Protein AF-0000000087343032 (afdb_homodimer)

Foldseek 3Di:
DDPVVVVVVCCVVCVLVVLLVLLLVLLCLLLVLLVVCLQFVQPVSVVSNVVSLVVNLVSLVVSLVVLLVVLVVLVVCPPPPPRDPQDAALQHLSLLSNVLSLLSLLLSLLSVLQSLLFQLLLVLQQQFPPPPPDPPVVCSCVSLVVSVVSLVVSVVSLVSSVVRHVNLPPVLSVLSVVLSVLSVVLSVLSVVLSVVQCPFCFGNCVLQQQLQALLVCVVVVHDDFDLADDFQWQDQDGPVQWDADPVGIYGDPCQVPDLLHLTHTLRNLVVCLCPNDDPSVVDVVLSLLSVLRSLLSVVVNLSSPHDDNCFLAQRLQSCLQRNSPPPPPPVDDHPPLVSSLVSLLSNLQVVLCSNSHSLLSLLVDVVSVVVSLVSLVVSLVSLVVSLCSCDVSPSQDQAFDPDPDTRPHDDPVSNVSNVSSVVSSVSSNVVSVVVNLQNLQDSSNLSSLVSVCSNPPSPPPPVVSSVSNVVSVVRHHDQLAQQKFFFAALLCRVVFFAPADPCRCSRQNPSRGGHIDHDDVLQSVLLVVLVCVQSVPDDHPGRSLVSQPQLPDLSCVLFPPGPQPDDPDDDLLLRLNLQLLLLVLLCLLCVPPDDPPLLVSLLVNLNRLSRRSVSCLDGPVLLFQDDNVVSNVVSVLQSVLSCVQCPPPNPVVPDRSNRVSVSQLVSQCDPPGDPSSVSSSVSNVVLCVVAVPNSSVSSSSSSNSSSVSLLQGLQASSSVSQSVQSSNNGHPSNSSNSSVVSSSHRHHHNPPDPPRDD/DDPVVVVVVCCVVCVLVVLLVLLLVLLCLLLVLLVVCLQFVFPVSVVSNVVSLVVNLVSLVVSLVVLLVVLVVLVVCPPPPPRDPQDAALQHLSLLSNVLSLLSLLLSLLSVLQQLLLQLLLVLQLAFPPPPPDPPVVCSCVSLVVSVVSLVVSVVSLVSSVVRHVNLPPVLSVLSVVLSVLSVVLSVLSVVLSVVQCPFCFGNVVLQQQLQALLVCVVVVHDDDDLADDFQWQDQDGPVQWDADPVGIYGDPCQVPDLLHLTHTLRNLVCCLCPNDAPSVVDVVLSLLSVLRSLLSVVVNLSSPHDDNCFLAQVLQSCLQRNSPPPPPPVPDHPPLVSSLVSLLSNLQVVLCSNSHSLLSLLVDVVSVVVSLVSLVVSLVSLVVSLCSCDVSPSQDQAFDPDPDTRPHDDPVSNVSNVSSVVSSVSSNVVSVVVNLQNLQDSSNLSSLVSVCSNPPSPPPPVVSRVSSVVSVVRHHDQLAQQKFFFAALLCRVVFFAPADPCRCSRQNPSRGGHIDHDDVLQSVLLVVLVCVQSVPDDHPRRSLVSQPQLPDLCCVLFPPRPQPDDPDDDLLLRLNLQLLLLVLLCLLCVPDDDPPLLVSLLCNLNRLSRRSLSCLDGPVLLFQDDNVVSNVVSVLQSVLSCVQCPPPNPVVPDRSNVVSVSQLVSQCDPPGDPSSVSSSVSNVVLCVVAVPCSSVSSSSSSNSSSVSLLQGLQASSSVSQSVQSSNNGHPSNSSNSSVVSSSHRHRHNPPDPPRDD

Organism: Triticum turgidum subsp. durum (NCBI:txid4567)

pLDDT: mean 79.17, std 15.64, range [32.06, 97.56]

Structure (mmCIF, N/CA/C/O backbone):
data_AF-0000000087343032-model_v1
#
loop_
_entity.id
_entity.type
_entity.pdbx_description
1 polymer 'DUF4220 domain-containing protein'
#
loop_
_atom_site.group_PDB
_atom_site.id
_atom_site.type_symbol
_atom_site.label_atom_id
_atom_site.label_alt_id
_atom_site.label_comp_id
_atom_site.label_asym_id
_atom_site.label_entity_id
_atom_site.label_seq_id
_atom_site.pdbx_PDB_ins_code
_atom_site.Cartn_x
_atom_site.Cartn_y
_atom_site.Cartn_z
_atom_site.occupancy
_atom_site.B_iso_or_equiv
_atom_site.auth_seq_id
_atom_site.auth_comp_id
_atom_site.auth_asym_id
_atom_site.auth_atom_id
_atom_site.pdbx_PDB_model_num
ATOM 1 N N . MET A 1 1 ? 3.947 -38.188 -48.25 1 32.06 1 MET A N 1
ATOM 2 C CA . MET A 1 1 ? 4.66 -38.281 -47 1 32.06 1 MET A CA 1
ATOM 3 C C . MET A 1 1 ? 4.242 -37.188 -46.031 1 32.06 1 MET A C 1
ATOM 5 O O . MET A 1 1 ? 4.371 -36 -46.375 1 32.06 1 MET A O 1
ATOM 9 N N . ASP A 1 2 ? 3.283 -37.438 -45.094 1 38.03 2 ASP A N 1
ATOM 10 C CA . ASP A 1 2 ? 2.367 -36.594 -44.312 1 38.03 2 ASP A CA 1
ATOM 11 C C . ASP A 1 2 ? 3.123 -35.75 -43.312 1 38.03 2 ASP A C 1
ATOM 13 O O . ASP A 1 2 ? 3.748 -36.281 -42.375 1 38.03 2 ASP A O 1
ATOM 17 N N . THR A 1 3 ? 3.533 -34.594 -43.688 1 48.78 3 THR A N 1
ATOM 18 C CA . THR A 1 3 ? 4.219 -33.5 -42.969 1 48.78 3 THR A CA 1
ATOM 19 C C . THR A 1 3 ? 3.6 -33.25 -41.625 1 48.78 3 THR A C 1
ATOM 21 O O . THR A 1 3 ? 4.262 -32.75 -40.719 1 48.78 3 THR A O 1
ATOM 24 N N . SER A 1 4 ? 2.354 -33.438 -41.594 1 45.59 4 SER A N 1
ATOM 25 C CA . SER A 1 4 ? 1.688 -33.219 -40.312 1 45.59 4 SER A CA 1
ATOM 26 C C . SER A 1 4 ? 2.18 -34.219 -39.281 1 45.59 4 SER A C 1
ATOM 28 O O . SER A 1 4 ? 2.275 -33.875 -38.094 1 45.59 4 SER A O 1
ATOM 30 N N . SER A 1 5 ? 2.494 -35.469 -39.719 1 47.91 5 SER A N 1
ATOM 31 C CA . SER A 1 5 ? 2.967 -36.469 -38.812 1 47.91 5 SER A CA 1
ATOM 32 C C . SER A 1 5 ? 4.371 -36.156 -38.312 1 47.91 5 SER A C 1
ATOM 34 O O . SER A 1 5 ? 4.688 -36.406 -37.125 1 47.91 5 SER A O 1
ATOM 36 N N . THR A 1 6 ? 5.125 -35.594 -39.125 1 43.81 6 THR A N 1
ATOM 37 C CA . THR A 1 6 ? 6.492 -35.281 -38.75 1 43.81 6 THR A CA 1
ATOM 38 C C . THR A 1 6 ? 6.527 -34.156 -37.719 1 43.81 6 THR A C 1
ATOM 40 O O . THR A 1 6 ? 7.312 -34.188 -36.781 1 43.81 6 THR A O 1
ATOM 43 N N . ILE A 1 7 ? 5.746 -33.188 -37.969 1 42.12 7 ILE A N 1
ATOM 44 C CA . ILE A 1 7 ? 5.703 -32.031 -37.062 1 42.12 7 ILE A CA 1
ATOM 45 C C . ILE A 1 7 ? 5.172 -32.5 -35.688 1 42.12 7 ILE A C 1
ATOM 47 O O . ILE A 1 7 ? 5.691 -32.125 -34.656 1 42.12 7 ILE A O 1
ATOM 51 N N . GLN A 1 8 ? 4.223 -33.375 -35.812 1 43 8 GLN A N 1
ATOM 52 C CA . GLN A 1 8 ? 3.646 -33.938 -34.594 1 43 8 GLN A CA 1
ATOM 53 C C . GLN A 1 8 ? 4.676 -34.75 -33.812 1 43 8 GLN A C 1
ATOM 55 O O . GLN A 1 8 ? 4.766 -34.656 -32.594 1 43 8 GLN A O 1
ATOM 60 N N . THR A 1 9 ? 5.414 -35.594 -34.531 1 44.97 9 THR A N 1
ATOM 61 C CA . THR A 1 9 ? 6.434 -36.406 -33.875 1 44.97 9 THR A CA 1
ATOM 62 C C . THR A 1 9 ? 7.527 -35.531 -33.281 1 44.97 9 THR A C 1
ATOM 64 O O . THR A 1 9 ? 8.062 -35.844 -32.219 1 44.97 9 THR A O 1
ATOM 67 N N . ALA A 1 10 ? 7.887 -34.562 -33.969 1 41.84 10 ALA A N 1
ATOM 68 C CA . ALA A 1 10 ? 8.945 -33.656 -33.5 1 41.84 10 ALA A CA 1
ATOM 69 C C . ALA A 1 10 ? 8.5 -32.875 -32.281 1 41.84 10 ALA A C 1
ATOM 71 O O . ALA A 1 10 ? 9.289 -32.656 -31.344 1 41.84 10 ALA A O 1
ATOM 72 N N . VAL A 1 11 ? 7.309 -32.438 -32.344 1 46.12 11 VAL A N 1
ATOM 73 C CA . VAL A 1 11 ? 6.75 -31.703 -31.203 1 46.12 11 VAL A CA 1
ATOM 74 C C . VAL A 1 11 ? 6.613 -32.656 -30 1 46.12 11 VAL A C 1
ATOM 76 O O . VAL A 1 11 ? 6.902 -32.25 -28.875 1 46.12 11 VAL A O 1
ATOM 79 N N . GLU A 1 12 ? 6.172 -33.875 -30.312 1 49.31 12 GLU A N 1
ATOM 80 C CA . GLU A 1 12 ? 5.984 -34.906 -29.297 1 49.31 12 GLU A CA 1
ATOM 81 C C . GLU A 1 12 ? 7.312 -35.312 -28.672 1 49.31 12 GLU A C 1
ATOM 83 O O . GLU A 1 12 ? 7.41 -35.531 -27.469 1 49.31 12 GLU A O 1
ATOM 88 N N . ALA A 1 13 ? 8.305 -35.75 -29.562 1 47.16 13 ALA A N 1
ATOM 89 C CA . ALA A 1 13 ? 9.625 -36.125 -29.078 1 47.16 13 ALA A CA 1
ATOM 90 C C . ALA A 1 13 ? 10.266 -35 -28.281 1 47.16 13 ALA A C 1
ATOM 92 O O . ALA A 1 13 ? 11.031 -35.25 -27.344 1 47.16 13 ALA A O 1
ATOM 93 N N . ALA A 1 14 ? 9.844 -33.781 -28.656 1 52.62 14 ALA A N 1
ATOM 94 C CA . ALA A 1 14 ? 10.562 -32.625 -28.156 1 52.62 14 ALA A CA 1
ATOM 95 C C . ALA A 1 14 ? 9.875 -32.031 -26.938 1 52.62 14 ALA A C 1
ATOM 97 O O . ALA A 1 14 ? 10.375 -31.078 -26.328 1 52.62 14 ALA A O 1
ATOM 98 N N . ARG A 1 15 ? 8.844 -32.688 -26.562 1 63.56 15 ARG A N 1
ATOM 99 C CA . ARG A 1 15 ? 8.016 -32.031 -25.562 1 63.56 15 ARG A CA 1
ATOM 100 C C . ARG A 1 15 ? 8.711 -32.031 -24.203 1 63.56 15 ARG A C 1
ATOM 102 O O . ARG A 1 15 ? 8.906 -30.953 -23.609 1 63.56 15 ARG A O 1
ATOM 109 N N . VAL A 1 16 ? 9.094 -33.25 -23.812 1 66.5 16 VAL A N 1
ATOM 110 C CA . VAL A 1 16 ? 9.664 -33.312 -22.469 1 66.5 16 VAL A CA 1
ATOM 111 C C . VAL A 1 16 ? 11.039 -32.656 -22.453 1 66.5 16 VAL A C 1
ATOM 113 O O . VAL A 1 16 ? 11.336 -31.844 -21.578 1 66.5 16 VAL A O 1
ATOM 116 N N . PRO A 1 17 ? 11.781 -32.875 -23.562 1 70.12 17 PRO A N 1
ATOM 117 C CA . PRO A 1 17 ? 13.055 -32.188 -23.562 1 70.12 17 PRO A CA 1
ATOM 118 C C . PRO A 1 17 ? 12.883 -30.656 -23.656 1 70.12 17 PRO A C 1
ATOM 120 O O . PRO A 1 17 ? 13.641 -29.906 -23.016 1 70.12 17 PRO A O 1
ATOM 123 N N . GLY A 1 18 ? 11.812 -30.281 -24.359 1 72.56 18 GLY A N 1
ATOM 124 C CA . GLY A 1 18 ? 11.555 -28.859 -24.453 1 72.56 18 GLY A CA 1
ATOM 125 C C . GLY A 1 18 ? 11.148 -28.234 -23.125 1 72.56 18 GLY A C 1
ATOM 126 O O . GLY A 1 18 ? 11.609 -27.141 -22.781 1 72.56 18 GLY A O 1
ATOM 127 N N . LEU A 1 19 ? 10.367 -28.938 -22.406 1 77.25 19 LEU A N 1
ATOM 128 C CA . LEU A 1 19 ? 9.922 -28.453 -21.094 1 77.25 19 LEU A CA 1
ATOM 129 C C . LEU A 1 19 ? 11.07 -28.422 -20.109 1 77.25 19 LEU A C 1
ATOM 131 O O . LEU A 1 19 ? 11.164 -27.5 -19.281 1 77.25 19 LEU A O 1
ATOM 135 N N . SER A 1 20 ? 11.93 -29.406 -20.297 1 78 20 SER A N 1
ATOM 136 C CA . SER A 1 20 ? 13.062 -29.469 -19.391 1 78 20 SER A CA 1
ATOM 137 C C . SER A 1 20 ? 14.062 -28.344 -19.672 1 78 20 SER A C 1
ATOM 139 O O . SER A 1 20 ? 14.57 -27.719 -18.734 1 78 20 SER A O 1
ATOM 141 N N . VAL A 1 21 ? 14.234 -28.062 -20.938 1 76.5 21 VAL A N 1
ATOM 142 C CA . VAL A 1 21 ? 15.133 -26.984 -21.312 1 76.5 21 VAL A CA 1
ATOM 143 C C . VAL A 1 21 ? 14.547 -25.641 -20.875 1 76.5 21 VAL A C 1
ATOM 145 O O . VAL A 1 21 ? 15.258 -24.781 -20.344 1 76.5 21 VAL A O 1
ATOM 148 N N . ALA A 1 22 ? 13.289 -25.531 -21.062 1 79.25 22 ALA A N 1
ATOM 149 C CA . ALA A 1 22 ? 12.625 -24.297 -20.641 1 79.25 22 ALA A CA 1
ATOM 150 C C . ALA A 1 22 ? 12.719 -24.094 -19.141 1 79.25 22 ALA A C 1
ATOM 152 O O . ALA A 1 22 ? 12.922 -22.969 -18.656 1 79.25 22 ALA A O 1
ATOM 153 N N . SER A 1 23 ? 12.641 -25.141 -18.469 1 79.31 23 SER A N 1
ATOM 154 C CA . SER A 1 23 ? 12.766 -25.078 -17.016 1 79.31 23 SER A CA 1
ATOM 155 C C . SER A 1 23 ? 14.172 -24.641 -16.609 1 79.31 23 SER A C 1
ATOM 157 O O . SER A 1 23 ? 14.344 -23.875 -15.664 1 79.31 23 SER A O 1
ATOM 159 N N . ALA A 1 24 ? 15.133 -25.125 -17.359 1 78.88 24 ALA A N 1
ATOM 160 C CA . ALA A 1 24 ? 16.516 -24.75 -17.078 1 78.88 24 ALA A CA 1
ATOM 161 C C . ALA A 1 24 ? 16.734 -23.25 -17.297 1 78.88 24 ALA A C 1
ATOM 163 O O . ALA A 1 24 ? 17.328 -22.578 -16.438 1 78.88 24 ALA A O 1
ATOM 164 N N . VAL A 1 25 ? 16.188 -22.797 -18.344 1 76.38 25 VAL A N 1
ATOM 165 C CA . VAL A 1 25 ? 16.344 -21.391 -18.672 1 76.38 25 VAL A CA 1
ATOM 166 C C . VAL A 1 25 ? 15.656 -20.531 -17.625 1 76.38 25 VAL A C 1
ATOM 168 O O . VAL A 1 25 ? 16.219 -19.531 -17.141 1 76.38 25 VAL A O 1
ATOM 171 N N . LEU A 1 26 ? 14.57 -20.953 -17.234 1 79.44 26 LEU A N 1
ATOM 172 C CA . LEU A 1 26 ? 13.828 -20.188 -16.25 1 79.44 26 LEU A CA 1
ATOM 173 C C . LEU A 1 26 ? 14.531 -20.219 -14.898 1 79.44 26 LEU A C 1
ATOM 175 O O . LEU A 1 26 ? 14.555 -19.219 -14.18 1 79.44 26 LEU A O 1
ATOM 179 N N . ALA A 1 27 ? 15.117 -21.297 -14.656 1 78.25 27 ALA A N 1
ATOM 180 C CA . ALA A 1 27 ? 15.836 -21.422 -13.383 1 78.25 27 ALA A CA 1
ATOM 181 C C . ALA A 1 27 ? 17.016 -20.453 -13.32 1 78.25 27 ALA A C 1
ATOM 183 O O . ALA A 1 27 ? 17.188 -19.75 -12.328 1 78.25 27 ALA A O 1
ATOM 184 N N . ILE A 1 28 ? 17.688 -20.344 -14.406 1 74.62 28 ILE A N 1
ATOM 185 C CA . ILE A 1 28 ? 18.844 -19.453 -14.469 1 74.62 28 ILE A CA 1
ATOM 186 C C . ILE A 1 28 ? 18.359 -18 -14.367 1 74.62 28 ILE A C 1
ATOM 188 O O . ILE A 1 28 ? 18.969 -17.188 -13.656 1 74.62 28 ILE A O 1
ATOM 192 N N . LEU A 1 29 ? 17.266 -17.766 -14.992 1 77.12 29 LEU A N 1
ATOM 193 C CA . LEU A 1 29 ? 16.75 -16.391 -15.023 1 77.12 29 LEU A CA 1
ATOM 194 C C . LEU A 1 29 ? 16.266 -15.969 -13.641 1 77.12 29 LEU A C 1
ATOM 196 O O . LEU A 1 29 ? 16.531 -14.844 -13.211 1 77.12 29 LEU A O 1
ATOM 200 N N . VAL A 1 30 ? 15.648 -16.828 -12.992 1 75.88 30 VAL A N 1
ATOM 201 C CA . VAL A 1 30 ? 15.117 -16.5 -11.672 1 75.88 30 VAL A CA 1
ATOM 202 C C . VAL A 1 30 ? 16.266 -16.219 -10.703 1 75.88 30 VAL A C 1
ATOM 204 O O . VAL A 1 30 ? 16.234 -15.234 -9.969 1 75.88 30 VAL A O 1
ATOM 207 N N . VAL A 1 31 ? 17.266 -17 -10.789 1 74.44 31 VAL A N 1
ATOM 208 C CA . VAL A 1 31 ? 18.375 -16.875 -9.836 1 74.44 31 VAL A CA 1
ATOM 209 C C . VAL A 1 31 ? 19.234 -15.664 -10.195 1 74.44 31 VAL A C 1
ATOM 211 O O . VAL A 1 31 ? 19.578 -14.859 -9.32 1 74.44 31 VAL A O 1
ATOM 214 N N . ALA A 1 32 ? 19.484 -15.469 -11.453 1 67.06 32 ALA A N 1
ATOM 215 C CA . ALA A 1 32 ? 20.344 -14.367 -11.883 1 67.06 32 ALA A CA 1
ATOM 216 C C . ALA A 1 32 ? 19.688 -13.023 -11.633 1 67.06 32 ALA A C 1
ATOM 218 O O . ALA A 1 32 ? 20.328 -12.094 -11.133 1 67.06 32 ALA A O 1
ATOM 219 N N . LEU A 1 33 ? 18.391 -13.023 -11.805 1 64.94 33 LEU A N 1
ATOM 220 C CA . LEU A 1 33 ? 17.719 -11.727 -11.781 1 64.94 33 LEU A CA 1
ATOM 221 C C . LEU A 1 33 ? 17.141 -11.438 -10.398 1 64.94 33 LEU A C 1
ATOM 223 O O . LEU A 1 33 ? 16.922 -10.281 -10.039 1 64.94 33 LEU A O 1
ATOM 227 N N . SER A 1 34 ? 16.828 -12.422 -9.664 1 63.31 34 SER A N 1
ATOM 228 C CA . SER A 1 34 ? 16.328 -12.18 -8.32 1 63.31 34 SER A CA 1
ATOM 229 C C . SER A 1 34 ? 17.359 -11.438 -7.469 1 63.31 34 SER A C 1
ATOM 231 O O . SER A 1 34 ? 17 -10.547 -6.695 1 63.31 34 SER A O 1
ATOM 233 N N . THR A 1 35 ? 18.562 -11.688 -7.633 1 56.44 35 THR A N 1
ATOM 234 C CA . THR A 1 35 ? 19.625 -11.008 -6.895 1 56.44 35 THR A CA 1
ATOM 235 C C . THR A 1 35 ? 19.766 -9.57 -7.371 1 56.44 35 THR A C 1
ATOM 237 O O . THR A 1 35 ? 20 -8.664 -6.562 1 56.44 35 THR A O 1
ATOM 240 N N . TYR A 1 36 ? 19.516 -9.461 -8.672 1 52.44 36 TYR A N 1
ATOM 241 C CA . TYR A 1 36 ? 19.672 -8.133 -9.258 1 52.44 36 TYR A CA 1
ATOM 242 C C . TYR A 1 36 ? 18.422 -7.281 -9.008 1 52.44 36 TYR A C 1
ATOM 244 O O . TYR A 1 36 ? 18.516 -6.066 -8.836 1 52.44 36 TYR A O 1
ATOM 252 N N . SER A 1 37 ? 17.312 -7.871 -9.039 1 54.38 37 SER A N 1
ATOM 253 C CA . SER A 1 37 ? 16.031 -7.18 -9.008 1 54.38 37 SER A CA 1
ATOM 254 C C . SER A 1 37 ? 15.828 -6.465 -7.676 1 54.38 37 SER A C 1
ATOM 256 O O . SER A 1 37 ? 15.117 -5.457 -7.609 1 54.38 37 SER A O 1
ATOM 258 N N . ARG A 1 38 ? 16.391 -6.957 -6.695 1 56.5 38 ARG A N 1
ATOM 259 C CA . ARG A 1 38 ? 16.219 -6.262 -5.422 1 56.5 38 ARG A CA 1
ATOM 260 C C . ARG A 1 38 ? 16.781 -4.848 -5.492 1 56.5 38 ARG A C 1
ATOM 262 O O . ARG A 1 38 ? 16.312 -3.945 -4.805 1 56.5 38 ARG A O 1
ATOM 269 N N . ARG A 1 39 ? 17.734 -4.738 -6.484 1 52.72 39 ARG A N 1
ATOM 270 C CA . ARG A 1 39 ? 18.422 -3.451 -6.559 1 52.72 39 ARG A CA 1
ATOM 271 C C . ARG A 1 39 ? 17.859 -2.605 -7.703 1 52.72 39 ARG A C 1
ATOM 273 O O . ARG A 1 39 ? 17.844 -1.375 -7.613 1 52.72 39 ARG A O 1
ATOM 280 N N . CYS A 1 40 ? 17.594 -3.432 -8.758 1 53.25 40 CYS A N 1
ATOM 281 C CA . CYS A 1 40 ? 17.203 -2.684 -9.953 1 53.25 40 CYS A CA 1
ATOM 282 C C . CYS A 1 40 ? 15.68 -2.598 -10.062 1 53.25 40 CYS A C 1
ATOM 284 O O . CYS A 1 40 ? 14.992 -3.621 -10.047 1 53.25 40 CYS A O 1
ATOM 286 N N . ARG A 1 41 ? 15.117 -1.534 -9.906 1 58.97 41 ARG A N 1
ATOM 287 C CA . ARG A 1 41 ? 13.672 -1.315 -9.898 1 58.97 41 ARG A CA 1
ATOM 288 C C . ARG A 1 41 ? 13.141 -1.118 -11.312 1 58.97 41 ARG A C 1
ATOM 290 O O . ARG A 1 41 ? 12.055 -0.57 -11.5 1 58.97 41 ARG A O 1
ATOM 297 N N . HIS A 1 42 ? 13.883 -1.559 -12.305 1 61.72 42 HIS A N 1
ATOM 298 C CA . HIS A 1 42 ? 13.352 -1.37 -13.648 1 61.72 42 HIS A CA 1
ATOM 299 C C . HIS A 1 42 ? 12.156 -2.279 -13.906 1 61.72 42 HIS A C 1
ATOM 301 O O . HIS A 1 42 ? 12.203 -3.477 -13.617 1 61.72 42 HIS A O 1
ATOM 307 N N . PRO A 1 43 ? 11.094 -1.804 -14.336 1 65.75 43 PRO A N 1
ATOM 308 C CA . PRO A 1 43 ? 9.852 -2.564 -14.508 1 65.75 43 PRO A CA 1
ATOM 309 C C . PRO A 1 43 ? 10.016 -3.75 -15.453 1 65.75 43 PRO A C 1
ATOM 311 O O . PRO A 1 43 ? 9.422 -4.809 -15.234 1 65.75 43 PRO A O 1
ATOM 314 N N . ALA A 1 44 ? 10.914 -3.68 -16.547 1 69.25 44 ALA A N 1
ATOM 315 C CA . ALA A 1 44 ? 11.102 -4.777 -17.484 1 69.25 44 ALA A CA 1
ATOM 316 C C . ALA A 1 44 ? 11.797 -5.961 -16.812 1 69.25 44 ALA A C 1
ATOM 318 O O . ALA A 1 44 ? 11.43 -7.117 -17.047 1 69.25 44 ALA A O 1
ATOM 319 N N . LEU A 1 45 ? 12.766 -5.594 -15.984 1 70.44 45 LEU A N 1
ATOM 320 C CA . LEU A 1 45 ? 13.477 -6.656 -15.289 1 70.44 45 LEU A CA 1
ATOM 321 C C . LEU A 1 45 ? 12.57 -7.348 -14.281 1 70.44 45 LEU A C 1
A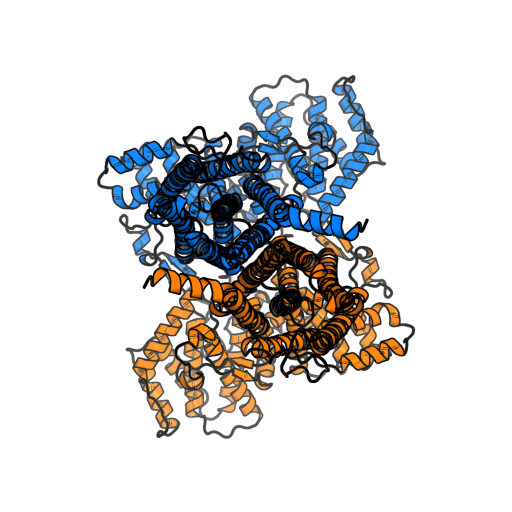TOM 323 O O . LEU A 1 45 ? 12.602 -8.578 -14.141 1 70.44 45 LEU A O 1
ATOM 327 N N . ARG A 1 46 ? 11.75 -6.605 -13.781 1 72.06 46 ARG A N 1
ATOM 328 C CA . ARG A 1 46 ? 10.82 -7.18 -12.812 1 72.06 46 ARG A CA 1
ATOM 329 C C . ARG A 1 46 ? 9.773 -8.047 -13.508 1 72.06 46 ARG A C 1
ATOM 331 O O . ARG A 1 46 ? 9.367 -9.086 -12.984 1 72.06 46 ARG A O 1
ATOM 338 N N . PHE A 1 47 ? 9.531 -7.664 -14.734 1 74.38 47 PHE A N 1
ATOM 339 C CA . PHE A 1 47 ? 8.594 -8.438 -15.539 1 74.38 47 PHE A CA 1
ATOM 340 C C . PHE A 1 47 ? 9.164 -9.812 -15.859 1 74.38 47 PHE A C 1
ATOM 342 O O . PHE A 1 47 ? 8.469 -10.828 -15.727 1 74.38 47 PHE A O 1
ATOM 349 N N . VAL A 1 48 ? 10.352 -9.836 -16.109 1 74.56 48 VAL A N 1
ATOM 350 C CA . VAL A 1 48 ? 10.977 -11.094 -16.516 1 74.56 48 VAL A CA 1
ATOM 351 C C . VAL A 1 48 ? 11.188 -11.984 -15.289 1 74.56 48 VAL A C 1
ATOM 353 O O . VAL A 1 48 ? 10.93 -13.188 -15.336 1 74.56 48 VAL A O 1
ATOM 356 N N . VAL A 1 49 ? 11.562 -11.375 -14.258 1 75.25 49 VAL A N 1
ATOM 357 C CA . VAL A 1 49 ? 11.844 -12.148 -13.055 1 75.25 49 VAL A CA 1
ATOM 358 C C . VAL A 1 49 ? 10.547 -12.727 -12.5 1 75.25 49 VAL A C 1
ATOM 360 O O . VAL A 1 49 ? 10.477 -13.914 -12.172 1 75.25 49 VAL A O 1
ATOM 363 N N . TRP A 1 50 ? 9.547 -12 -12.508 1 77.06 50 TRP A N 1
ATOM 364 C CA . TRP A 1 50 ? 8.281 -12.477 -11.961 1 77.06 50 TRP A CA 1
ATOM 365 C C . TRP A 1 50 ? 7.625 -13.484 -12.898 1 77.06 50 TRP A C 1
ATOM 367 O O . TRP A 1 50 ? 7.062 -14.484 -12.445 1 77.06 50 TRP A O 1
ATOM 377 N N . GLY A 1 51 ? 7.836 -13.18 -14.148 1 76.69 51 GLY A N 1
ATOM 378 C CA . GLY A 1 51 ? 7.312 -14.125 -15.125 1 76.69 51 GLY A CA 1
ATOM 379 C C . GLY A 1 51 ? 7.98 -15.484 -15.047 1 76.69 51 GLY A C 1
ATOM 380 O O . GLY A 1 51 ? 7.305 -16.516 -15.047 1 76.69 51 GLY A O 1
ATOM 381 N N . ALA A 1 52 ? 9.242 -15.398 -14.906 1 78.81 52 ALA A N 1
ATOM 382 C CA . ALA A 1 52 ? 10 -16.656 -14.82 1 78.81 52 ALA A CA 1
ATOM 383 C C . ALA A 1 52 ? 9.664 -17.406 -13.539 1 78.81 52 ALA A C 1
ATOM 385 O O . ALA A 1 52 ? 9.531 -18.625 -13.539 1 78.81 52 ALA A O 1
ATOM 386 N N . SER A 1 53 ? 9.438 -16.672 -12.555 1 77.81 53 SER A N 1
ATOM 387 C CA . SER A 1 53 ? 9.164 -17.297 -11.258 1 77.81 53 SER A CA 1
ATOM 388 C C . SER A 1 53 ? 7.789 -17.953 -11.234 1 77.81 53 SER A C 1
ATOM 390 O O . SER A 1 53 ? 7.613 -19.031 -10.656 1 77.81 53 SER A O 1
ATOM 392 N N . VAL A 1 54 ? 6.941 -17.406 -11.898 1 76.5 54 VAL A N 1
ATOM 393 C CA . VAL A 1 54 ? 5.574 -17.922 -11.891 1 76.5 54 VAL A CA 1
ATOM 394 C C . VAL A 1 54 ? 5.457 -19.109 -12.836 1 76.5 54 VAL A C 1
ATOM 396 O O . VAL A 1 54 ? 4.73 -20.078 -12.555 1 76.5 54 VAL A O 1
ATOM 399 N N . ALA A 1 55 ? 6.266 -19.078 -13.797 1 81.38 55 ALA A N 1
ATOM 400 C CA . ALA A 1 55 ? 6.145 -20.094 -14.836 1 81.38 55 ALA A CA 1
ATOM 401 C C . ALA A 1 55 ? 6.957 -21.328 -14.484 1 81.38 55 ALA A C 1
ATOM 403 O O . ALA A 1 55 ? 6.676 -22.422 -14.977 1 81.38 55 ALA A O 1
ATOM 404 N N . PHE A 1 56 ? 7.891 -21.219 -13.641 1 84.06 56 PHE A N 1
ATOM 405 C CA . PHE A 1 56 ? 8.859 -22.281 -13.438 1 84.06 56 PHE A CA 1
ATOM 406 C C . PHE A 1 56 ? 8.203 -23.5 -12.812 1 84.06 56 PHE A C 1
ATOM 408 O O . PHE A 1 56 ? 8.359 -24.625 -13.305 1 84.06 56 PHE A O 1
ATOM 415 N N . ILE A 1 57 ? 7.387 -23.281 -11.82 1 82.38 57 ILE A N 1
ATOM 416 C CA . ILE A 1 57 ? 6.859 -24.422 -11.07 1 82.38 57 ILE A CA 1
ATOM 417 C C . ILE A 1 57 ? 5.82 -25.156 -11.906 1 82.38 57 ILE A C 1
ATOM 419 O O . ILE A 1 57 ? 5.859 -26.391 -12.016 1 82.38 57 ILE A O 1
ATOM 423 N N . PRO A 1 58 ? 4.973 -24.438 -12.562 1 81.5 58 PRO A N 1
ATOM 424 C CA . PRO A 1 58 ? 4.027 -25.156 -13.422 1 81.5 58 PRO A CA 1
ATOM 425 C C . PRO A 1 58 ? 4.719 -25.891 -14.562 1 81.5 58 PRO A C 1
ATOM 427 O O . PRO A 1 58 ? 4.324 -27 -14.914 1 81.5 58 PRO A O 1
ATOM 430 N N . LEU A 1 59 ? 5.727 -25.312 -15.047 1 85.19 59 LEU A N 1
ATOM 431 C CA . LEU A 1 59 ? 6.449 -25.953 -16.141 1 85.19 59 LEU A CA 1
ATOM 432 C C . LEU A 1 59 ? 7.164 -27.219 -15.68 1 85.19 59 LEU A C 1
ATOM 434 O O . LEU A 1 59 ? 7.078 -28.25 -16.328 1 85.19 59 LEU A O 1
ATOM 438 N N . THR A 1 60 ? 7.816 -27.109 -14.617 1 87.5 60 THR A N 1
ATOM 439 C CA . THR A 1 60 ? 8.547 -28.266 -14.086 1 87.5 60 THR A CA 1
ATOM 440 C C . THR A 1 60 ? 7.582 -29.344 -13.625 1 87.5 60 THR A C 1
ATOM 442 O O . THR A 1 60 ? 7.848 -30.531 -13.805 1 87.5 60 THR A O 1
ATOM 445 N N . SER A 1 61 ? 6.465 -28.922 -13.062 1 86.25 61 SER A N 1
ATOM 446 C CA . SER A 1 61 ? 5.457 -29.875 -12.633 1 86.25 61 SER A CA 1
ATOM 447 C C . SER A 1 61 ? 4.891 -30.656 -13.82 1 86.25 61 SER A C 1
ATOM 449 O O . SER A 1 61 ? 4.695 -31.859 -13.742 1 86.25 61 SER A O 1
ATOM 451 N N . SER A 1 62 ? 4.762 -29.984 -14.891 1 85.69 62 SER A N 1
ATOM 452 C CA . SER A 1 62 ? 4.238 -30.609 -16.094 1 85.69 62 SER A CA 1
ATOM 453 C C . SER A 1 62 ? 5.258 -31.578 -16.703 1 85.69 62 SER A C 1
ATOM 455 O O . SER A 1 62 ? 4.898 -32.656 -17.156 1 85.69 62 SER A O 1
ATOM 457 N N . ALA A 1 63 ? 6.48 -31.203 -16.656 1 86.81 63 ALA A N 1
ATOM 458 C CA . ALA A 1 63 ? 7.527 -32.062 -17.188 1 86.81 63 ALA A CA 1
ATOM 459 C C . ALA A 1 63 ? 7.652 -33.344 -16.375 1 86.81 63 ALA A C 1
ATOM 461 O O . ALA A 1 63 ? 7.695 -34.438 -16.922 1 86.81 63 ALA A O 1
ATOM 462 N N . ILE A 1 64 ? 7.613 -33.25 -15.117 1 88.44 64 ILE A N 1
ATOM 463 C CA . ILE A 1 64 ? 7.758 -34.406 -14.219 1 88.44 64 ILE A CA 1
ATOM 464 C C . ILE A 1 64 ? 6.539 -35.312 -14.352 1 88.44 64 ILE A C 1
ATOM 466 O O . ILE A 1 64 ? 6.676 -36.531 -14.438 1 88.44 64 ILE A O 1
ATOM 470 N N . SER A 1 65 ? 5.41 -34.688 -14.422 1 86.75 65 SER A N 1
ATOM 471 C CA . SER A 1 65 ? 4.188 -35.5 -14.508 1 86.75 65 SER A CA 1
ATOM 472 C C . SER A 1 65 ? 4.094 -36.219 -15.844 1 86.75 65 SER A C 1
ATOM 474 O O . SER A 1 65 ? 3.602 -37.344 -15.914 1 86.75 65 SER A O 1
ATOM 476 N N . ALA A 1 66 ? 4.582 -35.562 -16.844 1 84.94 66 ALA A N 1
ATOM 477 C CA . ALA A 1 66 ? 4.617 -36.219 -18.141 1 84.94 66 ALA A CA 1
ATOM 478 C C . ALA A 1 66 ? 5.531 -37.438 -18.125 1 84.94 66 ALA A C 1
ATOM 480 O O . ALA A 1 66 ? 5.18 -38.5 -18.656 1 84.94 66 ALA A O 1
ATOM 481 N N . LEU A 1 67 ? 6.621 -37.312 -17.5 1 86.38 67 LEU A N 1
ATOM 482 C CA . LEU A 1 67 ? 7.574 -38.406 -17.406 1 86.38 67 LEU A CA 1
ATOM 483 C C . LEU A 1 67 ? 7.012 -39.531 -16.547 1 86.38 67 LEU A C 1
ATOM 485 O O . LEU A 1 67 ? 7.164 -40.719 -16.891 1 86.38 67 LEU A O 1
ATOM 489 N N . LEU A 1 68 ? 6.363 -39.188 -15.5 1 85.69 68 LEU A N 1
ATOM 490 C CA . LEU A 1 68 ? 5.754 -40.188 -14.617 1 85.69 68 LEU A CA 1
ATOM 491 C C . LEU A 1 68 ? 4.629 -40.906 -15.336 1 85.69 68 LEU A C 1
ATOM 493 O O . LEU A 1 68 ? 4.473 -42.125 -15.164 1 85.69 68 LEU A O 1
ATOM 497 N N . GLY A 1 69 ? 3.875 -40.219 -16.141 1 80.88 69 GLY A N 1
ATOM 498 C CA . GLY A 1 69 ? 2.818 -40.844 -16.922 1 80.88 69 GLY A CA 1
ATOM 499 C C . GLY A 1 69 ? 3.342 -41.812 -17.969 1 80.88 69 GLY A C 1
ATOM 500 O O . GLY A 1 69 ? 2.787 -42.906 -18.141 1 80.88 69 GLY A O 1
ATOM 501 N N . GLU A 1 70 ? 4.406 -41.438 -18.547 1 80.06 70 GLU A N 1
ATOM 502 C CA . GLU A 1 70 ? 5.035 -42.312 -19.531 1 80.06 70 GLU A CA 1
ATOM 503 C C . GLU A 1 70 ? 5.555 -43.594 -18.891 1 80.06 70 GLU A C 1
ATOM 505 O O . GLU A 1 70 ? 5.359 -44.688 -19.438 1 80.06 70 GLU A O 1
ATOM 510 N N . ARG A 1 71 ? 6.113 -43.5 -17.828 1 80.56 71 ARG A N 1
ATOM 511 C CA . ARG A 1 71 ? 6.688 -44.656 -17.156 1 80.56 71 ARG A CA 1
ATOM 512 C C . ARG A 1 71 ? 5.594 -45.594 -16.656 1 80.56 71 ARG A C 1
ATOM 514 O O . ARG A 1 71 ? 5.738 -46.812 -16.719 1 80.56 71 ARG A O 1
ATOM 521 N N . LYS A 1 72 ? 4.645 -45 -16.172 1 77.5 72 LYS A N 1
ATOM 522 C CA . LYS A 1 72 ? 3.527 -45.844 -15.703 1 77.5 72 LYS A CA 1
ATOM 523 C C . LYS A 1 72 ? 2.926 -46.656 -16.844 1 77.5 72 LYS A C 1
ATOM 525 O O . LYS A 1 72 ? 2.617 -47.844 -16.672 1 77.5 72 LYS A O 1
ATOM 530 N N . ALA A 1 73 ? 2.812 -46.062 -17.938 1 76.44 73 ALA A N 1
ATOM 531 C CA . ALA A 1 73 ? 2.26 -46.75 -19.109 1 76.44 73 ALA A CA 1
ATOM 532 C C . ALA A 1 73 ? 3.188 -47.875 -19.562 1 76.44 73 ALA A C 1
ATOM 534 O O . ALA A 1 73 ? 2.73 -48.969 -19.922 1 76.44 73 ALA A O 1
ATOM 535 N N . LEU A 1 74 ? 4.434 -47.562 -19.453 1 74.69 74 LEU A N 1
ATOM 536 C CA . LEU A 1 74 ? 5.41 -48.562 -19.891 1 74.69 74 LEU A CA 1
ATOM 537 C C . LEU A 1 74 ? 5.496 -49.719 -18.891 1 74.69 74 LEU A C 1
ATOM 539 O O . LEU A 1 74 ? 5.68 -50.875 -19.297 1 74.69 74 LEU A O 1
ATOM 543 N N . GLN A 1 75 ? 5.367 -49.438 -17.656 1 73.69 75 GLN A N 1
ATOM 544 C CA . GLN A 1 75 ? 5.391 -50.469 -16.625 1 73.69 75 GLN A CA 1
ATOM 545 C C . GLN A 1 75 ? 4.156 -51.344 -16.719 1 73.69 75 GLN A C 1
ATOM 547 O O . GLN A 1 75 ? 4.223 -52.562 -16.438 1 73.69 75 GLN A O 1
ATOM 552 N N . GLY A 1 76 ? 3.068 -50.719 -17.094 1 66 76 GLY A N 1
ATOM 553 C CA . GLY A 1 76 ? 1.845 -51.469 -17.266 1 66 76 GLY A CA 1
ATOM 554 C C . GLY A 1 76 ? 1.909 -52.469 -18.422 1 66 76 GLY A C 1
ATOM 555 O O . GLY A 1 76 ? 1.194 -53.469 -18.422 1 66 76 GLY A O 1
ATOM 556 N N . CYS A 1 77 ? 2.838 -52.188 -19.344 1 62.81 77 CYS A N 1
ATOM 557 C CA . CYS A 1 77 ? 2.994 -53.062 -20.5 1 62.81 77 CYS A CA 1
ATOM 558 C C . CYS A 1 77 ? 4.078 -54.125 -20.25 1 62.81 77 CYS A C 1
ATOM 560 O O . CYS A 1 77 ? 4.371 -54.938 -21.125 1 62.81 77 CYS A O 1
ATOM 562 N N . LYS A 1 78 ? 4.543 -54.25 -19.031 1 60.62 78 LYS A N 1
ATOM 563 C CA . LYS A 1 78 ? 5.633 -55.156 -18.703 1 60.62 78 LYS A CA 1
ATOM 564 C C . LYS A 1 78 ? 5.188 -56.594 -18.859 1 60.62 78 LYS A C 1
ATOM 566 O O . LYS A 1 78 ? 4.129 -57 -18.359 1 60.62 78 LYS A O 1
ATOM 571 N N . GLY A 1 79 ? 5.938 -57.375 -19.453 1 55.72 79 GLY A N 1
ATOM 572 C CA . GLY A 1 79 ? 5.727 -58.781 -19.625 1 55.72 79 GLY A CA 1
ATOM 573 C C . GLY A 1 79 ? 5.051 -59.125 -20.938 1 55.72 79 GLY A C 1
ATOM 574 O O . GLY A 1 79 ? 4.941 -60.312 -21.297 1 55.72 79 GLY A O 1
ATOM 575 N N . ARG A 1 80 ? 4.52 -58.062 -21.547 1 57.5 80 ARG A N 1
ATOM 576 C CA . ARG A 1 80 ? 3.873 -58.344 -22.812 1 57.5 80 ARG A CA 1
ATOM 577 C C . ARG A 1 80 ? 4.879 -58.312 -23.969 1 57.5 80 ARG A C 1
ATOM 579 O O . ARG A 1 80 ? 5.848 -57.562 -23.922 1 57.5 80 ARG A O 1
ATOM 586 N N . PRO A 1 81 ? 5.012 -59.25 -24.828 1 57.25 81 PRO A N 1
ATOM 587 C CA . PRO A 1 81 ? 5.984 -59.312 -25.906 1 57.25 81 PRO A CA 1
ATOM 588 C C . PRO A 1 81 ? 5.988 -58.031 -26.766 1 57.25 81 PRO A C 1
ATOM 590 O O . PRO A 1 81 ? 4.926 -57.5 -27.094 1 57.25 81 PRO A O 1
ATOM 593 N N . GLY A 1 82 ? 7.281 -57.156 -27.047 1 55.69 82 GLY A N 1
ATOM 594 C CA . GLY A 1 82 ? 7.473 -55.969 -27.891 1 55.69 82 GLY A CA 1
ATOM 595 C C . GLY A 1 82 ? 7.551 -54.688 -27.094 1 55.69 82 GLY A C 1
ATOM 596 O O . GLY A 1 82 ? 7.746 -53.594 -27.656 1 55.69 82 GLY A O 1
ATOM 597 N N . CYS A 1 83 ? 7.242 -54.781 -25.797 1 58.16 83 CYS A N 1
ATOM 598 C CA . CYS A 1 83 ? 7.262 -53.562 -25 1 58.16 83 CYS A CA 1
ATOM 599 C C . CYS A 1 83 ? 8.695 -53.156 -24.656 1 58.16 83 CYS A C 1
ATOM 601 O O . CYS A 1 83 ? 9.523 -54.031 -24.359 1 58.16 83 CYS A O 1
ATOM 603 N N . GLN A 1 84 ? 8.953 -51.969 -25 1 59.62 84 GLN A N 1
ATOM 604 C CA . GLN A 1 84 ? 10.273 -51.438 -24.656 1 59.62 84 GLN A CA 1
ATOM 605 C C . GLN A 1 84 ? 10.57 -51.594 -23.172 1 59.62 84 GLN A C 1
ATOM 607 O O . GLN A 1 84 ? 9.703 -51.344 -22.328 1 59.62 84 GLN A O 1
ATOM 612 N N . GLU A 1 85 ? 11.617 -52.375 -22.844 1 59.66 85 GLU A N 1
ATOM 613 C CA . GLU A 1 85 ? 12.047 -52.562 -21.453 1 59.66 85 GLU A CA 1
ATOM 614 C C . GLU A 1 85 ? 12.273 -51.219 -20.766 1 59.66 85 GLU A C 1
ATOM 616 O O . GLU A 1 85 ? 12.914 -50.312 -21.344 1 59.66 85 GLU A O 1
ATOM 621 N N . VAL A 1 86 ? 11.43 -50.875 -19.812 1 66.56 86 VAL A N 1
ATOM 622 C CA . VAL A 1 86 ? 11.609 -49.688 -19 1 66.56 86 VAL A CA 1
ATOM 623 C C . VAL A 1 86 ? 12.898 -49.781 -18.188 1 66.56 86 VAL A C 1
ATOM 625 O O . VAL A 1 86 ? 13.039 -50.719 -17.375 1 66.56 86 VAL A O 1
ATOM 628 N N . GLU A 1 87 ? 13.945 -49.156 -18.703 1 66.88 87 GLU A N 1
ATOM 629 C CA . GLU A 1 87 ? 15.203 -49.156 -17.953 1 66.88 87 GLU A CA 1
ATOM 630 C C . GLU A 1 87 ? 15 -48.625 -16.531 1 66.88 87 GLU A C 1
ATOM 632 O O . GLU A 1 87 ? 14.242 -47.688 -16.312 1 66.88 87 GLU A O 1
ATOM 637 N N . GLU A 1 88 ? 15.297 -49.531 -15.57 1 64.19 88 GLU A N 1
ATOM 638 C CA . GLU A 1 88 ? 15.148 -49.125 -14.172 1 64.19 88 GLU A CA 1
ATOM 639 C C . GLU A 1 88 ? 16.469 -48.594 -13.602 1 64.19 88 GLU A C 1
ATOM 641 O O . GLU A 1 88 ? 17.531 -48.875 -14.141 1 64.19 88 GLU A O 1
ATOM 646 N N . GLY A 1 89 ? 16.422 -47.719 -12.758 1 60.66 89 GLY A N 1
ATOM 647 C CA . GLY A 1 89 ? 17.547 -47.312 -11.938 1 60.66 89 GLY A CA 1
ATOM 648 C C . GLY A 1 89 ? 18.359 -46.156 -12.547 1 60.66 89 GLY A C 1
ATOM 649 O O . GLY A 1 89 ? 17.797 -45.219 -13.109 1 60.66 89 GLY A O 1
ATOM 650 N N . LYS A 1 90 ? 19.734 -46.25 -12.477 1 64.62 90 LYS A N 1
ATOM 651 C CA . LYS A 1 90 ? 20.75 -45.281 -12.867 1 64.62 90 LYS A CA 1
ATOM 652 C C . LYS A 1 90 ? 20.828 -45.156 -14.383 1 64.62 90 LYS A C 1
ATOM 654 O O . LYS A 1 90 ? 21.281 -44.125 -14.898 1 64.62 90 LYS A O 1
ATOM 659 N N . ASN A 1 91 ? 20.234 -46.125 -15.023 1 69.19 91 ASN A N 1
ATOM 660 C CA . ASN A 1 91 ? 20.406 -46.125 -16.469 1 69.19 91 ASN A CA 1
ATOM 661 C C . ASN A 1 91 ? 19.188 -45.562 -17.172 1 69.19 91 ASN A C 1
ATOM 663 O O . ASN A 1 91 ? 19.188 -45.375 -18.391 1 69.19 91 ASN A O 1
ATOM 667 N N . SER A 1 92 ? 18.172 -45.188 -16.391 1 79 92 SER A N 1
ATOM 668 C CA . SER A 1 92 ? 16.984 -44.625 -17 1 79 92 SER A CA 1
ATOM 669 C C . SER A 1 92 ? 17.109 -43.094 -17.109 1 79 92 SER A C 1
ATOM 671 O O . SER A 1 92 ? 17.109 -42.406 -16.094 1 79 92 SER A O 1
ATOM 673 N N . ARG A 1 93 ? 17.219 -42.594 -18.328 1 79.75 93 ARG A N 1
ATOM 674 C CA . ARG A 1 93 ? 17.375 -41.156 -18.609 1 79.75 93 ARG A CA 1
ATOM 675 C C . ARG A 1 93 ? 16.156 -40.375 -18.125 1 79.75 93 ARG A C 1
ATOM 677 O O . ARG A 1 93 ? 16.281 -39.219 -17.672 1 79.75 93 ARG A O 1
ATOM 684 N N . GLU A 1 94 ? 15.023 -41 -18.094 1 82.38 94 GLU A N 1
ATOM 685 C CA . GLU A 1 94 ? 13.789 -40.344 -17.672 1 82.38 94 GLU A CA 1
ATOM 686 C C . GLU A 1 94 ? 13.797 -40.094 -16.172 1 82.38 94 GLU A C 1
ATOM 688 O O . GLU A 1 94 ? 13.43 -39 -15.719 1 82.38 94 GLU A O 1
ATOM 693 N N . VAL A 1 95 ? 14.25 -41.094 -15.492 1 85.75 95 VAL A N 1
ATOM 694 C CA . VAL A 1 95 ? 14.266 -40.969 -14.039 1 85.75 95 VAL A CA 1
ATOM 695 C C . VAL A 1 95 ? 15.328 -39.938 -13.625 1 85.75 95 VAL A C 1
ATOM 697 O O . VAL A 1 95 ? 15.117 -39.156 -12.695 1 85.75 95 VAL A O 1
ATOM 700 N N . GLN A 1 96 ? 16.453 -39.938 -14.336 1 86.19 96 GLN A N 1
ATOM 701 C CA . GLN A 1 96 ? 17.5 -38.938 -14.062 1 86.19 96 GLN A CA 1
ATOM 702 C C . GLN A 1 96 ? 16.984 -37.531 -14.289 1 86.19 96 GLN A C 1
ATOM 704 O O . GLN A 1 96 ? 17.234 -36.656 -13.469 1 86.19 96 GLN A O 1
ATOM 709 N N . THR A 1 97 ? 16.266 -37.344 -15.336 1 86.81 97 THR A N 1
ATOM 710 C CA . THR A 1 97 ? 15.727 -36 -15.656 1 86.81 97 THR A CA 1
ATOM 711 C C . THR A 1 97 ? 14.703 -35.594 -14.609 1 86.81 97 THR A C 1
ATOM 713 O O . THR A 1 97 ? 14.688 -34.406 -14.195 1 86.81 97 THR A O 1
ATOM 716 N N . MET A 1 98 ? 13.891 -36.5 -14.156 1 89.31 98 MET A N 1
ATOM 717 C CA . MET A 1 98 ? 12.891 -36.219 -13.133 1 89.31 98 MET A CA 1
ATOM 718 C C . MET A 1 98 ? 13.555 -35.688 -11.859 1 89.31 98 MET A C 1
ATOM 720 O O . MET A 1 98 ? 13.148 -34.656 -11.312 1 89.31 98 MET A O 1
ATOM 724 N N . TRP A 1 99 ? 14.516 -36.312 -11.492 1 91.12 99 TRP A N 1
ATOM 725 C CA . TRP A 1 99 ? 15.148 -36 -10.219 1 91.12 99 TRP A CA 1
ATOM 726 C C . TRP A 1 99 ? 16.016 -34.75 -10.344 1 91.12 99 TRP A C 1
ATOM 728 O O . TRP A 1 99 ? 16.219 -34.031 -9.367 1 91.12 99 TRP A O 1
ATOM 738 N N . THR A 1 100 ? 16.5 -34.531 -11.57 1 91.12 100 THR A N 1
ATOM 739 C CA . THR A 1 100 ? 17.188 -33.25 -11.805 1 91.12 100 THR A CA 1
ATOM 740 C C . THR A 1 100 ? 16.219 -32.094 -11.711 1 91.12 100 THR A C 1
ATOM 742 O O . THR A 1 100 ? 16.516 -31.078 -11.055 1 91.12 100 THR A O 1
ATOM 745 N N . LEU A 1 101 ? 15.086 -32.219 -12.312 1 91.5 101 LEU A N 1
ATOM 746 C CA . LEU A 1 101 ? 14.078 -31.156 -12.273 1 91.5 101 LEU A CA 1
ATOM 747 C C . LEU A 1 101 ? 13.57 -30.938 -10.852 1 91.5 101 LEU A C 1
ATOM 749 O O . LEU A 1 101 ? 13.273 -29.812 -10.453 1 91.5 101 LEU A O 1
ATOM 753 N N . LEU A 1 102 ? 13.484 -32 -10.125 1 93.25 102 LEU A N 1
ATOM 754 C CA . LEU A 1 102 ? 13.07 -31.922 -8.727 1 93.25 102 LEU A CA 1
ATOM 755 C C . LEU A 1 102 ? 14.086 -31.125 -7.914 1 93.25 102 LEU A C 1
ATOM 757 O O . LEU A 1 102 ? 13.711 -30.266 -7.102 1 93.25 102 LEU A O 1
ATOM 761 N N . LEU A 1 103 ? 15.328 -31.438 -8.148 1 93.88 103 LEU A N 1
ATOM 762 C CA . LEU A 1 103 ? 16.375 -30.688 -7.449 1 93.88 103 LEU A CA 1
ATOM 763 C C . LEU A 1 103 ? 16.312 -29.219 -7.809 1 93.88 103 LEU A C 1
ATOM 765 O O . LEU A 1 103 ? 16.422 -28.359 -6.93 1 93.88 103 LEU A O 1
ATOM 769 N N . TRP A 1 104 ? 16.188 -28.953 -9.086 1 92.19 104 TRP A N 1
ATOM 770 C CA . TRP A 1 104 ? 16.078 -27.562 -9.516 1 92.19 104 TRP A CA 1
ATOM 771 C C . TRP A 1 104 ? 14.922 -26.859 -8.82 1 92.19 104 TRP A C 1
ATOM 773 O O . TRP A 1 104 ? 15.039 -25.719 -8.383 1 92.19 104 TRP A O 1
ATOM 783 N N . SER A 1 105 ? 13.766 -27.5 -8.68 1 91.12 105 SER A N 1
ATOM 784 C CA . SER A 1 105 ? 12.594 -26.922 -8.031 1 91.12 105 SER A CA 1
ATOM 785 C C . SER A 1 105 ? 12.875 -26.609 -6.562 1 91.12 105 SER A C 1
ATOM 787 O O . SER A 1 105 ? 12.508 -25.531 -6.074 1 91.12 105 SER A O 1
ATOM 789 N N . VAL A 1 106 ? 13.539 -27.531 -5.938 1 93.38 106 VAL A N 1
ATOM 790 C CA . VAL A 1 106 ? 13.852 -27.312 -4.527 1 93.38 106 VAL A CA 1
ATOM 791 C C . VAL A 1 106 ? 14.805 -26.125 -4.383 1 93.38 106 VAL A C 1
ATOM 793 O O . VAL A 1 106 ? 14.609 -25.266 -3.521 1 93.38 106 VAL A O 1
ATOM 796 N N . LEU A 1 107 ? 15.812 -26.125 -5.242 1 92.25 107 LEU A N 1
ATOM 797 C CA . LEU A 1 107 ? 16.797 -25.062 -5.18 1 92.25 107 LEU A CA 1
ATOM 798 C C . LEU A 1 107 ? 16.141 -23.703 -5.453 1 92.25 107 LEU A C 1
ATOM 800 O O . LEU A 1 107 ? 16.438 -22.719 -4.762 1 92.25 107 LEU A O 1
ATOM 804 N N . ILE A 1 108 ? 15.25 -23.641 -6.348 1 87.94 108 ILE A N 1
ATOM 805 C CA . ILE A 1 108 ? 14.586 -22.391 -6.711 1 87.94 108 ILE A CA 1
ATOM 806 C C . ILE A 1 108 ? 13.664 -21.953 -5.578 1 87.94 108 ILE A C 1
ATOM 808 O O . ILE A 1 108 ? 13.578 -20.766 -5.262 1 87.94 108 ILE A O 1
ATOM 812 N N . VAL A 1 109 ? 12.992 -22.859 -4.984 1 88 109 VAL A N 1
ATOM 813 C CA . VAL A 1 109 ? 12.078 -22.5 -3.898 1 88 109 VAL A CA 1
ATOM 814 C C . VAL A 1 109 ? 12.875 -21.984 -2.703 1 88 109 VAL A C 1
ATOM 816 O O . VAL A 1 109 ? 12.422 -21.078 -1.997 1 88 109 VAL A O 1
ATOM 819 N N . VAL A 1 110 ? 14.023 -22.516 -2.531 1 88.38 110 VAL A N 1
ATOM 820 C CA . VAL A 1 110 ? 14.867 -22.047 -1.432 1 88.38 110 VAL A CA 1
ATOM 821 C C . VAL A 1 110 ? 15.336 -20.625 -1.704 1 88.38 110 VAL A C 1
ATOM 823 O O . VAL A 1 110 ? 15.242 -19.766 -0.833 1 88.38 110 VAL A O 1
ATOM 826 N N . ILE A 1 111 ? 15.773 -20.438 -2.893 1 84 111 ILE A N 1
ATOM 827 C CA . ILE A 1 111 ? 16.312 -19.125 -3.254 1 84 111 ILE A CA 1
ATOM 828 C C . ILE A 1 111 ? 15.172 -18.109 -3.287 1 84 111 ILE A C 1
ATOM 830 O O . ILE A 1 111 ? 15.297 -17.016 -2.727 1 84 111 ILE A O 1
ATOM 834 N N . LYS A 1 112 ? 14.094 -18.438 -3.879 1 79.81 112 LYS A N 1
ATOM 835 C CA . LYS A 1 112 ? 12.93 -17.562 -3.967 1 79.81 112 LYS A CA 1
ATOM 836 C C . LYS A 1 112 ? 12.312 -17.328 -2.59 1 79.81 112 LYS A C 1
ATOM 838 O O . LYS A 1 112 ? 11.836 -16.219 -2.297 1 79.81 112 LYS A O 1
ATOM 843 N N . GLY A 1 113 ? 12.266 -18.359 -1.84 1 77.62 113 GLY A N 1
ATOM 844 C CA . GLY A 1 113 ? 11.727 -18.234 -0.494 1 77.62 113 GLY A CA 1
ATOM 845 C C . GLY A 1 113 ? 12.445 -17.188 0.337 1 77.62 113 GLY A C 1
ATOM 846 O O . GLY A 1 113 ? 11.812 -16.422 1.062 1 77.62 113 GLY A O 1
ATOM 847 N N . ASN A 1 114 ? 13.656 -17.094 0.149 1 76.5 114 ASN A N 1
ATOM 848 C CA . ASN A 1 114 ? 14.438 -16.094 0.864 1 76.5 114 ASN A CA 1
ATOM 849 C C . ASN A 1 114 ? 14.102 -14.688 0.396 1 76.5 114 ASN A C 1
ATOM 851 O O . ASN A 1 114 ? 13.938 -13.781 1.215 1 76.5 114 ASN A O 1
ATOM 855 N N . ALA A 1 115 ? 13.953 -14.5 -0.854 1 74.44 115 ALA A N 1
ATOM 856 C CA . ALA A 1 115 ? 13.656 -13.188 -1.417 1 74.44 115 ALA A CA 1
ATOM 857 C C . ALA A 1 115 ? 12.234 -12.75 -1.061 1 74.44 115 ALA A C 1
ATOM 859 O O . ALA A 1 115 ? 12 -11.594 -0.714 1 74.44 115 ALA A O 1
ATOM 860 N N . ASP A 1 116 ? 11.312 -13.656 -1.066 1 73.69 116 ASP A N 1
ATOM 861 C CA . ASP A 1 116 ? 9.914 -13.344 -0.792 1 73.69 116 ASP A CA 1
ATOM 862 C C . ASP A 1 116 ? 9.688 -13.062 0.692 1 73.69 116 ASP A C 1
ATOM 864 O O . ASP A 1 116 ? 8.859 -12.227 1.054 1 73.69 116 ASP A O 1
ATOM 868 N N . ALA A 1 117 ? 10.406 -13.781 1.433 1 73.19 117 ALA A N 1
ATOM 869 C CA . ALA A 1 117 ? 10.289 -13.523 2.865 1 73.19 117 ALA A CA 1
ATOM 870 C C . ALA A 1 117 ? 10.789 -12.125 3.215 1 73.19 117 ALA A C 1
ATOM 872 O O . ALA A 1 117 ? 10.219 -11.453 4.078 1 73.19 117 ALA A O 1
ATOM 873 N N . ALA A 1 118 ? 11.805 -11.688 2.527 1 71.19 118 ALA A N 1
ATOM 874 C CA . ALA A 1 118 ? 12.297 -10.336 2.734 1 71.19 118 ALA A CA 1
ATOM 875 C C . ALA A 1 118 ? 11.258 -9.297 2.316 1 71.19 118 ALA A C 1
ATOM 877 O O . ALA A 1 118 ? 11.039 -8.305 3.018 1 71.19 118 ALA A O 1
ATOM 878 N N . ALA A 1 119 ? 10.586 -9.57 1.296 1 70.19 119 ALA A N 1
ATOM 879 C CA . ALA A 1 119 ? 9.555 -8.664 0.806 1 70.19 119 ALA A CA 1
ATOM 880 C C . ALA A 1 119 ? 8.359 -8.633 1.747 1 70.19 119 ALA A C 1
ATOM 882 O O . ALA A 1 119 ? 7.793 -7.566 2.012 1 70.19 119 ALA A O 1
ATOM 883 N N . ALA A 1 120 ? 8.008 -9.781 2.236 1 69.69 120 ALA A N 1
ATOM 884 C CA . ALA A 1 120 ? 6.879 -9.883 3.152 1 69.69 120 ALA A CA 1
ATOM 885 C C . ALA A 1 120 ? 7.164 -9.164 4.465 1 69.69 120 ALA A C 1
ATOM 887 O O . ALA A 1 120 ? 6.281 -8.516 5.031 1 69.69 120 ALA A O 1
ATOM 888 N N . SER A 1 121 ? 8.328 -9.234 4.836 1 68 121 SER A N 1
ATOM 889 C CA . SER A 1 121 ? 8.719 -8.57 6.078 1 68 121 SER A CA 1
ATOM 890 C C . SER A 1 121 ? 8.664 -7.051 5.934 1 68 121 SER A C 1
ATOM 892 O O . SER A 1 121 ? 8.18 -6.352 6.828 1 68 121 SER A O 1
ATOM 894 N N . ALA A 1 122 ? 9.078 -6.641 4.852 1 64.75 122 ALA A N 1
ATOM 895 C CA . ALA A 1 122 ? 9.047 -5.203 4.598 1 64.75 122 ALA A CA 1
ATOM 896 C C . ALA A 1 122 ? 7.617 -4.684 4.523 1 64.75 122 ALA A C 1
ATOM 898 O O . ALA A 1 122 ? 7.309 -3.611 5.047 1 64.75 122 ALA A O 1
ATOM 899 N N . ALA A 1 123 ? 6.754 -5.473 3.992 1 63.69 123 ALA A N 1
ATOM 900 C CA . ALA A 1 123 ? 5.352 -5.082 3.854 1 63.69 123 ALA A CA 1
ATOM 901 C C . ALA A 1 123 ? 4.645 -5.086 5.203 1 63.69 123 ALA A C 1
ATOM 903 O O . ALA A 1 123 ? 3.797 -4.234 5.473 1 63.69 123 ALA A O 1
ATOM 904 N N . ALA A 1 124 ? 5.008 -5.98 6.047 1 63 124 ALA A N 1
ATOM 905 C CA . ALA A 1 124 ? 4.375 -6.102 7.355 1 63 124 ALA A CA 1
ATOM 906 C C . ALA A 1 124 ? 4.805 -4.965 8.281 1 63 124 ALA A C 1
ATOM 908 O O . ALA A 1 124 ? 4.012 -4.48 9.086 1 63 124 ALA A O 1
ATOM 909 N N . ALA A 1 125 ? 5.949 -4.566 8.094 1 60.03 125 ALA A N 1
ATOM 910 C CA . ALA A 1 125 ? 6.504 -3.553 8.984 1 60.03 125 ALA A CA 1
ATOM 911 C C . ALA A 1 125 ? 6.086 -2.15 8.555 1 60.03 125 ALA A C 1
ATOM 913 O O . ALA A 1 125 ? 6.059 -1.226 9.367 1 60.03 125 ALA A O 1
ATOM 914 N N . SER A 1 126 ? 5.793 -1.981 7.266 1 57 126 SER A N 1
ATOM 915 C CA . SER A 1 126 ? 5.578 -0.637 6.742 1 57 126 SER A CA 1
ATOM 916 C C . SER A 1 126 ? 4.102 -0.25 6.805 1 57 126 SER A C 1
ATOM 918 O O . SER A 1 126 ? 3.691 0.747 6.203 1 57 126 SER A O 1
ATOM 920 N N . ALA A 1 127 ? 3.221 -0.82 7.633 1 56.66 127 ALA A N 1
ATOM 921 C CA . ALA A 1 127 ? 1.805 -0.466 7.609 1 56.66 127 ALA A CA 1
ATOM 922 C C . ALA A 1 127 ? 1.562 0.87 8.312 1 56.66 127 ALA A C 1
ATOM 924 O O . ALA A 1 127 ? 1.871 1.024 9.492 1 56.66 127 ALA A O 1
ATOM 925 N N . SER A 1 128 ? 1.529 1.995 7.402 1 54.72 128 SER A N 1
ATOM 926 C CA . SER A 1 128 ? 1.254 3.336 7.906 1 54.72 128 SER A CA 1
ATOM 927 C C . SER A 1 128 ? -0.2 3.475 8.344 1 54.72 128 SER A C 1
ATOM 929 O O . SER A 1 128 ? -1.106 2.973 7.676 1 54.72 128 SER A O 1
ATOM 931 N N . PRO A 1 129 ? -0.501 3.854 9.625 1 51.59 129 PRO A N 1
ATOM 932 C CA . PRO A 1 129 ? -1.882 4.129 10.031 1 51.59 129 PRO A CA 1
ATOM 933 C C . PRO A 1 129 ? -2.596 5.086 9.078 1 51.59 129 PRO A C 1
ATOM 935 O O . PRO A 1 129 ? -3.824 5.059 8.977 1 51.59 129 PRO A O 1
ATOM 938 N N . SER A 1 130 ? -1.806 6.031 8.5 1 49.69 130 SER A N 1
ATOM 939 C CA . SER A 1 130 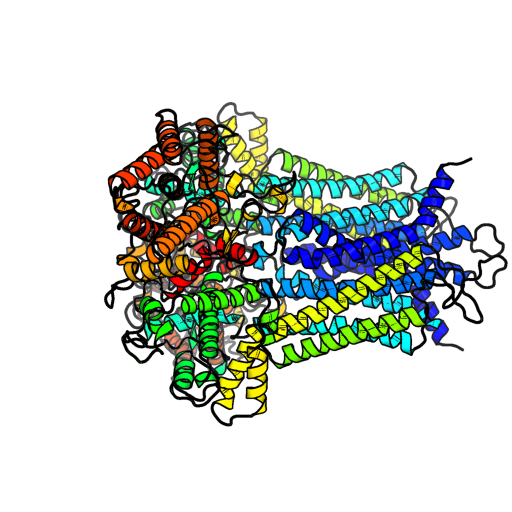? -2.408 7.098 7.703 1 49.69 130 SER A CA 1
ATOM 940 C C . SER A 1 130 ? -2.752 6.613 6.301 1 49.69 130 SER A C 1
ATOM 942 O O . SER A 1 130 ? -3.459 7.297 5.555 1 49.69 130 SER A O 1
ATOM 944 N N . SER A 1 131 ? -2.076 5.535 5.988 1 48.72 131 SER A N 1
ATOM 945 C CA . SER A 1 131 ? -2.318 5.23 4.582 1 48.72 131 SER A CA 1
ATOM 946 C C . SER A 1 131 ? -3.498 4.277 4.418 1 48.72 131 SER A C 1
ATOM 948 O O . SER A 1 131 ? -3.49 3.172 4.961 1 48.72 131 SER A O 1
ATOM 950 N N . GLY A 1 132 ? -4.691 4.73 4.375 1 45.5 132 GLY A N 1
ATOM 951 C CA . GLY A 1 132 ? -5.898 3.963 4.105 1 45.5 132 GLY A CA 1
ATOM 952 C C . GLY A 1 132 ? -5.691 2.863 3.08 1 45.5 132 GLY A C 1
ATOM 953 O O . GLY A 1 132 ? -6.547 1.995 2.908 1 45.5 132 GLY A O 1
ATOM 954 N N . ASP A 1 133 ? -4.762 2.879 2.188 1 44.47 133 ASP A N 1
ATOM 955 C CA . ASP A 1 133 ? -4.836 2.154 0.923 1 44.47 133 ASP A CA 1
ATOM 956 C C . ASP A 1 133 ? -4.363 0.711 1.088 1 44.47 133 ASP A C 1
ATOM 958 O O . ASP A 1 133 ? -5.012 -0.219 0.602 1 44.47 133 ASP A O 1
ATOM 962 N N . VAL A 1 134 ? -3.061 0.479 1.495 1 49.16 134 VAL A N 1
ATOM 963 C CA . VAL A 1 134 ? -2.387 -0.734 1.044 1 49.16 134 VAL A CA 1
ATOM 964 C C . VAL A 1 134 ? -2.994 -1.95 1.74 1 49.16 134 VAL A C 1
ATOM 966 O O . VAL A 1 134 ? -3.127 -3.018 1.136 1 49.16 134 VAL A O 1
ATOM 969 N N . GLY A 1 135 ? -3.309 -1.871 3.023 1 51.56 135 GLY A N 1
ATOM 970 C CA . GLY A 1 135 ? -3.643 -3.1 3.729 1 51.56 135 GLY A CA 1
ATOM 971 C C . GLY A 1 135 ? -5.113 -3.463 3.631 1 51.56 135 GLY A C 1
ATOM 972 O O . GLY A 1 135 ? -5.543 -4.48 4.176 1 51.56 135 GLY A O 1
ATOM 973 N N . VAL A 1 136 ? -5.719 -2.637 2.811 1 51.28 136 VAL A N 1
ATOM 974 C CA . VAL A 1 136 ? -7.164 -2.824 2.906 1 51.28 136 VAL A CA 1
ATOM 975 C C . VAL A 1 136 ? -7.562 -4.125 2.213 1 51.28 136 VAL A C 1
ATOM 977 O O . VAL A 1 136 ? -8.438 -4.852 2.695 1 51.28 136 VAL A O 1
ATOM 980 N N . ASP A 1 137 ? -6.805 -4.445 1.151 1 52.22 137 ASP A N 1
ATOM 981 C CA . ASP A 1 137 ? -7.32 -5.594 0.413 1 52.22 137 ASP A CA 1
ATOM 982 C C . ASP A 1 137 ? -6.699 -6.895 0.914 1 52.22 137 ASP A C 1
ATOM 984 O O . ASP A 1 137 ? -6.969 -7.969 0.371 1 52.22 137 ASP A O 1
ATOM 988 N N . GLY A 1 138 ? -6.027 -6.914 2.117 1 56.56 138 GLY A N 1
ATOM 989 C CA . GLY A 1 138 ? -5.508 -8.148 2.678 1 56.56 138 GLY A CA 1
ATOM 990 C C . GLY A 1 138 ? -4.344 -8.719 1.888 1 56.56 138 GLY A C 1
ATOM 991 O O . GLY A 1 138 ? -3.973 -9.883 2.07 1 56.56 138 GLY A O 1
ATOM 992 N N . GLN A 1 139 ? -3.75 -8.008 1 1 60.34 139 GLN A N 1
ATOM 993 C CA . GLN A 1 139 ? -2.709 -8.516 0.113 1 60.34 139 GLN A CA 1
ATOM 994 C C . GLN A 1 139 ? -1.412 -8.773 0.876 1 60.34 139 GLN A C 1
ATOM 996 O O . GLN A 1 139 ? -0.529 -9.484 0.389 1 60.34 139 GLN A O 1
ATOM 1001 N N . LYS A 1 140 ? -1.418 -8.453 2.102 1 64.75 140 LYS A N 1
ATOM 1002 C CA . LYS A 1 140 ? -0.207 -8.641 2.895 1 64.75 140 LYS A CA 1
ATOM 1003 C C . LYS A 1 140 ? 0.036 -10.125 3.174 1 64.75 140 LYS A C 1
ATOM 1005 O O . LYS A 1 140 ? 1.185 -10.562 3.279 1 64.75 140 LYS A O 1
ATOM 1010 N N . VAL A 1 141 ? -1 -10.961 3.189 1 68.88 141 VAL A N 1
ATOM 1011 C CA . VAL A 1 141 ? -0.861 -12.367 3.564 1 68.88 141 VAL A CA 1
ATOM 1012 C C . VAL A 1 141 ? -0.725 -13.227 2.309 1 68.88 141 VAL A C 1
ATOM 1014 O O . VAL A 1 141 ? -0.433 -14.422 2.395 1 68.88 141 VAL A O 1
ATOM 1017 N N . ARG A 1 142 ? -0.683 -12.617 1.215 1 75.06 142 ARG A N 1
ATOM 1018 C CA . ARG A 1 142 ? -0.688 -13.391 -0.023 1 75.06 142 ARG A CA 1
ATOM 1019 C C . ARG A 1 142 ? 0.674 -14.031 -0.273 1 75.06 142 ARG A C 1
ATOM 1021 O O . ARG A 1 142 ? 0.758 -15.227 -0.574 1 75.06 142 ARG A O 1
ATOM 1028 N N . THR A 1 143 ? 1.726 -13.32 0.004 1 75.44 143 THR A N 1
ATOM 1029 C CA . THR A 1 143 ? 3.051 -13.82 -0.345 1 75.44 143 THR A CA 1
ATOM 1030 C C . THR A 1 143 ? 3.445 -14.984 0.559 1 75.44 143 THR A C 1
ATOM 1032 O O . THR A 1 143 ? 3.877 -16.031 0.077 1 75.44 143 THR A O 1
ATOM 1035 N N . PRO A 1 144 ? 3.152 -14.922 1.863 1 79.25 144 PRO A N 1
ATOM 1036 C CA . PRO A 1 144 ? 3.477 -16.078 2.711 1 79.25 144 PRO A CA 1
ATOM 1037 C C . PRO A 1 144 ? 2.635 -17.297 2.383 1 79.25 144 PRO A C 1
ATOM 1039 O O . PRO A 1 144 ? 3.137 -18.422 2.434 1 79.25 144 PRO A O 1
ATOM 1042 N N . VAL A 1 145 ? 1.45 -17.094 1.998 1 81.38 145 VAL A N 1
ATOM 1043 C CA . VAL A 1 145 ? 0.57 -18.219 1.677 1 81.38 145 VAL A CA 1
ATOM 1044 C C . VAL A 1 145 ? 1.025 -18.875 0.377 1 81.38 145 VAL A C 1
ATOM 1046 O O . VAL A 1 145 ? 1.05 -20.109 0.272 1 81.38 145 VAL A O 1
ATOM 1049 N N . GLU A 1 146 ? 1.427 -18.062 -0.519 1 81.5 146 GLU A N 1
ATOM 1050 C CA . GLU A 1 146 ? 1.918 -18.594 -1.788 1 81.5 146 GLU A CA 1
ATOM 1051 C C . GLU A 1 146 ? 3.184 -19.422 -1.59 1 81.5 146 GLU A C 1
ATOM 1053 O O . GLU A 1 146 ? 3.342 -20.469 -2.207 1 81.5 146 GLU A O 1
ATOM 1058 N N . LEU A 1 147 ? 3.979 -18.969 -0.713 1 84.19 147 LEU A N 1
ATOM 1059 C CA . LEU A 1 147 ? 5.223 -19.688 -0.454 1 84.19 147 LEU A CA 1
ATOM 1060 C C . LEU A 1 147 ? 4.941 -21.031 0.215 1 84.19 147 LEU A C 1
ATOM 1062 O O . LEU A 1 147 ? 5.527 -22.047 -0.159 1 84.19 147 LEU A O 1
ATOM 1066 N N . LEU A 1 148 ? 4.027 -21.094 1.109 1 87.19 148 LEU A N 1
ATOM 1067 C CA . LEU A 1 148 ? 3.689 -22.328 1.811 1 87.19 148 LEU A CA 1
ATOM 1068 C C . LEU A 1 148 ? 3.076 -23.344 0.855 1 87.19 148 LEU A C 1
ATOM 1070 O O . LEU A 1 148 ? 3.41 -24.531 0.906 1 87.19 148 LEU A O 1
ATOM 1074 N N . PHE A 1 149 ? 2.389 -22.891 -0.024 1 86.25 149 PHE A N 1
ATOM 1075 C CA . PHE A 1 149 ? 1.74 -23.797 -0.958 1 86.25 149 PHE A CA 1
ATOM 1076 C C . PHE A 1 149 ? 2.725 -24.281 -2.021 1 86.25 149 PHE A C 1
ATOM 1078 O O . PHE A 1 149 ? 2.623 -25.406 -2.508 1 86.25 149 PHE A O 1
ATOM 1085 N N . MET A 1 150 ? 3.605 -23.406 -2.348 1 86 150 MET A N 1
ATOM 1086 C CA . MET A 1 150 ? 4.648 -23.844 -3.271 1 86 150 MET A CA 1
ATOM 1087 C C . MET A 1 150 ? 5.465 -24.984 -2.67 1 86 150 MET A C 1
ATOM 1089 O O . MET A 1 150 ? 5.75 -25.969 -3.346 1 86 150 MET A O 1
ATOM 1093 N N . TYR A 1 151 ? 5.762 -24.859 -1.396 1 89.88 151 TYR A N 1
ATOM 1094 C CA . TYR A 1 151 ? 6.496 -25.922 -0.716 1 89.88 151 TYR A CA 1
ATOM 1095 C C . TYR A 1 151 ? 5.652 -27.188 -0.605 1 89.88 151 TYR A C 1
ATOM 1097 O O . TYR A 1 151 ? 6.16 -28.297 -0.794 1 89.88 151 TYR A O 1
ATOM 1105 N N . ALA A 1 152 ? 4.395 -26.953 -0.326 1 88.81 152 ALA A N 1
ATOM 1106 C CA . ALA A 1 152 ? 3.508 -28.125 -0.236 1 88.81 152 ALA A CA 1
ATOM 1107 C C . ALA A 1 152 ? 3.412 -28.844 -1.577 1 88.81 152 ALA A C 1
ATOM 1109 O O . ALA A 1 152 ? 3.408 -30.078 -1.626 1 88.81 152 ALA A O 1
ATOM 1110 N N . TRP A 1 153 ? 3.434 -28.031 -2.613 1 88.44 153 TRP A N 1
ATOM 1111 C CA . TRP A 1 153 ? 3.338 -28.625 -3.943 1 88.44 153 TRP A CA 1
ATOM 1112 C C . TRP A 1 153 ? 4.621 -29.375 -4.297 1 88.44 153 TRP A C 1
ATOM 1114 O O . TRP A 1 153 ? 4.57 -30.469 -4.848 1 88.44 153 TRP A O 1
ATOM 1124 N N . VAL A 1 154 ? 5.73 -28.828 -4.02 1 90.69 154 VAL A N 1
ATOM 1125 C CA . VAL A 1 154 ? 6.996 -29.5 -4.297 1 90.69 154 VAL A CA 1
ATOM 1126 C C . VAL A 1 154 ? 7.098 -30.781 -3.467 1 90.69 154 VAL A C 1
ATOM 1128 O O . VAL A 1 154 ? 7.582 -31.812 -3.953 1 90.69 154 VAL A O 1
ATOM 1131 N N . ALA A 1 155 ? 6.555 -30.719 -2.254 1 92.62 155 ALA A N 1
ATOM 1132 C CA . ALA A 1 155 ? 6.52 -31.922 -1.422 1 92.62 155 ALA A CA 1
ATOM 1133 C C . ALA A 1 155 ? 5.695 -33.031 -2.082 1 92.62 155 ALA A C 1
ATOM 1135 O O . ALA A 1 155 ? 6.082 -34.188 -2.068 1 92.62 155 ALA A O 1
ATOM 1136 N N . CYS A 1 156 ? 4.656 -32.625 -2.682 1 88.56 156 CYS A N 1
ATOM 1137 C CA . CYS A 1 156 ? 3.803 -33.562 -3.379 1 88.56 156 CYS A CA 1
ATOM 1138 C C . CYS A 1 156 ? 4.535 -34.188 -4.562 1 88.56 156 CYS A C 1
ATOM 1140 O O . CYS A 1 156 ? 4.461 -35.406 -4.777 1 88.56 156 CYS A O 1
ATOM 1142 N N . LEU A 1 157 ? 5.27 -33.406 -5.254 1 89.69 157 LEU A N 1
ATOM 1143 C CA . LEU A 1 157 ? 6.039 -33.906 -6.387 1 89.69 157 LEU A CA 1
ATOM 1144 C C . LEU A 1 157 ? 7.113 -34.875 -5.918 1 89.69 157 LEU A C 1
ATOM 1146 O O . LEU A 1 157 ? 7.348 -35.906 -6.559 1 89.69 157 LEU A O 1
ATOM 1150 N N . ILE A 1 158 ? 7.75 -34.594 -4.789 1 92.5 158 ILE A N 1
ATOM 1151 C CA . ILE A 1 158 ? 8.789 -35.469 -4.242 1 92.5 158 ILE A CA 1
ATOM 1152 C C . ILE A 1 158 ? 8.195 -36.812 -3.873 1 92.5 158 ILE A C 1
ATOM 1154 O O . ILE A 1 158 ? 8.742 -37.875 -4.23 1 92.5 158 ILE A O 1
ATOM 1158 N N . VAL A 1 159 ? 7.043 -36.812 -3.268 1 89.5 159 VAL A N 1
ATOM 1159 C CA . VAL A 1 159 ? 6.395 -38.031 -2.83 1 89.5 159 VAL A CA 1
ATOM 1160 C C . VAL A 1 159 ? 6.023 -38.906 -4.043 1 89.5 159 VAL A C 1
ATOM 1162 O O . VAL A 1 159 ? 6.152 -40.125 -4.02 1 89.5 159 VAL A O 1
ATOM 1165 N N . MET A 1 160 ? 5.746 -38.281 -5.156 1 87.31 160 MET A N 1
ATOM 1166 C CA . MET A 1 160 ? 5.352 -39 -6.371 1 87.31 160 MET A CA 1
ATOM 1167 C C . MET A 1 160 ? 6.566 -39.594 -7.07 1 87.31 160 MET A C 1
ATOM 1169 O O . MET A 1 160 ? 6.453 -40.625 -7.746 1 87.31 160 MET A O 1
ATOM 1173 N N . CYS A 1 161 ? 7.73 -39.031 -6.844 1 89.62 161 CYS A N 1
ATOM 1174 C CA . CYS A 1 161 ? 8.914 -39.438 -7.574 1 89.62 161 CYS A CA 1
ATOM 1175 C C . CYS A 1 161 ? 9.742 -40.438 -6.746 1 89.62 161 CYS A C 1
ATOM 1177 O O . CYS A 1 161 ? 10.594 -41.125 -7.285 1 89.62 161 CYS A O 1
ATOM 1179 N N . ILE A 1 162 ? 9.57 -40.562 -5.473 1 89.75 162 ILE A N 1
ATOM 1180 C CA . ILE A 1 162 ? 10.406 -41.312 -4.559 1 89.75 162 ILE A CA 1
ATOM 1181 C C . ILE A 1 162 ? 10.367 -42.812 -4.949 1 89.75 162 ILE A C 1
ATOM 1183 O O . ILE A 1 162 ? 11.406 -43.469 -5.004 1 89.75 162 ILE A O 1
ATOM 1187 N N . PRO A 1 163 ? 9.195 -43.375 -5.371 1 86.06 163 PRO A N 1
ATOM 1188 C CA . PRO A 1 163 ? 9.164 -44.812 -5.691 1 86.06 163 PRO A CA 1
ATOM 1189 C C . PRO A 1 163 ? 9.945 -45.156 -6.961 1 86.06 163 PRO A C 1
ATOM 1191 O O . PRO A 1 163 ? 10.352 -46.312 -7.156 1 86.06 163 PRO A O 1
ATOM 1194 N N . GLU A 1 164 ? 10.266 -44.219 -7.785 1 85.38 164 GLU A N 1
ATOM 1195 C CA . GLU A 1 164 ? 10.922 -44.438 -9.07 1 85.38 164 GLU A CA 1
ATOM 1196 C C . GLU A 1 164 ? 12.438 -44.469 -8.922 1 85.38 164 GLU A C 1
ATOM 1198 O O . GLU A 1 164 ? 13.148 -44.969 -9.812 1 85.38 164 GLU A O 1
ATOM 1203 N N . ALA A 1 165 ? 12.906 -43.938 -7.871 1 86.81 165 ALA A N 1
ATOM 1204 C CA . ALA A 1 165 ? 14.352 -43.812 -7.73 1 86.81 165 ALA A CA 1
ATOM 1205 C C . ALA A 1 165 ? 14.898 -44.812 -6.742 1 86.81 165 ALA A C 1
ATOM 1207 O O . ALA A 1 165 ? 15.555 -44.469 -5.762 1 86.81 165 ALA A O 1
ATOM 1208 N N . THR A 1 166 ? 14.742 -46.031 -7.023 1 83 166 THR A N 1
ATOM 1209 C CA . THR A 1 166 ? 15.18 -47.062 -6.117 1 83 166 THR A CA 1
ATOM 1210 C C . THR A 1 166 ? 16.703 -47.125 -6.055 1 83 166 THR A C 1
ATOM 1212 O O . THR A 1 166 ? 17.281 -47.531 -5.039 1 83 166 THR A O 1
ATOM 1215 N N . TRP A 1 167 ? 17.438 -46.688 -7.156 1 86.12 167 TRP A N 1
ATOM 1216 C CA . TRP A 1 167 ? 18.891 -46.812 -7.223 1 86.12 167 TRP A CA 1
ATOM 1217 C C . TRP A 1 167 ? 19.562 -45.781 -6.301 1 86.12 167 TRP A C 1
ATOM 1219 O O . TRP A 1 167 ? 20.734 -45.938 -5.945 1 86.12 167 TRP A O 1
ATOM 1229 N N . LEU A 1 168 ? 18.859 -44.719 -5.91 1 88.75 168 LEU A N 1
ATOM 1230 C CA . LEU A 1 168 ? 19.406 -43.688 -5.027 1 88.75 168 LEU A CA 1
ATOM 1231 C C . LEU A 1 168 ? 19.625 -44.25 -3.621 1 88.75 168 LEU A C 1
ATOM 1233 O O . LEU A 1 168 ? 20.438 -43.719 -2.863 1 88.75 168 LEU A O 1
ATOM 1237 N N . GLY A 1 169 ? 19.016 -45.281 -3.209 1 87.75 169 GLY A N 1
ATOM 1238 C CA . GLY A 1 169 ? 19.156 -45.875 -1.88 1 87.75 169 GLY A CA 1
ATOM 1239 C C . GLY A 1 169 ? 18.453 -45.062 -0.806 1 87.75 169 GLY A C 1
ATOM 1240 O O . GLY A 1 169 ? 18 -43.938 -1.062 1 87.75 169 GLY A O 1
ATOM 1241 N N . ILE A 1 170 ? 18.344 -45.531 0.288 1 90.94 170 ILE A N 1
ATOM 1242 C CA . ILE A 1 170 ? 17.672 -44.875 1.411 1 90.94 170 ILE A CA 1
ATOM 1243 C C . ILE A 1 170 ? 18.453 -43.625 1.844 1 90.94 170 ILE A C 1
ATOM 1245 O O . ILE A 1 170 ? 17.859 -42.594 2.154 1 90.94 170 ILE A O 1
ATOM 1249 N N . LEU A 1 171 ? 19.734 -43.719 1.797 1 91.75 171 LEU A N 1
ATOM 1250 C CA . LEU A 1 171 ? 20.578 -42.594 2.232 1 91.75 171 LEU A CA 1
ATOM 1251 C C . LEU A 1 171 ? 20.484 -41.438 1.253 1 91.75 171 LEU A C 1
ATOM 1253 O O . LEU A 1 171 ? 20.375 -40.281 1.668 1 91.75 171 LEU A O 1
ATOM 1257 N N . GLY A 1 172 ? 20.531 -41.75 0.012 1 91.5 172 GLY A N 1
ATOM 1258 C CA . GLY A 1 172 ? 20.422 -40.688 -0.989 1 91.5 172 GLY A CA 1
ATOM 1259 C C . GLY A 1 172 ? 19.094 -39.969 -0.948 1 91.5 172 GLY A C 1
ATOM 1260 O O . GLY A 1 172 ? 19.047 -38.75 -1.036 1 91.5 172 GLY A O 1
ATOM 1261 N N . LYS A 1 173 ? 18.047 -40.75 -0.775 1 93.19 173 LYS A N 1
ATOM 1262 C CA . LYS A 1 173 ? 16.719 -40.156 -0.652 1 93.19 173 LYS A CA 1
ATOM 1263 C C . LYS A 1 173 ? 16.594 -39.312 0.616 1 93.19 173 LYS A C 1
ATOM 1265 O O . LYS A 1 173 ? 16.016 -38.219 0.596 1 93.19 173 LYS A O 1
ATOM 1270 N N . ALA A 1 174 ? 17.203 -39.781 1.677 1 94.62 174 ALA A N 1
ATOM 1271 C CA . ALA A 1 174 ? 17.125 -39.094 2.959 1 94.62 174 ALA A CA 1
ATOM 1272 C C . ALA A 1 174 ? 17.844 -37.75 2.895 1 94.62 174 ALA A C 1
ATOM 1274 O O . ALA A 1 174 ? 17.344 -36.75 3.414 1 94.62 174 ALA A O 1
ATOM 1275 N N . VAL A 1 175 ? 18.969 -37.719 2.254 1 95.06 175 VAL A N 1
ATOM 1276 C CA . VAL A 1 175 ? 19.734 -36.469 2.135 1 95.06 175 VAL A CA 1
ATOM 1277 C C . VAL A 1 175 ? 18.922 -35.438 1.364 1 95.06 175 VAL A C 1
ATOM 1279 O O . VAL A 1 175 ? 18.891 -34.281 1.74 1 95.06 175 VAL A O 1
ATOM 1282 N N . PHE A 1 176 ? 18.266 -35.844 0.349 1 95.38 176 PHE A N 1
ATOM 1283 C CA . PHE A 1 176 ? 17.453 -34.938 -0.469 1 95.38 176 PHE A CA 1
ATOM 1284 C C . PHE A 1 176 ? 16.266 -34.438 0.318 1 95.38 176 PHE A C 1
ATOM 1286 O O . PHE A 1 176 ? 15.969 -33.219 0.292 1 95.38 176 PHE A O 1
ATOM 1293 N N . ILE A 1 177 ? 15.625 -35.281 1.057 1 95.5 177 ILE A N 1
ATOM 1294 C CA . ILE A 1 177 ? 14.445 -34.906 1.827 1 95.5 177 ILE A CA 1
ATOM 1295 C C . ILE A 1 177 ? 14.852 -33.969 2.951 1 95.5 177 ILE A C 1
ATOM 1297 O O . ILE A 1 177 ? 14.156 -32.969 3.221 1 95.5 177 ILE A O 1
ATOM 1301 N N . VAL A 1 178 ? 15.938 -34.219 3.551 1 96.12 178 VAL A N 1
ATOM 1302 C CA . VAL A 1 178 ? 16.422 -33.344 4.617 1 96.12 178 VAL A CA 1
ATOM 1303 C C . VAL A 1 178 ? 16.75 -31.969 4.055 1 96.12 178 VAL A C 1
ATOM 1305 O O . VAL A 1 178 ? 16.422 -30.953 4.668 1 96.12 178 VAL A O 1
ATOM 1308 N N . PHE A 1 179 ? 17.344 -31.953 2.887 1 96.12 179 PHE A N 1
ATOM 1309 C CA . PHE A 1 179 ? 17.656 -30.688 2.24 1 96.12 179 PHE A CA 1
ATOM 1310 C C . PHE A 1 179 ? 16.391 -29.891 1.971 1 96.12 179 PHE A C 1
ATOM 1312 O O . PHE A 1 179 ? 16.344 -28.688 2.256 1 96.12 179 PHE A O 1
ATOM 1319 N N . PHE A 1 180 ? 15.391 -30.516 1.506 1 95.38 180 PHE A N 1
ATOM 1320 C CA . PHE A 1 180 ? 14.102 -29.875 1.264 1 95.38 180 PHE A CA 1
ATOM 1321 C C . PHE A 1 180 ? 13.508 -29.359 2.564 1 95.38 180 PHE A C 1
ATOM 1323 O O . PHE A 1 180 ? 13.031 -28.219 2.619 1 95.38 180 PHE A O 1
ATOM 1330 N N . LEU A 1 181 ? 13.547 -30.188 3.592 1 96.31 181 LEU A N 1
ATOM 1331 C CA . LEU A 1 181 ? 12.945 -29.828 4.871 1 96.31 181 LEU A CA 1
ATOM 1332 C C . LEU A 1 181 ? 13.688 -28.656 5.512 1 96.31 181 LEU A C 1
ATOM 1334 O O . LEU A 1 181 ? 13.086 -27.844 6.203 1 96.31 181 LEU A O 1
ATOM 1338 N N . LEU A 1 182 ? 14.953 -28.609 5.23 1 95.81 182 LEU A N 1
ATOM 1339 C CA . LEU A 1 182 ? 15.727 -27.484 5.762 1 95.81 182 LEU A CA 1
ATOM 1340 C C . LEU A 1 182 ? 15.289 -26.172 5.137 1 95.81 182 LEU A C 1
ATOM 1342 O O . LEU A 1 182 ? 15.141 -25.156 5.836 1 95.81 182 LEU A O 1
ATOM 1346 N N . GLY A 1 183 ? 15.078 -26.172 3.836 1 92.94 183 GLY A N 1
ATOM 1347 C CA . GLY A 1 183 ? 14.547 -24.984 3.189 1 92.94 183 GLY A CA 1
ATOM 1348 C C . GLY A 1 183 ? 13.18 -24.578 3.713 1 92.94 183 GLY A C 1
ATOM 1349 O O . GLY A 1 183 ? 12.938 -23.391 3.973 1 92.94 183 GLY A O 1
ATOM 1350 N N . PHE A 1 184 ? 12.398 -25.5 3.945 1 93.88 184 PHE A N 1
ATOM 1351 C CA . PHE A 1 184 ? 11.062 -25.266 4.477 1 93.88 184 PHE A CA 1
ATOM 1352 C C . PHE A 1 184 ? 11.133 -24.734 5.902 1 93.88 184 PHE A C 1
ATOM 1354 O O . PHE A 1 184 ? 10.43 -23.781 6.258 1 93.88 184 PHE A O 1
ATOM 1361 N N . ALA A 1 185 ? 11.945 -25.344 6.648 1 94 185 ALA A N 1
ATOM 1362 C CA . ALA A 1 185 ? 12.109 -24.922 8.039 1 94 185 ALA A CA 1
ATOM 1363 C C . ALA A 1 185 ? 12.562 -23.469 8.125 1 94 185 ALA A C 1
ATOM 1365 O O . ALA A 1 185 ? 12.094 -22.719 8.984 1 94 185 ALA A O 1
ATOM 1366 N N . LYS A 1 186 ? 13.398 -23.078 7.363 1 90.5 186 LYS A N 1
ATOM 1367 C CA . LYS A 1 186 ? 13.898 -21.703 7.367 1 90.5 186 LYS A CA 1
ATOM 1368 C C . LYS A 1 186 ? 12.789 -20.703 7.035 1 90.5 186 LYS A C 1
ATOM 1370 O O . LYS A 1 186 ? 12.68 -19.656 7.668 1 90.5 186 LYS A O 1
ATOM 1375 N N . VAL A 1 187 ? 12 -21.062 6.047 1 87.75 187 VAL A N 1
ATOM 1376 C CA . VAL A 1 187 ? 10.891 -20.203 5.668 1 87.75 187 VAL A CA 1
ATOM 1377 C C . VAL A 1 187 ? 9.898 -20.094 6.824 1 87.75 187 VAL A C 1
ATOM 1379 O O . VAL A 1 187 ? 9.406 -19 7.125 1 87.75 187 VAL A O 1
ATOM 1382 N N . VAL A 1 188 ? 9.648 -21.203 7.488 1 88.88 188 VAL A N 1
ATOM 1383 C CA . VAL A 1 188 ? 8.727 -21.203 8.617 1 88.88 188 VAL A CA 1
ATOM 1384 C C . VAL A 1 188 ? 9.289 -20.359 9.758 1 88.88 188 VAL A C 1
ATOM 1386 O O . VAL A 1 188 ? 8.562 -19.594 10.391 1 88.88 188 VAL A O 1
ATOM 1389 N N . LEU A 1 189 ? 10.516 -20.5 9.875 1 88.75 189 LEU A N 1
ATOM 1390 C CA . LEU A 1 189 ? 11.172 -19.719 10.922 1 88.75 189 LEU A CA 1
ATOM 1391 C C . LEU A 1 189 ? 11.047 -18.234 10.641 1 88.75 189 LEU A C 1
ATOM 1393 O O . LEU A 1 189 ? 10.703 -17.453 11.539 1 88.75 189 LEU A O 1
ATOM 1397 N N . LYS A 1 190 ? 11.305 -17.859 9.477 1 83.44 190 LYS A N 1
ATOM 1398 C CA . LYS A 1 190 ? 11.242 -16.438 9.109 1 83.44 190 LYS A CA 1
ATOM 1399 C C . LYS A 1 190 ? 9.812 -15.914 9.219 1 83.44 190 LYS A C 1
ATOM 1401 O O . LYS A 1 190 ? 9.594 -14.797 9.68 1 83.44 190 LYS A O 1
ATOM 1406 N N . LEU A 1 191 ? 8.844 -16.734 8.844 1 81.62 191 LEU A N 1
ATOM 1407 C CA . LEU A 1 191 ? 7.449 -16.328 8.93 1 81.62 191 LEU A CA 1
ATOM 1408 C C . LEU A 1 191 ? 7.016 -16.156 10.383 1 81.62 191 LEU A C 1
ATOM 1410 O O . LEU A 1 191 ? 6.316 -15.211 10.727 1 81.62 191 LEU A O 1
ATOM 1414 N N . VAL A 1 192 ? 7.48 -17.047 11.195 1 83.62 192 VAL A N 1
ATOM 1415 C CA . VAL A 1 192 ? 7.16 -16.969 12.617 1 83.62 192 VAL A CA 1
ATOM 1416 C C . VAL A 1 192 ? 7.848 -15.75 13.242 1 83.62 192 VAL A C 1
ATOM 1418 O O . VAL A 1 192 ? 7.238 -15.016 14.023 1 83.62 192 VAL A O 1
ATOM 1421 N N . ALA A 1 193 ? 9.039 -15.578 12.852 1 81.81 193 ALA A N 1
ATOM 1422 C CA . ALA A 1 193 ? 9.781 -14.422 13.344 1 81.81 193 ALA A CA 1
ATOM 1423 C C . ALA A 1 193 ? 9.102 -13.117 12.945 1 81.81 193 ALA A C 1
ATOM 1425 O O . ALA A 1 193 ? 9.008 -12.188 13.742 1 81.81 193 ALA A O 1
ATOM 1426 N N . PHE A 1 194 ? 8.586 -13.102 11.82 1 77.31 194 PHE A N 1
ATOM 1427 C CA . PHE A 1 194 ? 7.898 -11.906 11.336 1 77.31 194 PHE A CA 1
ATOM 1428 C C . PHE A 1 194 ? 6.602 -11.68 12.102 1 77.31 194 PHE A C 1
ATOM 1430 O O . PHE A 1 194 ? 6.262 -10.539 12.43 1 77.31 194 PHE A O 1
ATOM 1437 N N . PHE A 1 195 ? 5.969 -12.75 12.398 1 79.12 195 PHE A N 1
ATOM 1438 C CA . PHE A 1 195 ? 4.727 -12.633 13.148 1 79.12 195 PHE A CA 1
ATOM 1439 C C . PHE A 1 195 ? 4.996 -12.156 14.57 1 79.12 195 PHE A C 1
ATOM 1441 O O . PHE A 1 195 ? 4.293 -11.273 15.07 1 79.12 195 PHE A O 1
ATOM 1448 N N . MET A 1 196 ? 6.023 -12.617 15.078 1 81.94 196 MET A N 1
ATOM 1449 C CA . MET A 1 196 ? 6.379 -12.234 16.438 1 81.94 196 MET A CA 1
ATOM 1450 C C . MET A 1 196 ? 6.898 -10.797 16.484 1 81.94 196 MET A C 1
ATOM 1452 O O . MET A 1 196 ? 6.543 -10.031 17.375 1 81.94 196 MET A O 1
ATOM 1456 N N . ALA A 1 197 ? 7.676 -10.461 15.531 1 79.56 197 ALA A N 1
ATOM 1457 C CA . ALA A 1 197 ? 8.219 -9.102 15.453 1 79.56 197 ALA A CA 1
ATOM 1458 C C . ALA A 1 197 ? 7.109 -8.078 15.211 1 79.56 197 ALA A C 1
ATOM 1460 O O . ALA A 1 197 ? 7.156 -6.969 15.742 1 79.56 197 ALA A O 1
ATOM 1461 N N . GLY A 1 198 ? 6.141 -8.453 14.469 1 77.5 198 GLY A N 1
ATOM 1462 C CA . GLY A 1 198 ? 5.031 -7.562 14.156 1 77.5 198 GLY A CA 1
ATOM 1463 C C . GLY A 1 198 ? 4.199 -7.199 15.367 1 77.5 198 GLY A C 1
ATOM 1464 O O . GLY A 1 198 ? 3.621 -6.109 15.422 1 77.5 198 GLY A O 1
ATOM 1465 N N . ASN A 1 199 ? 4.258 -8.023 16.391 1 80.19 199 ASN A N 1
ATOM 1466 C CA . ASN A 1 199 ? 3.449 -7.777 17.578 1 80.19 199 ASN A CA 1
ATOM 1467 C C . ASN A 1 199 ? 4.305 -7.316 18.75 1 80.19 199 ASN A C 1
ATOM 1469 O O . ASN A 1 199 ? 3.791 -7.109 19.844 1 80.19 199 ASN A O 1
ATOM 1473 N N . SER A 1 200 ? 5.547 -7.086 18.453 1 82.56 200 SER A N 1
ATOM 1474 C CA . SER A 1 200 ? 6.445 -6.672 19.531 1 82.56 200 SER A CA 1
ATOM 1475 C C . SER A 1 200 ? 6.562 -5.152 19.594 1 82.56 200 SER A C 1
ATOM 1477 O O . SER A 1 200 ? 6.34 -4.465 18.594 1 82.56 200 SER A O 1
ATOM 1479 N N . TYR A 1 201 ? 6.906 -4.582 20.719 1 87.81 201 TYR A N 1
ATOM 1480 C CA . TYR A 1 201 ? 7.098 -3.148 20.891 1 87.81 201 TYR A CA 1
ATOM 1481 C C . TYR A 1 201 ? 8.453 -2.705 20.359 1 87.81 201 TYR A C 1
ATOM 1483 O O . TYR A 1 201 ? 8.688 -1.513 20.156 1 87.81 201 TYR A O 1
ATOM 1491 N N . ALA A 1 202 ? 9.273 -3.689 20.109 1 82.75 202 ALA A N 1
ATOM 1492 C CA . ALA A 1 202 ? 10.625 -3.373 19.625 1 82.75 202 ALA A CA 1
ATOM 1493 C C . ALA A 1 202 ? 10.625 -3.088 18.125 1 82.75 202 ALA A C 1
ATOM 1495 O O . ALA A 1 202 ? 11.477 -2.344 17.641 1 82.75 202 ALA A O 1
ATOM 1496 N N . VAL A 1 203 ? 9.641 -3.695 17.422 1 82.5 203 VAL A N 1
ATOM 1497 C CA . VAL A 1 203 ? 9.711 -3.553 15.969 1 82.5 203 VAL A CA 1
ATOM 1498 C C . VAL A 1 203 ? 8.367 -3.053 15.438 1 82.5 203 VAL A C 1
ATOM 1500 O O . VAL A 1 203 ? 8.234 -1.884 15.07 1 82.5 203 VAL A O 1
ATOM 1503 N N . GLY A 1 204 ? 7.293 -3.842 15.555 1 78.31 204 GLY A N 1
ATOM 1504 C CA . GLY A 1 204 ? 6.016 -3.535 14.93 1 78.31 204 GLY A CA 1
ATOM 1505 C C . GLY A 1 204 ? 5.309 -2.352 15.57 1 78.31 204 GLY A C 1
ATOM 1506 O O . GLY A 1 204 ? 4.879 -1.431 14.875 1 78.31 204 GLY A O 1
ATOM 1507 N N . LYS A 1 205 ? 5.227 -2.293 16.859 1 84.25 205 LYS A N 1
ATOM 1508 C CA . LYS A 1 205 ? 4.512 -1.242 17.578 1 84.25 205 LYS A CA 1
ATOM 1509 C C . LYS A 1 205 ? 5.461 -0.134 18.016 1 84.25 205 LYS A C 1
ATOM 1511 O O . LYS A 1 205 ? 5.062 0.779 18.75 1 84.25 205 LYS A O 1
ATOM 1516 N N . ASN A 1 206 ? 6.652 -0.26 17.5 1 88.25 206 ASN A N 1
ATOM 1517 C CA . ASN A 1 206 ? 7.699 0.626 18.016 1 88.25 206 ASN A CA 1
ATOM 1518 C C . ASN A 1 206 ? 7.441 2.078 17.609 1 88.25 206 ASN A C 1
ATOM 1520 O O . ASN A 1 206 ? 7.602 2.986 18.422 1 88.25 206 ASN A O 1
ATOM 1524 N N . ALA A 1 207 ? 7.051 2.271 16.328 1 87.44 207 ALA A N 1
ATOM 1525 C CA . ALA A 1 207 ? 6.828 3.641 15.867 1 87.44 207 ALA A CA 1
ATOM 1526 C C . ALA A 1 207 ? 5.73 4.32 16.672 1 87.44 207 ALA A C 1
ATOM 1528 O O . ALA A 1 207 ? 5.84 5.504 17.016 1 87.44 207 ALA A O 1
ATOM 1529 N N . ARG A 1 208 ? 4.734 3.578 17.047 1 86.81 208 ARG A N 1
ATOM 1530 C CA . ARG A 1 208 ? 3.641 4.117 17.844 1 86.81 208 ARG A CA 1
ATOM 1531 C C . ARG A 1 208 ? 4.094 4.383 19.281 1 86.81 208 ARG A C 1
ATOM 1533 O O . ARG A 1 208 ? 3.721 5.398 19.875 1 86.81 208 ARG A O 1
ATOM 1540 N N . LEU A 1 209 ? 4.832 3.49 19.797 1 92.25 209 LEU A N 1
ATOM 1541 C CA . LEU A 1 209 ? 5.348 3.639 21.156 1 92.25 209 LEU A CA 1
ATOM 1542 C C . LEU A 1 209 ? 6.262 4.855 21.25 1 92.25 209 LEU A C 1
ATOM 1544 O O . LEU A 1 209 ? 6.102 5.684 22.156 1 92.25 209 LEU A O 1
ATOM 1548 N N . VAL A 1 210 ? 7.172 4.984 20.312 1 93.19 210 VAL A N 1
ATOM 1549 C CA . VAL A 1 210 ? 8.133 6.082 20.344 1 93.19 210 VAL A CA 1
ATOM 1550 C C . VAL A 1 210 ? 7.41 7.41 20.156 1 93.19 210 VAL A C 1
ATOM 1552 O O . VAL A 1 210 ? 7.766 8.414 20.781 1 93.19 210 VAL A O 1
ATOM 1555 N N . SER A 1 211 ? 6.434 7.41 19.328 1 90.44 211 SER A N 1
ATOM 1556 C CA . SER A 1 211 ? 5.656 8.633 19.141 1 90.44 211 SER A CA 1
ATOM 1557 C C . SER A 1 211 ? 4.992 9.07 20.438 1 90.44 211 SER A C 1
ATOM 1559 O O . SER A 1 211 ? 5.051 10.242 20.812 1 90.44 211 SER A O 1
ATOM 1561 N N . GLY A 1 212 ? 4.348 8.133 21.141 1 90.19 212 GLY A N 1
ATOM 1562 C CA . GLY A 1 212 ? 3.732 8.445 22.422 1 90.19 212 GLY A CA 1
ATOM 1563 C C . GLY A 1 212 ? 4.734 8.867 23.484 1 90.19 212 GLY A C 1
ATOM 1564 O O . GLY A 1 212 ? 4.477 9.789 24.266 1 90.19 212 GLY A O 1
ATOM 1565 N N . TYR A 1 213 ? 5.852 8.305 23.453 1 92.94 213 TYR A N 1
ATOM 1566 C CA . TYR A 1 213 ? 6.891 8.602 24.438 1 92.94 213 TYR A CA 1
ATOM 1567 C C . TYR A 1 213 ? 7.508 9.969 24.188 1 92.94 213 TYR A C 1
ATOM 1569 O O . TYR A 1 213 ? 7.809 10.703 25.141 1 92.94 213 TYR A O 1
ATOM 1577 N N . MET A 1 214 ? 7.777 10.25 22.938 1 91.88 214 MET A N 1
ATOM 1578 C CA . MET A 1 214 ? 8.328 11.57 22.641 1 91.88 214 MET A CA 1
ATOM 1579 C C . MET A 1 214 ? 7.363 12.672 23.062 1 91.88 214 MET A C 1
ATOM 1581 O O . MET A 1 214 ? 7.793 13.719 23.562 1 91.88 214 MET A O 1
ATOM 1585 N N . ALA A 1 215 ? 6.082 12.438 22.875 1 89 215 ALA A N 1
ATOM 1586 C CA . ALA A 1 215 ? 5.09 13.391 23.375 1 89 215 ALA A CA 1
ATOM 1587 C C . ALA A 1 215 ? 5.148 13.508 24.891 1 89 215 ALA A C 1
ATOM 1589 O O . ALA A 1 215 ? 5.027 14.602 25.438 1 89 215 ALA A O 1
ATOM 1590 N N . GLN A 1 216 ? 5.32 12.383 25.547 1 90.44 216 GLN A N 1
ATOM 1591 C CA . GLN A 1 216 ? 5.48 12.344 26.984 1 90.44 216 GLN A CA 1
ATOM 1592 C C . GLN A 1 216 ? 6.676 13.18 27.438 1 90.44 216 GLN A C 1
ATOM 1594 O O . GLN A 1 216 ? 6.586 13.93 28.406 1 90.44 216 GLN A O 1
ATOM 1599 N N . LEU A 1 217 ? 7.738 13.086 26.688 1 89.44 217 LEU A N 1
ATOM 1600 C CA . LEU A 1 217 ? 8.961 13.812 27.031 1 89.44 217 LEU A CA 1
ATOM 1601 C C . LEU A 1 217 ? 8.758 15.312 26.891 1 89.44 217 LEU A C 1
ATOM 1603 O O . LEU A 1 217 ? 9.266 16.094 27.688 1 89.44 217 LEU A O 1
ATOM 1607 N N . VAL A 1 218 ? 8.078 15.68 25.859 1 84.75 218 VAL A N 1
ATOM 1608 C CA . VAL A 1 218 ? 7.805 17.094 25.641 1 84.75 218 VAL A CA 1
ATOM 1609 C C . VAL A 1 218 ? 6.883 17.625 26.734 1 84.75 218 VAL A C 1
ATOM 1611 O O . VAL A 1 218 ? 7.09 18.719 27.266 1 84.75 218 VAL A O 1
ATOM 1614 N N . GLU A 1 219 ? 5.82 16.828 27.156 1 82.44 219 GLU A N 1
ATOM 1615 C CA . GLU A 1 219 ? 4.879 17.203 28.219 1 82.44 219 GLU A CA 1
ATOM 1616 C C . GLU A 1 219 ? 5.574 17.312 29.562 1 82.44 219 GLU A C 1
ATOM 1618 O O . GLU A 1 219 ? 5.246 18.188 30.359 1 82.44 219 GLU A O 1
ATOM 1623 N N . ASP A 1 220 ? 6.32 16.328 29.859 1 78.31 220 ASP A N 1
ATOM 1624 C CA . ASP A 1 220 ? 7.031 16.297 31.141 1 78.31 220 ASP A CA 1
ATOM 1625 C C . ASP A 1 220 ? 8.078 17.422 31.203 1 78.31 220 ASP A C 1
ATOM 1627 O O . ASP A 1 220 ? 8.586 17.734 32.281 1 78.31 220 ASP A O 1
ATOM 1631 N N . GLY A 1 221 ? 8.008 18.188 30.219 1 64.56 221 GLY A N 1
ATOM 1632 C CA . GLY A 1 221 ? 8.992 19.266 30.203 1 64.56 221 GLY A CA 1
ATOM 1633 C C . GLY A 1 221 ? 10.422 18.75 30.203 1 64.56 221 GLY A C 1
ATOM 1634 O O . GLY A 1 221 ? 11.312 19.391 30.781 1 64.56 221 GLY A O 1
ATOM 1635 N N . ALA A 1 222 ? 10.422 17.422 30.172 1 54.44 222 ALA A N 1
ATOM 1636 C CA . ALA A 1 222 ? 11.75 16.828 30.297 1 54.44 222 ALA A CA 1
ATOM 1637 C C . ALA A 1 222 ? 12.844 17.844 29.969 1 54.44 222 ALA A C 1
ATOM 1639 O O . ALA A 1 222 ? 12.617 18.781 29.203 1 54.44 222 ALA A O 1
ATOM 1640 N N . GLU A 1 223 ? 14.094 17.406 30.516 1 47.31 223 GLU A N 1
ATOM 1641 C CA . GLU A 1 223 ? 15.234 18.141 31.062 1 47.31 223 GLU A CA 1
ATOM 1642 C C . GLU A 1 223 ? 15.727 19.188 30.062 1 47.31 223 GLU A C 1
ATOM 1644 O O . GLU A 1 223 ? 15.93 18.875 28.891 1 47.31 223 GLU A O 1
ATOM 1649 N N . GLU A 1 224 ? 15.539 20.422 30.297 1 45.16 224 GLU A N 1
ATOM 1650 C CA . GLU A 1 224 ? 16.234 21.656 29.922 1 45.16 224 GLU A CA 1
ATOM 1651 C C . GLU A 1 224 ? 17.578 21.359 29.281 1 45.16 224 GLU A C 1
ATOM 1653 O O . GLU A 1 224 ? 18.109 20.25 29.422 1 45.16 224 GLU A O 1
ATOM 1658 N N . GLY A 1 225 ? 18.125 22.484 28.656 1 42.66 225 GLY A N 1
ATOM 1659 C CA . GLY A 1 225 ? 19.078 23 27.688 1 42.66 225 GLY A CA 1
ATOM 1660 C C . GLY A 1 225 ? 20.469 22.422 27.859 1 42.66 225 GLY A C 1
ATOM 1661 O O . GLY A 1 225 ? 21.375 22.734 27.094 1 42.66 225 GLY A O 1
ATOM 1662 N N . ASN A 1 226 ? 20.922 22.344 29.031 1 41.44 226 ASN A N 1
ATOM 1663 C CA . ASN A 1 226 ? 22.359 22.578 29.094 1 41.44 226 ASN A CA 1
ATOM 1664 C C . ASN A 1 226 ? 23.156 21.375 28.609 1 41.44 226 ASN A C 1
ATOM 1666 O O . ASN A 1 226 ? 23.812 20.703 29.406 1 41.44 226 ASN A O 1
ATOM 1670 N N . GLY A 1 227 ? 23.109 20.984 27.312 1 53.34 227 GLY A N 1
ATOM 1671 C CA . GLY A 1 227 ? 24.125 20.078 26.797 1 53.34 227 GLY A CA 1
ATOM 1672 C C . GLY A 1 227 ? 23.828 18.609 27.109 1 53.34 227 GLY A C 1
ATOM 1673 O O . GLY A 1 227 ? 24.672 17.75 26.875 1 53.34 227 GLY A O 1
ATOM 1674 N N . HIS A 1 228 ? 22.422 18.219 27.641 1 66.56 228 HIS A N 1
ATOM 1675 C CA . HIS A 1 228 ? 22.188 16.859 28.094 1 66.56 228 HIS A CA 1
ATOM 1676 C C . HIS A 1 228 ? 21.5 16.031 27.031 1 66.56 228 HIS A C 1
ATOM 1678 O O . HIS A 1 228 ? 20.75 16.562 26.203 1 66.56 228 HIS A O 1
ATOM 1684 N N . VAL A 1 229 ? 21.844 14.758 26.922 1 80.06 229 VAL A N 1
ATOM 1685 C CA . VAL A 1 229 ? 21.297 13.766 26.016 1 80.06 229 VAL A CA 1
ATOM 1686 C C . VAL A 1 229 ? 19.906 13.336 26.484 1 80.06 229 VAL A C 1
ATOM 1688 O O . VAL A 1 229 ? 19.734 12.922 27.625 1 80.06 229 VAL A O 1
ATOM 1691 N N . PRO A 1 230 ? 18.906 13.594 25.656 1 86.44 230 PRO A N 1
ATOM 1692 C CA . PRO A 1 230 ? 17.562 13.188 26.047 1 86.44 230 PRO A CA 1
ATOM 1693 C C . PRO A 1 230 ? 17.422 11.68 26.219 1 86.44 230 PRO A C 1
ATOM 1695 O O . PRO A 1 230 ? 18.188 10.914 25.625 1 86.44 230 PRO A O 1
ATOM 1698 N N . PRO A 1 231 ? 16.562 11.273 27.047 1 90.94 231 PRO A N 1
ATOM 1699 C CA . PRO A 1 231 ? 16.391 9.836 27.281 1 90.94 231 PRO A CA 1
ATOM 1700 C C . PRO A 1 231 ? 15.617 9.141 26.156 1 90.94 231 PRO A C 1
ATOM 1702 O O . PRO A 1 231 ? 14.617 8.477 26.422 1 90.94 231 PRO A O 1
ATOM 1705 N N . TYR A 1 232 ? 16.141 9.242 24.984 1 92.94 232 TYR A N 1
ATOM 1706 C CA . TYR A 1 232 ? 15.539 8.516 23.875 1 92.94 232 TYR A CA 1
ATOM 1707 C C . TYR A 1 232 ? 15.711 7.012 24.047 1 92.94 232 TYR A C 1
ATOM 1709 O O . TYR A 1 232 ? 16.719 6.555 24.594 1 92.94 232 TYR A O 1
ATOM 1717 N N . VAL A 1 233 ? 14.727 6.316 23.594 1 93.94 233 VAL A N 1
ATOM 1718 C CA . VAL A 1 233 ? 14.75 4.863 23.734 1 93.94 233 VAL A CA 1
ATOM 1719 C C . VAL A 1 233 ? 15.758 4.266 22.75 1 93.94 233 VAL A C 1
ATOM 1721 O O . VAL A 1 233 ? 15.805 4.652 21.594 1 93.94 233 VAL A O 1
ATOM 1724 N N . VAL A 1 234 ? 16.562 3.406 23.219 1 94.25 234 VAL A N 1
ATOM 1725 C CA . VAL A 1 234 ? 17.516 2.711 22.359 1 94.25 234 VAL A CA 1
ATOM 1726 C C . VAL A 1 234 ? 17.062 1.265 22.156 1 94.25 234 VAL A C 1
ATOM 1728 O O . VAL A 1 234 ? 16.609 0.897 21.062 1 94.25 234 VAL A O 1
ATOM 1731 N N . VAL A 1 235 ? 17.062 0.452 23.234 1 91.56 235 VAL A N 1
ATOM 1732 C CA . VAL A 1 235 ? 16.672 -0.948 23.109 1 91.56 235 VAL A CA 1
ATOM 1733 C C . VAL A 1 235 ? 15.984 -1.404 24.391 1 91.56 235 VAL A C 1
ATOM 1735 O O . VAL A 1 235 ? 16.062 -0.727 25.422 1 91.56 235 VAL A O 1
ATOM 1738 N N . GLY A 1 236 ? 15.203 -2.506 24.328 1 90 236 GLY A N 1
ATOM 1739 C CA . GLY A 1 236 ? 14.68 -3.188 25.5 1 90 236 GLY A CA 1
ATOM 1740 C C . GLY A 1 236 ? 13.203 -2.93 25.734 1 90 236 GLY A C 1
ATOM 1741 O O . GLY A 1 236 ? 12.672 -3.264 26.797 1 90 236 GLY A O 1
ATOM 1742 N N . GLU A 1 237 ? 12.555 -2.436 24.844 1 91.5 237 GLU A N 1
ATOM 1743 C CA . GLU A 1 237 ? 11.133 -2.152 24.984 1 91.5 237 GLU A CA 1
ATOM 1744 C C . GLU A 1 237 ? 10.328 -3.438 25.156 1 91.5 237 GLU A C 1
ATOM 1746 O O . GLU A 1 237 ? 10.445 -4.355 24.344 1 91.5 237 GLU A O 1
ATOM 1751 N N . SER A 1 238 ? 9.617 -3.52 26.141 1 89.44 238 SER A N 1
ATOM 1752 C CA . SER A 1 238 ? 8.75 -4.664 26.406 1 89.44 238 SER A CA 1
ATOM 1753 C C . SER A 1 238 ? 7.398 -4.223 26.953 1 89.44 238 SER A C 1
ATOM 1755 O O . SER A 1 238 ? 7.199 -3.043 27.25 1 89.44 238 SER A O 1
ATOM 1757 N N . LYS A 1 239 ? 6.523 -5.156 27.047 1 88.19 239 LYS A N 1
ATOM 1758 C CA . LYS A 1 239 ? 5.164 -4.871 27.516 1 88.19 239 LYS A CA 1
ATOM 1759 C C . LYS A 1 239 ? 5.168 -4.363 28.953 1 88.19 239 LYS A C 1
ATOM 1761 O O . LYS A 1 239 ? 4.324 -3.545 29.328 1 88.19 239 LYS A O 1
ATOM 1766 N N . GLU A 1 240 ? 6.145 -4.738 29.719 1 89.31 240 GLU A N 1
ATOM 1767 C CA . GLU A 1 240 ? 6.211 -4.371 31.125 1 89.31 240 GLU A CA 1
ATOM 1768 C C . GLU A 1 240 ? 6.535 -2.889 31.297 1 89.31 240 GLU A C 1
ATOM 1770 O O . GLU A 1 240 ? 6.211 -2.289 32.312 1 89.31 240 GLU A O 1
ATOM 1775 N N . HIS A 1 241 ? 7.109 -2.314 30.234 1 93.25 241 HIS A N 1
ATOM 1776 C CA . HIS A 1 241 ? 7.559 -0.929 30.328 1 93.25 241 HIS A CA 1
ATOM 1777 C C . HIS A 1 241 ? 6.504 0.032 29.797 1 93.25 241 HIS A C 1
ATOM 1779 O O . HIS A 1 241 ? 6.625 1.248 29.969 1 93.25 241 HIS A O 1
ATOM 1785 N N . VAL A 1 242 ? 5.527 -0.532 29.125 1 93.19 242 VAL A N 1
ATOM 1786 C CA . VAL A 1 242 ? 4.625 0.313 28.359 1 93.19 242 VAL A CA 1
ATOM 1787 C C . VAL A 1 242 ? 3.266 0.385 29.047 1 93.19 242 VAL A C 1
ATOM 1789 O O . VAL A 1 242 ? 2.787 -0.611 29.594 1 93.19 242 VAL A O 1
ATOM 1792 N N . GLU A 1 243 ? 2.75 1.521 29.141 1 91.62 243 GLU A N 1
ATOM 1793 C CA . GLU A 1 243 ? 1.396 1.755 29.641 1 91.62 243 GLU A CA 1
ATOM 1794 C C . GLU A 1 243 ? 0.513 2.371 28.562 1 91.62 243 GLU A C 1
ATOM 1796 O O . GLU A 1 243 ? 0.959 3.24 27.797 1 91.62 243 GLU A O 1
ATOM 1801 N N . GLU A 1 244 ? -0.655 1.886 28.453 1 89.56 244 GLU A N 1
ATOM 1802 C CA . GLU A 1 244 ? -1.61 2.424 27.484 1 89.56 244 GLU A CA 1
ATOM 1803 C C . GLU A 1 244 ? -2.412 3.574 28.094 1 89.56 244 GLU A C 1
ATOM 1805 O O . GLU A 1 244 ? -2.99 3.438 29.172 1 89.56 244 GLU A O 1
ATOM 1810 N N . LYS A 1 245 ? -2.352 4.676 27.422 1 88.19 245 LYS A N 1
ATOM 1811 C CA . LYS A 1 245 ? -3.135 5.852 27.781 1 88.19 245 LYS A CA 1
ATOM 1812 C C . LYS A 1 245 ? -4.012 6.312 26.625 1 88.19 245 LYS A C 1
ATOM 1814 O O . LYS A 1 245 ? -3.828 5.871 25.484 1 88.19 245 LYS A O 1
ATOM 1819 N N . PRO A 1 246 ? -4.98 7.105 26.875 1 85.5 246 PRO A N 1
ATOM 1820 C CA . PRO A 1 246 ? -5.863 7.562 25.797 1 85.5 246 PRO A CA 1
ATOM 1821 C C . PRO A 1 246 ? -5.105 8.242 24.672 1 85.5 246 PRO A C 1
ATOM 1823 O O . PRO A 1 246 ? -5.512 8.141 23.5 1 85.5 246 PRO A O 1
ATOM 1826 N N . GLN A 1 247 ? -4.02 8.938 25 1 83.56 247 GLN A N 1
ATOM 1827 C CA . GLN A 1 247 ? -3.271 9.695 24 1 83.56 247 GLN A CA 1
ATOM 1828 C C . GLN A 1 247 ? -2.293 8.789 23.25 1 83.56 247 GLN A C 1
ATOM 1830 O O . GLN A 1 247 ? -1.692 9.211 22.25 1 83.56 247 GLN A O 1
ATOM 1835 N N . GLY A 1 248 ? -2.107 7.559 23.797 1 85.94 248 GLY A N 1
ATOM 1836 C CA . GLY A 1 248 ? -1.167 6.648 23.172 1 85.94 248 GLY A CA 1
ATOM 1837 C C . GLY A 1 248 ? -0.334 5.867 24.172 1 85.94 248 GLY A C 1
ATOM 1838 O O . GLY A 1 248 ? -0.609 5.898 25.359 1 85.94 248 GLY A O 1
ATOM 1839 N N . TYR A 1 249 ? 0.623 5.223 23.641 1 89.5 249 TYR A N 1
ATOM 1840 C CA . TYR A 1 249 ? 1.523 4.461 24.5 1 89.5 249 TYR A CA 1
ATOM 1841 C C . TYR A 1 249 ? 2.469 5.387 25.25 1 89.5 249 TYR A C 1
ATOM 1843 O O . TYR A 1 249 ? 2.953 6.375 24.703 1 89.5 249 TYR A O 1
ATOM 1851 N N . ARG A 1 250 ? 2.629 5.125 26.438 1 92.69 250 ARG A N 1
ATOM 1852 C CA . ARG A 1 250 ? 3.59 5.84 27.281 1 92.69 250 ARG A CA 1
ATOM 1853 C C . ARG A 1 250 ? 4.531 4.867 27.984 1 92.69 250 ARG A C 1
ATOM 1855 O O . ARG A 1 250 ? 4.25 3.67 28.062 1 92.69 250 ARG A O 1
ATOM 1862 N N . ILE A 1 251 ? 5.688 5.363 28.359 1 94.38 251 ILE A N 1
ATOM 1863 C CA . ILE A 1 251 ? 6.613 4.543 29.125 1 94.38 251 ILE A CA 1
ATOM 1864 C C . ILE A 1 251 ? 6.441 4.836 30.609 1 94.38 251 ILE A C 1
ATOM 1866 O O . ILE A 1 251 ? 6.363 5.996 31.016 1 94.38 251 ILE A O 1
ATOM 1870 N N . LYS A 1 252 ? 6.422 3.807 31.391 1 93.06 252 LYS A N 1
ATOM 1871 C CA . LYS A 1 252 ? 6.227 3.92 32.844 1 93.06 252 LYS A CA 1
ATOM 1872 C C . LYS A 1 252 ? 7.398 4.645 33.5 1 93.06 252 LYS A C 1
ATOM 1874 O O . LYS A 1 252 ? 8.555 4.438 33.094 1 93.06 252 LYS A O 1
ATOM 1879 N N . SER A 1 253 ? 7.141 5.449 34.438 1 88.81 253 SER A N 1
ATOM 1880 C CA . SER A 1 253 ? 8.156 6.238 35.125 1 88.81 253 SER A CA 1
ATOM 1881 C C . SER A 1 253 ? 9.156 5.34 35.844 1 88.81 253 SER A C 1
ATOM 1883 O O . SER A 1 253 ? 10.344 5.652 35.906 1 88.81 253 SER A O 1
ATOM 1885 N N . ASP A 1 254 ? 8.648 4.223 36.312 1 88.12 254 ASP A N 1
ATOM 1886 C CA . ASP A 1 254 ? 9.508 3.289 37.031 1 88.12 254 ASP A CA 1
ATOM 1887 C C . ASP A 1 254 ? 10.57 2.699 36.125 1 88.12 254 ASP A C 1
ATOM 1889 O O . ASP A 1 254 ? 11.703 2.469 36.531 1 88.12 254 ASP A O 1
ATOM 1893 N N . ALA A 1 255 ? 10.234 2.52 34.938 1 89.19 255 ALA A N 1
ATOM 1894 C CA . ALA A 1 255 ? 11.172 1.964 33.969 1 89.19 255 ALA A CA 1
ATOM 1895 C C . ALA A 1 255 ? 12.25 2.977 33.594 1 89.19 255 ALA A C 1
ATOM 1897 O O . ALA A 1 255 ? 13.391 2.604 33.312 1 89.19 255 ALA A O 1
ATOM 1898 N N . LEU A 1 256 ? 11.961 4.207 33.625 1 88.06 256 LEU A N 1
ATOM 1899 C CA . LEU A 1 256 ? 12.898 5.266 33.25 1 88.06 256 LEU A CA 1
ATOM 1900 C C . LEU A 1 256 ? 13.852 5.582 34.406 1 88.06 256 LEU A C 1
ATOM 1902 O O . LEU A 1 256 ? 15 5.957 34.188 1 88.06 256 LEU A O 1
ATOM 1906 N N . LYS A 1 257 ? 13.375 5.438 35.625 1 84.12 257 LYS A N 1
ATOM 1907 C CA . LYS A 1 257 ? 14.164 5.809 36.781 1 84.12 257 LYS A CA 1
ATOM 1908 C C . LYS A 1 257 ? 15.031 4.641 37.281 1 84.12 257 LYS A C 1
ATOM 1910 O O . LYS A 1 257 ? 16.078 4.844 37.875 1 84.12 257 LYS A O 1
ATOM 1915 N N . ASN A 1 258 ? 14.547 3.469 36.969 1 81.06 258 ASN A N 1
ATOM 1916 C CA . ASN A 1 258 ? 15.281 2.283 37.406 1 81.06 258 ASN A CA 1
ATOM 1917 C C . ASN A 1 258 ? 16.5 2.023 36.531 1 81.06 258 ASN A C 1
ATOM 1919 O O . ASN A 1 258 ? 16.359 1.711 35.344 1 81.06 258 ASN A O 1
ATOM 1923 N N . LYS A 1 259 ? 17.641 2.146 37.156 1 75.81 259 LYS A N 1
ATOM 1924 C CA . LYS A 1 259 ? 18.891 1.954 36.438 1 75.81 259 LYS A CA 1
ATOM 1925 C C . LYS A 1 259 ? 19.078 0.494 36.031 1 75.81 259 LYS A C 1
ATOM 1927 O O . LYS A 1 259 ? 19.906 0.185 35.156 1 75.81 259 LYS A O 1
ATOM 1932 N N . LEU A 1 260 ? 18.297 -0.38 36.656 1 78.88 260 LEU A N 1
ATOM 1933 C CA . LEU A 1 260 ? 18.406 -1.803 36.344 1 78.88 260 LEU A CA 1
ATOM 1934 C C . LEU A 1 260 ? 17.312 -2.254 35.406 1 78.88 260 LEU A C 1
ATOM 1936 O O . LEU A 1 260 ? 17.172 -3.449 35.125 1 78.88 260 LEU A O 1
ATOM 1940 N N . SER A 1 261 ? 16.688 -1.286 34.906 1 85.62 261 SER A N 1
ATOM 1941 C CA . SER A 1 261 ? 15.617 -1.62 33.969 1 85.62 261 SER A CA 1
ATOM 1942 C C . SER A 1 261 ? 16.172 -2.186 32.656 1 85.62 261 SER A C 1
ATOM 1944 O O . SER A 1 261 ? 17.312 -1.882 32.281 1 85.62 261 SER A O 1
ATOM 1946 N N . THR A 1 262 ? 15.438 -3.049 32.062 1 88.56 262 THR A N 1
ATOM 1947 C CA . THR A 1 262 ? 15.844 -3.617 30.781 1 88.56 262 THR A CA 1
ATOM 1948 C C . THR A 1 262 ? 15.672 -2.596 29.672 1 88.56 262 THR A C 1
ATOM 1950 O O . THR A 1 262 ? 16.172 -2.793 28.562 1 88.56 262 THR A O 1
ATOM 1953 N N . LEU A 1 263 ? 14.992 -1.529 30.016 1 92.94 263 LEU A N 1
ATOM 1954 C CA . LEU A 1 263 ? 14.852 -0.455 29.031 1 92.94 263 LEU A CA 1
ATOM 1955 C C . LEU A 1 263 ? 16.094 0.423 29.016 1 92.94 263 LEU A C 1
ATOM 1957 O O . LEU A 1 263 ? 16.484 0.984 30.047 1 92.94 263 LEU A O 1
ATOM 1961 N N . VAL A 1 264 ? 16.734 0.458 27.906 1 93 264 VAL A N 1
ATOM 1962 C CA . VAL A 1 264 ? 17.953 1.239 27.766 1 93 264 VAL A CA 1
ATOM 1963 C C . VAL A 1 264 ? 17.641 2.564 27.078 1 93 264 VAL A C 1
ATOM 1965 O O . VAL A 1 264 ? 17.062 2.584 25.984 1 93 264 VAL A O 1
ATOM 1968 N N . THR A 1 265 ? 17.938 3.604 27.672 1 93.44 265 THR A N 1
ATOM 1969 C CA . THR A 1 265 ? 17.766 4.934 27.094 1 93.44 265 THR A CA 1
ATOM 1970 C C . THR A 1 265 ? 19.109 5.555 26.734 1 93.44 265 THR A C 1
ATOM 1972 O O . THR A 1 265 ? 20.156 5.055 27.141 1 93.44 265 THR A O 1
ATOM 1975 N N . LEU A 1 266 ? 19.094 6.531 25.984 1 92.69 266 LEU A N 1
ATOM 1976 C CA . LEU A 1 266 ? 20.312 7.16 25.5 1 92.69 266 LEU A CA 1
ATOM 1977 C C . LEU A 1 266 ? 21.094 7.801 26.641 1 92.69 266 LEU A C 1
ATOM 1979 O O . LEU A 1 266 ? 22.328 7.777 26.656 1 92.69 266 LEU A O 1
ATOM 1983 N N . ASN A 1 267 ? 20.438 8.43 27.609 1 88.06 267 ASN A N 1
ATOM 1984 C CA . ASN A 1 267 ? 21.125 9.031 28.75 1 88.06 267 ASN A CA 1
ATOM 1985 C C . ASN A 1 267 ? 21.875 7.984 29.578 1 88.06 267 ASN A C 1
ATOM 1987 O O . ASN A 1 267 ? 22.969 8.25 30.078 1 88.06 267 ASN A O 1
ATOM 1991 N N . ARG A 1 268 ? 21.312 6.859 29.672 1 88.69 268 ARG A N 1
ATOM 1992 C CA . ARG A 1 268 ? 22 5.77 30.359 1 88.69 268 ARG A CA 1
ATOM 1993 C C . ARG A 1 268 ? 23.25 5.352 29.594 1 88.69 268 ARG A C 1
ATOM 1995 O O . ARG A 1 268 ? 24.281 5.078 30.219 1 88.69 268 ARG A O 1
ATOM 2002 N N . VAL A 1 269 ? 23.141 5.258 28.297 1 90.38 269 VAL A N 1
ATOM 2003 C CA . VAL A 1 269 ? 24.297 4.906 27.469 1 90.38 269 VAL A CA 1
ATOM 2004 C C . VAL A 1 269 ? 25.406 5.93 27.672 1 90.38 269 VAL A C 1
ATOM 2006 O O . VAL A 1 269 ? 26.578 5.566 27.812 1 90.38 269 VAL A O 1
ATOM 2009 N N . TRP A 1 270 ? 25.078 7.164 27.641 1 88.62 270 TRP A N 1
ATOM 2010 C CA . TRP A 1 270 ? 26.062 8.227 27.859 1 88.62 270 TRP A CA 1
ATOM 2011 C C . TRP A 1 270 ? 26.672 8.141 29.25 1 88.62 270 TRP A C 1
ATOM 2013 O O . TRP A 1 270 ? 27.891 8.328 29.406 1 88.62 270 TRP A O 1
ATOM 2023 N N . TRP A 1 271 ? 25.859 7.832 30.203 1 86 271 TRP A N 1
ATOM 2024 C CA . TRP A 1 271 ? 26.344 7.68 31.562 1 86 271 TRP A CA 1
ATOM 2025 C C . TRP A 1 271 ? 27.344 6.523 31.656 1 86 271 TRP A C 1
ATOM 2027 O O . TRP A 1 271 ? 28.406 6.66 32.25 1 86 271 TRP A O 1
ATOM 2037 N N . LEU A 1 272 ? 27 5.469 31.031 1 86.75 272 LEU A N 1
ATOM 2038 C CA . LEU A 1 272 ? 27.875 4.297 31.062 1 86.75 272 LEU A CA 1
ATOM 2039 C C . LEU A 1 272 ? 29.172 4.57 30.297 1 86.75 272 LEU A C 1
ATOM 2041 O O . LEU A 1 272 ? 30.219 4.051 30.656 1 86.75 272 LEU A O 1
ATOM 2045 N N . SER A 1 273 ? 29.047 5.324 29.234 1 86.56 273 SER A N 1
ATOM 2046 C CA . SER A 1 273 ? 30.219 5.664 28.438 1 86.56 273 SER A CA 1
ATOM 2047 C C . SER A 1 273 ? 31.172 6.586 29.203 1 86.56 273 SER A C 1
ATOM 2049 O O . SER A 1 273 ? 32.375 6.422 29.141 1 86.56 273 SER A O 1
ATOM 2051 N N . ASP A 1 274 ? 30.625 7.523 29.922 1 83.88 274 ASP A N 1
ATOM 2052 C CA . ASP A 1 274 ? 31.438 8.531 30.609 1 83.88 274 ASP A CA 1
ATOM 2053 C C . ASP A 1 274 ? 31.969 8 31.938 1 83.88 274 ASP A C 1
ATOM 2055 O O . ASP A 1 274 ? 33.062 8.367 32.344 1 83.88 274 ASP A O 1
ATOM 2059 N N . HIS A 1 275 ? 31.188 7.211 32.562 1 81.38 275 HIS A N 1
ATOM 2060 C CA . HIS A 1 275 ? 31.562 6.828 33.938 1 81.38 275 HIS A CA 1
ATOM 2061 C C . HIS A 1 275 ? 31.797 5.324 34.031 1 81.38 275 HIS A C 1
ATOM 2063 O O . HIS A 1 275 ? 32.219 4.828 35.094 1 81.38 275 HIS A O 1
ATOM 2069 N N . GLY A 1 276 ? 31.562 4.703 32.969 1 76 276 GLY A N 1
ATOM 2070 C CA . GLY A 1 276 ? 31.688 3.256 33.062 1 76 276 GLY A CA 1
ATOM 2071 C C . GLY A 1 276 ? 33.062 2.752 32.719 1 76 276 GLY A C 1
ATOM 2072 O O . GLY A 1 276 ? 33.938 3.535 32.344 1 76 276 GLY A O 1
ATOM 2073 N N . ASP A 1 277 ? 33.406 1.588 33.031 1 73.56 277 ASP A N 1
ATOM 2074 C CA . ASP A 1 277 ? 34.688 0.969 32.75 1 73.56 277 ASP A CA 1
ATOM 2075 C C . ASP A 1 277 ? 34.562 -0.103 31.656 1 73.56 277 ASP A C 1
ATOM 2077 O O . ASP A 1 277 ? 35.531 -0.852 31.406 1 73.56 277 ASP A O 1
ATOM 2081 N N . GLY A 1 278 ? 33.5 -0.139 31.031 1 76.88 278 GLY A N 1
ATOM 2082 C CA . GLY A 1 278 ? 33.281 -1.213 30.062 1 76.88 278 GLY A CA 1
ATOM 2083 C C . GLY A 1 278 ? 33.625 -0.809 28.641 1 76.88 278 GLY A C 1
ATOM 2084 O O . GLY A 1 278 ? 34.312 0.181 28.422 1 76.88 278 GLY A O 1
ATOM 2085 N N . LEU A 1 279 ? 33.375 -1.608 27.703 1 80.62 279 LEU A N 1
ATOM 2086 C CA . LEU A 1 279 ? 33.656 -1.426 26.281 1 80.62 279 LEU A CA 1
ATOM 2087 C C . LEU A 1 279 ? 33.031 -0.124 25.766 1 80.62 279 LEU A C 1
ATOM 2089 O O . LEU A 1 279 ? 33.625 0.53 24.891 1 80.62 279 LEU A O 1
ATOM 2093 N N . LEU A 1 280 ? 31.984 0.236 26.328 1 84.25 280 LEU A N 1
ATOM 2094 C CA . LEU A 1 280 ? 31.297 1.456 25.922 1 84.25 280 LEU A CA 1
ATOM 2095 C C . LEU A 1 280 ? 32.125 2.688 26.266 1 84.25 280 LEU A C 1
ATOM 2097 O O . LEU A 1 280 ? 32.062 3.695 25.547 1 84.25 280 LEU A O 1
ATOM 2101 N N . ALA A 1 281 ? 32.844 2.592 27.297 1 82.56 281 ALA A N 1
ATOM 2102 C CA . ALA A 1 281 ? 33.688 3.701 27.734 1 82.56 281 ALA A CA 1
ATOM 2103 C C . ALA A 1 281 ? 34.938 3.789 26.875 1 82.56 281 ALA A C 1
ATOM 2105 O O . ALA A 1 281 ? 35.469 4.879 26.656 1 82.56 281 ALA A O 1
ATOM 2106 N N . LYS A 1 282 ? 35.344 2.693 26.359 1 81.19 282 LYS A N 1
ATOM 2107 C CA . LYS A 1 282 ? 36.594 2.629 25.609 1 81.19 282 LYS A CA 1
ATOM 2108 C C . LYS A 1 282 ? 36.375 2.984 24.141 1 81.19 282 LYS A C 1
ATOM 2110 O O . LYS A 1 282 ? 37.312 3.496 23.484 1 81.19 282 LYS A O 1
ATOM 2115 N N . ARG A 1 283 ? 35.25 2.682 23.703 1 84.31 283 ARG A N 1
ATOM 2116 C CA . ARG A 1 283 ? 35 2.869 22.266 1 84.31 283 ARG A CA 1
ATOM 2117 C C . ARG A 1 283 ? 33.844 3.814 22.031 1 84.31 283 ARG A C 1
ATOM 2119 O O . ARG A 1 283 ? 32.688 3.4 22.094 1 84.31 283 ARG A O 1
ATOM 2126 N N . ARG A 1 284 ? 34.156 4.918 21.516 1 82.44 284 ARG A N 1
ATOM 2127 C CA . ARG A 1 284 ? 33.125 5.949 21.297 1 82.44 284 ARG A CA 1
ATOM 2128 C C . ARG A 1 284 ? 32.219 5.578 20.141 1 82.44 284 ARG A C 1
ATOM 2130 O O . ARG A 1 284 ? 31.094 6.062 20.047 1 82.44 284 ARG A O 1
ATOM 2137 N N . GLU A 1 285 ? 32.719 4.746 19.266 1 83.94 285 GLU A N 1
ATOM 2138 C CA . GLU A 1 285 ? 31.922 4.324 18.094 1 83.94 285 GLU A CA 1
ATOM 2139 C C . GLU A 1 285 ? 30.672 3.564 18.516 1 83.94 285 GLU A C 1
ATOM 2141 O O . GLU A 1 285 ? 29.672 3.58 17.812 1 83.94 285 GLU A O 1
ATOM 2146 N N . LEU A 1 286 ? 30.797 2.951 19.672 1 88.62 286 LEU A N 1
ATOM 2147 C CA . LEU A 1 286 ? 29.656 2.168 20.141 1 88.62 286 LEU A CA 1
ATOM 2148 C C . LEU A 1 286 ? 28.547 3.076 20.656 1 88.62 286 LEU A C 1
ATOM 2150 O O . LEU A 1 286 ? 27.359 2.793 20.453 1 88.62 286 LEU A O 1
ATOM 2154 N N . ARG A 1 287 ? 28.984 4.07 21.281 1 89.62 287 ARG A N 1
ATOM 2155 C CA . ARG A 1 287 ? 28.031 5.07 21.734 1 89.62 287 ARG A CA 1
ATOM 2156 C C . ARG A 1 287 ? 27.312 5.723 20.547 1 89.62 287 ARG A C 1
ATOM 2158 O O . ARG A 1 287 ? 26.109 5.941 20.594 1 89.62 287 ARG A O 1
ATOM 2165 N N . ASP A 1 288 ? 28.078 5.941 19.5 1 91.19 288 ASP A N 1
ATOM 2166 C CA . ASP A 1 288 ? 27.516 6.547 18.297 1 91.19 288 ASP A CA 1
ATOM 2167 C C . ASP A 1 288 ? 26.531 5.594 17.609 1 91.19 288 ASP A C 1
ATOM 2169 O O . ASP A 1 288 ? 25.547 6.031 17.031 1 91.19 288 ASP A O 1
ATOM 2173 N N . LEU A 1 289 ? 26.812 4.398 17.703 1 91.75 289 LEU A N 1
ATOM 2174 C CA . LEU A 1 289 ? 25.922 3.412 17.109 1 91.75 289 LEU A CA 1
ATOM 2175 C C . LEU A 1 289 ? 24.578 3.393 17.844 1 91.75 289 LEU A C 1
ATOM 2177 O O . LEU A 1 289 ? 23.516 3.281 17.219 1 91.75 289 LEU A O 1
ATOM 2181 N N . CYS A 1 290 ? 24.641 3.506 19.156 1 93.81 290 CYS A N 1
ATOM 2182 C CA . CYS A 1 290 ? 23.406 3.582 19.938 1 93.81 290 CYS A CA 1
ATOM 2183 C C . CYS A 1 290 ? 22.625 4.836 19.594 1 93.81 290 CYS A C 1
ATOM 2185 O O . CYS A 1 290 ? 21.391 4.793 19.5 1 93.81 290 CYS A O 1
ATOM 2187 N N . LEU A 1 291 ? 23.375 5.852 19.406 1 94.44 291 LEU A N 1
ATOM 2188 C CA . LEU A 1 291 ? 22.734 7.102 19 1 94.44 291 LEU A CA 1
ATOM 2189 C C . LEU A 1 291 ? 22.047 6.957 17.641 1 94.44 291 LEU A C 1
ATOM 2191 O O . LEU A 1 291 ? 20.891 7.336 17.484 1 94.44 291 LEU A O 1
ATOM 2195 N N . SER A 1 292 ? 22.766 6.383 16.703 1 94.81 292 SER A N 1
ATOM 2196 C CA . SER A 1 292 ? 22.203 6.184 15.367 1 94.81 292 SER A CA 1
ATOM 2197 C C . SER A 1 292 ? 20.953 5.332 15.414 1 94.81 292 SER A C 1
ATOM 2199 O O . SER A 1 292 ? 19.969 5.617 14.719 1 94.81 292 SER A O 1
ATOM 2201 N N . PHE A 1 293 ? 20.953 4.379 16.203 1 94.69 293 PHE A N 1
ATOM 2202 C CA . PHE A 1 293 ? 19.812 3.473 16.312 1 94.69 293 PHE A CA 1
ATOM 2203 C C . PHE A 1 293 ? 18.609 4.176 16.938 1 94.69 293 PHE A C 1
ATOM 2205 O O . PHE A 1 293 ? 17.469 3.963 16.516 1 94.69 293 PHE A O 1
ATOM 2212 N N . SER A 1 294 ? 18.875 4.898 17.938 1 95.12 294 SER A N 1
ATOM 2213 C CA . SER A 1 294 ? 17.812 5.668 18.562 1 95.12 294 SER A CA 1
ATOM 2214 C C . SER A 1 294 ? 17.203 6.676 17.594 1 95.12 294 SER A C 1
ATOM 2216 O O . SER A 1 294 ? 15.984 6.848 17.547 1 95.12 294 SER A O 1
ATOM 2218 N N . LEU A 1 295 ? 18.078 7.301 16.812 1 95.69 295 LEU A N 1
ATOM 2219 C CA . LEU A 1 295 ? 17.609 8.266 15.828 1 95.69 295 LEU A CA 1
ATOM 2220 C C . LEU A 1 295 ? 16.812 7.578 14.719 1 95.69 295 LEU A C 1
ATOM 2222 O O . LEU A 1 295 ? 15.836 8.133 14.211 1 95.69 295 LEU A O 1
ATOM 2226 N N . PHE A 1 296 ? 17.156 6.391 14.391 1 94.69 296 PHE A N 1
ATOM 2227 C CA . PHE A 1 296 ? 16.422 5.605 13.422 1 94.69 296 PHE A CA 1
ATOM 2228 C C . PHE A 1 296 ? 14.977 5.391 13.883 1 94.69 296 PHE A C 1
ATOM 2230 O O . PHE A 1 296 ? 14.039 5.492 13.094 1 94.69 296 PHE A O 1
ATOM 2237 N N . LYS A 1 297 ? 14.812 5.148 15.125 1 93.06 297 LYS A N 1
ATOM 2238 C CA . LYS A 1 297 ? 13.469 4.953 15.672 1 93.06 297 LYS A CA 1
ATOM 2239 C C . LYS A 1 297 ? 12.633 6.219 15.531 1 93.06 297 LYS A C 1
ATOM 2241 O O . LYS A 1 297 ? 11.43 6.152 15.25 1 93.06 297 LYS A O 1
ATOM 2246 N N . SER A 1 298 ? 13.312 7.289 15.695 1 92.88 298 SER A N 1
ATOM 2247 C CA . SER A 1 298 ? 12.617 8.562 15.508 1 92.88 298 SER A CA 1
ATOM 2248 C C . SER A 1 298 ? 12.297 8.797 14.031 1 92.88 298 SER A C 1
ATOM 2250 O O . SER A 1 298 ? 11.211 9.273 13.703 1 92.88 298 SER A O 1
ATOM 2252 N N . LEU A 1 299 ? 13.266 8.477 13.211 1 92.31 299 LEU A N 1
ATOM 2253 C CA . LEU A 1 299 ? 13.062 8.625 11.773 1 92.31 299 LEU A CA 1
ATOM 2254 C C . LEU A 1 299 ? 11.938 7.727 11.281 1 92.31 299 LEU A C 1
ATOM 2256 O O . LEU A 1 299 ? 11.172 8.109 10.391 1 92.31 299 LEU A O 1
ATOM 2260 N N . ARG A 1 300 ? 11.844 6.637 11.836 1 89.19 300 ARG A N 1
ATOM 2261 C CA . ARG A 1 300 ? 10.812 5.676 11.469 1 89.19 300 ARG A CA 1
ATOM 2262 C C . ARG A 1 300 ? 9.422 6.23 11.758 1 89.19 300 ARG A C 1
ATOM 2264 O O . ARG A 1 300 ? 8.469 5.938 11.031 1 89.19 300 ARG A O 1
ATOM 2271 N N . ARG A 1 301 ? 9.266 7.043 12.742 1 87.5 301 ARG A N 1
ATOM 2272 C CA . ARG A 1 301 ? 8 7.707 13.039 1 87.5 301 ARG A CA 1
ATOM 2273 C C . ARG A 1 301 ? 7.555 8.578 11.867 1 87.5 301 ARG A C 1
ATOM 2275 O O . ARG A 1 301 ? 6.379 8.562 11.484 1 87.5 301 ARG A O 1
ATOM 2282 N N . ARG A 1 302 ? 8.578 9.195 11.383 1 87.31 302 ARG A N 1
ATOM 2283 C CA . ARG A 1 302 ? 8.281 10.07 10.25 1 87.31 302 ARG A CA 1
ATOM 2284 C C . ARG A 1 302 ? 7.887 9.25 9.023 1 87.31 302 ARG A C 1
ATOM 2286 O O . ARG A 1 302 ? 6.961 9.625 8.297 1 87.31 302 ARG A O 1
ATOM 2293 N N . PHE A 1 303 ? 8.523 8.133 8.836 1 82.69 303 PHE A N 1
ATOM 2294 C CA . PHE A 1 303 ? 8.227 7.273 7.699 1 82.69 303 PHE A CA 1
ATOM 2295 C C . PHE A 1 303 ? 6.836 6.668 7.828 1 82.69 303 PHE A C 1
ATOM 2297 O O . PHE A 1 303 ? 6.156 6.449 6.824 1 82.69 303 PHE A O 1
ATOM 2304 N N . SER A 1 304 ? 6.426 6.5 9.062 1 79.44 304 SER A N 1
ATOM 2305 C CA . SER A 1 304 ? 5.145 5.844 9.297 1 79.44 304 SER A CA 1
ATOM 2306 C C . SER A 1 304 ? 4.016 6.859 9.422 1 79.44 304 SER A C 1
ATOM 2308 O O . SER A 1 304 ? 2.848 6.488 9.562 1 79.44 304 SER A O 1
ATOM 2310 N N . GLY A 1 305 ? 4.359 8.133 9.422 1 78.38 305 GLY A N 1
ATOM 2311 C CA . GLY A 1 305 ? 3.359 9.195 9.398 1 78.38 305 GLY A CA 1
ATOM 2312 C C . GLY A 1 305 ? 2.824 9.531 10.781 1 78.38 305 GLY A C 1
ATOM 2313 O O . GLY A 1 305 ? 1.698 10.016 10.906 1 78.38 305 GLY A O 1
ATOM 2314 N N . TYR A 1 306 ? 3.51 9.195 11.805 1 82.38 306 TYR A N 1
ATOM 2315 C CA . TYR A 1 306 ? 3.1 9.562 13.156 1 82.38 306 TYR A CA 1
ATOM 2316 C C . TYR A 1 306 ? 3.479 11 13.469 1 82.38 306 TYR A C 1
ATOM 2318 O O . TYR A 1 306 ? 4.426 11.539 12.898 1 82.38 306 TYR A O 1
ATOM 2326 N N . PRO A 1 307 ? 2.748 11.562 14.336 1 81.31 307 PRO A N 1
ATOM 2327 C CA . PRO A 1 307 ? 3.039 12.961 14.68 1 81.31 307 PRO A CA 1
ATOM 2328 C C . PRO A 1 307 ? 4.41 13.133 15.328 1 81.31 307 PRO A C 1
ATOM 2330 O O . PRO A 1 307 ? 4.871 12.242 16.047 1 81.31 307 PRO A O 1
ATOM 2333 N N . LEU A 1 308 ? 4.977 14.266 15.055 1 87.81 308 LEU A N 1
ATOM 2334 C CA . LEU A 1 308 ? 6.273 14.625 15.625 1 87.81 308 LEU A CA 1
ATOM 2335 C C . LEU A 1 308 ? 6.109 15.68 16.719 1 87.81 308 LEU A C 1
ATOM 2337 O O . LEU A 1 308 ? 6.078 16.875 16.422 1 87.81 308 LEU A O 1
ATOM 2341 N N . ALA A 1 309 ? 6.062 15.297 17.906 1 83.81 309 ALA A N 1
ATOM 2342 C CA . ALA A 1 309 ? 5.789 16.188 19.016 1 83.81 309 ALA A CA 1
ATOM 2343 C C . ALA A 1 309 ? 6.914 17.203 19.203 1 83.81 309 ALA A C 1
ATOM 2345 O O . ALA A 1 309 ? 6.688 18.312 19.703 1 83.81 309 ALA A O 1
ATOM 2346 N N . GLU A 1 310 ? 8.062 16.875 18.734 1 83.69 310 GLU A N 1
ATOM 2347 C CA . GLU A 1 310 ? 9.227 17.719 18.953 1 83.69 310 GLU A CA 1
ATOM 2348 C C . GLU A 1 310 ? 9.398 18.719 17.812 1 83.69 310 GLU A C 1
ATOM 2350 O O . GLU A 1 310 ? 10.367 19.484 17.797 1 83.69 310 GLU A O 1
ATOM 2355 N N . ALA A 1 311 ? 8.516 18.703 16.938 1 83.25 311 ALA A N 1
ATOM 2356 C CA . ALA A 1 311 ? 8.617 19.641 15.828 1 83.25 311 ALA A CA 1
ATOM 2357 C C . ALA A 1 311 ? 8.617 21.078 16.328 1 83.25 311 ALA A C 1
ATOM 2359 O O . ALA A 1 311 ? 7.754 21.469 17.109 1 83.25 311 ALA A O 1
ATOM 2360 N N . GLY A 1 312 ? 9.688 21.828 16.016 1 78.81 312 GLY A N 1
ATOM 2361 C CA . GLY A 1 312 ? 9.781 23.234 16.359 1 78.81 312 GLY A CA 1
ATOM 2362 C C . GLY A 1 312 ? 10.359 23.453 17.75 1 78.81 312 GLY A C 1
ATOM 2363 O O . GLY A 1 312 ? 10.43 24.594 18.219 1 78.81 312 GLY A O 1
ATOM 2364 N N . SER A 1 313 ? 10.773 22.391 18.375 1 79.5 313 SER A N 1
ATOM 2365 C CA . SER A 1 313 ? 11.289 22.516 19.734 1 79.5 313 SER A CA 1
ATOM 2366 C C . SER A 1 313 ? 12.742 22.969 19.734 1 79.5 313 SER A C 1
ATOM 2368 O O . SER A 1 313 ? 13.547 22.516 18.906 1 79.5 313 SER A O 1
ATOM 2370 N N . SER A 1 314 ? 13.094 23.828 20.609 1 78.75 314 SER A N 1
ATOM 2371 C CA . SER A 1 314 ? 14.469 24.297 20.766 1 78.75 314 SER A CA 1
ATOM 2372 C C . SER A 1 314 ? 15.359 23.219 21.359 1 78.75 314 SER A C 1
ATOM 2374 O O . SER A 1 314 ? 16.562 23.172 21.078 1 78.75 314 SER A O 1
ATOM 2376 N N . ASN A 1 315 ? 14.727 22.359 22.047 1 81 315 ASN A N 1
ATOM 2377 C CA . ASN A 1 315 ? 15.484 21.281 22.641 1 81 315 ASN A CA 1
ATOM 2378 C C . ASN A 1 315 ? 16.047 20.328 21.594 1 81 315 ASN A C 1
ATOM 2380 O O . ASN A 1 315 ? 17.141 19.797 21.75 1 81 315 ASN A O 1
ATOM 2384 N N . ALA A 1 316 ? 15.297 20.172 20.594 1 86.31 316 ALA A N 1
ATOM 2385 C CA . ALA A 1 316 ? 15.742 19.281 19.531 1 86.31 316 ALA A CA 1
ATOM 2386 C C . ALA A 1 316 ? 16.938 19.859 18.797 1 86.31 316 ALA A C 1
ATOM 2388 O O . ALA A 1 316 ? 17.891 19.141 18.453 1 86.31 316 ALA A O 1
ATOM 2389 N N . VAL A 1 317 ? 16.969 21.156 18.594 1 85.25 317 VAL A N 1
ATOM 2390 C CA . VAL A 1 317 ? 18.094 21.812 17.938 1 85.25 317 VAL A CA 1
ATOM 2391 C C . VAL A 1 317 ? 19.328 21.75 18.812 1 85.25 317 VAL A C 1
ATOM 2393 O O . VAL A 1 317 ? 20.438 21.484 18.328 1 85.25 317 VAL A O 1
ATOM 2396 N N . ASP A 1 318 ? 19.125 21.953 20.078 1 83.12 318 ASP A N 1
ATOM 2397 C CA . ASP A 1 318 ? 20.25 21.922 21.016 1 83.12 318 ASP A CA 1
ATOM 2398 C C . ASP A 1 318 ? 20.859 20.531 21.078 1 83.12 318 ASP A C 1
ATOM 2400 O O . ASP A 1 318 ? 22.078 20.391 21.219 1 83.12 318 ASP A O 1
ATOM 2404 N N . PHE A 1 319 ? 20.047 19.656 20.953 1 86 319 PHE A N 1
ATOM 2405 C CA . PHE A 1 319 ? 20.531 18.281 20.984 1 86 319 PHE A CA 1
ATOM 2406 C C . PHE A 1 319 ? 21.438 18 19.797 1 86 319 PHE A C 1
ATOM 2408 O O . PHE A 1 319 ? 22.484 17.375 19.938 1 86 319 PHE A O 1
ATOM 2415 N N . VAL A 1 320 ? 21.016 18.438 18.641 1 86.06 320 VAL A N 1
ATOM 2416 C CA . VAL A 1 320 ? 21.781 18.156 17.438 1 86.06 320 VAL A CA 1
ATOM 2417 C C . VAL A 1 320 ? 23.078 18.969 17.422 1 86.06 320 VAL A C 1
ATOM 2419 O O . VAL A 1 320 ? 24.125 18.484 17.016 1 86.06 320 VAL A O 1
ATOM 2422 N N . LEU A 1 321 ? 23.047 20.141 17.953 1 80.81 321 LEU A N 1
ATOM 2423 C CA . LEU A 1 321 ? 24.188 21.047 17.891 1 80.81 321 LEU A CA 1
ATOM 2424 C C . LEU A 1 321 ? 25.188 20.75 19 1 80.81 321 LEU A C 1
ATOM 2426 O O . LEU A 1 321 ? 26.406 20.844 18.797 1 80.81 321 LEU A O 1
ATOM 2430 N N . ARG A 1 322 ? 24.656 20.281 20.125 1 74.94 322 ARG A N 1
ATOM 2431 C CA . ARG A 1 322 ? 25.531 20.141 21.281 1 74.94 322 ARG A CA 1
ATOM 2432 C C . ARG A 1 322 ? 25.469 18.734 21.875 1 74.94 322 ARG A C 1
ATOM 2434 O O . ARG A 1 322 ? 26.469 18.219 22.375 1 74.94 322 ARG A O 1
ATOM 2441 N N . GLY A 1 323 ? 24.281 18.234 21.875 1 64.62 323 GLY A N 1
ATOM 2442 C CA . GLY A 1 323 ? 24.031 16.984 22.562 1 64.62 323 GLY A CA 1
ATOM 2443 C C . GLY A 1 323 ? 24.688 15.797 21.891 1 64.62 323 GLY A C 1
ATOM 2444 O O . GLY A 1 323 ? 25.156 14.883 22.578 1 64.62 323 GLY A O 1
ATOM 2445 N N . MET A 1 324 ? 24.688 15.891 20.578 1 67.06 324 MET A N 1
ATOM 2446 C CA . MET A 1 324 ? 25.297 14.758 19.891 1 67.06 324 MET A CA 1
ATOM 2447 C C . MET A 1 324 ? 26.812 14.719 20.141 1 67.06 324 MET A C 1
ATOM 2449 O O . MET A 1 324 ? 27.422 13.648 20.094 1 67.06 324 MET A O 1
ATOM 2453 N N . ASP A 1 325 ? 27.469 15.844 20.438 1 58.81 325 ASP A N 1
ATOM 2454 C CA . ASP A 1 325 ? 28.922 15.953 20.594 1 58.81 325 ASP A CA 1
ATOM 2455 C C . ASP A 1 325 ? 29.297 16.109 22.062 1 58.81 325 ASP A C 1
ATOM 2457 O O . ASP A 1 325 ? 30.469 16.312 22.391 1 58.81 325 ASP A O 1
ATOM 2461 N N . ALA A 1 326 ? 28.5 16.188 23.031 1 53 326 ALA A N 1
ATOM 2462 C CA . ALA A 1 326 ? 28.859 16.609 24.391 1 53 326 ALA A CA 1
ATOM 2463 C C . ALA A 1 326 ? 30.031 15.797 24.922 1 53 326 ALA A C 1
ATOM 2465 O O . ALA A 1 326 ? 30.562 16.078 26 1 53 326 ALA A O 1
ATOM 2466 N N . ALA A 1 327 ? 30.344 14.703 24.625 1 43.59 327 ALA A N 1
ATOM 2467 C CA . ALA A 1 327 ? 31.453 14.133 25.391 1 43.59 327 ALA A CA 1
ATOM 2468 C C . ALA A 1 327 ? 32.688 15.031 25.328 1 43.59 327 ALA A C 1
ATOM 2470 O O . ALA A 1 327 ? 33.719 14.711 25.906 1 43.59 327 ALA A O 1
ATOM 2471 N N . ALA A 1 328 ? 33.094 15.773 24.25 1 36.59 328 ALA A N 1
ATOM 2472 C CA . ALA A 1 328 ? 34.406 16.312 24.516 1 36.59 328 ALA A CA 1
ATOM 2473 C C . ALA A 1 328 ? 34.375 17.266 25.703 1 36.59 328 ALA A C 1
ATOM 2475 O O . ALA A 1 328 ? 33.625 18.25 25.703 1 36.59 328 ALA A O 1
ATOM 2476 N N . GLY A 1 329 ? 34.406 16.938 26.891 1 34.91 329 GLY A N 1
ATOM 2477 C CA . GLY A 1 329 ? 34.75 17.641 28.109 1 34.91 329 GLY A CA 1
ATOM 2478 C C . GLY A 1 329 ? 35.156 19.078 27.891 1 34.91 329 GLY A C 1
ATOM 2479 O O . GLY A 1 329 ? 35.344 19.844 28.844 1 34.91 329 GLY A O 1
ATOM 2480 N N . ASP A 1 330 ? 36.219 19.234 27.141 1 34.03 330 ASP A N 1
ATOM 2481 C CA . ASP A 1 330 ? 36.969 20.469 27.219 1 34.03 330 ASP A CA 1
ATOM 2482 C C . ASP A 1 330 ? 36.188 21.641 26.609 1 34.03 330 ASP A C 1
ATOM 2484 O O . ASP A 1 330 ? 36.75 22.703 26.359 1 34.03 330 ASP A O 1
ATOM 2488 N N . GLY A 1 331 ? 34.969 22.016 26.938 1 37.34 331 GLY A N 1
ATOM 2489 C CA . GLY A 1 331 ? 34.312 23.281 26.625 1 37.34 331 GLY A CA 1
ATOM 2490 C C . GLY A 1 331 ? 34.5 23.719 25.188 1 37.34 331 GLY A C 1
ATOM 2491 O O . GLY A 1 331 ? 33.844 24.656 24.734 1 37.34 331 GLY A O 1
ATOM 2492 N N . LYS A 1 332 ? 35.688 23.812 24.609 1 39.53 332 LYS A N 1
ATOM 2493 C CA . LYS A 1 332 ? 36.156 24.562 23.438 1 39.53 332 LYS A CA 1
ATOM 2494 C C . LYS A 1 332 ? 35.875 23.797 22.156 1 39.53 332 LYS A C 1
ATOM 2496 O O . LYS A 1 332 ? 36.344 24.188 21.078 1 39.53 332 LYS A O 1
ATOM 2501 N N . GLY A 1 333 ? 35.688 22.328 21.969 1 42.66 333 GLY A N 1
ATOM 2502 C CA . GLY A 1 333 ? 35.969 21.641 20.719 1 42.66 333 GLY A CA 1
ATOM 2503 C C . GLY A 1 333 ? 34.75 21.625 19.781 1 42.66 333 GLY A C 1
ATOM 2504 O O . GLY A 1 333 ? 33.625 21.578 20.234 1 42.66 333 GLY A O 1
ATOM 2505 N N . GLY A 1 334 ? 34.719 22.094 18.562 1 49.88 334 GLY A N 1
ATOM 2506 C CA . GLY A 1 334 ? 33.875 22.25 17.375 1 49.88 334 GLY A CA 1
ATOM 2507 C C . GLY A 1 334 ? 33.188 20.969 16.969 1 49.88 334 GLY A C 1
ATOM 2508 O O . GLY A 1 334 ? 33.625 19.875 17.344 1 49.88 334 GLY A O 1
ATOM 2509 N N . THR A 1 335 ? 31.766 20.875 16.797 1 59.38 335 THR A N 1
ATOM 2510 C CA . THR A 1 335 ? 31.016 19.75 16.234 1 59.38 335 THR A CA 1
ATOM 2511 C C . THR A 1 335 ? 31.828 19.047 15.148 1 59.38 335 THR A C 1
ATOM 2513 O O . THR A 1 335 ? 32.25 19.672 14.172 1 59.38 335 THR A O 1
ATOM 2516 N N . ASP A 1 336 ? 32.312 17.766 15.539 1 79.25 336 ASP A N 1
ATOM 2517 C CA . ASP A 1 336 ? 32.969 16.953 14.539 1 79.25 336 ASP A CA 1
ATOM 2518 C C . ASP A 1 336 ? 32.031 16.594 13.391 1 79.25 336 ASP A C 1
ATOM 2520 O O . ASP A 1 336 ? 31.141 15.758 13.539 1 79.25 336 ASP A O 1
ATOM 2524 N N . THR A 1 337 ? 32.219 17.297 12.32 1 86.69 337 THR A N 1
ATOM 2525 C CA . THR A 1 337 ? 31.375 17.141 11.141 1 86.69 337 THR A CA 1
ATOM 2526 C C . THR A 1 337 ? 31.359 15.695 10.664 1 86.69 337 THR A C 1
ATOM 2528 O O . THR A 1 337 ? 30.297 15.164 10.336 1 86.69 337 THR A O 1
ATOM 2531 N N . ASP A 1 338 ? 32.469 15.133 10.75 1 87.06 338 ASP A N 1
ATOM 2532 C CA . ASP A 1 338 ? 32.562 13.75 10.273 1 87.06 338 ASP A CA 1
ATOM 2533 C C . ASP A 1 338 ? 31.734 12.812 11.156 1 87.06 338 ASP A C 1
ATOM 2535 O O . ASP A 1 338 ? 31.109 11.875 10.664 1 87.06 338 ASP A O 1
ATOM 2539 N N . ARG A 1 339 ? 31.781 13.117 12.359 1 88.81 339 ARG A N 1
ATOM 2540 C CA . ARG A 1 339 ? 31.031 12.281 13.289 1 88.81 339 ARG A CA 1
ATOM 2541 C C . ARG A 1 339 ? 29.531 12.414 13.07 1 88.81 339 ARG A C 1
ATOM 2543 O O . ARG A 1 339 ? 28.812 11.414 13.039 1 88.81 339 ARG A O 1
ATOM 2550 N N . VAL A 1 340 ? 29.078 13.617 12.883 1 89.75 340 VAL A N 1
ATOM 2551 C CA . VAL A 1 340 ? 27.656 13.867 12.695 1 89.75 340 VAL A CA 1
ATOM 2552 C C . VAL A 1 340 ? 27.172 13.117 11.453 1 89.75 340 VAL A C 1
ATOM 2554 O O . VAL A 1 340 ? 26.156 12.414 11.508 1 89.75 340 VAL A O 1
ATOM 2557 N N . PHE A 1 341 ? 27.875 13.188 10.406 1 90.88 341 PHE A N 1
ATOM 2558 C CA . PHE A 1 341 ? 27.438 12.57 9.164 1 90.88 341 PHE A CA 1
ATOM 2559 C C . PHE A 1 341 ? 27.594 11.055 9.219 1 90.88 341 PHE A C 1
ATOM 2561 O O . PHE A 1 341 ? 26.828 10.312 8.617 1 90.88 341 PHE A O 1
ATOM 2568 N N . ARG A 1 342 ? 28.547 10.641 9.977 1 90 342 ARG A N 1
ATOM 2569 C CA . ARG A 1 342 ? 28.688 9.195 10.164 1 90 342 ARG A CA 1
ATOM 2570 C C . ARG A 1 342 ? 27.5 8.625 10.922 1 90 342 ARG A C 1
ATOM 2572 O O . ARG A 1 342 ? 26.984 7.562 10.57 1 90 342 ARG A O 1
ATOM 2579 N N . VAL A 1 343 ? 27.078 9.328 11.93 1 92.44 343 VAL A N 1
ATOM 2580 C CA . VAL A 1 343 ? 25.922 8.898 12.711 1 92.44 343 VAL A CA 1
ATOM 2581 C C . VAL A 1 343 ? 24.688 8.867 11.82 1 92.44 343 VAL A C 1
ATOM 2583 O O . VAL A 1 343 ? 23.891 7.918 11.875 1 92.44 343 VAL A O 1
ATOM 2586 N N . LEU A 1 344 ? 24.578 9.836 10.969 1 93.38 344 LEU A N 1
ATOM 2587 C CA . LEU A 1 344 ? 23.422 9.922 10.086 1 93.38 344 LEU A CA 1
ATOM 2588 C C . LEU A 1 344 ? 23.453 8.805 9.047 1 93.38 344 LEU A C 1
ATOM 2590 O O . LEU A 1 344 ? 22.406 8.234 8.719 1 93.38 344 LEU A O 1
ATOM 2594 N N . VAL A 1 345 ? 24.594 8.547 8.57 1 91.62 345 VAL A N 1
ATOM 2595 C CA . VAL A 1 345 ? 24.734 7.488 7.582 1 91.62 345 VAL A CA 1
ATOM 2596 C C . VAL A 1 345 ? 24.359 6.148 8.203 1 91.62 345 VAL A C 1
ATOM 2598 O O . VAL A 1 345 ? 23.625 5.355 7.598 1 91.62 345 VAL A O 1
ATOM 2601 N N . ASP A 1 346 ? 24.781 5.922 9.391 1 91.31 346 ASP A N 1
ATOM 2602 C CA . ASP A 1 346 ? 24.422 4.684 10.078 1 91.31 346 ASP A CA 1
ATOM 2603 C C . ASP A 1 346 ? 22.922 4.617 10.352 1 91.31 346 ASP A C 1
ATOM 2605 O O . ASP A 1 346 ? 22.312 3.547 10.273 1 91.31 346 ASP A O 1
ATOM 2609 N N . GLU A 1 347 ? 22.406 5.73 10.703 1 94.12 347 GLU A N 1
ATOM 2610 C CA . GLU A 1 347 ? 20.953 5.801 10.906 1 94.12 347 GLU A CA 1
ATOM 2611 C C . GLU A 1 347 ? 20.203 5.379 9.648 1 94.12 347 GLU A C 1
ATOM 2613 O O . GLU A 1 347 ? 19.281 4.559 9.719 1 94.12 347 GLU A O 1
ATOM 2618 N N . LEU A 1 348 ? 20.641 5.891 8.555 1 92.06 348 LEU A N 1
ATOM 2619 C CA . LEU A 1 348 ? 19.953 5.598 7.301 1 92.06 348 LEU A CA 1
ATOM 2620 C C . LEU A 1 348 ? 20.234 4.168 6.848 1 92.06 348 LEU A C 1
ATOM 2622 O O . LEU A 1 348 ? 19.438 3.572 6.129 1 92.06 348 LEU A O 1
ATOM 2626 N N . TRP A 1 349 ? 21.312 3.695 7.367 1 88.88 349 TRP A N 1
ATOM 2627 C CA . TRP A 1 349 ? 21.578 2.283 7.117 1 88.88 349 TRP A CA 1
ATOM 2628 C C . TRP A 1 349 ? 20.594 1.396 7.863 1 88.88 349 TRP A C 1
ATOM 2630 O O . TRP A 1 349 ? 20.109 0.4 7.316 1 88.88 349 TRP A O 1
ATOM 2640 N N . PHE A 1 350 ? 20.328 1.718 9.023 1 89.44 350 PHE A N 1
ATOM 2641 C CA . PHE A 1 350 ? 19.328 0.986 9.781 1 89.44 350 PHE A CA 1
ATOM 2642 C C . PHE A 1 350 ? 17.969 1.051 9.086 1 89.44 350 PHE A C 1
ATOM 2644 O O . PHE A 1 350 ? 17.266 0.042 8.984 1 89.44 350 PHE A O 1
ATOM 2651 N N . ALA A 1 351 ? 17.672 2.248 8.609 1 87.88 351 ALA A N 1
ATOM 2652 C CA . ALA A 1 351 ? 16.391 2.445 7.941 1 87.88 351 ALA A CA 1
ATOM 2653 C C . ALA A 1 351 ? 16.312 1.651 6.641 1 87.88 351 ALA A C 1
ATOM 2655 O O . ALA A 1 351 ? 15.297 1.03 6.336 1 87.88 351 ALA A O 1
ATOM 2656 N N . SER A 1 352 ? 17.406 1.673 5.906 1 83 352 SER A N 1
ATOM 2657 C CA . SER A 1 352 ? 17.438 0.944 4.641 1 83 352 SER A CA 1
ATOM 2658 C C . SER A 1 352 ? 17.281 -0.557 4.863 1 83 352 SER A C 1
ATOM 2660 O O . SER A 1 352 ? 16.531 -1.22 4.145 1 83 352 SER A O 1
ATOM 2662 N N . ASP A 1 353 ? 17.922 -1.031 5.84 1 82.12 353 ASP A N 1
ATOM 2663 C CA . ASP A 1 353 ? 17.812 -2.453 6.152 1 82.12 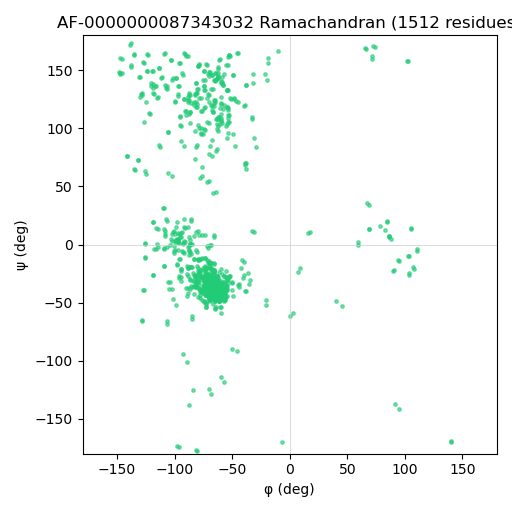353 ASP A CA 1
ATOM 2664 C C . ASP A 1 353 ? 16.406 -2.807 6.613 1 82.12 353 ASP A C 1
ATOM 2666 O O . ASP A 1 353 ? 15.906 -3.9 6.332 1 82.12 353 ASP A O 1
ATOM 2670 N N . PHE A 1 354 ? 15.875 -1.955 7.305 1 82.38 354 PHE A N 1
ATOM 2671 C CA . PHE A 1 354 ? 14.539 -2.205 7.832 1 82.38 354 PHE A CA 1
ATOM 2672 C C . PHE A 1 354 ? 13.523 -2.352 6.699 1 82.38 354 PHE A C 1
ATOM 2674 O O . PHE A 1 354 ? 12.656 -3.223 6.746 1 82.38 354 PHE A O 1
ATOM 2681 N N . TYR A 1 355 ? 13.672 -1.596 5.695 1 76.5 355 TYR A N 1
ATOM 2682 C CA . TYR A 1 355 ? 12.656 -1.564 4.648 1 76.5 355 TYR A CA 1
ATOM 2683 C C . TYR A 1 355 ? 13.008 -2.527 3.52 1 76.5 355 TYR A C 1
ATOM 2685 O O . TYR A 1 355 ? 12.117 -3.006 2.807 1 76.5 355 TYR A O 1
ATOM 2693 N N . TYR A 1 356 ? 14.297 -2.883 3.416 1 73.5 356 TYR A N 1
ATOM 2694 C CA . TYR A 1 356 ? 14.664 -3.592 2.195 1 73.5 356 TYR A CA 1
ATOM 2695 C C . TYR A 1 356 ? 15.344 -4.914 2.518 1 73.5 356 TYR A C 1
ATOM 2697 O O . TYR A 1 356 ? 15.766 -5.641 1.613 1 73.5 356 TYR A O 1
ATOM 2705 N N . SER A 1 357 ? 15.484 -5.207 3.805 1 76.81 357 SER A N 1
ATOM 2706 C CA . SER A 1 357 ? 16.141 -6.453 4.184 1 76.81 357 SER A CA 1
ATOM 2707 C C . SER A 1 357 ? 15.406 -7.133 5.34 1 76.81 357 SER A C 1
ATOM 2709 O O . SER A 1 357 ? 14.68 -6.48 6.086 1 76.81 357 SER A O 1
ATOM 2711 N N . PRO A 1 358 ? 15.5 -8.406 5.441 1 73.94 358 PRO A N 1
ATOM 2712 C CA . PRO A 1 358 ? 14.906 -9.102 6.586 1 73.94 358 PRO A CA 1
ATOM 2713 C C . PRO A 1 358 ? 15.789 -9.062 7.828 1 73.94 358 PRO A C 1
ATOM 2715 O O . PRO A 1 358 ? 15.484 -9.711 8.828 1 73.94 358 PRO A O 1
ATOM 2718 N N . LEU A 1 359 ? 16.797 -8.312 7.855 1 76.19 359 LEU A N 1
ATOM 2719 C CA . LEU A 1 359 ? 17.828 -8.312 8.898 1 76.19 359 LEU A CA 1
ATOM 2720 C C . LEU A 1 359 ? 17.234 -7.891 10.234 1 76.19 359 LEU A C 1
ATOM 2722 O O . LEU A 1 359 ? 17.594 -8.438 11.281 1 76.19 359 LEU A O 1
ATOM 2726 N N . PRO A 1 360 ? 16.266 -6.934 10.211 1 72.69 360 PRO A N 1
ATOM 2727 C CA . PRO A 1 360 ? 15.75 -6.52 11.516 1 72.69 360 PRO A CA 1
ATOM 2728 C C . PRO A 1 360 ? 15.031 -7.652 12.25 1 72.69 360 PRO A C 1
ATOM 2730 O O . PRO A 1 360 ? 14.938 -7.637 13.477 1 72.69 360 PRO A O 1
ATOM 2733 N N . LEU A 1 361 ? 14.508 -8.531 11.578 1 64.31 361 LEU A N 1
ATOM 2734 C CA . LEU A 1 361 ? 13.75 -9.609 12.195 1 64.31 361 LEU A CA 1
ATOM 2735 C C . LEU A 1 361 ? 14.672 -10.586 12.914 1 64.31 361 LEU A C 1
ATOM 2737 O O . LEU A 1 361 ? 14.273 -11.234 13.883 1 64.31 361 LEU A O 1
ATOM 2741 N N . CYS A 1 362 ? 15.898 -10.664 12.422 1 60.91 362 CYS A N 1
ATOM 2742 C CA . CYS A 1 362 ? 16.875 -11.578 13 1 60.91 362 CYS A CA 1
ATOM 2743 C C . CYS A 1 362 ? 17.406 -11.055 14.328 1 60.91 362 CYS A C 1
ATOM 2745 O O . CYS A 1 362 ? 17.781 -11.844 15.203 1 60.91 362 CYS A O 1
ATOM 2747 N N . SER A 1 363 ? 17.25 -9.727 14.516 1 59.5 363 SER A N 1
ATOM 2748 C CA . SER A 1 363 ? 17.844 -9.102 15.695 1 59.5 363 SER A CA 1
ATOM 2749 C C . SER A 1 363 ? 16.844 -9.016 16.844 1 59.5 363 SER A C 1
ATOM 2751 O O . SER A 1 363 ? 17.234 -8.859 18 1 59.5 363 SER A O 1
ATOM 2753 N N . PHE A 1 364 ? 15.586 -9.086 16.438 1 64.75 364 PHE A N 1
ATOM 2754 C CA . PHE A 1 364 ? 14.523 -9 17.438 1 64.75 364 PHE A CA 1
ATOM 2755 C C . PHE A 1 364 ? 14.656 -10.102 18.469 1 64.75 364 PHE A C 1
ATOM 2757 O O . PHE A 1 364 ? 14.539 -9.844 19.672 1 64.75 364 PHE A O 1
ATOM 2764 N N . SER A 1 365 ? 14.898 -11.273 17.953 1 71.81 365 SER A N 1
ATOM 2765 C CA . SER A 1 365 ? 15.078 -12.398 18.859 1 71.81 365 SER A CA 1
ATOM 2766 C C . SER A 1 365 ? 16.391 -13.133 18.578 1 71.81 365 SER A C 1
ATOM 2768 O O . SER A 1 365 ? 16.562 -13.695 17.5 1 71.81 365 SER A O 1
ATOM 2770 N N . GLY A 1 366 ? 17.391 -12.875 19.531 1 71.94 366 GLY A N 1
ATOM 2771 C CA . GLY A 1 366 ? 18.688 -13.484 19.359 1 71.94 366 GLY A CA 1
ATOM 2772 C C . GLY A 1 366 ? 18.625 -14.953 18.984 1 71.94 366 GLY A C 1
ATOM 2773 O O . GLY A 1 366 ? 19.391 -15.414 18.125 1 71.94 366 GLY A O 1
ATOM 2774 N N . TRP A 1 367 ? 17.641 -15.57 19.531 1 77.75 367 TRP A N 1
ATOM 2775 C CA . TRP A 1 367 ? 17.578 -17 19.25 1 77.75 367 TRP A CA 1
ATOM 2776 C C . TRP A 1 367 ? 17.109 -17.25 17.828 1 77.75 367 TRP A C 1
ATOM 2778 O O . TRP A 1 367 ? 17.578 -18.188 17.172 1 77.75 367 TRP A O 1
ATOM 2788 N N . CYS A 1 368 ? 16.188 -16.422 17.312 1 80.19 368 CYS A N 1
ATOM 2789 C CA . CYS A 1 368 ? 15.727 -16.578 15.945 1 80.19 368 CYS A CA 1
ATOM 2790 C C . CYS A 1 368 ? 16.844 -16.328 14.953 1 80.19 368 CYS A C 1
ATOM 2792 O O . CYS A 1 368 ? 16.938 -17 13.922 1 80.19 368 CYS A O 1
ATOM 2794 N N . ALA A 1 369 ? 17.703 -15.445 15.289 1 82.38 369 ALA A N 1
ATOM 2795 C CA . ALA A 1 369 ? 18.844 -15.148 14.414 1 82.38 369 ALA A CA 1
ATOM 2796 C C . ALA A 1 369 ? 19.828 -16.312 14.391 1 82.38 369 ALA A C 1
ATOM 2798 O O . ALA A 1 369 ? 20.297 -16.719 13.32 1 82.38 369 ALA A O 1
ATOM 2799 N N . VAL A 1 370 ? 20.125 -16.875 15.539 1 85 370 VAL A N 1
ATOM 2800 C CA . VAL A 1 370 ? 21.062 -17.984 15.633 1 85 370 VAL A CA 1
ATOM 2801 C C . VAL A 1 370 ? 20.516 -19.203 14.891 1 85 370 VAL A C 1
ATOM 2803 O O . VAL A 1 370 ? 21.234 -19.844 14.133 1 85 370 VAL A O 1
ATOM 2806 N N . LEU A 1 371 ? 19.234 -19.391 15.094 1 89.12 371 LEU A N 1
ATOM 2807 C CA . LEU A 1 371 ? 18.625 -20.516 14.414 1 89.12 371 LEU A CA 1
ATOM 2808 C C . LEU A 1 371 ? 18.641 -20.312 12.906 1 89.12 371 LEU A C 1
ATOM 2810 O O . LEU A 1 371 ? 18.812 -21.266 12.148 1 89.12 371 LEU A O 1
ATOM 2814 N N . ASN A 1 372 ? 18.453 -19.109 12.477 1 88.44 372 ASN A N 1
ATOM 2815 C CA . ASN A 1 372 ? 18.516 -18.797 11.047 1 88.44 372 ASN A CA 1
ATOM 2816 C C . ASN A 1 372 ? 19.906 -19.078 10.469 1 88.44 372 ASN A C 1
ATOM 2818 O O . ASN A 1 372 ? 20.016 -19.656 9.383 1 88.44 372 ASN A O 1
ATOM 2822 N N . TYR A 1 373 ? 20.953 -18.797 11.211 1 88.94 373 TYR A N 1
ATOM 2823 C CA . TYR A 1 373 ? 22.312 -19.016 10.734 1 88.94 373 TYR A CA 1
ATOM 2824 C C . TYR A 1 373 ? 22.656 -20.5 10.742 1 88.94 373 TYR A C 1
ATOM 2826 O O . TYR A 1 373 ? 23.344 -21 9.836 1 88.94 373 TYR A O 1
ATOM 2834 N N . ILE A 1 374 ? 22.125 -21.125 11.75 1 92.81 374 ILE A N 1
ATOM 2835 C CA . ILE A 1 374 ? 22.344 -22.562 11.797 1 92.81 374 ILE A CA 1
ATOM 2836 C C . ILE A 1 374 ? 21.672 -23.219 10.602 1 92.81 374 ILE A C 1
ATOM 2838 O O . ILE A 1 374 ? 22.25 -24.094 9.953 1 92.81 374 ILE A O 1
ATOM 2842 N N . LEU A 1 375 ? 20.5 -22.766 10.344 1 92.94 375 LEU A N 1
ATOM 2843 C CA . LEU A 1 375 ? 19.781 -23.328 9.203 1 92.94 375 LEU A CA 1
ATOM 2844 C C . LEU A 1 375 ? 20.5 -23 7.898 1 92.94 375 LEU A C 1
ATOM 2846 O O . LEU A 1 375 ? 20.531 -23.828 6.98 1 92.94 375 LEU A O 1
ATOM 2850 N N . SER A 1 376 ? 21.062 -21.828 7.82 1 93.06 376 SER A N 1
ATOM 2851 C CA . SER A 1 376 ? 21.812 -21.469 6.617 1 93.06 376 SER A CA 1
ATOM 2852 C C . SER A 1 376 ? 23.031 -22.359 6.445 1 93.06 376 SER A C 1
ATOM 2854 O O . SER A 1 376 ? 23.328 -22.797 5.336 1 93.06 376 SER A O 1
ATOM 2856 N N . VAL A 1 377 ? 23.719 -22.656 7.496 1 95.81 377 VAL A N 1
ATOM 2857 C CA . VAL A 1 377 ? 24.891 -23.531 7.438 1 95.81 377 VAL A CA 1
ATOM 2858 C C . VAL A 1 377 ? 24.453 -24.938 7.039 1 95.81 377 VAL A C 1
ATOM 2860 O O . VAL A 1 377 ? 25.109 -25.578 6.207 1 95.81 377 VAL A O 1
ATOM 2863 N N . LEU A 1 378 ? 23.359 -25.312 7.613 1 96.94 378 LEU A N 1
ATOM 2864 C CA . LEU A 1 378 ? 22.844 -26.656 7.305 1 96.94 378 LEU A CA 1
ATOM 2865 C C . LEU A 1 378 ? 22.391 -26.734 5.852 1 96.94 378 LEU A C 1
ATOM 2867 O O . LEU A 1 378 ? 22.547 -27.781 5.207 1 96.94 378 LEU A O 1
ATOM 2871 N N . ILE A 1 379 ? 21.828 -25.703 5.312 1 96.25 379 ILE A N 1
ATOM 2872 C CA . ILE A 1 379 ? 21.406 -25.672 3.916 1 96.25 379 ILE A CA 1
ATOM 2873 C C . ILE A 1 379 ? 22.625 -25.734 3.006 1 96.25 379 ILE A C 1
ATOM 2875 O O . ILE A 1 379 ? 22.609 -26.406 1.973 1 96.25 379 ILE A O 1
ATOM 2879 N N . ILE A 1 380 ? 23.688 -25.016 3.41 1 96.62 380 ILE A N 1
ATOM 2880 C CA . ILE A 1 380 ? 24.922 -25.078 2.646 1 96.62 380 ILE A CA 1
ATOM 2881 C C . ILE A 1 380 ? 25.453 -26.516 2.648 1 96.62 380 ILE A C 1
ATOM 2883 O O . ILE A 1 380 ? 25.781 -27.062 1.592 1 96.62 380 ILE A O 1
ATOM 2887 N N . ALA A 1 381 ? 25.484 -27.125 3.828 1 97.06 381 ALA A N 1
ATOM 2888 C CA . ALA A 1 381 ? 25.906 -28.516 3.941 1 97.06 381 ALA A CA 1
ATOM 2889 C C . ALA A 1 381 ? 25 -29.438 3.139 1 97.06 381 ALA A C 1
ATOM 2891 O O . ALA A 1 381 ? 25.469 -30.375 2.48 1 97.06 381 ALA A O 1
ATOM 2892 N N . GLY A 1 382 ? 23.734 -29.125 3.266 1 96.19 382 GLY A N 1
ATOM 2893 C CA . GLY A 1 382 ? 22.781 -29.906 2.504 1 96.19 382 GLY A CA 1
ATOM 2894 C C . GLY A 1 382 ? 22.969 -29.797 1.003 1 96.19 382 GLY A C 1
ATOM 2895 O O . GLY A 1 382 ? 22.875 -30.781 0.28 1 96.19 382 GLY A O 1
ATOM 2896 N N . ALA A 1 383 ? 23.25 -28.578 0.522 1 96.38 383 ALA A N 1
ATOM 2897 C CA . ALA A 1 383 ? 23.469 -28.359 -0.903 1 96.38 383 ALA A CA 1
ATOM 2898 C C . ALA A 1 383 ? 24.703 -29.109 -1.382 1 96.38 383 ALA A C 1
ATOM 2900 O O . ALA A 1 383 ? 24.688 -29.734 -2.449 1 96.38 383 ALA A O 1
ATOM 2901 N N . ILE A 1 384 ? 25.734 -29.156 -0.592 1 95.69 384 ILE A N 1
ATOM 2902 C CA . ILE A 1 384 ? 26.953 -29.891 -0.927 1 95.69 384 ILE A CA 1
ATOM 2903 C C . ILE A 1 384 ? 26.656 -31.391 -0.899 1 95.69 384 ILE A C 1
ATOM 2905 O O . ILE A 1 384 ? 27.062 -32.125 -1.813 1 95.69 384 ILE A O 1
ATOM 2909 N N . GLY A 1 385 ? 25.984 -31.812 0.186 1 95.81 385 GLY A N 1
ATOM 2910 C CA . GLY A 1 385 ? 25.641 -33.219 0.298 1 95.81 385 GLY A CA 1
ATOM 2911 C C . GLY A 1 385 ? 24.828 -33.719 -0.877 1 95.81 385 GLY A C 1
ATOM 2912 O O . GLY A 1 385 ? 25.125 -34.781 -1.428 1 95.81 385 GLY A O 1
ATOM 2913 N N . VAL A 1 386 ? 23.812 -33 -1.289 1 96.12 386 VAL A N 1
ATOM 2914 C CA . VAL A 1 386 ? 22.969 -33.406 -2.412 1 96.12 386 VAL A CA 1
ATOM 2915 C C . VAL A 1 386 ? 23.797 -33.406 -3.699 1 96.12 386 VAL A C 1
ATOM 2917 O O . VAL A 1 386 ? 23.625 -34.281 -4.547 1 96.12 386 VAL A O 1
ATOM 2920 N N . GLY A 1 387 ? 24.703 -32.375 -3.83 1 94.5 387 GLY A N 1
ATOM 2921 C CA . GLY A 1 387 ? 25.578 -32.344 -4.988 1 94.5 387 GLY A CA 1
ATOM 2922 C C . GLY A 1 387 ? 26.438 -33.594 -5.098 1 94.5 387 GLY A C 1
ATOM 2923 O O . GLY A 1 387 ? 26.578 -34.156 -6.18 1 94.5 387 GLY A O 1
ATOM 2924 N N . VAL A 1 388 ? 26.938 -34.094 -4.031 1 94.38 388 VAL A N 1
ATOM 2925 C CA . VAL A 1 388 ? 27.797 -35.25 -4 1 94.38 388 VAL A CA 1
ATOM 2926 C C . VAL A 1 388 ? 26.984 -36.5 -4.328 1 94.38 388 VAL A C 1
ATOM 2928 O O . VAL A 1 388 ? 27.422 -37.344 -5.113 1 94.38 388 VAL A O 1
ATOM 2931 N N . VAL A 1 389 ? 25.797 -36.562 -3.727 1 93.25 389 VAL A N 1
ATOM 2932 C CA . VAL A 1 389 ? 24.938 -37.719 -3.967 1 93.25 389 VAL A CA 1
ATOM 2933 C C . VAL A 1 389 ? 24.531 -37.781 -5.438 1 93.25 389 VAL A C 1
ATOM 2935 O O . VAL A 1 389 ? 24.562 -38.844 -6.066 1 93.25 389 VAL A O 1
ATOM 2938 N N . TYR A 1 390 ? 24.141 -36.625 -6.027 1 92.56 390 TYR A N 1
ATOM 2939 C CA . TYR A 1 390 ? 23.672 -36.562 -7.41 1 92.56 390 TYR A CA 1
ATOM 2940 C C . TYR A 1 390 ? 24.812 -36.844 -8.383 1 92.56 390 TYR A C 1
ATOM 2942 O O . TYR A 1 390 ? 24.594 -37.469 -9.43 1 92.56 390 TYR A O 1
ATOM 2950 N N . HIS A 1 391 ? 26 -36.469 -7.98 1 89.5 391 HIS A N 1
ATOM 2951 C CA . HIS A 1 391 ? 27.156 -36.812 -8.805 1 89.5 391 HIS A CA 1
ATOM 2952 C C . HIS A 1 391 ? 27.578 -38.25 -8.641 1 89.5 391 HIS A C 1
ATOM 2954 O O . HIS A 1 391 ? 27.828 -38.938 -9.625 1 89.5 391 HIS A O 1
ATOM 2960 N N . GLY A 1 392 ? 27.625 -38.75 -7.453 1 86.88 392 GLY A N 1
ATOM 2961 C CA . GLY A 1 392 ? 28.062 -40.125 -7.148 1 86.88 392 GLY A CA 1
ATOM 2962 C C . GLY A 1 392 ? 27.109 -41.188 -7.68 1 86.88 392 GLY A C 1
ATOM 2963 O O . GLY A 1 392 ? 27.562 -42.219 -8.188 1 86.88 392 GLY A O 1
ATOM 2964 N N . LYS A 1 393 ? 25.828 -40.875 -7.586 1 88.62 393 LYS A N 1
ATOM 2965 C CA . LYS A 1 393 ? 24.828 -41.844 -8.031 1 88.62 393 LYS A CA 1
ATOM 2966 C C . LYS A 1 393 ? 24.453 -41.594 -9.492 1 88.62 393 LYS A C 1
ATOM 2968 O O . LYS A 1 393 ? 23.5 -42.188 -9.992 1 88.62 393 LYS A O 1
ATOM 2973 N N . ARG A 1 394 ? 25.047 -40.625 -10.156 1 86.81 394 ARG A N 1
ATOM 2974 C CA . ARG A 1 394 ? 24.938 -40.344 -11.586 1 86.81 394 ARG A CA 1
ATOM 2975 C C . ARG A 1 394 ? 23.547 -39.875 -11.961 1 86.81 394 ARG A C 1
ATOM 2977 O O . ARG A 1 394 ? 22.984 -40.312 -12.969 1 86.81 394 ARG A O 1
ATOM 2984 N N . VAL A 1 395 ? 22.953 -39.125 -11.047 1 87.75 395 VAL A N 1
ATOM 2985 C CA . VAL A 1 395 ? 21.734 -38.438 -11.43 1 87.75 395 VAL A CA 1
ATOM 2986 C C . VAL A 1 395 ? 22.047 -37.375 -12.484 1 87.75 395 VAL A C 1
ATOM 2988 O O . VAL A 1 395 ? 21.281 -37.188 -13.438 1 87.75 395 VAL A O 1
ATOM 2991 N N . ILE A 1 396 ? 23.234 -36.719 -12.211 1 86.5 396 ILE A N 1
ATOM 2992 C CA . ILE A 1 396 ? 23.828 -35.844 -13.203 1 86.5 396 ILE A CA 1
ATOM 2993 C C . ILE A 1 396 ? 25.156 -36.406 -13.688 1 86.5 396 ILE A C 1
ATOM 2995 O O . ILE A 1 396 ? 25.984 -36.844 -12.875 1 86.5 396 ILE A O 1
ATOM 2999 N N . ALA A 1 397 ? 25.266 -36.531 -14.961 1 84.62 397 ALA A N 1
ATOM 3000 C CA . ALA A 1 397 ? 26.469 -37.188 -15.484 1 84.62 397 ALA A CA 1
ATOM 3001 C C . ALA A 1 397 ? 27.109 -36.344 -16.578 1 84.62 397 ALA A C 1
ATOM 3003 O O . ALA A 1 397 ? 26.406 -35.781 -17.438 1 84.62 397 ALA A O 1
ATOM 3004 N N . PHE A 1 398 ? 28.328 -36.094 -16.422 1 81.94 398 PHE A N 1
ATOM 3005 C CA . PHE A 1 398 ? 29.094 -35.375 -17.438 1 81.94 398 PHE A CA 1
ATOM 3006 C C . PHE A 1 398 ? 29.984 -36.312 -18.219 1 81.94 398 PHE A C 1
ATOM 3008 O O . PHE A 1 398 ? 30.203 -36.125 -19.422 1 81.94 398 PHE A O 1
ATOM 3015 N N . ARG A 1 399 ? 30.562 -37.438 -17.672 1 76.94 399 ARG A N 1
ATOM 3016 C CA . ARG A 1 399 ? 31.5 -38.375 -18.281 1 76.94 399 ARG A CA 1
ATOM 3017 C C . ARG A 1 399 ? 30.906 -39.781 -18.328 1 76.94 399 ARG A C 1
ATOM 3019 O O . ARG A 1 399 ? 29.984 -40.125 -17.578 1 76.94 399 ARG A O 1
ATOM 3026 N N . PRO A 1 400 ? 31.312 -40.5 -19.344 1 73.62 400 PRO A N 1
ATOM 3027 C CA . PRO A 1 400 ? 30.844 -41.875 -19.406 1 73.62 400 PRO A CA 1
ATOM 3028 C C . PRO A 1 400 ? 31.234 -42.688 -18.156 1 73.62 400 PRO A C 1
ATOM 3030 O O . PRO A 1 400 ? 32.219 -42.375 -17.484 1 73.62 400 PRO A O 1
ATOM 3033 N N . ASP A 1 401 ? 30.25 -43.5 -17.656 1 68.25 401 ASP A N 1
ATOM 3034 C CA . ASP A 1 401 ? 30.453 -44.312 -16.469 1 68.25 401 ASP A CA 1
ATOM 3035 C C . ASP A 1 401 ? 31.609 -45.312 -16.672 1 68.25 401 ASP A C 1
ATOM 3037 O O . ASP A 1 401 ? 31.688 -45.969 -17.703 1 68.25 401 ASP A O 1
ATOM 3041 N N . SER A 1 402 ? 32.812 -45.156 -16.156 1 61.12 402 SER A N 1
ATOM 3042 C CA . SER A 1 402 ? 33.938 -46.062 -16.297 1 61.12 402 SER A CA 1
ATOM 3043 C C . SER A 1 402 ? 33.688 -47.375 -15.547 1 61.12 402 SER A C 1
ATOM 3045 O O . SER A 1 402 ? 34.531 -48.25 -15.539 1 61.12 402 SER A O 1
ATOM 3047 N N . GLY A 1 403 ? 32.625 -47.5 -14.945 1 58.72 403 GLY A N 1
ATOM 3048 C CA . GLY A 1 403 ? 32.5 -48.688 -14.125 1 58.72 403 GLY A CA 1
ATOM 3049 C C . GLY A 1 403 ? 32.125 -49.938 -14.914 1 58.72 403 GLY A C 1
ATOM 3050 O O . GLY A 1 403 ? 32.188 -49.938 -16.141 1 58.72 403 GLY A O 1
ATOM 3051 N N . GLU A 1 404 ? 31.922 -51.094 -14.344 1 56.75 404 GLU A N 1
ATOM 3052 C CA . GLU A 1 404 ? 31.703 -52.406 -14.914 1 56.75 404 GLU A CA 1
ATOM 3053 C C . GLU A 1 404 ? 30.516 -52.406 -15.883 1 56.75 404 GLU A C 1
ATOM 3055 O O . GLU A 1 404 ? 30.516 -53.156 -16.859 1 56.75 404 GLU A O 1
ATOM 3060 N N . ASP A 1 405 ? 29.469 -51.594 -15.555 1 57.5 405 ASP A N 1
ATOM 3061 C CA . ASP A 1 405 ? 28.344 -51.469 -16.469 1 57.5 405 ASP A CA 1
ATOM 3062 C C . ASP A 1 405 ? 28.266 -50.062 -17.062 1 57.5 405 ASP A C 1
ATOM 3064 O O . ASP A 1 405 ? 27.641 -49.156 -16.469 1 57.5 405 ASP A O 1
ATOM 3068 N N . PRO A 1 406 ? 29.016 -49.875 -18.094 1 62.34 406 PRO A N 1
ATOM 3069 C CA . PRO A 1 406 ? 29.172 -48.5 -18.594 1 62.34 406 PRO A CA 1
ATOM 3070 C C . PRO A 1 406 ? 27.844 -47.906 -19.078 1 62.34 406 PRO A C 1
ATOM 3072 O O . PRO A 1 406 ? 27.125 -48.531 -19.844 1 62.34 406 PRO A O 1
ATOM 3075 N N . ALA A 1 407 ? 27.281 -47 -18.375 1 61.59 407 ALA A N 1
ATOM 3076 C CA . ALA A 1 407 ? 26.125 -46.25 -18.875 1 61.59 407 ALA A CA 1
ATOM 3077 C C . ALA A 1 407 ? 26.469 -45.5 -20.156 1 61.59 407 ALA A C 1
ATOM 3079 O O . ALA A 1 407 ? 27.625 -45.156 -20.391 1 61.59 407 ALA A O 1
ATOM 3080 N N . PRO A 1 408 ? 25.484 -45.531 -21.125 1 66.88 408 PRO A N 1
ATOM 3081 C CA . PRO A 1 408 ? 25.734 -44.812 -22.391 1 66.88 408 PRO A CA 1
ATOM 3082 C C . PRO A 1 408 ? 26.219 -43.375 -22.172 1 66.88 408 PRO A C 1
ATOM 3084 O O . PRO A 1 408 ? 25.984 -42.812 -21.109 1 66.88 408 PRO A O 1
ATOM 3087 N N . ASP A 1 409 ? 27.047 -42.969 -23.031 1 72.69 409 ASP A N 1
ATOM 3088 C CA . ASP A 1 409 ? 27.516 -41.562 -23.031 1 72.69 409 ASP A CA 1
ATOM 3089 C C . ASP A 1 409 ? 26.359 -40.594 -22.844 1 72.69 409 ASP A C 1
ATOM 3091 O O . ASP A 1 409 ? 25.312 -40.75 -23.484 1 72.69 409 ASP A O 1
ATOM 3095 N N . PRO A 1 410 ? 26.531 -39.812 -21.781 1 77.44 410 PRO A N 1
ATOM 3096 C CA . PRO A 1 410 ? 25.438 -38.844 -21.547 1 77.44 410 PRO A CA 1
ATOM 3097 C C . PRO A 1 410 ? 25.156 -37.969 -22.766 1 77.44 410 PRO A C 1
ATOM 3099 O O . PRO A 1 410 ? 26.094 -37.562 -23.469 1 77.44 410 PRO A O 1
ATOM 3102 N N . ALA A 1 411 ? 23.938 -37.812 -23.125 1 77.19 411 ALA A N 1
ATOM 3103 C CA . ALA A 1 411 ? 23.5 -36.938 -24.219 1 77.19 411 ALA A CA 1
ATOM 3104 C C . ALA A 1 411 ? 23.875 -35.469 -23.953 1 77.19 411 ALA A C 1
ATOM 3106 O O . ALA A 1 411 ? 24.281 -35.125 -22.844 1 77.19 411 ALA A O 1
ATOM 3107 N N . SER A 1 412 ? 23.953 -34.625 -24.969 1 77.38 412 SER A N 1
ATOM 3108 C CA . SER A 1 412 ? 24.359 -33.25 -24.875 1 77.38 412 SER A CA 1
ATOM 3109 C C . SER A 1 412 ? 23.516 -32.469 -23.859 1 77.38 412 SER A C 1
ATOM 3111 O O . SER A 1 412 ? 24.031 -31.625 -23.125 1 77.38 412 SER A O 1
ATOM 3113 N N . TYR A 1 413 ? 22.234 -32.781 -23.766 1 78.56 413 TYR A N 1
ATOM 3114 C CA . TYR A 1 413 ? 21.375 -32.062 -22.828 1 78.56 413 TYR A CA 1
ATOM 3115 C C . TYR A 1 413 ? 21.703 -32.469 -21.391 1 78.56 413 TYR A C 1
ATOM 3117 O O . TYR A 1 413 ? 21.562 -31.641 -20.469 1 78.56 413 TYR A O 1
ATOM 3125 N N . GLN A 1 414 ? 22.219 -33.656 -21.25 1 81.31 414 GLN A N 1
ATOM 3126 C CA . GLN A 1 414 ? 22.578 -34.094 -19.906 1 81.31 414 GLN A CA 1
ATOM 3127 C C . GLN A 1 414 ? 23.828 -33.375 -19.406 1 81.31 414 GLN A C 1
ATOM 3129 O O . GLN A 1 414 ? 23.953 -33.062 -18.219 1 81.31 414 GLN A O 1
ATOM 3134 N N . LYS A 1 415 ? 24.656 -33.125 -20.328 1 84.56 415 LYS A N 1
ATOM 3135 C CA . LYS A 1 415 ? 25.844 -32.344 -19.984 1 84.56 415 LYS A CA 1
ATOM 3136 C C . LYS A 1 415 ? 25.469 -30.906 -19.578 1 84.56 415 LYS A C 1
ATOM 3138 O O . LYS A 1 415 ? 26.031 -30.359 -18.641 1 84.56 415 LYS A O 1
ATOM 3143 N N . ALA A 1 416 ? 24.516 -30.344 -20.359 1 84.81 416 ALA A N 1
ATOM 3144 C CA . ALA A 1 416 ? 24.031 -29.016 -20.016 1 84.81 416 ALA A CA 1
ATOM 3145 C C . ALA A 1 416 ? 23.359 -29.016 -18.641 1 84.81 416 ALA A C 1
ATOM 3147 O O . ALA A 1 416 ? 23.547 -28.078 -17.859 1 84.81 416 ALA A O 1
ATOM 3148 N N . TYR A 1 417 ? 22.656 -30.156 -18.328 1 87.25 417 TYR A N 1
ATOM 3149 C CA . TYR A 1 417 ? 22 -30.281 -17.031 1 87.25 417 TYR A CA 1
ATOM 3150 C C . TYR A 1 417 ? 23.016 -30.328 -15.898 1 87.25 417 TYR A C 1
ATOM 3152 O O . TYR A 1 417 ? 22.781 -29.828 -14.805 1 87.25 417 TYR A O 1
ATOM 3160 N N . TYR A 1 418 ? 24.109 -30.906 -16.25 1 90.25 418 TYR A N 1
ATOM 3161 C CA . TYR A 1 418 ? 25.188 -31 -15.266 1 90.25 418 TYR A CA 1
ATOM 3162 C C . TYR A 1 418 ? 25.672 -29.609 -14.867 1 90.25 418 TYR A C 1
ATOM 3164 O O . TYR A 1 418 ? 25.734 -29.281 -13.672 1 90.25 418 TYR A O 1
ATOM 3172 N N . PHE A 1 419 ? 25.891 -28.75 -15.805 1 89.75 419 PHE A N 1
ATOM 3173 C CA . PHE A 1 419 ? 26.406 -27.422 -15.531 1 89.75 419 PHE A CA 1
ATOM 3174 C C . PHE A 1 419 ? 25.344 -26.547 -14.883 1 89.75 419 PHE A C 1
ATOM 3176 O O . PHE A 1 419 ? 25.656 -25.734 -14 1 89.75 419 PHE A O 1
ATOM 3183 N N . ILE A 1 420 ? 24.141 -26.672 -15.312 1 89 420 ILE A N 1
ATOM 3184 C CA . ILE A 1 420 ? 23.047 -25.891 -14.734 1 89 420 ILE A CA 1
ATOM 3185 C C . ILE A 1 420 ? 22.859 -26.266 -13.266 1 89 420 ILE A C 1
ATOM 3187 O O . ILE A 1 420 ? 22.672 -25.406 -12.414 1 89 420 ILE A O 1
ATOM 3191 N N . THR A 1 421 ? 22.922 -27.516 -13.008 1 92 421 THR A N 1
ATOM 3192 C CA . THR A 1 421 ? 22.766 -27.984 -11.633 1 92 421 THR A CA 1
ATOM 3193 C C . THR A 1 421 ? 23.906 -27.469 -10.758 1 92 421 THR A C 1
ATOM 3195 O O . THR A 1 421 ? 23.672 -27 -9.641 1 92 421 THR A O 1
ATOM 3198 N N . LEU A 1 422 ? 25.125 -27.453 -11.305 1 92.38 422 LEU A N 1
ATOM 3199 C CA . LEU A 1 422 ? 26.25 -26.938 -10.547 1 92.38 422 LEU A CA 1
ATOM 3200 C C . LEU A 1 422 ? 26.094 -25.453 -10.289 1 92.38 422 LEU A C 1
ATOM 3202 O O . LEU A 1 422 ? 26.422 -24.969 -9.195 1 92.38 422 LEU A O 1
ATOM 3206 N N . PHE A 1 423 ? 25.656 -24.828 -11.258 1 90.94 423 PHE A N 1
ATOM 3207 C CA . PHE A 1 423 ? 25.422 -23.391 -11.125 1 90.94 423 PHE A CA 1
ATOM 3208 C C . PHE A 1 423 ? 24.391 -23.094 -10.047 1 90.94 423 PHE A C 1
ATOM 3210 O O . PHE A 1 423 ? 24.578 -22.219 -9.211 1 90.94 423 PHE A O 1
ATOM 3217 N N . LEU A 1 424 ? 23.297 -23.828 -10.062 1 91.75 424 LEU A N 1
ATOM 3218 C CA . LEU A 1 424 ? 22.219 -23.594 -9.102 1 91.75 424 LEU A CA 1
ATOM 3219 C C . LEU A 1 424 ? 22.672 -23.953 -7.691 1 91.75 424 LEU A C 1
ATOM 3221 O O . LEU A 1 424 ? 22.312 -23.281 -6.73 1 91.75 424 LEU A O 1
ATOM 3225 N N . LEU A 1 425 ? 23.406 -25 -7.602 1 94.56 425 LEU A N 1
ATOM 3226 C CA . LEU A 1 425 ? 23.938 -25.391 -6.297 1 94.56 425 LEU A CA 1
ATOM 3227 C C . LEU A 1 425 ? 24.891 -24.328 -5.766 1 94.56 425 LEU A C 1
ATOM 3229 O O . LEU A 1 425 ? 24.812 -23.938 -4.598 1 94.56 425 LEU A O 1
ATOM 3233 N N . LEU A 1 426 ? 25.672 -23.828 -6.641 1 93 426 LEU A N 1
ATOM 3234 C CA . LEU A 1 426 ? 26.609 -22.781 -6.246 1 93 426 LEU A CA 1
ATOM 3235 C C . LEU A 1 426 ? 25.859 -21.5 -5.859 1 93 426 LEU A C 1
ATOM 3237 O O . LEU A 1 426 ? 26.219 -20.844 -4.879 1 93 426 LEU A O 1
ATOM 3241 N N . ALA A 1 427 ? 24.859 -21.188 -6.609 1 89.75 427 ALA A N 1
ATOM 3242 C CA . ALA A 1 427 ? 24.062 -20 -6.305 1 89.75 427 ALA A CA 1
ATOM 3243 C C . ALA A 1 427 ? 23.406 -20.125 -4.934 1 89.75 427 ALA A C 1
ATOM 3245 O O . ALA A 1 427 ? 23.328 -19.141 -4.188 1 89.75 427 ALA A O 1
ATOM 3246 N N . THR A 1 428 ? 22.938 -21.297 -4.617 1 91.62 428 THR A N 1
ATOM 3247 C CA . THR A 1 428 ? 22.312 -21.516 -3.312 1 91.62 428 THR A CA 1
ATOM 3248 C C . THR A 1 428 ? 23.344 -21.359 -2.193 1 91.62 428 THR A C 1
ATOM 3250 O O . THR A 1 428 ? 23.062 -20.688 -1.19 1 91.62 428 THR A O 1
ATOM 3253 N N . VAL A 1 429 ? 24.531 -21.891 -2.395 1 94.31 429 VAL A N 1
ATOM 3254 C CA . VAL A 1 429 ? 25.594 -21.781 -1.406 1 94.31 429 VAL A CA 1
ATOM 3255 C C . VAL A 1 429 ? 26 -20.328 -1.233 1 94.31 429 VAL A C 1
ATOM 3257 O O . VAL A 1 429 ? 26.125 -19.844 -0.107 1 94.31 429 VAL A O 1
ATOM 3260 N N . LEU A 1 430 ? 26.094 -19.656 -2.334 1 89.81 430 LEU A N 1
ATOM 3261 C CA . LEU A 1 430 ? 26.516 -18.266 -2.279 1 89.81 430 LEU A CA 1
ATOM 3262 C C . LEU A 1 430 ? 25.453 -17.391 -1.627 1 89.81 430 LEU A C 1
ATOM 3264 O O . LEU A 1 430 ? 25.781 -16.5 -0.84 1 89.81 430 LEU A O 1
ATOM 3268 N N . THR A 1 431 ? 24.25 -17.625 -1.945 1 86.75 431 THR A N 1
ATOM 3269 C CA . THR A 1 431 ? 23.172 -16.844 -1.364 1 86.75 431 THR A CA 1
ATOM 3270 C C . THR A 1 431 ? 23.109 -17.031 0.15 1 86.75 431 THR A C 1
ATOM 3272 O O . THR A 1 431 ? 22.984 -16.047 0.895 1 86.75 431 THR A O 1
ATOM 3275 N N . GLU A 1 432 ? 23.25 -18.234 0.577 1 90.62 432 GLU A N 1
ATOM 3276 C CA . GLU A 1 432 ? 23.219 -18.516 2.008 1 90.62 432 GLU A CA 1
ATOM 3277 C C . GLU A 1 432 ? 24.469 -17.984 2.707 1 90.62 432 GLU A C 1
ATOM 3279 O O . GLU A 1 432 ? 24.391 -17.469 3.822 1 90.62 432 GLU A O 1
ATOM 3284 N N . ALA A 1 433 ? 25.516 -18.078 2.051 1 90.75 433 ALA A N 1
ATOM 3285 C CA . ALA A 1 433 ? 26.75 -17.547 2.613 1 90.75 433 ALA A CA 1
ATOM 3286 C C . ALA A 1 433 ? 26.688 -16.031 2.74 1 90.75 433 ALA A C 1
ATOM 3288 O O . ALA A 1 433 ? 27.094 -15.461 3.762 1 90.75 433 ALA A O 1
ATOM 3289 N N . CYS A 1 434 ? 26.156 -15.422 1.754 1 85.12 434 CYS A N 1
ATOM 3290 C CA . CYS A 1 434 ? 26.031 -13.969 1.779 1 85.12 434 CYS A CA 1
ATOM 3291 C C . CYS A 1 434 ? 25.062 -13.523 2.871 1 85.12 434 CYS A C 1
ATOM 3293 O O . CYS A 1 434 ? 25.266 -12.484 3.496 1 85.12 434 CYS A O 1
ATOM 3295 N N . GLU A 1 435 ? 24.078 -14.305 3.064 1 83.62 435 GLU A N 1
ATOM 3296 C CA . GLU A 1 435 ? 23.141 -13.977 4.133 1 83.62 435 GLU A CA 1
ATOM 3297 C C . GLU A 1 435 ? 23.812 -14.039 5.5 1 83.62 435 GLU A C 1
ATOM 3299 O O . GLU A 1 435 ? 23.578 -13.18 6.352 1 83.62 435 GLU A O 1
ATOM 3304 N N . ILE A 1 436 ? 24.656 -14.992 5.691 1 87.5 436 ILE A N 1
ATOM 3305 C CA . ILE A 1 436 ? 25.391 -15.125 6.949 1 87.5 436 ILE A CA 1
ATOM 3306 C C . ILE A 1 436 ? 26.344 -13.953 7.117 1 87.5 436 ILE A C 1
ATOM 3308 O O . ILE A 1 436 ? 26.375 -13.312 8.172 1 87.5 436 ILE A O 1
ATOM 3312 N N . ILE A 1 437 ? 27.016 -13.633 6.074 1 86.56 437 ILE A N 1
ATOM 3313 C CA . ILE A 1 437 ? 28 -12.562 6.133 1 86.56 437 ILE A CA 1
ATOM 3314 C C . ILE A 1 437 ? 27.297 -11.227 6.371 1 86.56 437 ILE A C 1
ATOM 3316 O O . ILE A 1 437 ? 27.719 -10.445 7.227 1 86.56 437 ILE A O 1
ATOM 3320 N N . ALA A 1 438 ? 26.25 -10.992 5.637 1 82.94 438 ALA A N 1
ATOM 3321 C CA . ALA A 1 438 ? 25.484 -9.758 5.805 1 82.94 438 ALA A CA 1
ATOM 3322 C C . ALA A 1 438 ? 24.891 -9.664 7.211 1 82.94 438 ALA A C 1
ATOM 3324 O O . ALA A 1 438 ? 24.859 -8.586 7.805 1 82.94 438 ALA A O 1
ATOM 3325 N N . GLY A 1 439 ? 24.5 -10.758 7.73 1 82.56 439 GLY A N 1
ATOM 3326 C CA . GLY A 1 439 ? 23.938 -10.781 9.07 1 82.56 439 GLY A CA 1
ATOM 3327 C C . GLY A 1 439 ? 24.953 -10.516 10.156 1 82.56 439 GLY A C 1
ATOM 3328 O O . GLY A 1 439 ? 24.75 -9.68 11.031 1 82.56 439 GLY A O 1
ATOM 3329 N N . VAL A 1 440 ? 26.078 -11.109 10.023 1 83.5 440 VAL A N 1
ATOM 3330 C CA . VAL A 1 440 ? 27.109 -11.016 11.055 1 83.5 440 VAL A CA 1
ATOM 3331 C C . VAL A 1 440 ? 27.766 -9.641 11.008 1 83.5 440 VAL A C 1
ATOM 3333 O O . VAL A 1 440 ? 28.094 -9.07 12.047 1 83.5 440 VAL A O 1
ATOM 3336 N N . CYS A 1 441 ? 27.781 -9.062 9.828 1 85.31 441 CYS A N 1
ATOM 3337 C CA . CYS A 1 441 ? 28.469 -7.781 9.672 1 85.31 441 CYS A CA 1
ATOM 3338 C C . CYS A 1 441 ? 27.484 -6.621 9.773 1 85.31 441 CYS A C 1
ATOM 3340 O O . CYS A 1 441 ? 27.875 -5.457 9.711 1 85.31 441 CYS A O 1
ATOM 3342 N N . SER A 1 442 ? 26.328 -6.898 9.992 1 85 442 SER A N 1
ATOM 3343 C CA . SER A 1 442 ? 25.328 -5.84 9.969 1 85 442 SER A CA 1
ATOM 3344 C C . SER A 1 442 ? 25.344 -5.027 11.258 1 85 442 SER A C 1
ATOM 3346 O O . SER A 1 442 ? 25.75 -5.527 12.305 1 85 442 SER A O 1
ATOM 3348 N N . ASN A 1 443 ? 24.875 -3.791 11.141 1 87.44 443 ASN A N 1
ATOM 3349 C CA . ASN A 1 443 ? 24.734 -2.932 12.312 1 87.44 443 ASN A CA 1
ATOM 3350 C C . ASN A 1 443 ? 23.625 -3.418 13.242 1 87.44 443 ASN A C 1
ATOM 3352 O O . ASN A 1 443 ? 23.641 -3.131 14.438 1 87.44 443 ASN A O 1
ATOM 3356 N N . TRP A 1 444 ? 22.75 -4.191 12.711 1 87.06 444 TRP A N 1
ATOM 3357 C CA . TRP A 1 444 ? 21.656 -4.723 13.516 1 87.06 444 TRP A CA 1
ATOM 3358 C C . TRP A 1 444 ? 22.172 -5.758 14.516 1 87.06 444 TRP A C 1
ATOM 3360 O O . TRP A 1 444 ? 21.734 -5.789 15.664 1 87.06 444 TRP A O 1
ATOM 3370 N N . THR A 1 445 ? 23.047 -6.562 14.062 1 85.31 445 THR A N 1
ATOM 3371 C CA . THR A 1 445 ? 23.641 -7.555 14.953 1 85.31 445 THR A CA 1
ATOM 3372 C C . THR A 1 445 ? 24.5 -6.875 16.016 1 85.31 445 THR A C 1
ATOM 3374 O O . THR A 1 445 ? 24.469 -7.262 17.188 1 85.31 445 THR A O 1
ATOM 3377 N N . LYS A 1 446 ? 25.234 -5.914 15.617 1 85.75 446 LYS A N 1
ATOM 3378 C CA . LYS A 1 446 ? 26.047 -5.168 16.578 1 85.75 446 LYS A CA 1
ATOM 3379 C C . LYS A 1 446 ? 25.188 -4.535 17.656 1 85.75 446 LYS A C 1
ATOM 3381 O O . LYS A 1 446 ? 25.531 -4.582 18.844 1 85.75 446 LYS A O 1
ATOM 3386 N N . MET A 1 447 ? 24.094 -3.994 17.188 1 89.19 447 MET A N 1
ATOM 3387 C CA . MET A 1 447 ? 23.203 -3.332 18.141 1 89.19 447 MET A CA 1
ATOM 3388 C C . MET A 1 447 ? 22.531 -4.348 19.062 1 89.19 447 MET A C 1
ATOM 3390 O O . MET A 1 447 ? 22.297 -4.066 20.234 1 89.19 447 MET A O 1
ATOM 3394 N N . ALA A 1 448 ? 22.156 -5.48 18.531 1 85.81 448 ALA A N 1
ATOM 3395 C CA . ALA A 1 448 ? 21.562 -6.527 19.359 1 85.81 448 ALA A CA 1
ATOM 3396 C C . ALA A 1 448 ? 22.516 -6.98 20.453 1 85.81 448 ALA A C 1
ATOM 3398 O O . ALA A 1 448 ? 22.125 -7.148 21.609 1 85.81 448 ALA A O 1
ATOM 3399 N N . LEU A 1 449 ? 23.766 -7.164 20.125 1 84.12 449 LEU A N 1
ATOM 3400 C CA . LEU A 1 449 ? 24.781 -7.578 21.094 1 84.12 449 LEU A CA 1
ATOM 3401 C C . LEU A 1 449 ? 25.062 -6.469 22.094 1 84.12 449 LEU A C 1
ATOM 3403 O O . LEU A 1 449 ? 25.219 -6.73 23.297 1 84.12 449 LEU A O 1
ATOM 3407 N N . LEU A 1 450 ? 25.125 -5.266 21.531 1 87.81 450 LEU A N 1
ATOM 3408 C CA . LEU A 1 450 ? 25.359 -4.117 22.406 1 87.81 450 LEU A CA 1
ATOM 3409 C C . LEU A 1 450 ? 24.203 -3.924 23.375 1 87.81 450 LEU A C 1
ATOM 3411 O O . LEU A 1 450 ? 24.438 -3.623 24.562 1 87.81 450 LEU A O 1
ATOM 3415 N N . GLY A 1 451 ? 23 -4.027 22.859 1 87.06 451 GLY A N 1
ATOM 3416 C CA . GLY A 1 451 ? 21.844 -3.943 23.734 1 87.06 451 GLY A CA 1
ATOM 3417 C C . GLY A 1 451 ? 21.859 -4.973 24.859 1 87.06 451 GLY A C 1
ATOM 3418 O O . GLY A 1 451 ? 21.531 -4.66 26 1 87.06 451 GLY A O 1
ATOM 3419 N N . HIS A 1 452 ? 22.234 -6.18 24.516 1 84.06 452 HIS A N 1
ATOM 3420 C CA . HIS A 1 452 ? 22.344 -7.227 25.531 1 84.06 452 HIS A CA 1
ATOM 3421 C C . HIS A 1 452 ? 23.438 -6.898 26.547 1 84.06 452 HIS A C 1
ATOM 3423 O O . HIS A 1 452 ? 23.266 -7.129 27.75 1 84.06 452 HIS A O 1
ATOM 3429 N N . TYR A 1 453 ? 24.531 -6.355 26.016 1 83.69 453 TYR A N 1
ATOM 3430 C CA . TYR A 1 453 ? 25.656 -5.969 26.859 1 83.69 453 TYR A CA 1
ATOM 3431 C C . TYR A 1 453 ? 25.234 -4.891 27.859 1 83.69 453 TYR A C 1
ATOM 3433 O O . TYR A 1 453 ? 25.547 -4.984 29.047 1 83.69 453 TYR A O 1
ATOM 3441 N N . ILE A 1 454 ? 24.516 -3.936 27.469 1 85.75 454 ILE A N 1
ATOM 3442 C CA . ILE A 1 454 ? 24.125 -2.812 28.312 1 85.75 454 ILE A CA 1
ATOM 3443 C C . ILE A 1 454 ? 23.078 -3.264 29.328 1 85.75 454 ILE A C 1
ATOM 3445 O O . ILE A 1 454 ? 23.094 -2.842 30.484 1 85.75 454 ILE A O 1
ATOM 3449 N N . ARG A 1 455 ? 22.188 -4.094 28.953 1 83.56 455 ARG A N 1
ATOM 3450 C CA . ARG A 1 455 ? 21.078 -4.52 29.797 1 83.56 455 ARG A CA 1
ATOM 3451 C C . ARG A 1 455 ? 21.562 -5.441 30.906 1 83.56 455 ARG A C 1
ATOM 3453 O O . ARG A 1 455 ? 21.078 -5.359 32.031 1 83.56 455 ARG A O 1
ATOM 3460 N N . PHE A 1 456 ? 22.297 -6.391 30.609 1 74.06 456 PHE A N 1
ATOM 3461 C CA . PHE A 1 456 ? 22.609 -7.422 31.594 1 74.06 456 PHE A CA 1
ATOM 3462 C C . PHE A 1 456 ? 24 -7.199 32.188 1 74.06 456 PHE A C 1
ATOM 3464 O O . PHE A 1 456 ? 24.312 -7.711 33.25 1 74.06 456 PHE A O 1
ATOM 3471 N N . ARG A 1 457 ? 24.969 -6.953 31.406 1 61.97 457 ARG A N 1
ATOM 3472 C CA . ARG A 1 457 ? 26.344 -7.047 31.906 1 61.97 457 ARG A CA 1
ATOM 3473 C C . ARG A 1 457 ? 26.828 -5.703 32.438 1 61.97 457 ARG A C 1
ATOM 3475 O O . ARG A 1 457 ? 27.984 -5.559 32.812 1 61.97 457 ARG A O 1
ATOM 3482 N N . SER A 1 458 ? 26.109 -4.453 32.312 1 53.94 458 SER A N 1
ATOM 3483 C CA . SER A 1 458 ? 26.906 -3.408 32.938 1 53.94 458 SER A CA 1
ATOM 3484 C C . SER A 1 458 ? 27.531 -3.904 34.25 1 53.94 458 SER A C 1
ATOM 3486 O O . SER A 1 458 ? 28.438 -3.268 34.781 1 53.94 458 SER A O 1
ATOM 3488 N N . GLY A 1 459 ? 27.062 -5.047 34.75 1 47.31 459 GLY A N 1
ATOM 3489 C CA . GLY A 1 459 ? 27.812 -5.504 35.906 1 47.31 459 GLY A CA 1
ATOM 3490 C C . GLY A 1 459 ? 28.938 -6.469 35.562 1 47.31 459 GLY A C 1
ATOM 3491 O O . GLY A 1 459 ? 30.094 -6.203 35.844 1 47.31 459 GLY A O 1
ATOM 3492 N N . THR A 1 460 ? 28.672 -7.855 35.625 1 47.94 460 THR A N 1
ATOM 3493 C CA . THR A 1 460 ? 29.781 -8.812 35.625 1 47.94 460 THR A CA 1
ATOM 3494 C C . THR A 1 460 ? 30.359 -8.977 34.219 1 47.94 460 THR A C 1
ATOM 3496 O O . THR A 1 460 ? 29.625 -9.266 33.25 1 47.94 460 THR A O 1
ATOM 3499 N N . PRO A 1 461 ? 31.469 -8.328 33.938 1 50.72 461 PRO A N 1
ATOM 3500 C CA . PRO A 1 461 ? 32.188 -8.391 32.656 1 50.72 461 PRO A CA 1
ATOM 3501 C C . PRO A 1 461 ? 32.188 -9.797 32.062 1 50.72 461 PRO A C 1
ATOM 3503 O O . PRO A 1 461 ? 32.719 -10.734 32.656 1 50.72 461 PRO A O 1
ATOM 3506 N N . GLY A 1 462 ? 31.141 -10.398 31.609 1 53.84 462 GLY A N 1
ATOM 3507 C CA . GLY A 1 462 ? 31.453 -11.711 31.078 1 53.84 462 GLY A CA 1
ATOM 3508 C C . GLY A 1 462 ? 32.406 -11.664 29.891 1 53.84 462 GLY A C 1
ATOM 3509 O O . GLY A 1 462 ? 32.125 -11.008 28.891 1 53.84 462 GLY A O 1
ATOM 3510 N N . ARG A 1 463 ? 33.719 -12.055 29.922 1 60.09 463 ARG A N 1
ATOM 3511 C CA . ARG A 1 463 ? 34.875 -12.109 29.016 1 60.09 463 ARG A CA 1
ATOM 3512 C C . ARG A 1 463 ? 34.438 -12.555 27.609 1 60.09 463 ARG A C 1
ATOM 3514 O O . ARG A 1 463 ? 34.906 -12.008 26.609 1 60.09 463 ARG A O 1
ATOM 3521 N N . CYS A 1 464 ? 33.281 -13.352 27.562 1 64.62 464 CYS A N 1
ATOM 3522 C CA . CYS A 1 464 ? 32.938 -13.922 26.266 1 64.62 464 CYS A CA 1
ATOM 3523 C C . CYS A 1 464 ? 32.094 -12.938 25.453 1 64.62 464 CYS A C 1
ATOM 3525 O O . CYS A 1 464 ? 32.312 -12.805 24.234 1 64.62 464 CYS A O 1
ATOM 3527 N N . THR A 1 465 ? 31.203 -12.234 26.094 1 67.25 465 THR A N 1
ATOM 3528 C CA . THR A 1 465 ? 30.391 -11.273 25.359 1 67.25 465 THR A CA 1
ATOM 3529 C C . THR A 1 465 ? 31.25 -10.102 24.875 1 67.25 465 THR A C 1
ATOM 3531 O O . THR A 1 465 ? 31.031 -9.578 23.781 1 67.25 465 THR A O 1
ATOM 3534 N N . ASP A 1 466 ? 32.219 -9.695 25.672 1 73.12 466 ASP A N 1
ATOM 3535 C CA . ASP A 1 466 ? 33.125 -8.609 25.281 1 73.12 466 ASP A CA 1
ATOM 3536 C C . ASP A 1 466 ? 33.938 -8.992 24.047 1 73.12 466 ASP A C 1
ATOM 3538 O O . ASP A 1 466 ? 34.094 -8.188 23.125 1 73.12 466 ASP A O 1
ATOM 3542 N N . ALA A 1 467 ? 34.344 -10.188 24.141 1 76.19 467 ALA A N 1
ATOM 3543 C CA . ALA A 1 467 ? 35.156 -10.656 23.016 1 76.19 467 ALA A CA 1
ATOM 3544 C C . ALA A 1 467 ? 34.344 -10.742 21.734 1 76.19 467 ALA A C 1
ATOM 3546 O O . ALA A 1 467 ? 34.812 -10.375 20.656 1 76.19 467 ALA A O 1
ATOM 3547 N N . ALA A 1 468 ? 33.156 -11.242 21.906 1 75.69 468 ALA A N 1
ATOM 3548 C CA . ALA A 1 468 ? 32.281 -11.352 20.734 1 75.69 468 ALA A CA 1
ATOM 3549 C C . ALA A 1 468 ? 31.969 -9.977 20.156 1 75.69 468 ALA A C 1
ATOM 3551 O O . ALA A 1 468 ? 31.953 -9.797 18.938 1 75.69 468 ALA A O 1
ATOM 3552 N N . LEU A 1 469 ? 31.734 -9.086 21.031 1 77.06 469 LEU A N 1
ATOM 3553 C CA . LEU A 1 469 ? 31.406 -7.73 20.594 1 77.06 469 LEU A CA 1
ATOM 3554 C C . LEU A 1 469 ? 32.625 -7.078 19.938 1 77.06 469 LEU A C 1
ATOM 3556 O O . LEU A 1 469 ? 32.469 -6.383 18.922 1 77.06 469 LEU A O 1
ATOM 3560 N N . GLU A 1 470 ? 33.719 -7.32 20.469 1 78.69 470 GLU A N 1
ATOM 3561 C CA . GLU A 1 470 ? 34.938 -6.742 19.875 1 78.69 470 GLU A CA 1
ATOM 3562 C C . GLU A 1 470 ? 35.188 -7.309 18.484 1 78.69 470 GLU A C 1
ATOM 3564 O O . GLU A 1 470 ? 35.656 -6.586 17.594 1 78.69 470 GLU A O 1
ATOM 3569 N N . ARG A 1 471 ? 34.906 -8.508 18.344 1 79.62 471 ARG A N 1
ATOM 3570 C CA . ARG A 1 471 ? 35.125 -9.141 17.047 1 79.62 471 ARG A CA 1
ATOM 3571 C C . ARG A 1 471 ? 34.125 -8.641 16.016 1 79.62 471 ARG A C 1
ATOM 3573 O O . ARG A 1 471 ? 34.5 -8.352 14.875 1 79.62 471 ARG A O 1
ATOM 3580 N N . VAL A 1 472 ? 32.938 -8.547 16.469 1 75.81 472 VAL A N 1
ATOM 3581 C CA . VAL A 1 472 ? 31.875 -8.164 15.523 1 75.81 472 VAL A CA 1
ATOM 3582 C C . VAL A 1 472 ? 32.031 -6.688 15.164 1 75.81 472 VAL A C 1
ATOM 3584 O O . VAL A 1 472 ? 31.688 -6.281 14.047 1 75.81 472 VAL A O 1
ATOM 3587 N N . LEU A 1 473 ? 32.5 -5.914 16.062 1 77.25 473 LEU A N 1
ATOM 3588 C CA . LEU A 1 473 ? 32.656 -4.484 15.828 1 77.25 473 LEU A CA 1
ATOM 3589 C C . LEU A 1 473 ? 33.719 -4.219 14.766 1 77.25 473 LEU A C 1
ATOM 3591 O O . LEU A 1 473 ? 33.688 -3.174 14.109 1 77.25 473 LEU A O 1
ATOM 3595 N N . ARG A 1 474 ? 34.562 -5.188 14.602 1 77.12 474 ARG A N 1
ATOM 3596 C CA . ARG A 1 474 ? 35.625 -5.016 13.602 1 77.12 474 ARG A CA 1
ATOM 3597 C C . ARG A 1 474 ? 35.094 -5.277 12.195 1 77.12 474 ARG A C 1
ATOM 3599 O O . ARG A 1 474 ? 35.688 -4.859 11.211 1 77.12 474 ARG A O 1
ATOM 3606 N N . LEU A 1 475 ? 33.906 -5.859 12.188 1 81.62 475 LEU A N 1
ATOM 3607 C CA . LEU A 1 475 ? 33.344 -6.191 10.883 1 81.62 475 LEU A CA 1
ATOM 3608 C C . LEU A 1 475 ? 32.531 -5.02 10.32 1 81.62 475 LEU A C 1
ATOM 3610 O O . LEU A 1 475 ? 31.797 -4.359 11.047 1 81.62 475 LEU A O 1
ATOM 3614 N N . ARG A 1 476 ? 32.938 -4.676 9.07 1 74.56 476 ARG A N 1
ATOM 3615 C CA . ARG A 1 476 ? 32.25 -3.561 8.438 1 74.56 476 ARG A CA 1
ATOM 3616 C C . ARG A 1 476 ? 31.141 -4.059 7.508 1 74.56 476 ARG A C 1
ATOM 3618 O O . ARG A 1 476 ? 31.344 -5.016 6.754 1 74.56 476 ARG A O 1
ATOM 3625 N N . PRO A 1 477 ? 29.922 -3.449 7.785 1 70 477 PRO A N 1
ATOM 3626 C CA . PRO A 1 477 ? 28.828 -3.854 6.898 1 70 477 PRO A CA 1
ATOM 3627 C C . PRO A 1 477 ? 29.078 -3.477 5.441 1 70 477 PRO A C 1
ATOM 3629 O O . PRO A 1 477 ? 29.859 -2.555 5.164 1 70 477 PRO A O 1
ATOM 3632 N N . ALA A 1 478 ? 28.641 -4.371 4.551 1 61.38 478 ALA A N 1
ATOM 3633 C CA . ALA A 1 478 ? 28.734 -4.031 3.135 1 61.38 478 ALA A CA 1
ATOM 3634 C C . ALA A 1 478 ? 27.984 -2.734 2.836 1 61.38 478 ALA A C 1
ATOM 3636 O O . ALA A 1 478 ? 26.906 -2.496 3.375 1 61.38 478 ALA A O 1
ATOM 3637 N N . LYS A 1 479 ? 28.781 -1.758 2.322 1 60.78 479 LYS A N 1
ATOM 3638 C CA . LYS A 1 479 ? 28.344 -0.383 2.096 1 60.78 479 LYS A CA 1
ATOM 3639 C C . LYS A 1 479 ? 27.078 -0.339 1.243 1 60.78 479 LYS A C 1
ATOM 3641 O O . LYS A 1 479 ? 27.078 -0.789 0.096 1 60.78 479 LYS A O 1
ATOM 3646 N N . ARG A 1 480 ? 25.984 -0.058 1.871 1 63.09 480 ARG A N 1
ATOM 3647 C CA . ARG A 1 480 ? 24.797 0.128 1.05 1 63.09 480 ARG A CA 1
ATOM 3648 C C . ARG A 1 480 ? 24.578 1.604 0.731 1 63.09 480 ARG A C 1
ATOM 3650 O O . ARG A 1 480 ? 24.125 1.946 -0.363 1 63.09 480 ARG A O 1
ATOM 3657 N N . TRP A 1 481 ? 25.016 2.541 1.722 1 71.25 481 TRP A N 1
ATOM 3658 C CA . TRP A 1 481 ? 24.844 3.959 1.433 1 71.25 481 TRP A CA 1
ATOM 3659 C C . TRP A 1 481 ? 25.984 4.496 0.588 1 71.25 481 TRP A C 1
ATOM 3661 O O . TRP A 1 481 ? 27.156 4.348 0.954 1 71.25 481 TRP A O 1
ATOM 3671 N N . SER A 1 482 ? 25.531 4.992 -0.591 1 74.62 482 SER A N 1
ATOM 3672 C CA . SER A 1 482 ? 26.547 5.543 -1.476 1 74.62 482 SER A CA 1
ATOM 3673 C C . SER A 1 482 ? 26.969 6.941 -1.036 1 74.62 482 SER A C 1
ATOM 3675 O O . SER A 1 482 ? 26.109 7.809 -0.821 1 74.62 482 SER A O 1
ATOM 3677 N N . ASP A 1 483 ? 28.031 7.156 -0.391 1 80.69 483 ASP A N 1
ATOM 3678 C CA . ASP A 1 483 ? 28.531 8.477 -0.031 1 80.69 483 ASP A CA 1
ATOM 3679 C C . ASP A 1 483 ? 28.891 9.289 -1.274 1 80.69 483 ASP A C 1
ATOM 3681 O O . ASP A 1 483 ? 29.984 9.867 -1.35 1 80.69 483 ASP A O 1
ATOM 3685 N N . LYS A 1 484 ? 27.938 9.227 -2.273 1 86.88 484 LYS A N 1
ATOM 3686 C CA . LYS A 1 484 ? 28.172 9.953 -3.52 1 86.88 484 LYS A CA 1
ATOM 3687 C C . LYS A 1 484 ? 27.016 10.914 -3.814 1 86.88 484 LYS A C 1
ATOM 3689 O O . LYS A 1 484 ? 25.891 10.703 -3.355 1 86.88 484 LYS A O 1
ATOM 3694 N N . ILE A 1 485 ? 27.344 11.953 -4.441 1 91.12 485 ILE A N 1
ATOM 3695 C CA . ILE A 1 485 ? 26.328 12.914 -4.875 1 91.12 485 ILE A CA 1
ATOM 3696 C C . ILE A 1 485 ? 26.344 13.031 -6.395 1 91.12 485 ILE A C 1
ATOM 3698 O O . ILE A 1 485 ? 27.406 13.094 -7.012 1 91.12 485 ILE A O 1
ATOM 3702 N N . GLY A 1 486 ? 25.203 12.922 -6.977 1 91.12 486 GLY A N 1
ATOM 3703 C CA . GLY A 1 486 ? 25.109 13.117 -8.414 1 91.12 486 GLY A CA 1
ATOM 3704 C C . GLY A 1 486 ? 25.484 14.523 -8.852 1 91.12 486 GLY A C 1
ATOM 3705 O O . GLY A 1 486 ? 25.281 15.484 -8.109 1 91.12 486 GLY A O 1
ATOM 3706 N N . GLN A 1 487 ? 26.125 14.578 -9.992 1 93.81 487 GLN A N 1
ATOM 3707 C CA . GLN A 1 487 ? 26.547 15.867 -10.531 1 93.81 487 GLN A CA 1
ATOM 3708 C C . GLN A 1 487 ? 25.922 16.125 -11.898 1 93.81 487 GLN A C 1
ATOM 3710 O O . GLN A 1 487 ? 25.75 15.195 -12.695 1 93.81 487 GLN A O 1
ATOM 3715 N N . ASN A 1 488 ? 25.438 17.406 -12.047 1 93.5 488 ASN A N 1
ATOM 3716 C CA . ASN A 1 488 ? 24.922 17.828 -13.344 1 93.5 488 ASN A CA 1
ATOM 3717 C C . ASN A 1 488 ? 25.172 19.312 -13.586 1 93.5 488 ASN A C 1
ATOM 3719 O O . ASN A 1 488 ? 25.359 20.094 -12.648 1 93.5 488 ASN A O 1
ATOM 3723 N N . SER A 1 489 ? 25.391 19.609 -14.836 1 92.81 489 SER A N 1
ATOM 3724 C CA . SER A 1 489 ? 25.484 21 -15.242 1 92.81 489 SER A CA 1
ATOM 3725 C C . SER A 1 489 ? 24.562 21.312 -16.422 1 92.81 489 SER A C 1
ATOM 3727 O O . SER A 1 489 ? 24.547 20.562 -17.406 1 92.81 489 SER A O 1
ATOM 3729 N N . VAL A 1 490 ? 23.828 22.344 -16.25 1 91.56 490 VAL A N 1
ATOM 3730 C CA . VAL A 1 490 ? 22.875 22.703 -17.297 1 91.56 490 VAL A CA 1
ATOM 3731 C C . VAL A 1 490 ? 23.641 23.234 -18.516 1 91.56 490 VAL A C 1
ATOM 3733 O O . VAL A 1 490 ? 23.188 23.062 -19.656 1 91.56 490 VAL A O 1
ATOM 3736 N N . LEU A 1 491 ? 24.766 23.844 -18.25 1 90.19 491 LEU A N 1
ATOM 3737 C CA . LEU A 1 491 ? 25.562 24.438 -19.328 1 90.19 491 LEU A CA 1
ATOM 3738 C C . LEU A 1 491 ? 26.375 23.375 -20.062 1 90.19 491 LEU A C 1
ATOM 3740 O O . LEU A 1 491 ? 26.656 23.516 -21.25 1 90.19 491 LEU A O 1
ATOM 3744 N N . GLU A 1 492 ? 26.766 22.312 -19.281 1 86.75 492 GLU A N 1
ATOM 3745 C CA . GLU A 1 492 ? 27.578 21.25 -19.859 1 86.75 492 GLU A CA 1
ATOM 3746 C C . GLU A 1 492 ? 27 19.875 -19.516 1 86.75 492 GLU A C 1
ATOM 3748 O O . GLU A 1 492 ? 27.625 19.094 -18.781 1 86.75 492 GLU A O 1
ATOM 3753 N N . PRO A 1 493 ? 25.938 19.547 -20.109 1 76.69 493 PRO A N 1
ATOM 3754 C CA . PRO A 1 493 ? 25.297 18.281 -19.734 1 76.69 493 PRO A CA 1
ATOM 3755 C C . PRO A 1 493 ? 26.156 17.062 -20.109 1 76.69 493 PRO A C 1
ATOM 3757 O O . PRO A 1 493 ? 26.062 16.031 -19.453 1 76.69 493 PRO A O 1
ATOM 3760 N N . ARG A 1 494 ? 27.062 17.141 -21.047 1 76.62 494 ARG A N 1
ATOM 3761 C CA . ARG A 1 494 ? 27.891 16.031 -21.5 1 76.62 494 ARG A CA 1
ATOM 3762 C C . ARG A 1 494 ? 29.016 15.758 -20.516 1 76.62 494 ARG A C 1
ATOM 3764 O O . ARG A 1 494 ? 29.578 14.656 -20.484 1 76.62 494 ARG A O 1
ATOM 3771 N N . ARG A 1 495 ? 29.281 16.781 -19.781 1 79.31 495 ARG A N 1
ATOM 3772 C CA . ARG A 1 495 ? 30.391 16.641 -18.828 1 79.31 495 ARG A CA 1
ATOM 3773 C C . ARG A 1 495 ? 30.078 15.562 -17.797 1 79.31 495 ARG A C 1
ATOM 3775 O O . ARG A 1 495 ? 30.969 14.828 -17.375 1 79.31 495 ARG A O 1
ATOM 3782 N N . PHE A 1 496 ? 28.812 15.484 -17.469 1 79.81 496 PHE A N 1
ATOM 3783 C CA . PHE A 1 496 ? 28.453 14.594 -16.375 1 79.81 496 PHE A CA 1
ATOM 3784 C C . PHE A 1 496 ? 27.594 13.438 -16.859 1 79.81 496 PHE A C 1
ATOM 3786 O O . PHE A 1 496 ? 27.094 12.648 -16.062 1 79.81 496 PHE A O 1
ATOM 3793 N N . GLY A 1 497 ? 27.312 13.469 -18.094 1 75.75 497 GLY A N 1
ATOM 3794 C CA . GLY A 1 497 ? 26.484 12.398 -18.641 1 75.75 497 GLY A CA 1
ATOM 3795 C C . GLY A 1 497 ? 27.266 11.133 -18.922 1 75.75 497 GLY A C 1
ATOM 3796 O O . GLY A 1 497 ? 28.422 11.195 -19.359 1 75.75 497 GLY A O 1
ATOM 3797 N N . LYS A 1 498 ? 26.734 10 -18.438 1 69.75 498 LYS A N 1
ATOM 3798 C CA . LYS A 1 498 ? 27.312 8.719 -18.812 1 69.75 498 LYS A CA 1
ATOM 3799 C C . LYS A 1 498 ? 26.844 8.289 -20.203 1 69.75 498 LYS A C 1
ATOM 3801 O O . LYS A 1 498 ? 25.734 8.625 -20.609 1 69.75 498 LYS A O 1
ATOM 3806 N N . ARG A 1 499 ? 27.719 7.816 -21.141 1 60.66 499 ARG A N 1
ATOM 3807 C CA . ARG A 1 499 ? 27.438 7.387 -22.5 1 60.66 499 ARG A CA 1
ATOM 3808 C C . ARG A 1 499 ? 26.359 6.309 -22.516 1 60.66 499 ARG A C 1
ATOM 3810 O O . ARG A 1 499 ? 26.484 5.293 -21.828 1 60.66 499 ARG A O 1
ATOM 3817 N N . SER A 1 500 ? 25.031 6.844 -22.672 1 56.09 500 SER A N 1
ATOM 3818 C CA . SER A 1 500 ? 23.922 5.914 -22.531 1 56.09 500 SER A CA 1
ATOM 3819 C C . SER A 1 500 ? 23.609 5.215 -23.844 1 56.09 500 SER A C 1
ATOM 3821 O O . SER A 1 500 ? 23.641 5.84 -24.906 1 56.09 500 SER A O 1
ATOM 3823 N N . GLY A 1 501 ? 23.938 4.098 -24 1 54.56 501 GLY A N 1
ATOM 3824 C CA . GLY A 1 501 ? 23.312 3.336 -25.078 1 54.56 501 GLY A CA 1
ATOM 3825 C C . GLY A 1 501 ? 21.812 3.514 -25.156 1 54.56 501 GLY A C 1
ATOM 3826 O O . GLY A 1 501 ? 21.219 4.227 -24.344 1 54.56 501 GLY A O 1
ATOM 3827 N N . LEU A 1 502 ? 21.219 3.145 -26.203 1 54.09 502 LEU A N 1
ATOM 3828 C CA . LEU A 1 502 ? 19.812 3.256 -26.594 1 54.09 502 LEU A CA 1
ATOM 3829 C C . LEU A 1 502 ? 18.891 3.021 -25.406 1 54.09 502 LEU A C 1
ATOM 3831 O O . LEU A 1 502 ? 17.906 3.746 -25.219 1 54.09 502 LEU A O 1
ATOM 3835 N N . PHE A 1 503 ? 19.203 2.047 -24.516 1 57.44 503 PHE A N 1
ATOM 3836 C CA . PHE A 1 503 ? 18.25 1.621 -23.5 1 57.44 503 PHE A CA 1
ATOM 3837 C C . PHE A 1 503 ? 18.656 2.119 -22.125 1 57.44 503 PHE A C 1
ATOM 3839 O O . PHE A 1 503 ? 18.047 1.736 -21.109 1 57.44 503 PHE A O 1
ATOM 3846 N N . SER A 1 504 ? 19.469 3.107 -22.188 1 59.38 504 SER A N 1
ATOM 3847 C CA . SER A 1 504 ? 20.109 3.4 -20.906 1 59.38 504 SER A CA 1
ATOM 3848 C C . SER A 1 504 ? 19.188 4.242 -20.016 1 59.38 504 SER A C 1
ATOM 3850 O O . SER A 1 504 ? 19.094 4.012 -18.812 1 59.38 504 SER A O 1
ATOM 3852 N N . GLU A 1 505 ? 18.453 5.105 -20.641 1 61.78 505 GLU A N 1
ATOM 3853 C CA . GLU A 1 505 ? 17.609 5.957 -19.812 1 61.78 505 GLU A CA 1
ATOM 3854 C C . GLU A 1 505 ? 16.484 5.156 -19.172 1 61.78 505 GLU A C 1
ATOM 3856 O O . GLU A 1 505 ? 16.125 5.398 -18.016 1 61.78 505 GLU A O 1
ATOM 3861 N N . LYS A 1 506 ? 16.094 4.273 -19.953 1 60.62 506 LYS A N 1
ATOM 3862 C CA . LYS A 1 506 ? 14.969 3.475 -19.469 1 60.62 506 LYS A CA 1
ATOM 3863 C C . LYS A 1 506 ? 15.422 2.496 -18.391 1 60.62 506 LYS A C 1
ATOM 3865 O O . LYS A 1 506 ? 14.672 2.213 -17.453 1 60.62 506 LYS A O 1
ATOM 3870 N N . LEU A 1 507 ? 16.672 2.133 -18.516 1 61.06 507 LEU A N 1
ATOM 3871 C CA . LEU A 1 507 ? 17.172 1.109 -17.609 1 61.06 507 LEU A CA 1
ATOM 3872 C C . LEU A 1 507 ? 17.719 1.737 -16.328 1 61.06 507 LEU A C 1
ATOM 3874 O O . LEU A 1 507 ? 17.516 1.201 -15.234 1 61.06 507 LEU A O 1
ATOM 3878 N N . TYR A 1 508 ? 18.359 2.891 -16.531 1 61.72 508 TYR A N 1
ATOM 3879 C CA . TYR A 1 508 ? 19.062 3.432 -15.375 1 61.72 508 TYR A CA 1
ATOM 3880 C C . TYR A 1 508 ? 18.375 4.68 -14.844 1 61.72 508 TYR A C 1
ATOM 3882 O O . TYR A 1 508 ? 18.625 5.105 -13.719 1 61.72 508 TYR A O 1
ATOM 3890 N N . GLY A 1 509 ? 17.359 5.062 -15.539 1 65.19 509 GLY A N 1
ATOM 3891 C CA . GLY A 1 509 ? 16.797 6.344 -15.148 1 65.19 509 GLY A CA 1
ATOM 3892 C C . GLY A 1 509 ? 17.734 7.508 -15.383 1 65.19 509 GLY A C 1
ATOM 3893 O O . GLY A 1 509 ? 18.906 7.309 -15.703 1 65.19 509 GLY A O 1
ATOM 3894 N N . ARG A 1 510 ? 17.422 8.695 -15.305 1 70.19 510 ARG A N 1
ATOM 3895 C CA . ARG A 1 510 ? 18.234 9.891 -15.516 1 70.19 510 ARG A CA 1
ATOM 3896 C C . ARG A 1 510 ? 19.328 10 -14.461 1 70.19 510 ARG A C 1
ATOM 3898 O O . ARG A 1 510 ? 20.453 10.414 -14.766 1 70.19 510 ARG A O 1
ATOM 3905 N N . ALA A 1 511 ? 18.938 9.578 -13.227 1 70.19 511 ALA A N 1
ATOM 3906 C CA . ALA A 1 511 ? 19.906 9.656 -12.125 1 70.19 511 ALA A CA 1
ATOM 3907 C C . ALA A 1 511 ? 21.078 8.711 -12.359 1 70.19 511 ALA A C 1
ATOM 3909 O O . ALA A 1 511 ? 22.219 9.055 -12.055 1 70.19 511 ALA A O 1
ATOM 3910 N N . GLY A 1 512 ? 20.734 7.59 -13.008 1 68.75 512 GLY A N 1
ATOM 3911 C CA . GLY A 1 512 ? 21.781 6.609 -13.258 1 68.75 512 GLY A CA 1
ATOM 3912 C C . GLY A 1 512 ? 22.703 7 -14.398 1 68.75 512 GLY A C 1
ATOM 3913 O O . GLY A 1 512 ? 23.812 6.449 -14.531 1 68.75 512 GLY A O 1
ATOM 3914 N N . LEU A 1 513 ? 22.297 7.992 -15.109 1 71.88 513 LEU A N 1
ATOM 3915 C CA . LEU A 1 513 ? 23.078 8.391 -16.281 1 71.88 513 LEU A CA 1
ATOM 3916 C C . LEU A 1 513 ? 23.969 9.586 -15.953 1 71.88 513 LEU A C 1
ATOM 3918 O O . LEU A 1 513 ? 24.688 10.078 -16.828 1 71.88 513 LEU A O 1
ATOM 3922 N N . MET A 1 514 ? 23.953 9.969 -14.766 1 83.81 514 MET A N 1
ATOM 3923 C CA . MET A 1 514 ? 24.766 11.109 -14.367 1 83.81 514 MET A CA 1
ATOM 3924 C C . MET A 1 514 ? 25.922 10.664 -13.453 1 83.81 514 MET A C 1
ATOM 3926 O O . MET A 1 514 ? 25.766 9.734 -12.672 1 83.81 514 MET A O 1
ATOM 3930 N N . ARG A 1 515 ? 27 11.305 -13.617 1 86.31 515 ARG A N 1
ATOM 3931 C CA . ARG A 1 515 ? 28.172 10.961 -12.828 1 86.31 515 ARG A CA 1
ATOM 3932 C C . ARG A 1 515 ? 28 11.367 -11.367 1 86.31 515 ARG A C 1
ATOM 3934 O O . ARG A 1 515 ? 27.328 12.359 -11.07 1 86.31 515 ARG A O 1
ATOM 3941 N N . SER A 1 516 ? 28.594 10.539 -10.531 1 88.69 516 SER A N 1
ATOM 3942 C CA . SER A 1 516 ? 28.547 10.812 -9.102 1 88.69 516 SER A CA 1
ATOM 3943 C C . SER A 1 516 ? 29.953 10.977 -8.531 1 88.69 516 SER A C 1
ATOM 3945 O O . SER A 1 516 ? 30.906 10.391 -9.047 1 88.69 516 SER A O 1
ATOM 3947 N N . VAL A 1 517 ? 30.078 11.922 -7.684 1 90.94 517 VAL A N 1
ATOM 3948 C CA . VAL A 1 517 ? 31.344 12.148 -6.98 1 90.94 517 VAL A CA 1
ATOM 3949 C C . VAL A 1 517 ? 31.156 11.867 -5.488 1 90.94 517 VAL A C 1
ATOM 3951 O O . VAL A 1 517 ? 30.047 11.984 -4.965 1 90.94 517 VAL A O 1
ATOM 3954 N N . GLU A 1 518 ? 32.188 11.484 -4.863 1 91 518 GLU A N 1
ATOM 3955 C CA . GLU A 1 518 ? 32.156 11.258 -3.424 1 91 518 GLU A CA 1
ATOM 3956 C C . GLU A 1 518 ? 31.891 12.555 -2.666 1 91 518 GLU A C 1
ATOM 3958 O O . GLU A 1 518 ? 32.406 13.609 -3.043 1 91 518 GLU A O 1
ATOM 3963 N N . VAL A 1 519 ? 31.141 12.492 -1.681 1 92.81 519 VAL A N 1
ATOM 3964 C CA . VAL A 1 519 ? 30.891 13.68 -0.873 1 92.81 519 VAL A CA 1
ATOM 3965 C C . VAL A 1 519 ? 32.156 14.102 -0.154 1 92.81 519 VAL A C 1
ATOM 3967 O O . VAL A 1 519 ? 32.656 13.406 0.747 1 92.81 519 VAL A O 1
ATOM 3970 N N . SER A 1 520 ? 32.688 15.242 -0.487 1 92.44 520 SER A N 1
ATOM 3971 C CA . SER A 1 520 ? 33.906 15.742 0.114 1 92.44 520 SER A CA 1
ATOM 3972 C C . SER A 1 520 ? 33.656 16.25 1.531 1 92.44 520 SER A C 1
ATOM 3974 O O . SER A 1 520 ? 32.562 16.688 1.857 1 92.44 520 SER A O 1
ATOM 3976 N N . PRO A 1 521 ? 34.625 16.141 2.344 1 92.94 521 PRO A N 1
ATOM 3977 C CA . PRO A 1 521 ? 34.5 16.719 3.684 1 92.94 521 PRO A CA 1
ATOM 3978 C C . PRO A 1 521 ? 34.188 18.219 3.656 1 92.94 521 PRO A C 1
ATOM 3980 O O . PRO A 1 521 ? 33.531 18.734 4.555 1 92.94 521 PRO A O 1
ATOM 3983 N N . ALA A 1 522 ? 34.625 18.844 2.553 1 94.44 522 ALA A N 1
ATOM 3984 C CA . ALA A 1 522 ? 34.375 20.266 2.416 1 94.44 522 ALA A CA 1
ATOM 3985 C C . ALA A 1 522 ? 32.875 20.547 2.324 1 94.44 522 ALA A C 1
ATOM 3987 O O . ALA A 1 522 ? 32.406 21.531 2.896 1 94.44 522 ALA A O 1
ATOM 3988 N N . VAL A 1 523 ? 32.219 19.688 1.665 1 95.94 523 VAL A N 1
ATOM 3989 C CA . VAL A 1 523 ? 30.781 19.844 1.495 1 95.94 523 VAL A CA 1
ATOM 3990 C C . VAL A 1 523 ? 30.078 19.656 2.838 1 95.94 523 VAL A C 1
ATOM 3992 O O . VAL A 1 523 ? 29.234 20.469 3.223 1 95.94 523 VAL A O 1
ATOM 3995 N N . LYS A 1 524 ? 30.453 18.641 3.576 1 94.25 524 LYS A N 1
ATOM 3996 C CA . LYS A 1 524 ? 29.859 18.359 4.875 1 94.25 524 LYS A CA 1
ATOM 3997 C C . LYS A 1 524 ? 30.109 19.5 5.859 1 94.25 524 LYS A C 1
ATOM 3999 O O . LYS A 1 524 ? 29.188 19.906 6.574 1 94.25 524 LYS A O 1
ATOM 4004 N N . ASP A 1 525 ? 31.312 20.016 5.797 1 93.56 525 ASP A N 1
ATOM 4005 C CA . ASP A 1 525 ? 31.688 21.109 6.688 1 93.56 525 ASP A CA 1
ATOM 4006 C C . ASP A 1 525 ? 30.875 22.375 6.367 1 93.56 525 ASP A C 1
ATOM 4008 O O . ASP A 1 525 ? 30.422 23.062 7.277 1 93.56 525 ASP A O 1
ATOM 4012 N N . ALA A 1 526 ? 30.766 22.594 5.121 1 94.62 526 ALA A N 1
ATOM 4013 C CA . ALA A 1 526 ? 30.016 23.781 4.699 1 94.62 526 ALA A CA 1
ATOM 4014 C C . ALA A 1 526 ? 28.562 23.703 5.125 1 94.62 526 ALA A C 1
ATOM 4016 O O . ALA A 1 526 ? 27.984 24.672 5.609 1 94.62 526 ALA A O 1
ATOM 4017 N N . VAL A 1 527 ? 27.969 22.562 4.98 1 94.38 527 VAL A N 1
ATOM 4018 C CA . VAL A 1 527 ? 26.547 22.375 5.309 1 94.38 527 VAL A CA 1
ATOM 4019 C C . VAL A 1 527 ? 26.344 22.5 6.816 1 94.38 527 VAL A C 1
ATOM 4021 O O . VAL A 1 527 ? 25.422 23.172 7.27 1 94.38 527 VAL A O 1
ATOM 4024 N N . LEU A 1 528 ? 27.219 21.922 7.586 1 92.69 528 LEU A N 1
ATOM 4025 C CA . LEU A 1 528 ? 27.078 21.984 9.039 1 92.69 528 LEU A CA 1
ATOM 4026 C C . LEU A 1 528 ? 27.312 23.406 9.547 1 92.69 528 LEU A C 1
ATOM 4028 O O . LEU A 1 528 ? 26.656 23.844 10.477 1 92.69 528 LEU A O 1
ATOM 4032 N N . ARG A 1 529 ? 28.312 24.031 8.945 1 89.81 529 ARG A N 1
ATOM 4033 C CA . ARG A 1 529 ? 28.562 25.422 9.297 1 89.81 529 ARG A CA 1
ATOM 4034 C C . ARG A 1 529 ? 27.344 26.297 9.039 1 89.81 529 ARG A C 1
ATOM 4036 O O . ARG A 1 529 ? 26.969 27.109 9.883 1 89.81 529 ARG A O 1
ATOM 4043 N N . SER A 1 530 ? 26.766 26.062 7.926 1 90.31 530 SER A N 1
ATOM 4044 C CA . SER A 1 530 ? 25.562 26.812 7.582 1 90.31 530 SER A CA 1
ATOM 4045 C C . SER A 1 530 ? 24.406 26.453 8.516 1 90.31 530 SER A C 1
ATOM 4047 O O . SER A 1 530 ? 23.609 27.328 8.867 1 90.31 530 SER A O 1
ATOM 4049 N N . PHE A 1 531 ? 24.328 25.281 8.875 1 90.25 531 PHE A N 1
ATOM 4050 C CA . PHE A 1 531 ? 23.312 24.844 9.82 1 90.25 531 PHE A CA 1
ATOM 4051 C C . PHE A 1 531 ? 23.469 25.531 11.164 1 90.25 531 PHE A C 1
ATOM 4053 O O . PHE A 1 531 ? 22.5 26.016 11.75 1 90.25 531 PHE A O 1
ATOM 4060 N N . LYS A 1 532 ? 24.672 25.609 11.641 1 86.19 532 LYS A N 1
ATOM 4061 C CA . LYS A 1 532 ? 24.969 26.25 12.914 1 86.19 532 LYS A CA 1
ATOM 4062 C C . LYS A 1 532 ? 24.656 27.734 12.859 1 86.19 532 LYS A C 1
ATOM 4064 O O . LYS A 1 532 ? 24.125 28.297 13.82 1 86.19 532 LYS A O 1
ATOM 4069 N N . SER A 1 533 ? 24.906 28.25 11.742 1 83.62 533 SER A N 1
ATOM 4070 C CA . SER A 1 533 ? 24.656 29.672 11.578 1 83.62 533 SER A CA 1
ATOM 4071 C C . SER A 1 533 ? 23.156 29.969 11.5 1 83.62 533 SER A C 1
ATOM 4073 O O . SER A 1 533 ? 22.688 30.984 12.023 1 83.62 533 SER A O 1
ATOM 4075 N N . SER A 1 534 ? 22.453 29.094 10.883 1 80.38 534 SER A N 1
ATOM 4076 C CA . SER A 1 534 ? 21.031 29.312 10.656 1 80.38 534 SER A CA 1
ATOM 4077 C C . SER A 1 534 ? 20.203 28.984 11.898 1 80.38 534 SER A C 1
ATOM 4079 O O . SER A 1 534 ? 19.219 29.656 12.188 1 80.38 534 SER A O 1
ATOM 4081 N N . TYR A 1 535 ? 20.641 28.016 12.688 1 76.69 535 TYR A N 1
ATOM 4082 C CA . TYR A 1 535 ? 19.781 27.516 13.766 1 76.69 535 TYR A CA 1
ATOM 4083 C C . TYR A 1 535 ? 20.5 27.578 15.109 1 76.69 535 TYR A C 1
ATOM 4085 O O . TYR A 1 535 ? 19.891 27.359 16.156 1 76.69 535 TYR A O 1
ATOM 4093 N N . GLY A 1 536 ? 21.766 27.812 15.164 1 69.94 536 GLY A N 1
ATOM 4094 C CA . GLY A 1 536 ? 22.562 27.781 16.391 1 69.94 536 GLY A CA 1
ATOM 4095 C C . GLY A 1 536 ? 22.234 28.922 17.328 1 69.94 536 GLY A C 1
ATOM 4096 O O . GLY A 1 536 ? 22.391 28.797 18.547 1 69.94 536 GLY A O 1
ATOM 4097 N N . GLY A 1 537 ? 21.953 30.172 16.812 1 59.47 537 GLY A N 1
ATOM 4098 C CA . GLY A 1 537 ? 21.719 31.281 17.719 1 59.47 537 GLY A CA 1
ATOM 4099 C C . GLY A 1 537 ? 20.312 31.297 18.312 1 59.47 537 GLY A C 1
ATOM 4100 O O . GLY A 1 537 ? 19.844 32.312 18.781 1 59.47 537 GLY A O 1
ATOM 4101 N N . LEU A 1 538 ? 19.594 30.266 18.141 1 53.41 538 LEU A N 1
ATOM 4102 C CA . LEU A 1 538 ? 18.234 30.234 18.625 1 53.41 538 LEU A CA 1
ATOM 4103 C C . LEU A 1 538 ? 18.203 30.141 20.156 1 53.41 538 LEU A C 1
ATOM 4105 O O . LEU A 1 538 ? 18.891 29.297 20.734 1 53.41 538 LEU A O 1
ATOM 4109 N N . ASP A 1 539 ? 17.828 31.391 20.75 1 49.28 539 ASP A N 1
ATOM 4110 C CA . ASP A 1 539 ? 17.625 31.438 22.188 1 49.28 539 ASP A CA 1
ATOM 4111 C C . ASP A 1 539 ? 16.625 30.375 22.641 1 49.28 539 ASP A C 1
ATOM 4113 O O . ASP A 1 539 ? 15.789 29.922 21.844 1 49.28 539 ASP A O 1
ATOM 4117 N N . LYS A 1 540 ? 16.734 30.156 23.859 1 50 540 LYS A N 1
ATOM 4118 C CA . LYS A 1 540 ? 15.844 29.25 24.594 1 50 540 LYS A CA 1
ATOM 4119 C C . LYS A 1 540 ? 14.383 29.688 24.453 1 50 540 LYS A C 1
ATOM 4121 O O . LYS A 1 540 ? 14.039 30.828 24.75 1 50 540 LYS A O 1
ATOM 4126 N N . GLY A 1 541 ? 13.523 28.828 23.812 1 47.81 541 GLY A N 1
ATOM 4127 C CA . GLY A 1 541 ? 12.109 29.141 23.719 1 47.81 541 GLY A CA 1
ATOM 4128 C C . GLY A 1 541 ? 11.68 29.547 22.312 1 47.81 541 GLY A C 1
ATOM 4129 O O . GLY A 1 541 ? 10.492 29.672 22.031 1 47.81 541 GLY A O 1
ATOM 4130 N N . SER A 1 542 ? 12.711 29.969 21.547 1 50.12 542 SER A N 1
ATOM 4131 C CA . SER A 1 542 ? 12.289 30.453 20.234 1 50.12 542 SER A CA 1
ATOM 4132 C C . SER A 1 542 ? 12.062 29.297 19.266 1 50.12 542 SER A C 1
ATOM 4134 O O . SER A 1 542 ? 12.719 28.25 19.375 1 50.12 542 SER A O 1
ATOM 4136 N N . THR A 1 543 ? 10.898 29.219 18.75 1 51.62 543 THR A N 1
ATOM 4137 C CA . THR A 1 543 ? 10.516 28.172 17.812 1 51.62 543 THR A CA 1
ATOM 4138 C C . THR A 1 543 ? 11.367 28.234 16.547 1 51.62 543 THR A C 1
ATOM 4140 O O . THR A 1 543 ? 11.547 29.297 15.969 1 51.62 543 THR A O 1
ATOM 4143 N N . PRO A 1 544 ? 12.211 27.266 16.406 1 50.16 544 PRO A N 1
ATOM 4144 C CA . PRO A 1 544 ? 13.016 27.219 15.18 1 50.16 544 PRO A CA 1
ATOM 4145 C C . PRO A 1 544 ? 12.242 27.703 13.953 1 50.16 544 PRO A C 1
ATOM 4147 O O . PRO A 1 544 ? 12.836 28.219 13.008 1 50.16 544 PRO A O 1
ATOM 4150 N N . ALA A 1 545 ? 10.93 27.422 13.945 1 48.12 545 ALA A N 1
ATOM 4151 C CA . ALA A 1 545 ? 10.109 27.875 12.828 1 48.12 545 ALA A CA 1
ATOM 4152 C C . ALA A 1 545 ? 10.25 29.391 12.625 1 48.12 545 ALA A C 1
ATOM 4154 O O . ALA A 1 545 ? 10.18 29.875 11.5 1 48.12 545 ALA A O 1
ATOM 4155 N N . ALA A 1 546 ? 10.383 30.125 13.75 1 44.19 546 ALA A N 1
ATOM 4156 C CA . ALA A 1 546 ? 10.422 31.594 13.695 1 44.19 546 ALA A CA 1
ATOM 4157 C C . ALA A 1 546 ? 11.695 32.094 13.016 1 44.19 546 ALA A C 1
ATOM 4159 O O . ALA A 1 546 ? 11.734 33.188 12.492 1 44.19 546 ALA A O 1
ATOM 4160 N N . HIS A 1 547 ? 12.68 31.438 13.234 1 44 547 HIS A N 1
ATOM 4161 C CA . HIS A 1 547 ? 13.922 31.953 12.656 1 44 547 HIS A CA 1
ATOM 4162 C C . HIS A 1 547 ? 14.25 31.25 11.352 1 44 547 HIS A C 1
ATOM 4164 O O . HIS A 1 547 ? 15.414 31.188 10.953 1 44 547 HIS A O 1
ATOM 4170 N N . LEU A 1 548 ? 13.266 30.719 10.883 1 46.03 548 LEU A N 1
ATOM 4171 C CA . LEU A 1 548 ? 13.344 29.984 9.617 1 46.03 548 LEU A CA 1
ATOM 4172 C C . LEU A 1 548 ? 14.047 30.828 8.555 1 46.03 548 LEU A C 1
ATOM 4174 O O . LEU A 1 548 ? 13.656 31.969 8.297 1 46.03 548 LEU A O 1
ATOM 4178 N N . VAL A 1 549 ? 15.234 30.688 8.375 1 42.53 549 VAL A N 1
ATOM 4179 C CA . VAL A 1 549 ? 16.047 31.281 7.312 1 42.53 549 VAL A CA 1
ATOM 4180 C C . VAL A 1 549 ? 15.25 31.312 6.012 1 42.53 549 VAL A C 1
ATOM 4182 O O . VAL A 1 549 ? 14.953 30.25 5.438 1 42.53 549 VAL A O 1
ATOM 4185 N N . GLY A 1 550 ? 14.227 32.031 5.965 1 41.69 550 GLY A N 1
ATOM 4186 C CA . GLY A 1 550 ? 13.953 32.344 4.57 1 41.69 550 GLY A CA 1
ATOM 4187 C C . GLY A 1 550 ? 15.203 32.438 3.721 1 41.69 550 GLY A C 1
ATOM 4188 O O . GLY A 1 550 ? 16.312 32.562 4.254 1 41.69 550 GLY A O 1
ATOM 4189 N N . LEU A 1 551 ? 15.25 31.953 2.541 1 44.53 551 LEU A N 1
ATOM 4190 C CA . LEU A 1 551 ? 16.359 32.281 1.651 1 44.53 551 LEU A CA 1
ATOM 4191 C C . LEU A 1 551 ? 16.891 33.688 1.949 1 44.53 551 LEU A C 1
ATOM 4193 O O . LEU A 1 551 ? 17.531 34.312 1.099 1 44.53 551 LEU A O 1
ATOM 4197 N N . GLY A 1 552 ? 16.547 34.344 2.961 1 44.09 552 GLY A N 1
ATOM 4198 C CA . GLY A 1 552 ? 16.766 35.781 3.188 1 44.09 552 GLY A CA 1
ATOM 4199 C C . GLY A 1 552 ? 18.234 36.125 3.385 1 44.09 552 GLY A C 1
ATOM 4200 O O . GLY A 1 552 ? 18.641 37.25 3.209 1 44.09 552 GLY A O 1
ATOM 4201 N N . GLY A 1 553 ? 18.906 35.344 4.02 1 43.28 553 GLY A N 1
ATOM 4202 C CA . GLY A 1 553 ? 20.234 35.844 4.289 1 43.28 553 GLY A CA 1
ATOM 4203 C C . GLY A 1 553 ? 21 36.219 3.031 1 43.28 553 GLY A C 1
ATOM 4204 O O . GLY A 1 553 ? 20.531 37 2.219 1 43.28 553 GLY A O 1
ATOM 4205 N N . LYS A 1 554 ? 22.094 35.594 2.75 1 46.72 554 LYS A N 1
ATOM 4206 C CA . LYS A 1 554 ? 23.031 35.781 1.647 1 46.72 554 LYS A CA 1
ATOM 4207 C C . LYS A 1 554 ? 22.375 35.469 0.306 1 46.72 554 LYS A C 1
ATOM 4209 O O . LYS A 1 554 ? 22.766 36.031 -0.726 1 46.72 554 LYS A O 1
ATOM 4214 N N . VAL A 1 555 ? 21.375 34.531 0.389 1 49.75 555 VAL A N 1
ATOM 4215 C CA . VAL A 1 555 ? 20.656 34.125 -0.828 1 49.75 555 VAL A CA 1
ATOM 4216 C C . VAL A 1 555 ? 19.875 35.344 -1.359 1 49.75 555 VAL A C 1
ATOM 4218 O O . VAL A 1 555 ? 19.828 35.562 -2.57 1 49.75 555 VAL A O 1
ATOM 4221 N N . ASP A 1 556 ? 19.156 36.094 -0.469 1 51.06 556 ASP A N 1
ATOM 4222 C CA . ASP A 1 556 ? 18.375 37.25 -0.892 1 51.06 556 ASP A CA 1
ATOM 4223 C C . ASP A 1 556 ? 19.25 38.344 -1.523 1 51.06 556 ASP A C 1
ATOM 4225 O O . ASP A 1 556 ? 18.812 39.062 -2.422 1 51.06 556 ASP A O 1
ATOM 4229 N N . SER A 1 557 ? 20.469 38.406 -0.989 1 51.78 557 SER A N 1
ATOM 4230 C CA . SER A 1 557 ? 21.312 39.5 -1.449 1 51.78 557 SER A CA 1
ATOM 4231 C C . SER A 1 557 ? 21.828 39.25 -2.861 1 51.78 557 SER A C 1
ATOM 4233 O O . SER A 1 557 ? 21.984 40.188 -3.641 1 51.78 557 SER A O 1
ATOM 4235 N N . TRP A 1 558 ? 22.344 38.125 -3.107 1 54.81 558 TRP A N 1
ATOM 4236 C CA . TRP A 1 558 ? 22.922 37.812 -4.41 1 54.81 558 TRP A CA 1
ATOM 4237 C C . TRP A 1 558 ? 21.875 37.25 -5.355 1 54.81 558 TRP A C 1
ATOM 4239 O O . TRP A 1 558 ? 21.812 37.625 -6.523 1 54.81 558 TRP A O 1
ATOM 4249 N N . ALA A 1 559 ? 21.109 36.406 -4.715 1 57.22 559 ALA A N 1
ATOM 4250 C CA . ALA A 1 559 ? 20.219 35.719 -5.637 1 57.22 559 ALA A CA 1
ATOM 4251 C C . ALA A 1 559 ? 18.922 36.531 -5.84 1 57.22 559 ALA A C 1
ATOM 4253 O O . ALA A 1 559 ? 18.922 37.75 -5.684 1 57.22 559 ALA A O 1
ATOM 4254 N N . TRP A 1 560 ? 17.641 35.938 -5.891 1 51.59 560 TRP A N 1
ATOM 4255 C CA . TRP A 1 560 ? 16.312 36.438 -6.238 1 51.59 560 TRP A CA 1
ATOM 4256 C C . TRP A 1 560 ? 15.695 37.188 -5.07 1 51.59 560 TRP A C 1
ATOM 4258 O O . TRP A 1 560 ? 16 36.906 -3.908 1 51.59 560 TRP A O 1
ATOM 4268 N N . PRO A 1 561 ? 15.336 38.531 -5.262 1 47.69 561 PRO A N 1
ATOM 4269 C CA . PRO A 1 561 ? 14.477 39.062 -4.199 1 47.69 561 PRO A CA 1
ATOM 4270 C C . PRO A 1 561 ? 13.773 37.969 -3.408 1 47.69 561 PRO A C 1
ATOM 4272 O O . PRO A 1 561 ? 13.547 36.875 -3.934 1 47.69 561 PRO A O 1
ATOM 4275 N N . ALA A 1 562 ? 13.648 38.156 -2.133 1 44.66 562 ALA A N 1
ATOM 4276 C CA . ALA A 1 562 ? 13.203 37.281 -1.055 1 44.66 562 ALA A CA 1
ATOM 4277 C C . ALA A 1 562 ? 12.18 36.281 -1.561 1 44.66 562 ALA A C 1
ATOM 4279 O O . ALA A 1 562 ? 11.156 36.656 -2.133 1 44.66 562 ALA A O 1
ATOM 4280 N N . ILE A 1 563 ? 12.539 35.188 -1.975 1 44.25 563 ILE A N 1
ATOM 4281 C CA . ILE A 1 563 ? 11.57 34.125 -2.227 1 44.25 563 ILE A CA 1
ATOM 4282 C C . ILE A 1 563 ? 10.289 34.406 -1.436 1 44.25 563 ILE A C 1
ATOM 4284 O O . ILE A 1 563 ? 9.188 34.125 -1.9 1 44.25 563 ILE A O 1
ATOM 4288 N N . GLY A 1 564 ? 10.289 34.75 -0.089 1 41.09 564 GLY A N 1
ATOM 4289 C CA . GLY A 1 564 ? 9.188 34.969 0.827 1 41.09 564 GLY A CA 1
ATOM 4290 C C . GLY A 1 564 ? 8.453 36.281 0.552 1 41.09 564 GLY A C 1
ATOM 4291 O O . GLY A 1 564 ? 7.477 36.594 1.234 1 41.09 564 GLY A O 1
ATOM 4292 N N . ALA A 1 565 ? 9.195 37.344 0.463 1 38.44 565 ALA A N 1
ATOM 4293 C CA . ALA A 1 565 ? 8.484 38.625 0.571 1 38.44 565 ALA A CA 1
ATOM 4294 C C . ALA A 1 565 ? 7.227 38.625 -0.294 1 38.44 565 ALA A C 1
ATOM 4296 O O . ALA A 1 565 ? 6.195 39.156 0.097 1 38.44 565 ALA A O 1
ATOM 4297 N N . GLY A 1 566 ? 7.359 39.125 -1.656 1 34.81 566 GLY A N 1
ATOM 4298 C CA . GLY A 1 566 ? 6.113 39.438 -2.342 1 34.81 566 GLY A CA 1
ATOM 4299 C C . GLY A 1 566 ? 5.301 38.219 -2.686 1 34.81 566 GLY A C 1
ATOM 4300 O O . GLY A 1 566 ? 5.523 37.125 -2.125 1 34.81 566 GLY A O 1
ATOM 4301 N N . SER A 1 567 ? 4.988 38.156 -4.156 1 37.56 567 SER A N 1
ATOM 4302 C CA . SER A 1 567 ? 3.92 37.375 -4.789 1 37.56 567 SER A CA 1
ATOM 4303 C C . SER A 1 567 ? 4.18 35.875 -4.688 1 37.56 567 SER A C 1
ATOM 4305 O O . SER A 1 567 ? 5.328 35.438 -4.734 1 37.56 567 SER A O 1
ATOM 4307 N N . GLY A 1 568 ? 3.512 34.906 -4.051 1 43.78 568 GLY A N 1
ATOM 4308 C CA . GLY A 1 568 ? 3.127 33.5 -4.02 1 43.78 568 GLY A CA 1
ATOM 4309 C C . GLY A 1 568 ? 3.848 32.656 -5.059 1 43.78 568 GLY A C 1
ATOM 4310 O O . GLY A 1 568 ? 3.633 31.453 -5.141 1 43.78 568 GLY A O 1
ATOM 4311 N N . THR A 1 569 ? 4.484 33.156 -6.238 1 51.56 569 THR A N 1
ATOM 4312 C CA . THR A 1 569 ? 4.738 32.469 -7.496 1 51.56 569 THR A CA 1
ATOM 4313 C C . THR A 1 569 ? 6.203 32.031 -7.602 1 51.56 569 THR A C 1
ATOM 4315 O O . THR A 1 569 ? 6.66 31.625 -8.664 1 51.56 569 THR A O 1
ATOM 4318 N N . SER A 1 570 ? 7.125 32.219 -6.594 1 65.25 570 SER A N 1
ATOM 4319 C CA . SER A 1 570 ? 8.508 32 -6.992 1 65.25 570 SER A CA 1
ATOM 4320 C C . SER A 1 570 ? 8.867 30.531 -6.965 1 65.25 570 SER A C 1
ATOM 4322 O O . SER A 1 570 ? 8.531 29.828 -6.012 1 65.25 570 SER A O 1
ATOM 4324 N N . SER A 1 571 ? 9.484 29.984 -8.148 1 86.12 571 SER A N 1
ATOM 4325 C CA . SER A 1 571 ? 9.883 28.594 -8.383 1 86.12 571 SER A CA 1
ATOM 4326 C C . SER A 1 571 ? 11.289 28.328 -7.859 1 86.12 571 SER A C 1
ATOM 4328 O O . SER A 1 571 ? 12.234 29.016 -8.227 1 86.12 571 SER A O 1
ATOM 4330 N N . THR A 1 572 ? 11.5 27.531 -6.891 1 88.56 572 THR A N 1
ATOM 4331 C CA . THR A 1 572 ? 12.797 27.094 -6.395 1 88.56 572 THR A CA 1
ATOM 4332 C C . THR A 1 572 ? 13.633 26.5 -7.523 1 88.56 572 THR A C 1
ATOM 4334 O O . THR A 1 572 ? 14.859 26.672 -7.555 1 88.56 572 THR A O 1
ATOM 4337 N N . THR A 1 573 ? 12.961 25.969 -8.422 1 92.81 573 THR A N 1
ATOM 4338 C CA . THR A 1 573 ? 13.633 25.359 -9.562 1 92.81 573 THR A CA 1
ATOM 4339 C C . THR A 1 573 ? 14.344 26.422 -10.398 1 92.81 573 THR A C 1
ATOM 4341 O O . THR A 1 573 ? 15.516 26.266 -10.742 1 92.81 573 THR A O 1
ATOM 4344 N N . GLU A 1 574 ? 13.672 27.5 -10.68 1 92.31 574 GLU A N 1
ATOM 4345 C CA . GLU A 1 574 ? 14.25 28.562 -11.477 1 92.31 574 GLU A CA 1
ATOM 4346 C C . GLU A 1 574 ? 15.406 29.234 -10.734 1 92.31 574 GLU A C 1
ATOM 4348 O O . GLU A 1 574 ? 16.422 29.594 -11.344 1 92.31 574 GLU A O 1
ATOM 4353 N N . HIS A 1 575 ? 15.219 29.312 -9.508 1 91.38 575 HIS A N 1
ATOM 4354 C CA . HIS A 1 575 ? 16.266 29.906 -8.688 1 91.38 575 HIS A CA 1
ATOM 4355 C C . HIS A 1 575 ? 17.531 29.047 -8.695 1 91.38 575 HIS A C 1
ATOM 4357 O O . HIS A 1 575 ? 18.641 29.562 -8.82 1 91.38 575 HIS A O 1
ATOM 4363 N N . ILE A 1 576 ? 17.375 27.781 -8.516 1 94.44 576 ILE A N 1
ATOM 4364 C CA . ILE A 1 576 ? 18.5 26.859 -8.508 1 94.44 576 ILE A CA 1
ATOM 4365 C C . ILE A 1 576 ? 19.234 26.922 -9.852 1 94.44 576 ILE A C 1
ATOM 4367 O O . ILE A 1 576 ? 20.453 27.016 -9.898 1 94.44 576 ILE A O 1
ATOM 4371 N N . LEU A 1 577 ? 18.484 26.953 -10.922 1 95.19 577 LEU A N 1
ATOM 4372 C CA . LEU A 1 577 ? 19.094 26.922 -12.25 1 95.19 577 LEU A CA 1
ATOM 4373 C C . LEU A 1 577 ? 19.828 28.234 -12.539 1 95.19 577 LEU A C 1
ATOM 4375 O O . LEU A 1 577 ? 20.953 28.219 -13.055 1 95.19 577 LEU A O 1
ATOM 4379 N N . ALA A 1 578 ? 19.203 29.328 -12.219 1 93.62 578 ALA A N 1
ATOM 4380 C CA . ALA A 1 578 ? 19.828 30.625 -12.445 1 93.62 578 ALA A CA 1
ATOM 4381 C C . ALA A 1 578 ? 21.125 30.766 -11.641 1 93.62 578 ALA A C 1
ATOM 4383 O O . ALA A 1 578 ? 22.156 31.172 -12.172 1 93.62 578 ALA A O 1
ATOM 4384 N N . CYS A 1 579 ? 21.047 30.422 -10.391 1 94.88 579 CYS A N 1
ATOM 4385 C CA . CYS A 1 579 ? 22.219 30.5 -9.516 1 94.88 579 CYS A CA 1
ATOM 4386 C C . CYS A 1 579 ? 23.297 29.531 -9.961 1 94.88 579 CYS A C 1
ATOM 4388 O O . CYS A 1 579 ? 24.5 29.828 -9.836 1 94.88 579 CYS A O 1
ATOM 4390 N N . HIS A 1 580 ? 22.922 28.359 -10.414 1 96.44 580 HIS A N 1
ATOM 4391 C CA . HIS A 1 580 ? 23.875 27.375 -10.922 1 96.44 580 HIS A CA 1
ATOM 4392 C C . HIS A 1 580 ? 24.625 27.922 -12.133 1 96.44 580 HIS A C 1
ATOM 4394 O O . HIS A 1 580 ? 25.844 27.781 -12.227 1 96.44 580 HIS A O 1
ATOM 4400 N N . ILE A 1 581 ? 23.906 28.547 -13 1 95 581 ILE A N 1
ATOM 4401 C CA . ILE A 1 581 ? 24.531 29.125 -14.188 1 95 581 ILE A CA 1
ATOM 4402 C C . ILE A 1 581 ? 25.5 30.234 -13.766 1 95 581 ILE A C 1
ATOM 4404 O O . ILE A 1 581 ? 26.625 30.297 -14.266 1 95 581 ILE A O 1
ATOM 4408 N N . GLY A 1 582 ? 25.078 31.109 -12.867 1 94.38 582 GLY A N 1
ATOM 4409 C CA . GLY A 1 582 ? 25.953 32.156 -12.352 1 94.38 582 GLY A CA 1
ATOM 4410 C C . GLY A 1 582 ? 27.219 31.594 -11.719 1 94.38 582 GLY A C 1
ATOM 4411 O O . GLY A 1 582 ? 28.312 32.125 -11.938 1 94.38 582 GLY A O 1
ATOM 4412 N N . THR A 1 583 ? 27.047 30.531 -10.906 1 95.31 583 THR A N 1
ATOM 4413 C CA . THR A 1 583 ? 28.188 29.906 -10.242 1 95.31 583 THR A CA 1
ATOM 4414 C C . THR A 1 583 ? 29.125 29.281 -11.266 1 95.31 583 THR A C 1
ATOM 4416 O O . THR A 1 583 ? 30.359 29.391 -11.133 1 95.31 583 THR A O 1
ATOM 4419 N N . ARG A 1 584 ? 28.594 28.656 -12.234 1 95.06 584 ARG A N 1
ATOM 4420 C CA . ARG A 1 584 ? 29.422 28.031 -13.25 1 95.06 584 ARG A CA 1
ATOM 4421 C C . ARG A 1 584 ? 30.203 29.062 -14.055 1 95.06 584 ARG A C 1
ATOM 4423 O O . ARG A 1 584 ? 31.375 28.859 -14.383 1 95.06 584 ARG A O 1
ATOM 4430 N N . LEU A 1 585 ? 29.594 30.141 -14.414 1 93.62 585 LEU A N 1
ATOM 4431 C CA . LEU A 1 585 ? 30.281 31.219 -15.125 1 93.62 585 LEU A CA 1
ATOM 4432 C C . LEU A 1 585 ? 31.453 31.75 -14.305 1 93.62 585 LEU A C 1
ATOM 4434 O O . LEU A 1 585 ? 32.531 32 -14.844 1 93.62 585 LEU A O 1
ATOM 4438 N N . PHE A 1 586 ? 31.188 31.875 -13.039 1 93.12 586 PHE A N 1
ATOM 4439 C CA . PHE A 1 586 ? 32.25 32.312 -12.148 1 93.12 586 PHE A CA 1
ATOM 4440 C C . PHE A 1 586 ? 33.406 31.312 -12.117 1 93.12 586 PHE A C 1
ATOM 4442 O O . PHE A 1 586 ? 34.562 31.688 -12.117 1 93.12 586 PHE A O 1
ATOM 4449 N N . GLU A 1 587 ? 33.062 30.031 -12.047 1 92.5 587 GLU A N 1
ATOM 4450 C CA . GLU A 1 587 ? 34.062 28.969 -12.062 1 92.5 587 GLU A CA 1
ATOM 4451 C C . GLU A 1 587 ? 34.906 29 -13.344 1 92.5 587 GLU A C 1
ATOM 4453 O O . GLU A 1 587 ? 36.094 28.797 -13.32 1 92.5 587 GLU A O 1
ATOM 4458 N N . ILE A 1 588 ? 34.25 29.203 -14.438 1 89.75 588 ILE A N 1
ATOM 4459 C CA . ILE A 1 588 ? 34.906 29.219 -15.727 1 89.75 588 ILE A CA 1
ATOM 4460 C C . ILE A 1 588 ? 35.906 30.391 -15.781 1 89.75 588 ILE A C 1
ATOM 4462 O O . ILE A 1 588 ? 37.031 30.234 -16.25 1 89.75 588 ILE A O 1
ATOM 4466 N N . LYS A 1 589 ? 35.531 31.469 -15.305 1 89.25 589 LYS A N 1
ATOM 4467 C CA . LYS A 1 589 ? 36.375 32.656 -15.336 1 89.25 589 LYS A CA 1
ATOM 4468 C C . LYS A 1 589 ? 37.625 32.438 -14.477 1 89.25 589 LYS A C 1
ATOM 4470 O O . LYS A 1 589 ? 38.719 32.875 -14.844 1 89.25 589 LYS A O 1
ATOM 4475 N N . TYR A 1 590 ? 37.469 31.75 -13.352 1 84.5 590 TYR A N 1
ATOM 4476 C CA . TYR A 1 590 ? 38.562 31.688 -12.383 1 84.5 590 TYR A CA 1
ATOM 4477 C C . TYR A 1 590 ? 39.094 30.266 -12.25 1 84.5 590 TYR A C 1
ATOM 4479 O O . TYR A 1 590 ? 39.656 29.891 -11.219 1 84.5 590 TYR A O 1
ATOM 4487 N N . SER A 1 591 ? 38.781 29.328 -13.125 1 74.06 591 SER A N 1
ATOM 4488 C CA . SER A 1 591 ? 39.219 27.922 -13.102 1 74.06 591 SER A CA 1
ATOM 4489 C C . SER A 1 591 ? 40.719 27.797 -12.969 1 74.06 591 SER A C 1
ATOM 4491 O O . SER A 1 591 ? 41.219 26.828 -12.398 1 74.06 591 SER A O 1
ATOM 4493 N N . HIS A 1 592 ? 41.531 28.75 -13.406 1 61.53 592 HIS A N 1
ATOM 4494 C CA . HIS A 1 592 ? 42.969 28.672 -13.516 1 61.53 592 HIS A CA 1
ATOM 4495 C C . HIS A 1 592 ? 43.656 29.109 -12.211 1 61.53 592 HIS A C 1
ATOM 4497 O O . HIS A 1 592 ? 44.844 28.891 -12.031 1 61.53 592 HIS A O 1
ATOM 4503 N N . ALA A 1 593 ? 42.938 29.531 -11.203 1 60.94 593 ALA A N 1
ATOM 4504 C CA . ALA A 1 593 ? 43.562 30.203 -10.07 1 60.94 593 ALA A CA 1
ATOM 4505 C C . ALA A 1 593 ? 43.969 29.203 -8.977 1 60.94 593 ALA A C 1
ATOM 4507 O O . ALA A 1 593 ? 43.219 28.266 -8.703 1 60.94 593 ALA A O 1
ATOM 4508 N N . ALA A 1 594 ? 45.281 29.031 -8.695 1 66.44 594 ALA A N 1
ATOM 4509 C CA . ALA A 1 594 ? 45.781 28.25 -7.559 1 66.44 594 ALA A CA 1
ATOM 4510 C C . ALA A 1 594 ? 45.281 28.828 -6.242 1 66.44 594 ALA A C 1
ATOM 4512 O O . ALA A 1 594 ? 45.406 30.031 -5.98 1 66.44 594 ALA A O 1
ATOM 4513 N N . TYR A 1 595 ? 44.281 28.125 -5.586 1 70.38 595 TYR A N 1
ATOM 4514 C CA . TYR A 1 595 ? 43.719 28.641 -4.355 1 70.38 595 TYR A CA 1
ATOM 4515 C C . TYR A 1 595 ? 44.344 27.984 -3.135 1 70.38 595 TYR A C 1
ATOM 4517 O O . TYR A 1 595 ? 44.812 26.844 -3.201 1 70.38 595 TYR A O 1
ATOM 4525 N N . PRO A 1 596 ? 44.531 28.859 -2.031 1 72.5 596 PRO A N 1
ATOM 4526 C CA . PRO A 1 596 ? 44.875 28.234 -0.744 1 72.5 596 PRO A CA 1
ATOM 4527 C C . PRO A 1 596 ? 43.875 27.125 -0.357 1 72.5 596 PRO A C 1
ATOM 4529 O O . PRO A 1 596 ? 42.812 27.031 -0.939 1 72.5 596 PRO A O 1
ATOM 4532 N N . ALA A 1 597 ? 44.375 26.375 0.569 1 72.94 597 ALA A N 1
ATOM 4533 C CA . ALA A 1 597 ? 43.656 25.172 0.952 1 72.94 597 ALA A CA 1
ATOM 4534 C C . ALA A 1 597 ? 42.25 25.484 1.376 1 72.94 597 ALA A C 1
ATOM 4536 O O . ALA A 1 597 ? 41.281 24.797 0.994 1 72.94 597 ALA A O 1
ATOM 4537 N N . SER A 1 598 ? 42.125 26.5 2.166 1 76.44 598 SER A N 1
ATOM 4538 C CA . SER A 1 598 ? 40.781 26.859 2.654 1 76.44 598 SER A CA 1
ATOM 4539 C C . SER A 1 598 ? 39.875 27.312 1.515 1 76.44 598 SER A C 1
ATOM 4541 O O . SER A 1 598 ? 38.719 26.938 1.461 1 76.44 598 SER A O 1
ATOM 4543 N N . ALA A 1 599 ? 40.406 28.078 0.661 1 85.44 599 ALA A N 1
ATOM 4544 C CA . ALA A 1 599 ? 39.656 28.547 -0.488 1 85.44 599 ALA A CA 1
ATOM 4545 C C . ALA A 1 599 ? 39.344 27.406 -1.451 1 85.44 599 ALA A C 1
ATOM 4547 O O . ALA A 1 599 ? 38.281 27.391 -2.078 1 85.44 599 ALA A O 1
ATOM 4548 N N . ALA A 1 600 ? 40.219 26.5 -1.404 1 90.31 600 ALA A N 1
ATOM 4549 C CA . ALA A 1 600 ? 40 25.328 -2.254 1 90.31 600 ALA A CA 1
ATOM 4550 C C . ALA A 1 600 ? 38.844 24.484 -1.728 1 90.31 600 ALA A C 1
ATOM 4552 O O . ALA A 1 600 ? 38.062 23.938 -2.508 1 90.31 600 ALA A O 1
ATOM 4553 N N . ALA A 1 601 ? 38.812 24.391 -0.432 1 93.25 601 ALA A N 1
ATOM 4554 C CA . ALA A 1 601 ? 37.719 23.625 0.184 1 93.25 601 ALA A CA 1
ATOM 4555 C C . ALA A 1 601 ? 36.375 24.281 -0.088 1 93.25 601 ALA A C 1
ATOM 4557 O O . ALA A 1 601 ? 35.375 23.609 -0.401 1 93.25 601 ALA A O 1
ATOM 4558 N N . ASP A 1 602 ? 36.344 25.562 -0.021 1 93.75 602 ASP A N 1
ATOM 4559 C CA . ASP A 1 602 ? 35.125 26.297 -0.273 1 93.75 602 ASP A CA 1
ATOM 4560 C C . ASP A 1 602 ? 34.719 26.203 -1.744 1 93.75 602 ASP A C 1
ATOM 4562 O O . ASP A 1 602 ? 33.531 26.125 -2.066 1 93.75 602 ASP A O 1
ATOM 4566 N N . MET A 1 603 ? 35.719 26.266 -2.531 1 94.62 603 MET A N 1
ATOM 4567 C CA . MET A 1 603 ? 35.438 26.125 -3.957 1 94.62 603 MET A CA 1
ATOM 4568 C C . MET A 1 603 ? 34.844 24.75 -4.25 1 94.62 603 MET A C 1
ATOM 4570 O O . MET A 1 603 ? 33.844 24.641 -4.98 1 94.62 603 MET A O 1
ATOM 4574 N N . THR A 1 604 ? 35.406 23.781 -3.658 1 94.75 604 THR A N 1
ATOM 4575 C CA . THR A 1 604 ? 34.906 22.422 -3.852 1 94.75 604 THR A CA 1
ATOM 4576 C C . THR A 1 604 ? 33.469 22.281 -3.34 1 94.75 604 THR A C 1
ATOM 4578 O O . THR A 1 604 ? 32.625 21.719 -4.02 1 94.75 604 THR A O 1
ATOM 4581 N N . ALA A 1 605 ? 33.25 22.797 -2.225 1 96.44 605 ALA A N 1
ATOM 4582 C CA . ALA A 1 605 ? 31.922 22.719 -1.638 1 96.44 605 ALA A CA 1
ATOM 4583 C C . ALA A 1 605 ? 30.891 23.438 -2.506 1 96.44 605 ALA A C 1
ATOM 4585 O O . ALA A 1 605 ? 29.812 22.906 -2.795 1 96.44 605 ALA A O 1
ATOM 4586 N N . ALA A 1 606 ? 31.266 24.625 -2.936 1 95.81 606 ALA A N 1
ATOM 4587 C CA . ALA A 1 606 ? 30.359 25.438 -3.746 1 95.81 606 ALA A CA 1
ATOM 4588 C C . ALA A 1 606 ? 30.047 24.75 -5.07 1 95.81 606 ALA A C 1
ATOM 4590 O O . ALA A 1 606 ? 28.875 24.625 -5.457 1 95.81 606 ALA A O 1
ATOM 4591 N N . CYS A 1 607 ? 31.047 24.234 -5.723 1 95.31 607 CYS A N 1
ATOM 4592 C CA . CYS A 1 607 ? 30.859 23.609 -7.031 1 95.31 607 CYS A CA 1
ATOM 4593 C C . CYS A 1 607 ? 30.109 22.297 -6.902 1 95.31 607 CYS A C 1
ATOM 4595 O O . CYS A 1 607 ? 29.156 22.047 -7.652 1 95.31 607 CYS A O 1
ATOM 4597 N N . HIS A 1 608 ? 30.5 21.531 -5.957 1 96.5 608 HIS A N 1
ATOM 4598 C CA . HIS A 1 608 ? 29.844 20.234 -5.777 1 96.5 608 HIS A CA 1
ATOM 4599 C C . HIS A 1 608 ? 28.375 20.422 -5.422 1 96.5 608 HIS A C 1
ATOM 4601 O O . HIS A 1 608 ? 27.516 19.688 -5.922 1 96.5 608 HIS A O 1
ATOM 4607 N N . LEU A 1 609 ? 28.094 21.375 -4.594 1 97.5 609 LEU A N 1
ATOM 4608 C CA . LEU A 1 609 ? 26.719 21.594 -4.188 1 97.5 609 LEU A CA 1
ATOM 4609 C C . LEU A 1 609 ? 25.906 22.219 -5.32 1 97.5 609 LEU A C 1
ATOM 4611 O O . LEU A 1 609 ? 24.719 21.906 -5.492 1 97.5 609 LEU A O 1
ATOM 4615 N N . SER A 1 610 ? 26.547 23.109 -6.035 1 96.75 610 SER A N 1
ATOM 4616 C CA . SER A 1 610 ? 25.875 23.688 -7.199 1 96.75 610 SER A CA 1
ATOM 4617 C C . SER A 1 610 ? 25.516 22.625 -8.219 1 96.75 610 SER A C 1
ATOM 4619 O O . SER A 1 610 ? 24.375 22.547 -8.672 1 96.75 610 SER A O 1
ATOM 4621 N N . TYR A 1 611 ? 26.453 21.766 -8.539 1 96.81 611 TYR A N 1
ATOM 4622 C CA . TYR A 1 611 ? 26.219 20.688 -9.484 1 96.81 611 TYR A CA 1
ATOM 4623 C C . TYR A 1 611 ? 25.188 19.688 -8.93 1 96.81 611 TYR A C 1
ATOM 4625 O O . TYR A 1 611 ? 24.406 19.125 -9.688 1 96.81 611 TYR A O 1
ATOM 4633 N N . TYR A 1 612 ? 25.234 19.531 -7.625 1 96.44 612 TYR A N 1
ATOM 4634 C CA . TYR A 1 612 ? 24.297 18.609 -6.996 1 96.44 612 TYR A CA 1
ATOM 4635 C C . TYR A 1 612 ? 22.875 19.141 -7.09 1 96.44 612 TYR A C 1
ATOM 4637 O O . TYR A 1 612 ? 21.938 18.391 -7.398 1 96.44 612 TYR A O 1
ATOM 4645 N N . CYS A 1 613 ? 22.719 20.359 -6.816 1 96.69 613 CYS A N 1
ATOM 4646 C CA . CYS A 1 613 ? 21.391 20.953 -6.918 1 96.69 613 CYS A CA 1
ATOM 4647 C C . CYS A 1 613 ? 20.875 20.891 -8.352 1 96.69 613 CYS A C 1
ATOM 4649 O O . CYS A 1 613 ? 19.688 20.656 -8.578 1 96.69 613 CYS A O 1
ATOM 4651 N N . ALA A 1 614 ? 21.719 21.125 -9.281 1 96.06 614 ALA A N 1
ATOM 4652 C CA . ALA A 1 614 ? 21.328 20.969 -10.688 1 96.06 614 ALA A CA 1
ATOM 4653 C C . ALA A 1 614 ? 20.953 19.531 -11 1 96.06 614 ALA A C 1
ATOM 4655 O O . ALA A 1 614 ? 20.031 19.297 -11.797 1 96.06 614 ALA A O 1
ATOM 4656 N N . TYR A 1 615 ? 21.672 18.672 -10.359 1 95.12 615 TYR A N 1
ATOM 4657 C CA . TYR A 1 615 ? 21.344 17.266 -10.492 1 95.12 615 TYR A CA 1
ATOM 4658 C C . TYR A 1 615 ? 19.953 16.953 -9.938 1 95.12 615 TYR A C 1
ATOM 4660 O O . TYR A 1 615 ? 19.172 16.234 -10.562 1 95.12 615 TYR A O 1
ATOM 4668 N N . LEU A 1 616 ? 19.625 17.5 -8.797 1 95 616 LEU A N 1
ATOM 4669 C CA . LEU A 1 616 ? 18.328 17.266 -8.188 1 95 616 LEU A CA 1
ATOM 4670 C C . LEU A 1 616 ? 17.203 17.734 -9.102 1 95 616 LEU A C 1
ATOM 4672 O O . LEU A 1 616 ? 16.172 17.062 -9.242 1 95 616 LEU A O 1
ATOM 4676 N N . VAL A 1 617 ? 17.406 18.812 -9.773 1 94.81 617 VAL A N 1
ATOM 4677 C CA . VAL A 1 617 ? 16.406 19.375 -10.68 1 94.81 617 VAL A CA 1
ATOM 4678 C C . VAL A 1 617 ? 16.234 18.453 -11.891 1 94.81 617 VAL A C 1
ATOM 4680 O O . VAL A 1 617 ? 15.117 18.188 -12.328 1 94.81 617 VAL A O 1
ATOM 4683 N N . ALA A 1 618 ? 17.281 17.875 -12.305 1 93 618 ALA A N 1
ATOM 4684 C CA . ALA A 1 618 ? 17.266 17.109 -13.555 1 93 618 ALA A CA 1
ATOM 4685 C C . ALA A 1 618 ? 16.797 15.68 -13.32 1 93 618 ALA A C 1
ATOM 4687 O O . ALA A 1 618 ? 16.094 15.109 -14.156 1 93 618 ALA A O 1
ATOM 4688 N N . ALA A 1 619 ? 17.188 15.133 -12.133 1 90.06 619 ALA A N 1
ATOM 4689 C CA . ALA A 1 619 ? 17.047 13.688 -12.008 1 90.06 619 ALA A CA 1
ATOM 4690 C C . ALA A 1 619 ? 16.094 13.32 -10.883 1 90.06 619 ALA A C 1
ATOM 4692 O O . ALA A 1 619 ? 15.469 12.258 -10.906 1 90.06 619 ALA A O 1
ATOM 4693 N N . THR A 1 620 ? 15.938 14.18 -9.867 1 90.81 620 THR A N 1
ATOM 4694 C CA . THR A 1 620 ? 15.109 13.82 -8.719 1 90.81 620 THR A CA 1
ATOM 4695 C C . THR A 1 620 ? 14.203 14.977 -8.328 1 90.81 620 THR A C 1
ATOM 4697 O O . THR A 1 620 ? 14.234 15.445 -7.184 1 90.81 620 THR A O 1
ATOM 4700 N N . PRO A 1 621 ? 13.312 15.328 -9.188 1 90 621 PRO A N 1
ATOM 4701 C CA . PRO A 1 621 ? 12.453 16.469 -8.883 1 90 621 PRO A CA 1
ATOM 4702 C C . PRO A 1 621 ? 11.523 16.219 -7.703 1 90 621 PRO A C 1
ATOM 4704 O O . PRO A 1 621 ? 11.031 17.156 -7.082 1 90 621 PRO A O 1
ATOM 4707 N N . GLY A 1 622 ? 11.352 14.992 -7.336 1 86.62 622 GLY A N 1
ATOM 4708 C CA . GLY A 1 622 ? 10.477 14.641 -6.227 1 86.62 622 GLY A CA 1
ATOM 4709 C C . GLY A 1 622 ? 11.031 15.055 -4.879 1 86.62 622 GLY A C 1
ATOM 4710 O O . GLY A 1 622 ? 10.305 15.094 -3.887 1 86.62 622 GLY A O 1
ATOM 4711 N N . LEU A 1 623 ? 12.305 15.391 -4.824 1 90.69 623 LEU A N 1
ATOM 4712 C CA . LEU A 1 623 ? 12.938 15.766 -3.566 1 90.69 623 LEU A CA 1
ATOM 4713 C C . LEU A 1 623 ? 13.023 17.281 -3.432 1 90.69 623 LEU A C 1
ATOM 4715 O O . LEU A 1 623 ? 13.547 17.797 -2.441 1 90.69 623 LEU A O 1
ATOM 4719 N N . LEU A 1 624 ? 12.477 17.969 -4.422 1 92.06 624 LEU A N 1
ATOM 4720 C CA . LEU A 1 624 ? 12.461 19.422 -4.398 1 92.06 624 LEU A CA 1
ATOM 4721 C C . LEU A 1 624 ? 11.078 19.953 -4.016 1 92.06 624 LEU A C 1
ATOM 4723 O O . LEU A 1 624 ? 10.094 19.219 -4.086 1 92.06 624 LEU A O 1
ATOM 4727 N N . PRO A 1 625 ? 11.023 21.156 -3.553 1 87.25 625 PRO A N 1
ATOM 4728 C CA . PRO A 1 625 ? 9.75 21.719 -3.084 1 87.25 625 PRO A CA 1
ATOM 4729 C C . PRO A 1 625 ? 8.742 21.906 -4.211 1 87.25 625 PRO A C 1
ATOM 4731 O O . PRO A 1 625 ? 7.539 21.75 -3.998 1 87.25 625 PRO A O 1
ATOM 4734 N N . ASP A 1 626 ? 9.227 22.234 -5.418 1 88.69 626 ASP A N 1
ATOM 4735 C CA . ASP A 1 626 ? 8.32 22.484 -6.539 1 88.69 626 ASP A CA 1
ATOM 4736 C C . ASP A 1 626 ? 7.691 21.188 -7.035 1 88.69 626 ASP A C 1
ATOM 4738 O O . ASP A 1 626 ? 8.25 20.094 -6.824 1 88.69 626 ASP A O 1
ATOM 4742 N N . SER A 1 627 ? 6.504 21.344 -7.656 1 87.31 627 SER A N 1
ATOM 4743 C CA . SER A 1 627 ? 5.867 20.188 -8.266 1 87.31 627 SER A CA 1
ATOM 4744 C C . SER A 1 627 ? 6.809 19.5 -9.25 1 87.31 627 SER A C 1
ATOM 4746 O O . SER A 1 627 ? 7.449 20.141 -10.07 1 87.31 627 SER A O 1
ATOM 4748 N N . PRO A 1 628 ? 6.895 18.172 -9.148 1 87.75 628 PRO A N 1
ATOM 4749 C CA . PRO A 1 628 ? 7.805 17.453 -10.039 1 87.75 628 PRO A CA 1
ATOM 4750 C C . PRO A 1 628 ? 7.477 17.656 -11.516 1 87.75 628 PRO A C 1
ATOM 4752 O O . PRO A 1 628 ? 8.383 17.766 -12.352 1 87.75 628 PRO A O 1
ATOM 4755 N N . ALA A 1 629 ? 6.227 17.703 -11.844 1 86.56 629 ALA A N 1
ATOM 4756 C CA . ALA A 1 629 ? 5.832 17.875 -13.242 1 86.56 629 ALA A CA 1
ATOM 4757 C C . ALA A 1 629 ? 6.285 19.234 -13.766 1 86.56 629 ALA A C 1
ATOM 4759 O O . ALA A 1 629 ? 6.758 19.344 -14.898 1 86.56 629 ALA A O 1
ATOM 4760 N N . TRP A 1 630 ? 6.148 20.203 -12.969 1 91.5 630 TRP A N 1
ATOM 4761 C CA . TRP A 1 630 ? 6.605 21.531 -13.352 1 91.5 630 TRP A CA 1
ATOM 4762 C C . TRP A 1 630 ? 8.125 21.578 -13.492 1 91.5 630 TRP A C 1
ATOM 4764 O O . TRP A 1 630 ? 8.656 22.125 -14.453 1 91.5 630 TRP A O 1
ATOM 4774 N N . THR A 1 631 ? 8.797 21 -12.523 1 93.44 631 THR A N 1
ATOM 4775 C CA . THR A 1 631 ? 10.258 20.984 -12.531 1 93.44 631 THR A CA 1
ATOM 4776 C C . THR A 1 631 ? 10.781 20.297 -13.789 1 93.44 631 THR A C 1
ATOM 4778 O O . THR A 1 631 ? 11.719 20.797 -14.422 1 93.44 631 THR A O 1
ATOM 4781 N N . ASP A 1 632 ? 10.18 19.25 -14.148 1 91.19 632 ASP A N 1
ATOM 4782 C CA . ASP A 1 632 ? 10.594 18.516 -15.344 1 91.19 632 ASP A CA 1
ATOM 4783 C C . ASP A 1 632 ? 10.383 19.359 -16.594 1 91.19 632 ASP A C 1
ATOM 4785 O O . ASP A 1 632 ? 11.266 19.438 -17.453 1 91.19 632 ASP A O 1
ATOM 4789 N N . LYS A 1 633 ? 9.25 19.922 -16.688 1 90.75 633 LYS A N 1
ATOM 4790 C CA . LYS A 1 633 ? 8.93 20.75 -17.844 1 90.75 633 LYS A CA 1
ATOM 4791 C C . LYS A 1 633 ? 9.875 21.938 -17.953 1 90.75 633 LYS A C 1
ATOM 4793 O O . LYS A 1 633 ? 10.438 22.203 -19.016 1 90.75 633 LYS A O 1
ATOM 4798 N N . ARG A 1 634 ? 10.008 22.594 -16.812 1 93.62 634 ARG A N 1
ATOM 4799 C CA . ARG A 1 634 ? 10.828 23.797 -16.797 1 93.62 634 ARG A CA 1
ATOM 4800 C C . ARG A 1 634 ? 12.289 23.469 -17.109 1 93.62 634 ARG A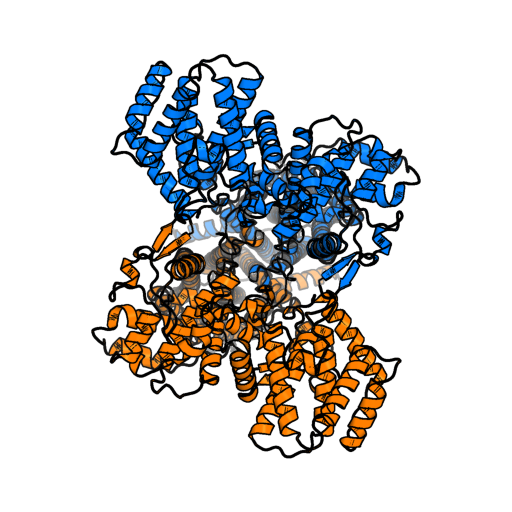 C 1
ATOM 4802 O O . ARG A 1 634 ? 12.953 24.219 -17.844 1 93.62 634 ARG A O 1
ATOM 4809 N N . TYR A 1 635 ? 12.797 22.391 -16.578 1 94.19 635 TYR A N 1
ATOM 4810 C CA . TYR A 1 635 ? 14.156 21.953 -16.859 1 94.19 635 TYR A CA 1
ATOM 4811 C C . TYR A 1 635 ? 14.359 21.703 -18.344 1 94.19 635 TYR A C 1
ATOM 4813 O O . TYR A 1 635 ? 15.359 22.141 -18.922 1 94.19 635 TYR A O 1
ATOM 4821 N N . LYS A 1 636 ? 13.453 21.062 -18.969 1 92.06 636 LYS A N 1
ATOM 4822 C CA . LYS A 1 636 ? 13.547 20.766 -20.391 1 92.06 636 LYS A CA 1
ATOM 4823 C C . LYS A 1 636 ? 13.531 22.047 -21.219 1 92.06 636 LYS A C 1
ATOM 4825 O O . LYS A 1 636 ? 14.266 22.156 -22.203 1 92.06 636 LYS A O 1
ATOM 4830 N N . GLU A 1 637 ? 12.75 22.953 -20.828 1 93.81 637 GLU A N 1
ATOM 4831 C CA . GLU A 1 637 ? 12.68 24.219 -21.547 1 93.81 637 GLU A CA 1
ATOM 4832 C C . GLU A 1 637 ? 14.008 24.984 -21.438 1 93.81 637 GLU A C 1
ATOM 4834 O O . GLU A 1 637 ? 14.492 25.516 -22.438 1 93.81 637 GLU A O 1
ATOM 4839 N N . VAL A 1 638 ? 14.531 25 -20.281 1 94 638 VAL A N 1
ATOM 4840 C CA . VAL A 1 638 ? 15.781 25.719 -20.062 1 94 638 VAL A CA 1
ATOM 4841 C C . VAL A 1 638 ? 16.906 25.031 -20.812 1 94 638 VAL A C 1
ATOM 4843 O O . VAL A 1 638 ? 17.734 25.688 -21.453 1 94 638 VAL A O 1
ATOM 4846 N N . VAL A 1 639 ? 16.984 23.719 -20.766 1 90.88 639 VAL A N 1
ATOM 4847 C CA . VAL A 1 639 ? 18.016 22.953 -21.453 1 90.88 639 VAL A CA 1
ATOM 4848 C C . VAL A 1 639 ? 17.906 23.172 -22.969 1 90.88 639 VAL A C 1
ATOM 4850 O O . VAL A 1 639 ? 18.922 23.281 -23.656 1 90.88 639 VAL A O 1
ATOM 4853 N N . ALA A 1 640 ? 16.719 23.188 -23.484 1 91.62 640 ALA A N 1
ATOM 4854 C CA . ALA A 1 640 ? 16.516 23.453 -24.906 1 91.62 640 ALA A CA 1
ATOM 4855 C C . ALA A 1 640 ? 17.047 24.828 -25.297 1 91.62 640 ALA A C 1
ATOM 4857 O O . ALA A 1 640 ? 17.641 25 -26.375 1 91.62 640 ALA A O 1
ATOM 4858 N N . ASP A 1 641 ? 16.828 25.734 -24.406 1 93.62 641 ASP A N 1
ATOM 4859 C CA . ASP A 1 641 ? 17.312 27.094 -24.703 1 93.62 641 ASP A CA 1
ATOM 4860 C C . ASP A 1 641 ? 18.828 27.172 -24.609 1 93.62 641 ASP A C 1
ATOM 4862 O O . ASP A 1 641 ? 19.453 27.953 -25.312 1 93.62 641 ASP A O 1
ATOM 4866 N N . VAL A 1 642 ? 19.406 26.469 -23.688 1 92 642 VAL A N 1
ATOM 4867 C CA . VAL A 1 642 ? 20.859 26.422 -23.578 1 92 642 VAL A CA 1
ATOM 4868 C C . VAL A 1 642 ? 21.438 25.812 -24.844 1 92 642 VAL A C 1
ATOM 4870 O O . VAL A 1 642 ? 22.453 26.297 -25.375 1 92 642 VAL A O 1
ATOM 4873 N N . LYS A 1 643 ? 20.859 24.812 -25.312 1 87.88 643 LYS A N 1
ATOM 4874 C CA . LYS A 1 643 ? 21.297 24.188 -26.562 1 87.88 643 LYS A CA 1
ATOM 4875 C C . LYS A 1 643 ? 21.188 25.156 -27.734 1 87.88 643 LYS A C 1
ATOM 4877 O O . LYS A 1 643 ? 22.047 25.156 -28.625 1 87.88 643 LYS A O 1
ATOM 4882 N N . ALA A 1 644 ? 20.188 25.859 -27.703 1 88.12 644 ALA A N 1
ATOM 4883 C CA . ALA A 1 644 ? 20 26.844 -28.766 1 88.12 644 ALA A CA 1
ATOM 4884 C C . ALA A 1 644 ? 21.031 27.969 -28.688 1 88.12 644 ALA A C 1
ATOM 4886 O O . ALA A 1 644 ? 21.5 28.469 -29.703 1 88.12 644 ALA A O 1
ATOM 4887 N N . ALA A 1 645 ? 21.391 28.312 -27.5 1 87.88 645 ALA A N 1
ATOM 4888 C CA . ALA A 1 645 ? 22.344 29.406 -27.266 1 87.88 645 ALA A CA 1
ATOM 4889 C C . ALA A 1 645 ? 23.766 28.953 -27.562 1 87.88 645 ALA A C 1
ATOM 4891 O O . ALA A 1 645 ? 24.547 29.688 -28.188 1 87.88 645 ALA A O 1
ATOM 4892 N N . LEU A 1 646 ? 24.141 27.812 -27.047 1 86.44 646 LEU A N 1
ATOM 4893 C CA . LEU A 1 646 ? 25.547 27.406 -27.094 1 86.44 646 LEU A CA 1
ATOM 4894 C C . LEU A 1 646 ? 25.797 26.406 -28.219 1 86.44 646 LEU A C 1
ATOM 4896 O O . LEU A 1 646 ? 26.938 26.188 -28.609 1 86.44 646 LEU A O 1
ATOM 4900 N N . GLY A 1 647 ? 24.812 25.953 -28.891 1 75.75 647 GLY A N 1
ATOM 4901 C CA . GLY A 1 647 ? 24.969 24.953 -29.938 1 75.75 647 GLY A CA 1
ATOM 4902 C C . GLY A 1 647 ? 25.297 23.578 -29.375 1 75.75 647 GLY A C 1
ATOM 4903 O O . GLY A 1 647 ? 25.625 23.438 -28.203 1 75.75 647 GLY A O 1
ATOM 4904 N N . LYS A 1 648 ? 25.094 22.516 -30.078 1 63.28 648 LYS A N 1
ATOM 4905 C CA . LYS A 1 648 ? 25.297 21.125 -29.672 1 63.28 648 LYS A CA 1
ATOM 4906 C C . LYS A 1 648 ? 26.75 20.859 -29.328 1 63.28 648 LYS A C 1
ATOM 4908 O O . LYS A 1 648 ? 27.047 20.047 -28.453 1 63.28 648 LYS A O 1
ATOM 4913 N N . ASP A 1 649 ? 27.766 21.484 -30.031 1 56.84 649 ASP A N 1
ATOM 4914 C CA . ASP A 1 649 ? 29.172 21.109 -30 1 56.84 649 ASP A CA 1
ATOM 4915 C C . ASP A 1 649 ? 30 22.156 -29.25 1 56.84 649 ASP A C 1
ATOM 4917 O O . ASP A 1 649 ? 31.188 22.312 -29.531 1 56.84 649 ASP A O 1
ATOM 4921 N N . ASP A 1 650 ? 29.5 22.812 -28.312 1 57.59 650 ASP A N 1
ATOM 4922 C CA . ASP A 1 650 ? 30.344 23.844 -27.703 1 57.59 650 ASP A CA 1
ATOM 4923 C C . ASP A 1 650 ? 31.484 23.219 -26.906 1 57.59 650 ASP A C 1
ATOM 4925 O O . ASP A 1 650 ? 31.266 22.719 -25.797 1 57.59 650 ASP A O 1
ATOM 4929 N N . ASP A 1 651 ? 32.594 22.719 -27.484 1 55.03 651 ASP A N 1
ATOM 4930 C CA . ASP A 1 651 ? 33.781 22.156 -26.875 1 55.03 651 ASP A CA 1
ATOM 4931 C C . ASP A 1 651 ? 34.688 23.25 -26.312 1 55.03 651 ASP A C 1
ATOM 4933 O O . ASP A 1 651 ? 35.75 22.984 -25.781 1 55.03 651 ASP A O 1
ATOM 4937 N N . GLY A 1 652 ? 34.406 24.406 -26.234 1 55.22 652 GLY A N 1
ATOM 4938 C CA . GLY A 1 652 ? 35.125 25.562 -25.703 1 55.22 652 GLY A CA 1
ATOM 4939 C C . GLY A 1 652 ? 36.594 25.312 -25.547 1 55.22 652 GLY A C 1
ATOM 4940 O O . GLY A 1 652 ? 37.281 26 -24.766 1 55.22 652 GLY A O 1
ATOM 4941 N N . ALA A 1 653 ? 37.25 24.219 -26.062 1 57.84 653 ALA A N 1
ATOM 4942 C CA . ALA A 1 653 ? 38.625 23.75 -25.844 1 57.84 653 ALA A CA 1
ATOM 4943 C C . ALA A 1 653 ? 39.625 24.828 -26.266 1 57.84 653 ALA A C 1
ATOM 4945 O O . ALA A 1 653 ? 40.719 24.922 -25.688 1 57.84 653 ALA A O 1
ATOM 4946 N N . SER A 1 654 ? 39.312 25.594 -27.266 1 65.38 654 SER A N 1
ATOM 4947 C CA . SER A 1 654 ? 40.406 26.406 -27.781 1 65.38 654 SER A CA 1
ATOM 4948 C C . SER A 1 654 ? 40.344 27.828 -27.25 1 65.38 654 SER A C 1
ATOM 4950 O O . SER A 1 654 ? 41.188 28.656 -27.547 1 65.38 654 SER A O 1
ATOM 4952 N N . GLU A 1 655 ? 39.5 28.156 -26.297 1 75.38 655 GLU A N 1
ATOM 4953 C CA . GLU A 1 655 ? 39.344 29.531 -25.844 1 75.38 655 GLU A CA 1
ATOM 4954 C C . GLU A 1 655 ? 39.938 29.719 -24.453 1 75.38 655 GLU A C 1
ATOM 4956 O O . GLU A 1 655 ? 40 28.781 -23.656 1 75.38 655 GLU A O 1
ATOM 4961 N N . SER A 1 656 ? 40.625 30.797 -24.266 1 80.5 656 SER A N 1
ATOM 4962 C CA . SER A 1 656 ? 41.062 31.156 -22.922 1 80.5 656 SER A CA 1
ATOM 4963 C C . SER A 1 656 ? 39.875 31.234 -21.969 1 80.5 656 SER A C 1
ATOM 4965 O O . SER A 1 656 ? 38.719 31.391 -22.422 1 80.5 656 SER A O 1
ATOM 4967 N N . THR A 1 657 ? 40.031 31.062 -20.781 1 84.44 657 THR A N 1
ATOM 4968 C CA . THR A 1 657 ? 38.969 31.078 -19.766 1 84.44 657 THR A CA 1
ATOM 4969 C C . THR A 1 657 ? 38.219 32.406 -19.781 1 84.44 657 THR A C 1
ATOM 4971 O O . THR A 1 657 ? 37 32.438 -19.656 1 84.44 657 THR A O 1
ATOM 4974 N N . THR A 1 658 ? 38.969 33.5 -19.984 1 85.75 658 THR A N 1
ATOM 4975 C CA . THR A 1 658 ? 38.344 34.812 -20 1 85.75 658 THR A CA 1
ATOM 4976 C C . THR A 1 658 ? 37.469 34.969 -21.25 1 85.75 658 THR A C 1
ATOM 4978 O O . THR A 1 658 ? 36.375 35.562 -21.172 1 85.75 658 THR A O 1
ATOM 4981 N N . GLN A 1 659 ? 37.938 34.562 -22.328 1 88.5 659 GLN A N 1
ATOM 4982 C CA . GLN A 1 659 ? 37.188 34.656 -23.562 1 88.5 659 GLN A CA 1
ATOM 4983 C C . GLN A 1 659 ? 35.906 33.812 -23.516 1 88.5 659 GLN A C 1
ATOM 4985 O O . GLN A 1 659 ? 34.844 34.219 -24 1 88.5 659 GLN A O 1
ATOM 4990 N N . ARG A 1 660 ? 36.094 32.688 -22.969 1 89.06 660 ARG A N 1
ATOM 4991 C CA . ARG A 1 660 ? 34.969 31.797 -22.828 1 89.06 660 ARG A CA 1
ATOM 4992 C C . ARG A 1 660 ? 33.875 32.406 -21.953 1 89.06 660 ARG A C 1
ATOM 4994 O O . ARG A 1 660 ? 32.688 32.344 -22.281 1 89.06 660 ARG A O 1
ATOM 5001 N N . TYR A 1 661 ? 34.344 32.969 -20.812 1 91.19 661 TYR A N 1
ATOM 5002 C CA . TYR A 1 661 ? 33.438 33.625 -19.906 1 91.19 661 TYR A CA 1
ATOM 5003 C C . TYR A 1 661 ? 32.656 34.75 -20.609 1 91.19 661 TYR A C 1
ATOM 5005 O O . TYR A 1 661 ? 31.438 34.812 -20.516 1 91.19 661 TYR A O 1
ATOM 5013 N N . GLU A 1 662 ? 33.375 35.594 -21.391 1 92.06 662 GLU A N 1
ATOM 5014 C CA . GLU A 1 662 ? 32.75 36.719 -22.062 1 92.06 662 GLU A CA 1
ATOM 5015 C C . GLU A 1 662 ? 31.797 36.25 -23.156 1 92.06 662 GLU A C 1
ATOM 5017 O O . GLU A 1 662 ? 30.734 36.844 -23.344 1 92.06 662 GLU A O 1
ATOM 5022 N N . ARG A 1 663 ? 32.156 35.281 -23.766 1 91 663 ARG A N 1
ATOM 5023 C CA . ARG A 1 663 ? 31.297 34.75 -24.812 1 91 663 ARG A CA 1
ATOM 5024 C C . ARG A 1 663 ? 30.016 34.188 -24.219 1 91 663 ARG A C 1
ATOM 5026 O O . ARG A 1 663 ? 28.922 34.469 -24.703 1 91 663 ARG A O 1
ATOM 5033 N N . LEU A 1 664 ? 30.172 33.375 -23.266 1 92.06 664 LEU A N 1
ATOM 5034 C CA . LEU A 1 664 ? 29.016 32.781 -22.625 1 92.06 664 LEU A CA 1
ATOM 5035 C C . LEU A 1 664 ? 28.094 33.812 -22.016 1 92.06 664 LEU A C 1
ATOM 5037 O O . LEU A 1 664 ? 26.875 33.75 -22.125 1 92.06 664 LEU A O 1
ATOM 5041 N N . ARG A 1 665 ? 28.719 34.75 -21.312 1 92.88 665 ARG A N 1
ATOM 5042 C CA . ARG A 1 665 ? 27.938 35.812 -20.703 1 92.88 665 ARG A CA 1
ATOM 5043 C C . ARG A 1 665 ? 27.109 36.562 -21.75 1 92.88 665 ARG A C 1
ATOM 5045 O O . ARG A 1 665 ? 25.922 36.812 -21.531 1 92.88 665 ARG A O 1
ATOM 5052 N N . LYS A 1 666 ? 27.672 36.844 -22.844 1 92.06 666 LYS A N 1
ATOM 5053 C CA . LYS A 1 666 ? 26.984 37.562 -23.922 1 92.06 666 LYS A CA 1
ATOM 5054 C C . LYS A 1 666 ? 25.875 36.719 -24.531 1 92.06 666 LYS A C 1
ATOM 5056 O O . LYS A 1 666 ? 24.766 37.219 -24.75 1 92.06 666 LYS A O 1
ATOM 5061 N N . GLU A 1 667 ? 26.125 35.5 -24.797 1 92.75 667 GLU A N 1
ATOM 5062 C CA . GLU A 1 667 ? 25.156 34.625 -25.422 1 92.75 667 GLU A CA 1
ATOM 5063 C C . GLU A 1 667 ? 23.969 34.375 -24.516 1 92.75 667 GLU A C 1
ATOM 5065 O O . GLU A 1 667 ? 22.828 34.281 -24.969 1 92.75 667 GLU A O 1
ATOM 5070 N N . LEU A 1 668 ? 24.234 34.219 -23.281 1 94.38 668 LEU A N 1
ATOM 5071 C CA . LEU A 1 668 ? 23.188 33.875 -22.328 1 94.38 668 LEU A CA 1
ATOM 5072 C C . LEU A 1 668 ? 22.375 35.125 -21.953 1 94.38 668 LEU A C 1
ATOM 5074 O O . LEU A 1 668 ? 21.219 35 -21.547 1 94.38 668 LEU A O 1
ATOM 5078 N N . SER A 1 669 ? 22.938 36.312 -22.094 1 93.12 669 SER A N 1
ATOM 5079 C CA . SER A 1 669 ? 22.281 37.531 -21.703 1 93.12 669 SER A CA 1
ATOM 5080 C C . SER A 1 669 ? 21.391 38.062 -22.828 1 93.12 669 SER A C 1
ATOM 5082 O O . SER A 1 669 ? 20.672 39.062 -22.656 1 93.12 669 SER A O 1
ATOM 5084 N N . ALA A 1 670 ? 21.359 37.375 -23.906 1 92 670 ALA A N 1
ATOM 5085 C CA . ALA A 1 670 ? 20.562 37.844 -25.031 1 92 670 ALA A CA 1
ATOM 5086 C C . ALA A 1 670 ? 19.078 37.906 -24.656 1 92 670 ALA A C 1
ATOM 5088 O O . ALA A 1 670 ? 18.578 37.062 -23.922 1 92 670 ALA A O 1
ATOM 5089 N N . THR A 1 671 ? 18.344 38.875 -25.172 1 87.19 671 THR A N 1
ATOM 5090 C CA . THR A 1 671 ? 16.953 39.156 -24.828 1 87.19 671 THR A CA 1
ATOM 5091 C C . THR A 1 671 ? 16.031 38.031 -25.312 1 87.19 671 THR A C 1
ATOM 5093 O O . THR A 1 671 ? 14.93 37.844 -24.797 1 87.19 671 THR A O 1
ATOM 5096 N N . THR A 1 672 ? 16.5 37.281 -26.297 1 86.69 672 THR A N 1
ATOM 5097 C CA . THR A 1 672 ? 15.688 36.219 -26.875 1 86.69 672 THR A CA 1
ATOM 5098 C C . THR A 1 672 ? 15.75 34.938 -26.016 1 86.69 672 THR A C 1
ATOM 5100 O O . THR A 1 672 ? 14.977 34 -26.203 1 86.69 672 THR A O 1
ATOM 5103 N N . ARG A 1 673 ? 16.578 35.062 -25.047 1 89.56 673 ARG A N 1
ATOM 5104 C CA . ARG A 1 673 ? 16.797 33.844 -24.25 1 89.56 673 ARG A CA 1
ATOM 5105 C C . ARG A 1 673 ? 15.812 33.781 -23.094 1 89.56 673 ARG A C 1
ATOM 5107 O O . ARG A 1 673 ? 15.156 34.781 -22.766 1 89.56 673 ARG A O 1
ATOM 5114 N N . ASP A 1 674 ? 15.727 32.625 -22.625 1 92.31 674 ASP A N 1
ATOM 5115 C CA . ASP A 1 674 ? 14.898 32.344 -21.453 1 92.31 674 ASP A CA 1
ATOM 5116 C C . ASP A 1 674 ? 15.328 33.219 -20.266 1 92.31 674 ASP A C 1
ATOM 5118 O O . ASP A 1 674 ? 16.516 33.469 -20.062 1 92.31 674 ASP A O 1
ATOM 5122 N N . GLU A 1 675 ? 14.398 33.625 -19.422 1 90.56 675 GLU A N 1
ATOM 5123 C CA . GLU A 1 675 ? 14.648 34.5 -18.281 1 90.56 675 GLU A CA 1
ATOM 5124 C C . GLU A 1 675 ? 15.656 33.875 -17.312 1 90.56 675 GLU A C 1
ATOM 5126 O O . GLU A 1 675 ? 16.453 34.594 -16.688 1 90.56 675 GLU A O 1
ATOM 5131 N N . VAL A 1 676 ? 15.594 32.562 -17.172 1 93 676 VAL A N 1
ATOM 5132 C CA . VAL A 1 676 ? 16.5 31.875 -16.266 1 93 676 VAL A CA 1
ATOM 5133 C C . VAL A 1 676 ? 17.938 32.062 -16.734 1 93 676 VAL A C 1
ATOM 5135 O O . VAL A 1 676 ? 18.844 32.25 -15.914 1 93 676 VAL A O 1
ATOM 5138 N N . LEU A 1 677 ? 18.188 32 -18 1 95.38 677 LEU A N 1
ATOM 5139 C CA . LEU A 1 677 ? 19.531 32.188 -18.562 1 95.38 677 LEU A CA 1
ATOM 5140 C C . LEU A 1 677 ? 20.016 33.625 -18.406 1 95.38 677 LEU A C 1
ATOM 5142 O O . LEU A 1 677 ? 21.156 33.844 -18.016 1 95.38 677 LEU A O 1
ATOM 5146 N N . GLN A 1 678 ? 19.141 34.531 -18.688 1 94.69 678 GLN A N 1
ATOM 5147 C CA . GLN A 1 678 ? 19.484 35.969 -18.531 1 94.69 678 GLN A CA 1
ATOM 5148 C C . GLN A 1 678 ? 19.859 36.281 -17.094 1 94.69 678 GLN A C 1
ATOM 5150 O O . GLN A 1 678 ? 20.859 36.938 -16.844 1 94.69 678 GLN A O 1
ATOM 5155 N N . ARG A 1 679 ? 19.062 35.75 -16.25 1 92.19 679 ARG A N 1
ATOM 5156 C CA . ARG A 1 679 ? 19.312 35.969 -14.836 1 92.19 679 ARG A CA 1
ATOM 5157 C C . ARG A 1 679 ? 20.594 35.281 -14.383 1 92.19 679 ARG A C 1
ATOM 5159 O O . ARG A 1 679 ? 21.328 35.812 -13.547 1 92.19 679 ARG A O 1
ATOM 5166 N N . GLY A 1 680 ? 20.797 34.125 -14.867 1 94.12 680 GLY A N 1
ATOM 5167 C CA . GLY A 1 680 ? 22.047 33.438 -14.555 1 94.12 680 GLY A CA 1
ATOM 5168 C C . GLY A 1 680 ? 23.281 34.188 -14.969 1 94.12 680 GLY A C 1
ATOM 5169 O O . GLY A 1 680 ? 24.234 34.312 -14.211 1 94.12 680 GLY A O 1
ATOM 5170 N N . ALA A 1 681 ? 23.219 34.75 -16.125 1 94.06 681 ALA A N 1
ATOM 5171 C CA . ALA A 1 681 ? 24.328 35.562 -16.625 1 94.06 681 ALA A CA 1
ATOM 5172 C C . ALA A 1 681 ? 24.516 36.812 -15.789 1 94.06 681 ALA A C 1
ATOM 5174 O O . ALA A 1 681 ? 25.656 37.219 -15.508 1 94.06 681 ALA A O 1
ATOM 5175 N N . GLU A 1 682 ? 23.453 37.375 -15.445 1 92.75 682 GLU A N 1
ATOM 5176 C CA . GLU A 1 682 ? 23.5 38.594 -14.609 1 92.75 682 GLU A CA 1
ATOM 5177 C C . GLU A 1 682 ? 24.125 38.281 -13.25 1 92.75 682 GLU A C 1
ATOM 5179 O O . GLU A 1 682 ? 24.938 39.031 -12.742 1 92.75 682 GLU A O 1
ATOM 5184 N N . LEU A 1 683 ? 23.719 37.188 -12.664 1 92.62 683 LEU A N 1
ATOM 5185 C CA . LEU A 1 683 ? 24.234 36.781 -11.367 1 92.62 683 LEU A CA 1
ATOM 5186 C C . LEU A 1 683 ? 25.734 36.5 -11.453 1 92.62 683 LEU A C 1
ATOM 5188 O O . LEU A 1 683 ? 26.5 36.844 -10.547 1 92.62 683 LEU A O 1
ATOM 5192 N N . GLY A 1 684 ? 26.156 35.844 -12.5 1 92.56 684 GLY A N 1
ATOM 5193 C CA . GLY A 1 684 ? 27.562 35.625 -12.711 1 92.56 684 GLY A CA 1
ATOM 5194 C C . GLY A 1 684 ? 28.375 36.906 -12.805 1 92.56 684 GLY A C 1
ATOM 5195 O O . GLY A 1 684 ? 29.438 37.031 -12.195 1 92.56 684 GLY A O 1
ATOM 5196 N N . SER A 1 685 ? 27.828 37.844 -13.5 1 91.56 685 SER A N 1
ATOM 5197 C CA . SER A 1 685 ? 28.5 39.125 -13.656 1 91.56 685 SER A CA 1
ATOM 5198 C C . SER A 1 685 ? 28.547 39.906 -12.336 1 91.56 685 SER A C 1
ATOM 5200 O O . SER A 1 685 ? 29.562 40.531 -12.016 1 91.56 685 SER A O 1
ATOM 5202 N N . ARG A 1 686 ? 27.531 39.812 -11.594 1 89.5 686 ARG A N 1
ATOM 5203 C CA . ARG A 1 686 ? 27.469 40.5 -10.297 1 89.5 686 ARG A CA 1
ATOM 5204 C C . ARG A 1 686 ? 28.5 39.906 -9.336 1 89.5 686 ARG A C 1
ATOM 5206 O O . ARG A 1 686 ? 29.078 40.656 -8.523 1 89.5 686 ARG A O 1
ATOM 5213 N N . LEU A 1 687 ? 28.641 38.656 -9.445 1 90.19 687 LEU A N 1
ATOM 5214 C CA . LEU A 1 687 ? 29.625 38 -8.578 1 90.19 687 LEU A CA 1
ATOM 5215 C C . LEU A 1 687 ? 31.031 38.438 -8.914 1 90.19 687 LEU A C 1
ATOM 5217 O O . LEU A 1 687 ? 31.844 38.688 -8.016 1 90.19 687 LEU A O 1
ATOM 5221 N N . VAL A 1 688 ? 31.344 38.562 -10.164 1 89.44 688 VAL A N 1
ATOM 5222 C CA . VAL A 1 688 ? 32.656 39 -10.625 1 89.44 688 VAL A CA 1
ATOM 5223 C C . VAL A 1 688 ? 32.938 40.438 -10.219 1 89.44 688 VAL A C 1
ATOM 5225 O O . VAL A 1 688 ? 34.031 40.781 -9.812 1 89.44 688 VAL A O 1
ATOM 5228 N N . GLU A 1 689 ? 31.891 41.219 -10.289 1 88.06 689 GLU A N 1
ATOM 5229 C CA . GLU A 1 689 ? 32 42.625 -9.961 1 88.06 689 GLU A CA 1
ATOM 5230 C C . GLU A 1 689 ? 32.125 42.844 -8.453 1 88.06 689 GLU A C 1
ATOM 5232 O O . GLU A 1 689 ? 32.844 43.75 -8 1 88.06 689 GLU A O 1
ATOM 5237 N N . ALA A 1 690 ? 31.453 42 -7.711 1 87.06 690 ALA A N 1
ATOM 5238 C CA . ALA A 1 690 ? 31.422 42.156 -6.258 1 87.06 690 ALA A CA 1
ATOM 5239 C C . ALA A 1 690 ? 32.75 41.719 -5.633 1 87.06 690 ALA A C 1
ATOM 5241 O O . ALA A 1 690 ? 33.156 42.219 -4.582 1 87.06 690 ALA A O 1
ATOM 5242 N N . TYR A 1 691 ? 33.438 40.719 -6.293 1 86.06 691 TYR A N 1
ATOM 5243 C CA . TYR A 1 691 ? 34.656 40.188 -5.734 1 86.06 691 TYR A CA 1
ATOM 5244 C C . TYR A 1 691 ? 35.812 40.281 -6.738 1 86.06 691 TYR A C 1
ATOM 5246 O O . TYR A 1 691 ? 36.438 39.281 -7.074 1 86.06 691 TYR A O 1
ATOM 5254 N N . PRO A 1 692 ? 36.219 41.375 -7.211 1 77.94 692 PRO A N 1
ATOM 5255 C CA . PRO A 1 692 ? 37.219 41.5 -8.273 1 77.94 692 PRO A CA 1
ATOM 5256 C C . PRO A 1 692 ? 38.594 40.938 -7.867 1 77.94 692 PRO A C 1
ATOM 5258 O O . PRO A 1 692 ? 39.25 40.312 -8.68 1 77.94 692 PRO A O 1
ATOM 5261 N N . GLU A 1 693 ? 39.094 41.219 -6.586 1 75.94 693 GLU A N 1
ATOM 5262 C CA . GLU A 1 693 ? 40.438 40.781 -6.223 1 75.94 693 GLU A CA 1
ATOM 5263 C C . GLU A 1 693 ? 40.375 39.812 -5.055 1 75.94 693 GLU A C 1
ATOM 5265 O O . GLU A 1 693 ? 41.406 39.5 -4.445 1 75.94 693 GLU A O 1
ATOM 5270 N N . ASP A 1 694 ? 39.219 39.219 -4.805 1 83.81 694 ASP A N 1
ATOM 5271 C CA . ASP A 1 694 ? 39.125 38.312 -3.674 1 83.81 694 ASP A CA 1
ATOM 5272 C C . ASP A 1 694 ? 38.25 37.094 -4.016 1 83.81 694 ASP A C 1
ATOM 5274 O O . ASP A 1 694 ? 37.156 36.969 -3.492 1 83.81 694 ASP A O 1
ATOM 5278 N N . GLU A 1 695 ? 38.781 36.219 -4.734 1 86.12 695 GLU A N 1
ATOM 5279 C CA . GLU A 1 695 ? 38.094 35.031 -5.172 1 86.12 695 GLU A CA 1
ATOM 5280 C C . GLU A 1 695 ? 37.75 34.125 -3.986 1 86.12 695 GLU A C 1
ATOM 5282 O O . GLU A 1 695 ? 36.719 33.438 -3.996 1 86.12 695 GLU A O 1
ATOM 5287 N N . ALA A 1 696 ? 38.625 34.156 -3.004 1 86.88 696 ALA A N 1
ATOM 5288 C CA . ALA A 1 696 ? 38.438 33.312 -1.835 1 86.88 696 ALA A CA 1
ATOM 5289 C C . ALA A 1 696 ? 37.156 33.688 -1.101 1 86.88 696 ALA A C 1
ATOM 5291 O O . ALA A 1 696 ? 36.406 32.781 -0.662 1 86.88 696 ALA A O 1
ATOM 5292 N N . ALA A 1 697 ? 36.938 34.938 -1.031 1 87.19 697 ALA A N 1
ATOM 5293 C CA . ALA A 1 697 ? 35.719 35.406 -0.358 1 87.19 697 ALA A CA 1
ATOM 5294 C C . ALA A 1 697 ? 34.469 35.062 -1.166 1 87.19 697 ALA A C 1
ATOM 5296 O O . ALA A 1 697 ? 33.406 34.781 -0.597 1 87.19 697 ALA A O 1
ATOM 5297 N N . ALA A 1 698 ? 34.594 35.094 -2.484 1 89.62 698 ALA A N 1
ATOM 5298 C CA . ALA A 1 698 ? 33.469 34.75 -3.346 1 89.62 698 ALA A CA 1
ATOM 5299 C C . ALA A 1 698 ? 33.125 33.25 -3.195 1 89.62 698 ALA A C 1
ATOM 5301 O O . ALA A 1 698 ? 31.938 32.906 -3.119 1 89.62 698 ALA A O 1
ATOM 5302 N N . TRP A 1 699 ? 34.156 32.5 -3.141 1 92.5 699 TRP A N 1
ATOM 5303 C CA . TRP A 1 699 ? 33.906 31.062 -2.99 1 92.5 699 TRP A CA 1
ATOM 5304 C C . TRP A 1 699 ? 33.312 30.75 -1.623 1 92.5 699 TRP A C 1
ATOM 5306 O O . TRP A 1 699 ? 32.469 29.875 -1.5 1 92.5 699 TRP A O 1
ATOM 5316 N N . ARG A 1 700 ? 33.781 31.391 -0.592 1 89.94 700 ARG A N 1
ATOM 5317 C CA . ARG A 1 700 ? 33.188 31.219 0.728 1 89.94 700 ARG A CA 1
ATOM 5318 C C . ARG A 1 700 ? 31.703 31.609 0.71 1 89.94 700 ARG A C 1
ATOM 5320 O O . ARG A 1 700 ? 30.875 30.922 1.291 1 89.94 700 ARG A O 1
ATOM 5327 N N . PHE A 1 701 ? 31.453 32.688 0.026 1 89.44 701 PHE A N 1
ATOM 5328 C CA . PHE A 1 701 ? 30.078 33.125 -0.108 1 89.44 701 PHE A CA 1
ATOM 5329 C C . PHE A 1 701 ? 29.234 32.062 -0.818 1 89.44 701 PHE A C 1
ATOM 5331 O O . PHE A 1 701 ? 28.141 31.734 -0.361 1 89.44 701 PHE A O 1
ATOM 5338 N N . LEU A 1 702 ? 29.734 31.578 -1.894 1 93.38 702 LEU A N 1
ATOM 5339 C CA . LEU A 1 702 ? 29 30.594 -2.689 1 93.38 702 LEU A CA 1
ATOM 5340 C C . LEU A 1 702 ? 28.828 29.281 -1.92 1 93.38 702 LEU A C 1
ATOM 5342 O O . LEU A 1 702 ? 27.781 28.641 -2.02 1 93.38 702 LEU A O 1
ATOM 5346 N N . ALA A 1 703 ? 29.828 28.891 -1.21 1 94.19 703 ALA A N 1
ATOM 5347 C CA . ALA A 1 703 ? 29.719 27.688 -0.391 1 94.19 703 ALA A CA 1
ATOM 5348 C C . ALA A 1 703 ? 28.594 27.812 0.641 1 94.19 703 ALA A C 1
ATOM 5350 O O . ALA A 1 703 ? 27.797 26.906 0.819 1 94.19 703 ALA A O 1
ATOM 5351 N N . ASP A 1 704 ? 28.562 28.938 1.269 1 90.94 704 ASP A N 1
ATOM 5352 C CA . ASP A 1 704 ? 27.516 29.188 2.262 1 90.94 704 ASP A CA 1
ATOM 5353 C C . ASP A 1 704 ? 26.141 29.281 1.604 1 90.94 704 ASP A C 1
ATOM 5355 O O . ASP A 1 704 ? 25.156 28.766 2.137 1 90.94 704 ASP A O 1
ATOM 5359 N N . PHE A 1 705 ? 26.125 29.891 0.5 1 91.31 705 PHE A N 1
ATOM 5360 C CA . PHE A 1 705 ? 24.875 30.047 -0.226 1 91.31 705 PHE A CA 1
ATOM 5361 C C . PHE A 1 705 ? 24.281 28.688 -0.591 1 91.31 705 PHE A C 1
ATOM 5363 O O . PHE A 1 705 ? 23.109 28.422 -0.327 1 91.31 705 PHE A O 1
ATOM 5370 N N . TRP A 1 706 ? 25.047 27.922 -1.205 1 95.31 706 TRP A N 1
ATOM 5371 C CA . TRP A 1 706 ? 24.547 26.641 -1.68 1 95.31 706 TRP A CA 1
ATOM 5372 C C . TRP A 1 706 ? 24.234 25.703 -0.511 1 95.31 706 TRP A C 1
ATOM 5374 O O . TRP A 1 706 ? 23.328 24.875 -0.59 1 95.31 706 TRP A O 1
ATOM 5384 N N . SER A 1 707 ? 24.984 25.797 0.516 1 94.56 707 SER A N 1
ATOM 5385 C CA . SER A 1 707 ? 24.672 25.047 1.721 1 94.56 707 SER A CA 1
ATOM 5386 C C . SER A 1 707 ? 23.297 25.453 2.275 1 94.56 707 SER A C 1
ATOM 5388 O O . SER A 1 707 ? 22.5 24.594 2.668 1 94.56 707 SER A O 1
ATOM 5390 N N . GLU A 1 708 ? 23.094 26.719 2.248 1 91.12 708 GLU A N 1
ATOM 5391 C CA . GLU A 1 708 ? 21.797 27.219 2.695 1 91.12 708 GLU A CA 1
ATOM 5392 C C . GLU A 1 708 ? 20.672 26.734 1.778 1 91.12 708 GLU A C 1
ATOM 5394 O O . GLU A 1 708 ? 19.562 26.453 2.238 1 91.12 708 GLU A O 1
ATOM 5399 N N . MET A 1 709 ? 20.969 26.719 0.583 1 91.69 709 MET A N 1
ATOM 5400 C CA . MET A 1 709 ? 19.984 26.219 -0.38 1 91.69 709 MET A CA 1
ATOM 5401 C C . MET A 1 709 ? 19.609 24.781 -0.086 1 91.69 709 MET A C 1
ATOM 5403 O O . MET A 1 709 ? 18.438 24.422 -0.095 1 91.69 709 MET A O 1
ATOM 5407 N N . VAL A 1 710 ? 20.578 24 0.198 1 94.19 710 VAL A N 1
ATOM 5408 C CA . VAL A 1 710 ? 20.328 22.594 0.499 1 94.19 710 VAL A CA 1
ATOM 5409 C C . VAL A 1 710 ? 19.516 22.469 1.788 1 94.19 710 VAL A C 1
ATOM 5411 O O . VAL A 1 710 ? 18.594 21.656 1.874 1 94.19 710 VAL A O 1
ATOM 5414 N N . LEU A 1 711 ? 19.828 23.297 2.766 1 92.56 711 LEU A N 1
ATOM 5415 C CA . LEU A 1 711 ? 19.094 23.297 4.031 1 92.56 711 LEU A CA 1
ATOM 5416 C C . LEU A 1 711 ? 17.656 23.734 3.822 1 92.56 711 LEU A C 1
ATOM 5418 O O . LEU A 1 711 ? 16.75 23.281 4.539 1 92.56 711 LEU A O 1
ATOM 5422 N N . PHE A 1 712 ? 17.469 24.531 2.855 1 88.31 712 PHE A N 1
ATOM 5423 C CA . PHE A 1 712 ? 16.125 25.047 2.562 1 88.31 712 PHE A CA 1
ATOM 5424 C C . PHE A 1 712 ? 15.305 24 1.829 1 88.31 712 PHE A C 1
ATOM 5426 O O . PHE A 1 712 ? 14.109 23.844 2.096 1 88.31 712 PHE A O 1
ATOM 5433 N N . VAL A 1 713 ? 15.906 23.297 0.948 1 91.12 713 VAL A N 1
ATOM 5434 C CA . VAL A 1 713 ? 15.156 22.391 0.089 1 91.12 713 VAL A CA 1
ATOM 5435 C C . VAL A 1 713 ? 14.961 21.047 0.808 1 91.12 713 VAL A C 1
ATOM 5437 O O . VAL A 1 713 ? 14.047 20.297 0.473 1 91.12 713 VAL A O 1
ATOM 5440 N N . ALA A 1 714 ? 15.695 20.703 1.791 1 92.56 714 ALA A N 1
ATOM 5441 C CA . ALA A 1 714 ? 15.742 19.375 2.396 1 92.56 714 ALA A CA 1
ATOM 5442 C C . ALA A 1 714 ? 14.453 19.062 3.152 1 92.56 714 ALA A C 1
ATOM 5444 O O . ALA A 1 714 ? 13.875 17.984 3 1 92.56 714 ALA A O 1
ATOM 5445 N N . PRO A 1 715 ? 13.961 20.031 3.943 1 89 715 PRO A N 1
ATOM 5446 C CA . PRO A 1 715 ? 12.727 19.688 4.652 1 89 715 PRO A CA 1
ATOM 5447 C C . PRO A 1 715 ? 11.539 19.484 3.713 1 89 715 PRO A C 1
ATOM 5449 O O . PRO A 1 715 ? 11.289 20.312 2.84 1 89 715 PRO A O 1
ATOM 5452 N N . SER A 1 716 ? 10.961 18.359 3.762 1 83.12 716 SER A N 1
ATOM 5453 C CA . SER A 1 716 ? 9.875 18.016 2.855 1 83.12 716 SER A CA 1
ATOM 5454 C C . SER A 1 716 ? 8.867 17.094 3.527 1 83.12 716 SER A C 1
ATOM 5456 O O . SER A 1 716 ? 9.234 16.281 4.383 1 83.12 716 SER A O 1
ATOM 5458 N N . LYS A 1 717 ? 7.586 17.219 3.143 1 75.75 717 LYS A N 1
ATOM 5459 C CA . LYS A 1 717 ? 6.543 16.312 3.607 1 75.75 717 LYS A CA 1
ATOM 5460 C C . LYS A 1 717 ? 6.453 15.07 2.715 1 75.75 717 LYS A C 1
ATOM 5462 O O . LYS A 1 717 ? 5.742 14.117 3.039 1 75.75 717 LYS A O 1
ATOM 5467 N N . ASN A 1 718 ? 7.238 15.141 1.633 1 79.19 718 ASN A N 1
ATOM 5468 C CA . ASN A 1 718 ? 7.258 14 0.716 1 79.19 718 ASN A CA 1
ATOM 5469 C C . ASN A 1 718 ? 8.164 12.891 1.224 1 79.19 718 ASN A C 1
ATOM 5471 O O . ASN A 1 718 ? 9.281 12.711 0.724 1 79.19 718 ASN A O 1
ATOM 5475 N N . VAL A 1 719 ? 7.668 12.031 2.062 1 80.31 719 VAL A N 1
ATOM 5476 C CA . VAL A 1 719 ? 8.43 10.953 2.688 1 80.31 719 VAL A CA 1
ATOM 5477 C C . VAL A 1 719 ? 8.734 9.875 1.656 1 80.31 719 VAL A C 1
ATOM 5479 O O . VAL A 1 719 ? 9.797 9.25 1.703 1 80.31 719 VAL A O 1
ATOM 5482 N N . LYS A 1 720 ? 7.879 9.766 0.631 1 77.19 720 LYS A N 1
ATOM 5483 C CA . LYS A 1 720 ? 8.047 8.734 -0.389 1 77.19 720 LYS A CA 1
ATOM 5484 C C . LYS A 1 720 ? 9.32 8.961 -1.197 1 77.19 720 LYS A C 1
ATOM 5486 O O . LYS A 1 720 ? 10.055 8.008 -1.485 1 77.19 720 LYS A O 1
ATOM 5491 N N . GLY A 1 721 ? 9.547 10.188 -1.533 1 79.81 721 GLY A N 1
ATOM 5492 C CA . GLY A 1 721 ? 10.75 10.5 -2.285 1 79.81 721 GLY A CA 1
ATOM 5493 C C . GLY A 1 721 ? 12.023 10.102 -1.561 1 79.81 721 GLY A C 1
ATOM 5494 O O . GLY A 1 721 ? 12.961 9.586 -2.176 1 79.81 721 GLY A O 1
ATOM 5495 N N . HIS A 1 722 ? 12.047 10.203 -0.325 1 85.88 722 HIS A N 1
ATOM 5496 C CA . HIS A 1 722 ? 13.227 9.891 0.469 1 85.88 722 HIS A CA 1
ATOM 5497 C C . HIS A 1 722 ? 13.383 8.383 0.657 1 85.88 722 HIS A C 1
ATOM 5499 O O . HIS A 1 722 ? 14.5 7.867 0.652 1 85.88 722 HIS A O 1
ATOM 5505 N N . VAL A 1 723 ? 12.297 7.762 0.807 1 80.44 723 VAL A N 1
ATOM 5506 C CA . VAL A 1 723 ? 12.344 6.309 0.936 1 80.44 723 VAL A CA 1
ATOM 5507 C C . VAL A 1 723 ? 12.859 5.695 -0.365 1 80.44 723 VAL A C 1
ATOM 5509 O O . VAL A 1 723 ? 13.672 4.766 -0.342 1 80.44 723 VAL A O 1
ATOM 5512 N N . GLU A 1 724 ? 12.406 6.246 -1.465 1 77.44 724 GLU A N 1
ATOM 5513 C CA . GLU A 1 724 ? 12.867 5.754 -2.76 1 77.44 724 GLU A CA 1
ATOM 5514 C C . GLU A 1 724 ? 14.352 6.055 -2.971 1 77.44 724 GLU A C 1
ATOM 5516 O O . GLU A 1 724 ? 15.078 5.242 -3.551 1 77.44 724 GLU A O 1
ATOM 5521 N N . ALA A 1 725 ? 14.727 7.137 -2.469 1 81.12 725 ALA A N 1
ATOM 5522 C CA . ALA A 1 725 ? 16.141 7.5 -2.574 1 81.12 725 ALA A CA 1
ATOM 5523 C C . ALA A 1 725 ? 17.016 6.535 -1.783 1 81.12 725 ALA A C 1
ATOM 5525 O O . ALA A 1 725 ? 18.109 6.184 -2.221 1 81.12 725 ALA A O 1
ATOM 5526 N N . MET A 1 726 ? 16.562 6.102 -0.685 1 80.38 726 MET A N 1
ATOM 5527 C CA . MET A 1 726 ? 17.297 5.145 0.129 1 80.38 726 MET A CA 1
ATOM 5528 C C . MET A 1 726 ? 17.453 3.812 -0.599 1 80.38 726 MET A C 1
ATOM 5530 O O . MET A 1 726 ? 18.5 3.168 -0.508 1 80.38 726 MET A O 1
ATOM 5534 N N . GLY A 1 727 ? 16.406 3.512 -1.325 1 74.5 727 GLY A N 1
ATOM 5535 C CA . GLY A 1 727 ? 16.453 2.27 -2.08 1 74.5 727 GLY A CA 1
ATOM 5536 C C . GLY A 1 727 ? 17.484 2.289 -3.188 1 74.5 727 GLY A C 1
ATOM 5537 O O . GLY A 1 727 ? 18.062 1.249 -3.533 1 74.5 727 GLY A O 1
ATOM 5538 N N . ARG A 1 728 ? 17.828 3.484 -3.648 1 73.62 728 ARG A N 1
ATOM 5539 C CA . ARG A 1 728 ? 18.781 3.631 -4.742 1 73.62 728 ARG A CA 1
ATOM 5540 C C . ARG A 1 728 ? 20.188 3.863 -4.215 1 73.62 728 ARG A C 1
ATOM 5542 O O . ARG A 1 728 ? 21.094 4.176 -4.98 1 73.62 728 ARG A O 1
ATOM 5549 N N . GLY A 1 729 ? 20.328 3.771 -2.992 1 75.81 729 GLY A N 1
ATOM 5550 C CA . GLY A 1 729 ? 21.656 3.967 -2.424 1 75.81 729 GLY A CA 1
ATOM 5551 C C . GLY A 1 729 ? 21.781 5.242 -1.613 1 75.81 729 GLY A C 1
ATOM 5552 O O . GLY A 1 729 ? 22.844 5.562 -1.104 1 75.81 729 GLY A O 1
ATOM 5553 N N . GLY A 1 730 ? 20.734 5.969 -1.629 1 82.12 730 GLY A N 1
ATOM 5554 C CA . GLY A 1 730 ? 20.719 7.148 -0.778 1 82.12 730 GLY A CA 1
ATOM 5555 C C . GLY A 1 730 ? 20.984 8.438 -1.535 1 82.12 730 GLY A C 1
ATOM 5556 O O . GLY A 1 730 ? 21.484 8.406 -2.66 1 82.12 730 GLY A O 1
ATOM 5557 N N . GLU A 1 731 ? 20.562 9.555 -0.998 1 90.25 731 GLU A N 1
ATOM 5558 C CA . GLU A 1 731 ? 20.797 10.914 -1.483 1 90.25 731 GLU A CA 1
ATOM 5559 C C . GLU A 1 731 ? 21.312 11.82 -0.364 1 90.25 731 GLU A C 1
ATOM 5561 O O . GLU A 1 731 ? 20.938 11.641 0.8 1 90.25 731 GLU A O 1
ATOM 5566 N N . PHE A 1 732 ? 22.172 12.688 -0.742 1 94.44 732 PHE A N 1
ATOM 5567 C CA . PHE A 1 732 ? 22.719 13.609 0.246 1 94.44 732 PHE A CA 1
ATOM 5568 C C . PHE A 1 732 ? 21.609 14.438 0.889 1 94.44 732 PHE A C 1
ATOM 5570 O O . PHE A 1 732 ? 21.625 14.664 2.1 1 94.44 732 PHE A O 1
ATOM 5577 N N . VAL A 1 733 ? 20.688 14.852 0.116 1 94.62 733 VAL A N 1
ATOM 5578 C CA . VAL A 1 733 ? 19.594 15.672 0.629 1 94.62 733 VAL A CA 1
ATOM 5579 C C . VAL A 1 733 ? 18.797 14.875 1.658 1 94.62 733 VAL A C 1
ATOM 5581 O O . VAL A 1 733 ? 18.219 15.453 2.588 1 94.62 733 VAL A O 1
ATOM 5584 N N . THR A 1 734 ? 18.719 13.594 1.525 1 93.56 734 THR A N 1
ATOM 5585 C CA . THR A 1 734 ? 18.031 12.75 2.498 1 93.56 734 THR A CA 1
ATOM 5586 C C . THR A 1 734 ? 18.781 12.758 3.834 1 93.56 734 THR A C 1
ATOM 5588 O O . THR A 1 734 ? 18.156 12.703 4.895 1 93.56 734 THR A O 1
ATOM 5591 N N . LEU A 1 735 ? 20.109 12.82 3.76 1 94.62 735 LEU A N 1
ATOM 5592 C CA . LEU A 1 735 ? 20.906 12.945 4.977 1 94.62 735 LEU A CA 1
ATOM 5593 C C . LEU A 1 735 ? 20.609 14.258 5.691 1 94.62 735 LEU A C 1
ATOM 5595 O O . LEU A 1 735 ? 20.406 14.273 6.91 1 94.62 735 LEU A O 1
ATOM 5599 N N . VAL A 1 736 ? 20.562 15.273 4.902 1 95.06 736 VAL A N 1
ATOM 5600 C CA . VAL A 1 736 ? 20.297 16.594 5.477 1 95.06 736 VAL A CA 1
ATOM 5601 C C . VAL A 1 736 ? 18.875 16.656 5.988 1 95.06 736 VAL A C 1
ATOM 5603 O O . VAL A 1 736 ? 18.594 17.25 7.031 1 95.06 736 VAL A O 1
ATOM 5606 N N . TRP A 1 737 ? 18 16 5.234 1 94.81 737 TRP A N 1
ATOM 5607 C CA . TRP A 1 737 ? 16.609 15.891 5.641 1 94.81 737 TRP A CA 1
ATOM 5608 C C . TRP A 1 737 ? 16.484 15.227 7.008 1 94.81 737 TRP A C 1
ATOM 5610 O O . TRP A 1 737 ? 15.742 15.695 7.875 1 94.81 737 TRP A O 1
ATOM 5620 N N . ALA A 1 738 ? 17.219 14.195 7.25 1 94.75 738 ALA A N 1
ATOM 5621 C CA . ALA A 1 738 ? 17.219 13.492 8.531 1 94.75 738 ALA A CA 1
ATOM 5622 C C . ALA A 1 738 ? 17.812 14.367 9.633 1 94.75 738 ALA A C 1
ATOM 5624 O O . ALA A 1 738 ? 17.266 14.422 10.742 1 94.75 738 ALA A O 1
ATOM 5625 N N . LEU A 1 739 ? 18.891 15.039 9.289 1 94.44 739 LEU A N 1
ATOM 5626 C CA . LEU A 1 739 ? 19.531 15.945 10.234 1 94.44 739 LEU A CA 1
ATOM 5627 C C . LEU A 1 739 ? 18.547 17 10.719 1 94.44 739 LEU A C 1
ATOM 5629 O O . LEU A 1 739 ? 18.406 17.219 11.922 1 94.44 739 LEU A O 1
ATOM 5633 N N . LEU A 1 740 ? 17.875 17.594 9.844 1 93.31 740 LEU A N 1
ATOM 5634 C CA . LEU A 1 740 ? 16.922 18.672 10.172 1 93.31 740 LEU A CA 1
ATOM 5635 C C . LEU A 1 740 ? 15.734 18.109 10.945 1 93.31 740 LEU A C 1
ATOM 5637 O O . LEU A 1 740 ? 15.203 18.797 11.828 1 93.31 740 LEU A O 1
ATOM 5641 N N . LEU A 1 741 ? 15.328 16.922 10.57 1 93.31 741 LEU A N 1
ATOM 5642 C CA . LEU A 1 741 ? 14.242 16.281 11.305 1 93.31 741 LEU A CA 1
ATOM 5643 C C . LEU A 1 741 ? 14.594 16.172 12.789 1 93.31 741 LEU A C 1
ATOM 5645 O O . LEU A 1 741 ? 13.773 16.5 13.648 1 93.31 741 LEU A O 1
ATOM 5649 N N . HIS A 1 742 ? 15.75 15.719 13.062 1 93 742 HIS A N 1
ATOM 5650 C CA . HIS A 1 742 ? 16.172 15.531 14.445 1 93 742 HIS A CA 1
ATOM 5651 C C . HIS A 1 742 ? 16.328 16.875 15.156 1 93 742 HIS A C 1
ATOM 5653 O O . HIS A 1 742 ? 16.297 16.938 16.391 1 93 742 HIS A O 1
ATOM 5659 N N . ALA A 1 743 ? 16.5 17.953 14.328 1 91.25 743 ALA A N 1
ATOM 5660 C CA . ALA A 1 743 ? 16.594 19.312 14.891 1 91.25 743 ALA A CA 1
ATOM 5661 C C . ALA A 1 743 ? 15.203 19.922 15.062 1 91.25 743 ALA A C 1
ATOM 5663 O O . ALA A 1 743 ? 15.078 21.094 15.438 1 91.25 743 ALA A O 1
ATOM 5664 N N . GLY A 1 744 ? 14.133 19.156 14.703 1 89.12 744 GLY A N 1
ATOM 5665 C CA . GLY A 1 744 ? 12.773 19.641 14.859 1 89.12 744 GLY A CA 1
ATOM 5666 C C . GLY A 1 744 ? 12.289 20.453 13.672 1 89.12 744 GLY A C 1
ATOM 5667 O O . GLY A 1 744 ? 11.227 21.078 13.734 1 89.12 744 GLY A O 1
ATOM 5668 N N . VAL A 1 745 ? 13.102 20.484 12.602 1 88.62 745 VAL A N 1
ATOM 5669 C CA . VAL A 1 745 ? 12.719 21.203 11.391 1 88.62 745 VAL A CA 1
ATOM 5670 C C . VAL A 1 745 ? 12.062 20.25 10.406 1 88.62 745 VAL A C 1
ATOM 5672 O O . VAL A 1 745 ? 12.75 19.484 9.727 1 88.62 745 VAL A O 1
ATOM 5675 N N . THR A 1 746 ? 10.766 20.297 10.32 1 85.69 746 THR A N 1
ATOM 5676 C CA . THR A 1 746 ? 10.055 19.312 9.523 1 85.69 746 THR A CA 1
ATOM 5677 C C . THR A 1 746 ? 9.484 19.938 8.25 1 85.69 746 THR A C 1
ATOM 5679 O O . THR A 1 746 ? 9.102 19.234 7.32 1 85.69 746 THR A O 1
ATOM 5682 N N . ASP A 1 747 ? 9.383 21.25 8.266 1 80.19 747 ASP A N 1
ATOM 5683 C CA . ASP A 1 747 ? 8.852 21.938 7.094 1 80.19 747 ASP A CA 1
ATOM 5684 C C . ASP A 1 747 ? 9.695 23.156 6.746 1 80.19 747 ASP A C 1
ATOM 5686 O O . ASP A 1 747 ? 10.461 23.641 7.578 1 80.19 747 ASP A O 1
ATOM 5690 N N . ARG A 1 748 ? 9.492 23.594 5.531 1 76.12 748 ARG A N 1
ATOM 5691 C CA . ARG A 1 748 ? 10.219 24.766 5.062 1 76.12 748 ARG A CA 1
ATOM 5692 C C . ARG A 1 748 ? 9.672 26.047 5.695 1 76.12 748 ARG A C 1
ATOM 5694 O O . ARG A 1 748 ? 8.477 26.156 5.953 1 76.12 748 ARG A O 1
ATOM 5701 N N . PRO A 1 749 ? 10.531 26.906 6 1 60.5 749 PRO A N 1
ATOM 5702 C CA . PRO A 1 749 ? 10.062 28.172 6.551 1 60.5 749 PRO A CA 1
ATOM 5703 C C . PRO A 1 749 ? 9.133 28.922 5.598 1 60.5 749 PRO A C 1
ATOM 5705 O O . PRO A 1 749 ? 9.344 28.906 4.383 1 60.5 749 PRO A O 1
ATOM 5708 N N . GLY A 1 750 ? 8.047 29.578 6.043 1 55.16 750 GLY A N 1
ATOM 5709 C CA . GLY A 1 750 ? 7.129 30.391 5.266 1 55.16 750 GLY A CA 1
ATOM 5710 C C . GLY A 1 750 ? 5.969 29.609 4.691 1 55.16 750 GLY A C 1
ATOM 5711 O O . GLY A 1 750 ? 5.082 30.172 4.051 1 55.16 750 GLY A O 1
ATOM 5712 N N . THR A 1 751 ? 6.156 28.328 4.551 1 50.44 751 THR A N 1
ATOM 5713 C CA . THR A 1 751 ? 5.027 27.594 4.008 1 50.44 751 THR A CA 1
ATOM 5714 C C . THR A 1 751 ? 3.916 27.453 5.047 1 50.44 751 THR A C 1
ATOM 5716 O O . THR A 1 751 ? 4.176 27.109 6.199 1 50.44 751 THR A O 1
ATOM 5719 N N . ALA A 1 752 ? 2.957 28.406 4.82 1 44.44 752 ALA A N 1
ATOM 5720 C CA . ALA A 1 752 ? 1.791 28.344 5.699 1 44.44 752 ALA A CA 1
ATOM 5721 C C . ALA A 1 752 ? 1.402 26.891 5.992 1 44.44 752 ALA A C 1
ATOM 5723 O O . ALA A 1 752 ? 1.625 26 5.168 1 44.44 752 ALA A O 1
ATOM 5724 N N . ASP A 1 753 ? 1.094 26.562 7.125 1 43.53 753 ASP A N 1
ATOM 5725 C CA . ASP A 1 753 ? 0.578 25.312 7.672 1 43.53 753 ASP A CA 1
ATOM 5726 C C . ASP A 1 753 ? -0.434 24.672 6.723 1 43.53 753 ASP A C 1
ATOM 5728 O O . ASP A 1 753 ? -1.332 25.344 6.219 1 43.53 753 ASP A O 1
ATOM 5732 N N . GLY A 1 754 ? -0.358 23.453 6.133 1 42.66 754 GLY A N 1
ATOM 5733 C CA . GLY A 1 754 ? -1.308 22.734 5.305 1 42.66 754 GLY A CA 1
ATOM 5734 C C . GLY A 1 754 ? -0.959 22.766 3.83 1 42.66 754 GLY A C 1
ATOM 5735 O O . GLY A 1 754 ? -1.581 22.078 3.023 1 42.66 754 GLY A O 1
ATOM 5736 N N . SER A 1 755 ? -0.22 23.844 3.393 1 40.12 755 SER A N 1
ATOM 5737 C CA . SER A 1 755 ? -0.081 24.094 1.962 1 40.12 755 SER A CA 1
ATOM 5738 C C . SER A 1 755 ? 1.082 23.297 1.371 1 40.12 755 SER A C 1
ATOM 5740 O O . SER A 1 755 ? 1.379 23.422 0.181 1 40.12 755 SER A O 1
ATOM 5742 N N . GLY A 1 756 ? 1.813 22.703 2.076 1 41 756 GLY A N 1
ATOM 5743 C CA . GLY A 1 756 ? 2.998 22.156 1.442 1 41 756 GLY A CA 1
ATOM 5744 C C . GLY A 1 756 ? 2.682 21.031 0.467 1 41 756 GLY A C 1
ATOM 5745 O O . GLY A 1 756 ? 1.733 20.266 0.671 1 41 756 GLY A O 1
ATOM 5746 N N . VAL A 1 757 ? 3.025 21.188 -0.806 1 39.38 757 VAL A N 1
ATOM 5747 C CA . VAL A 1 757 ? 2.848 20.266 -1.913 1 39.38 757 VAL A CA 1
ATOM 5748 C C . VAL A 1 757 ? 3.488 18.922 -1.566 1 39.38 757 VAL A C 1
ATOM 5750 O O . VAL A 1 757 ? 4.668 18.859 -1.217 1 39.38 757 VAL A O 1
ATOM 5753 N N . PRO A 1 758 ? 2.65 17.969 -1.2 1 41.16 758 PRO A N 1
ATOM 5754 C CA . PRO A 1 758 ? 3.324 16.672 -1.08 1 41.16 758 PRO A CA 1
ATOM 5755 C C . PRO A 1 758 ? 3.926 16.203 -2.4 1 41.16 758 PRO A C 1
ATOM 5757 O O . PRO A 1 758 ? 3.441 16.562 -3.473 1 41.16 758 PRO A O 1
ATOM 5760 N N . MET B 1 1 ? 2.961 -61.812 0.575 1 32.25 1 MET B N 1
ATOM 5761 C CA . MET B 1 1 ? 2.174 -60.969 -0.322 1 32.25 1 MET B CA 1
ATOM 5762 C C . MET B 1 1 ? 2.445 -59.5 -0.061 1 32.25 1 MET B C 1
ATOM 5764 O O . MET B 1 1 ? 2.287 -59.031 1.064 1 32.25 1 MET B O 1
ATOM 5768 N N . ASP B 1 2 ? 3.301 -58.844 -0.904 1 39.09 2 ASP B N 1
ATOM 5769 C CA . ASP B 1 2 ? 4.094 -57.625 -0.781 1 39.09 2 ASP B CA 1
ATOM 5770 C C . ASP B 1 2 ? 3.199 -56.375 -0.745 1 39.09 2 ASP B C 1
ATOM 5772 O O . ASP B 1 2 ? 2.549 -56.031 -1.737 1 39.09 2 ASP B O 1
ATOM 5776 N N . THR B 1 3 ? 2.711 -56.031 0.375 1 49.03 3 THR B N 1
ATOM 5777 C CA . THR B 1 3 ? 1.889 -54.906 0.776 1 49.03 3 THR B CA 1
ATOM 5778 C C . THR B 1 3 ? 2.418 -53.625 0.161 1 49.03 3 THR B C 1
ATOM 5780 O O . THR B 1 3 ? 1.656 -52.656 -0.062 1 49.03 3 THR B O 1
ATOM 5783 N N . SER B 1 4 ? 3.67 -53.594 0.095 1 45.84 4 SER B N 1
ATOM 5784 C CA . SER B 1 4 ? 4.25 -52.375 -0.49 1 45.84 4 SER B CA 1
ATOM 5785 C C . SER B 1 4 ? 3.82 -52.219 -1.943 1 45.84 4 SER B C 1
ATOM 5787 O O . SER B 1 4 ? 3.59 -51.094 -2.4 1 45.84 4 SER B O 1
ATOM 5789 N N . SER B 1 5 ? 3.648 -53.344 -2.625 1 48.5 5 SER B N 1
ATOM 5790 C CA . SER B 1 5 ? 3.24 -53.312 -4.023 1 48.5 5 SER B CA 1
ATOM 5791 C C . SER B 1 5 ? 1.788 -52.844 -4.16 1 48.5 5 SER B C 1
ATOM 5793 O O . SER B 1 5 ? 1.443 -52.125 -5.09 1 48.5 5 SER B O 1
ATOM 5795 N N . THR B 1 6 ? 1.008 -53.219 -3.219 1 44.12 6 THR B N 1
ATOM 5796 C CA . THR B 1 6 ? -0.404 -52.875 -3.303 1 44.12 6 THR B CA 1
ATOM 5797 C C . THR B 1 6 ? -0.6 -51.375 -3.043 1 44.12 6 THR B C 1
ATOM 5799 O O . THR B 1 6 ? -1.423 -50.719 -3.697 1 44.12 6 THR B O 1
ATOM 5802 N N . ILE B 1 7 ? 0.075 -50.906 -2.08 1 42.44 7 ILE B N 1
ATOM 5803 C CA . ILE B 1 7 ? -0.038 -49.5 -1.768 1 42.44 7 ILE B CA 1
ATOM 5804 C C . ILE B 1 7 ? 0.471 -48.656 -2.943 1 42.44 7 ILE B C 1
ATOM 5806 O O . ILE B 1 7 ? -0.132 -47.656 -3.305 1 42.44 7 ILE B O 1
ATOM 5810 N N . GLN B 1 8 ? 1.498 -49.188 -3.5 1 43.91 8 GLN B N 1
ATOM 5811 C CA . GLN B 1 8 ? 2.068 -48.5 -4.66 1 43.91 8 GLN B CA 1
ATOM 5812 C C . GLN B 1 8 ? 1.089 -48.5 -5.832 1 43.91 8 GLN B C 1
ATOM 5814 O O . GLN B 1 8 ? 0.93 -47.5 -6.508 1 43.91 8 GLN B O 1
ATOM 5819 N N . THR B 1 9 ? 0.46 -49.656 -6.074 1 45.59 9 THR B N 1
ATOM 5820 C CA . THR B 1 9 ? -0.504 -49.75 -7.164 1 45.59 9 THR B CA 1
ATOM 5821 C C . THR B 1 9 ? -1.707 -48.844 -6.902 1 45.59 9 THR B C 1
ATOM 5823 O O . THR B 1 9 ? -2.244 -48.219 -7.824 1 45.59 9 THR B O 1
ATOM 5826 N N . ALA B 1 10 ? -2.104 -48.781 -5.699 1 42.69 10 ALA B N 1
ATOM 5827 C CA . ALA B 1 10 ? -3.266 -47.969 -5.336 1 42.69 10 ALA B CA 1
ATOM 5828 C C . ALA B 1 10 ? -2.963 -46.469 -5.465 1 42.69 10 ALA B C 1
ATOM 5830 O O . ALA B 1 10 ? -3.799 -45.688 -5.941 1 42.69 10 ALA B O 1
ATOM 5831 N N . VAL B 1 11 ? -1.821 -46.188 -5.035 1 47.03 11 VAL B N 1
ATOM 5832 C CA . VAL B 1 11 ? -1.398 -44.781 -5.137 1 47.03 11 VAL B CA 1
ATOM 5833 C C . VAL B 1 11 ? -1.231 -44.406 -6.605 1 47.03 11 VAL B C 1
ATOM 5835 O O . VAL B 1 11 ? -1.614 -43.312 -7.016 1 47.03 11 VAL B O 1
ATOM 5838 N N . GLU B 1 12 ? -0.669 -45.344 -7.352 1 50.22 12 GLU B N 1
ATOM 5839 C CA . GLU B 1 12 ? -0.439 -45.156 -8.781 1 50.22 12 GLU B CA 1
ATOM 5840 C C . GLU B 1 12 ? -1.756 -45.031 -9.539 1 50.22 12 GLU B C 1
ATOM 5842 O O . GLU B 1 12 ? -1.898 -44.219 -10.438 1 50.22 12 GLU B O 1
ATOM 5847 N N . ALA B 1 13 ? -2.668 -46.062 -9.359 1 47.62 13 ALA B N 1
ATOM 5848 C CA . ALA B 1 13 ? -3.969 -46.062 -10.016 1 47.62 13 ALA B CA 1
ATOM 5849 C C . ALA B 1 13 ? -4.758 -44.812 -9.656 1 47.62 13 ALA B C 1
ATOM 5851 O O . ALA B 1 13 ? -5.543 -44.281 -10.461 1 47.62 13 ALA B O 1
ATOM 5852 N N . ALA B 1 14 ? -4.418 -44.312 -8.461 1 53.66 14 ALA B N 1
ATOM 5853 C CA . ALA B 1 14 ? -5.277 -43.281 -7.887 1 53.66 14 ALA B CA 1
ATOM 5854 C C . ALA B 1 14 ? -4.695 -41.906 -8.125 1 53.66 14 ALA B C 1
ATOM 5856 O O . ALA B 1 14 ? -5.312 -40.875 -7.77 1 53.66 14 ALA B O 1
ATOM 5857 N N . ARG B 1 15 ? -3.641 -41.906 -8.82 1 64.06 15 ARG B N 1
ATOM 5858 C CA . ARG B 1 15 ? -2.93 -40.656 -8.883 1 64.06 15 ARG B CA 1
ATOM 5859 C C . ARG B 1 15 ? -3.682 -39.656 -9.75 1 64.06 15 ARG B C 1
ATOM 5861 O O . ARG B 1 15 ? -4.004 -38.531 -9.297 1 64.06 15 ARG B O 1
ATOM 5868 N N . VAL B 1 16 ? -3.975 -40.125 -10.977 1 68.12 16 VAL B N 1
ATOM 5869 C CA . VAL B 1 16 ? -4.598 -39.156 -11.891 1 68.12 16 VAL B CA 1
ATOM 5870 C C . VAL B 1 16 ? -6.023 -38.875 -11.43 1 68.12 16 VAL B C 1
ATOM 5872 O O . VAL B 1 16 ? -6.426 -37.719 -11.359 1 68.12 16 VAL B O 1
ATOM 5875 N N . PRO B 1 17 ? -6.684 -39.938 -10.961 1 72.06 17 PRO B N 1
ATOM 5876 C CA . PRO B 1 17 ? -8.016 -39.625 -10.453 1 72.06 17 PRO B CA 1
ATOM 5877 C C . PRO B 1 17 ? -7.973 -38.719 -9.203 1 72.06 17 PRO B C 1
ATOM 5879 O O . PRO B 1 17 ? -8.82 -37.844 -9.039 1 72.06 17 PRO B O 1
ATOM 5882 N N . GLY B 1 18 ? -6.922 -38.969 -8.414 1 73.88 18 GLY B N 1
ATOM 5883 C CA . GLY B 1 18 ? -6.781 -38.125 -7.227 1 73.88 18 GLY B CA 1
ATOM 5884 C C . GLY B 1 18 ? -6.488 -36.688 -7.547 1 73.88 18 GLY B C 1
ATOM 5885 O O . GLY B 1 18 ? -7.055 -35.781 -6.93 1 73.88 18 GLY B O 1
ATOM 5886 N N . LEU B 1 19 ? -5.688 -36.469 -8.531 1 78.12 19 LEU B N 1
ATOM 5887 C CA . LEU B 1 19 ? -5.336 -35.125 -8.945 1 78.12 19 LEU B CA 1
ATOM 5888 C C . LEU B 1 19 ? -6.531 -34.438 -9.586 1 78.12 19 LEU B C 1
ATOM 5890 O O . LEU B 1 19 ? -6.734 -33.219 -9.383 1 78.12 19 LEU B O 1
ATOM 5894 N N . SER B 1 20 ? -7.293 -35.25 -10.258 1 79.44 20 SER B N 1
ATOM 5895 C CA . SER B 1 20 ? -8.453 -34.688 -10.93 1 79.44 20 SER B CA 1
ATOM 5896 C C . SER B 1 20 ? -9.531 -34.281 -9.922 1 79.44 20 SER B C 1
ATOM 5898 O O . SER B 1 20 ? -10.133 -33.219 -10.023 1 79.44 20 SER B O 1
ATOM 5900 N N . VAL B 1 21 ? -9.664 -35.125 -8.93 1 79.06 21 VAL B N 1
ATOM 5901 C CA . VAL B 1 21 ? -10.641 -34.844 -7.887 1 79.06 21 VAL B CA 1
ATOM 5902 C C . VAL B 1 21 ? -10.195 -33.625 -7.082 1 79.06 21 VAL B C 1
ATOM 5904 O O . VAL B 1 21 ? -11 -32.75 -6.766 1 79.06 21 VAL B O 1
ATOM 5907 N N . ALA B 1 22 ? -8.945 -33.594 -6.812 1 81.5 22 ALA B N 1
ATOM 5908 C CA . ALA B 1 22 ? -8.406 -32.438 -6.078 1 81.5 22 ALA B CA 1
ATOM 5909 C C . ALA B 1 22 ? -8.586 -31.156 -6.867 1 81.5 22 ALA B C 1
ATOM 5911 O O . ALA B 1 22 ? -8.898 -30.109 -6.293 1 81.5 22 ALA B O 1
ATOM 5912 N N . SER B 1 23 ? -8.453 -31.25 -8.109 1 81.31 23 SER B N 1
ATOM 5913 C CA . SER B 1 23 ? -8.656 -30.094 -8.961 1 81.31 23 SER B CA 1
ATOM 5914 C C . SER B 1 23 ? -10.109 -29.625 -8.938 1 81.31 23 SER B C 1
ATOM 5916 O O . SER B 1 23 ? -10.391 -28.438 -8.93 1 81.31 23 SER B O 1
ATOM 5918 N N . ALA B 1 24 ? -10.961 -30.609 -8.891 1 81.06 24 ALA B N 1
ATOM 5919 C CA . ALA B 1 24 ? -12.391 -30.281 -8.828 1 81.06 24 ALA B CA 1
ATOM 5920 C C . ALA B 1 24 ? -12.727 -29.547 -7.535 1 81.06 24 ALA B C 1
ATOM 5922 O O . ALA B 1 24 ? -13.406 -28.516 -7.562 1 81.06 24 ALA B O 1
ATOM 5923 N N . VAL B 1 25 ? -12.18 -30.047 -6.508 1 80.25 25 VAL B N 1
ATOM 5924 C CA . VAL B 1 25 ? -12.453 -29.453 -5.203 1 80.25 25 VAL B CA 1
ATOM 5925 C C . VAL B 1 25 ? -11.891 -28.031 -5.152 1 80.25 25 VAL B C 1
ATOM 5927 O O . VAL B 1 25 ? -12.562 -27.109 -4.691 1 80.25 25 VAL B O 1
ATOM 5930 N N . LEU B 1 26 ? -10.781 -27.906 -5.68 1 82.06 26 LEU B N 1
ATOM 5931 C CA . LEU B 1 26 ? -10.148 -26.578 -5.66 1 82.06 26 LEU B CA 1
ATOM 5932 C C . LEU B 1 26 ? -10.906 -25.609 -6.555 1 82.06 26 LEU B C 1
ATOM 5934 O O . LEU B 1 26 ? -11.047 -24.438 -6.211 1 82.06 26 LEU B O 1
ATOM 5938 N N . ALA B 1 27 ? -11.414 -26.125 -7.582 1 81.19 27 ALA B N 1
ATOM 5939 C CA . ALA B 1 27 ? -12.164 -25.266 -8.492 1 81.19 27 ALA B CA 1
ATOM 5940 C C . ALA B 1 27 ? -13.43 -24.734 -7.82 1 81.19 27 ALA B C 1
ATOM 5942 O O . ALA B 1 27 ? -13.719 -23.531 -7.898 1 81.19 27 ALA B O 1
ATOM 5943 N N . ILE B 1 28 ? -14.039 -25.594 -7.109 1 77.44 28 ILE B N 1
ATOM 5944 C CA . ILE B 1 28 ? -15.258 -25.188 -6.418 1 77.44 28 ILE B CA 1
ATOM 5945 C C . ILE B 1 28 ? -14.922 -24.188 -5.324 1 77.44 28 ILE B C 1
ATOM 5947 O O . ILE B 1 28 ? -15.625 -23.172 -5.168 1 77.44 28 ILE B O 1
ATOM 5951 N N . LEU B 1 29 ? -13.844 -24.438 -4.699 1 78.56 29 LEU B N 1
ATOM 5952 C CA . LEU B 1 29 ? -13.453 -23.562 -3.588 1 78.56 29 LEU B CA 1
ATOM 5953 C C . LEU B 1 29 ? -13.07 -22.188 -4.086 1 78.56 29 LEU B C 1
ATOM 5955 O O . LEU B 1 29 ? -13.453 -21.172 -3.492 1 78.56 29 LEU B O 1
ATOM 5959 N N . VAL B 1 30 ? -12.406 -22.125 -5.133 1 77.25 30 VAL B N 1
ATOM 5960 C CA . VAL B 1 30 ? -11.953 -20.844 -5.668 1 77.25 30 VAL B CA 1
ATOM 5961 C C . VAL B 1 30 ? -13.156 -20.016 -6.109 1 77.25 30 VAL B C 1
ATOM 5963 O O . VAL B 1 30 ? -13.25 -18.828 -5.785 1 77.25 30 VAL B O 1
ATOM 5966 N N . VAL B 1 31 ? -14.094 -20.656 -6.703 1 76.44 31 VAL B N 1
ATOM 5967 C CA . VAL B 1 31 ? -15.234 -19.938 -7.254 1 76.44 31 VAL B CA 1
ATOM 5968 C C . VAL B 1 31 ? -16.203 -19.562 -6.129 1 76.44 31 VAL B C 1
ATOM 5970 O O . VAL B 1 31 ? -16.641 -18.406 -6.047 1 76.44 31 VAL B O 1
ATOM 5973 N N . ALA B 1 32 ? -16.406 -20.453 -5.227 1 68.94 32 ALA B N 1
ATOM 5974 C CA . ALA B 1 32 ? -17.359 -20.203 -4.145 1 68.94 32 ALA B CA 1
ATOM 5975 C C . ALA B 1 32 ? -16.828 -19.125 -3.203 1 68.94 32 ALA B C 1
ATOM 5977 O O . ALA B 1 32 ? -17.578 -18.219 -2.811 1 68.94 32 ALA B O 1
ATOM 5978 N N . LEU B 1 33 ? -15.547 -19.141 -3.031 1 66.5 33 LEU B N 1
ATOM 5979 C CA . LEU B 1 33 ? -14.992 -18.266 -2.004 1 66.5 33 LEU B CA 1
ATOM 5980 C C . LEU B 1 33 ? -14.531 -16.938 -2.609 1 66.5 33 LEU B C 1
ATOM 5982 O O . LEU B 1 33 ? -14.445 -15.93 -1.908 1 66.5 33 LEU B O 1
ATOM 5986 N N . SER B 1 34 ? -14.164 -16.938 -3.822 1 64.12 34 SER B N 1
ATOM 5987 C CA . SER B 1 34 ? -13.766 -15.68 -4.445 1 64.12 34 SER B CA 1
ATOM 5988 C C . SER B 1 34 ? -14.914 -14.68 -4.453 1 64.12 34 SER B C 1
ATOM 5990 O O . SER B 1 34 ? -14.703 -13.484 -4.234 1 64.12 34 SER B O 1
ATOM 5992 N N . THR B 1 35 ? -16.062 -15.109 -4.59 1 57.12 35 THR B N 1
ATOM 5993 C CA . THR B 1 35 ? -17.234 -14.234 -4.574 1 57.12 35 THR B CA 1
ATOM 5994 C C . THR B 1 35 ? -17.5 -13.734 -3.16 1 57.12 35 THR B C 1
ATOM 5996 O O . THR B 1 35 ? -17.875 -12.57 -2.971 1 57.12 35 THR B O 1
ATOM 5999 N N . TYR B 1 36 ? -17.156 -14.641 -2.244 1 52.44 36 TYR B N 1
ATOM 6000 C CA . TYR B 1 36 ? -17.406 -14.289 -0.85 1 52.44 36 TYR B CA 1
ATOM 6001 C C . TYR B 1 36 ? -16.281 -13.445 -0.288 1 52.44 36 TYR B C 1
ATOM 6003 O O . TYR B 1 36 ? -16.5 -12.57 0.556 1 52.44 36 TYR B O 1
ATOM 6011 N N . SER B 1 37 ? -15.125 -13.711 -0.684 1 55.09 37 SER B N 1
ATOM 6012 C CA . SER B 1 37 ? -13.922 -13.117 -0.112 1 55.09 37 SER B CA 1
ATOM 6013 C C . SER B 1 37 ? -13.852 -11.625 -0.386 1 55.09 37 SER B C 1
ATOM 6015 O O . SER B 1 37 ? -13.258 -10.867 0.385 1 55.09 37 SER B O 1
ATOM 6017 N N . ARG B 1 38 ? -14.414 -11.195 -1.406 1 56.41 38 ARG B N 1
ATOM 6018 C CA . ARG B 1 38 ? -14.398 -9.766 -1.664 1 56.41 38 ARG B CA 1
ATOM 6019 C C . ARG B 1 38 ? -15.07 -8.992 -0.532 1 56.41 38 ARG B C 1
ATOM 6021 O O . ARG B 1 38 ? -14.711 -7.844 -0.259 1 56.41 38 ARG B O 1
ATOM 6028 N N . ARG B 1 39 ? -15.906 -9.844 0.169 1 52.41 39 ARG B N 1
ATOM 6029 C CA . ARG B 1 39 ? -16.672 -9.164 1.203 1 52.41 39 ARG B CA 1
ATOM 6030 C C . ARG B 1 39 ? -16.125 -9.469 2.59 1 52.41 39 ARG B C 1
ATOM 6032 O O . ARG B 1 39 ? -16.219 -8.641 3.5 1 52.41 39 ARG B O 1
ATOM 6039 N N . CYS B 1 40 ? -15.734 -10.758 2.643 1 53.84 40 CYS B N 1
ATOM 6040 C CA . CYS B 1 40 ? -15.312 -11.18 3.975 1 53.84 40 CYS B CA 1
ATOM 6041 C C . CYS B 1 40 ? -13.805 -11.062 4.141 1 53.84 40 CYS B C 1
ATOM 6043 O O . CYS B 1 40 ? -13.047 -11.617 3.348 1 53.84 40 CYS B O 1
ATOM 6045 N N . ARG B 1 41 ? -13.328 -10.203 4.879 1 59.75 41 ARG B N 1
ATOM 6046 C CA . ARG B 1 41 ? -11.914 -9.93 5.07 1 59.75 41 ARG B CA 1
ATOM 6047 C C . ARG B 1 41 ? -11.312 -10.836 6.137 1 59.75 41 ARG B C 1
ATOM 6049 O O . ARG B 1 41 ? -10.258 -10.523 6.703 1 59.75 41 ARG B O 1
ATOM 6056 N N . HIS B 1 42 ? -11.922 -11.938 6.406 1 62.34 42 HIS B N 1
ATOM 6057 C CA . HIS B 1 42 ? -11.336 -12.797 7.422 1 62.34 42 HIS B CA 1
ATOM 6058 C C . HIS B 1 42 ? -10.047 -13.445 6.918 1 62.34 42 HIS B C 1
ATOM 6060 O O . HIS B 1 42 ? -10.016 -13.984 5.809 1 62.34 42 HIS B O 1
ATOM 6066 N N . PRO B 1 43 ? -9.008 -13.383 7.598 1 66.56 43 PRO B N 1
ATOM 6067 C CA . PRO B 1 43 ? -7.699 -13.875 7.16 1 66.56 43 PRO B CA 1
ATOM 6068 C C . PRO B 1 43 ? -7.711 -15.367 6.84 1 66.56 43 PRO B C 1
ATOM 6070 O O . PRO B 1 43 ? -7.047 -15.812 5.898 1 66.56 43 PRO B O 1
ATOM 6073 N N . ALA B 1 44 ? -8.57 -16.234 7.547 1 69.19 44 ALA B N 1
ATOM 6074 C CA . ALA B 1 44 ? -8.625 -17.672 7.289 1 69.19 44 ALA B CA 1
ATOM 6075 C C . ALA B 1 44 ? -9.242 -17.969 5.926 1 69.19 44 ALA B C 1
ATOM 6077 O O . ALA B 1 44 ? -8.773 -18.828 5.191 1 69.19 44 ALA B O 1
ATOM 6078 N N . LEU B 1 45 ? -10.281 -17.188 5.656 1 71.19 45 LEU B N 1
ATOM 6079 C CA . LEU B 1 45 ? -10.938 -17.375 4.367 1 71.19 45 LEU B CA 1
ATOM 6080 C C . LEU B 1 45 ? -10.023 -16.953 3.223 1 71.19 45 LEU B C 1
ATOM 6082 O O . LEU B 1 45 ? -9.961 -17.609 2.188 1 71.19 45 LEU B O 1
ATOM 6086 N N . ARG B 1 46 ? -9.32 -16.016 3.514 1 72.44 46 ARG B N 1
ATOM 6087 C CA . ARG B 1 46 ? -8.391 -15.555 2.492 1 72.44 46 ARG B CA 1
ATOM 6088 C C . ARG B 1 46 ? -7.246 -16.531 2.299 1 72.44 46 ARG B C 1
ATOM 6090 O O . ARG B 1 46 ? -6.777 -16.75 1.178 1 72.44 46 ARG B O 1
ATOM 6097 N N . PHE B 1 47 ? -6.973 -17.219 3.387 1 74.62 47 PHE B N 1
ATOM 6098 C CA . PHE B 1 47 ? -5.934 -18.234 3.326 1 74.62 47 PHE B CA 1
ATOM 6099 C C . PHE B 1 47 ? -6.363 -19.406 2.436 1 74.62 47 PHE B C 1
ATOM 6101 O O . PHE B 1 47 ? -5.59 -19.859 1.592 1 74.62 47 PHE B O 1
ATOM 6108 N N . VAL B 1 48 ? -7.535 -19.719 2.512 1 74.75 48 VAL B N 1
ATOM 6109 C CA . VAL B 1 48 ? -8.031 -20.859 1.762 1 74.75 48 VAL B CA 1
ATOM 6110 C C . VAL B 1 48 ? -8.219 -20.484 0.295 1 74.75 48 VAL B C 1
ATOM 6112 O O . VAL B 1 48 ? -7.852 -21.25 -0.603 1 74.75 48 VAL B O 1
ATOM 6115 N N . VAL B 1 49 ? -8.688 -19.328 0.111 1 75.56 49 VAL B N 1
ATOM 6116 C CA . VAL B 1 49 ? -8.953 -18.906 -1.258 1 75.56 49 VAL B CA 1
ATOM 6117 C C . VAL B 1 49 ? -7.641 -18.719 -2.008 1 75.56 49 VAL B C 1
ATOM 6119 O O . VAL B 1 49 ? -7.488 -19.188 -3.137 1 75.56 49 VAL B O 1
ATOM 6122 N N . TRP B 1 50 ? -6.707 -18.188 -1.402 1 77.19 50 TRP B N 1
ATOM 6123 C CA . TRP B 1 50 ? -5.43 -17.938 -2.064 1 77.19 50 TRP B CA 1
ATOM 6124 C C . TRP B 1 50 ? -4.656 -19.234 -2.242 1 77.19 50 TRP B C 1
ATOM 6126 O O . TRP B 1 50 ? -4.031 -19.453 -3.283 1 77.19 50 TRP B O 1
ATOM 6136 N N . GLY B 1 51 ? -4.828 -20.062 -1.233 1 77.12 51 GLY B N 1
ATOM 6137 C CA . GLY B 1 51 ? -4.188 -21.359 -1.352 1 77.12 51 GLY B CA 1
ATOM 6138 C C . GLY B 1 51 ? -4.742 -22.203 -2.488 1 77.12 51 GLY B C 1
ATOM 6139 O O . GLY B 1 51 ? -3.984 -22.781 -3.268 1 77.12 51 GLY B O 1
ATOM 6140 N N . ALA B 1 52 ? -6.027 -22.141 -2.561 1 79.56 52 ALA B N 1
ATOM 6141 C CA . ALA B 1 52 ? -6.676 -22.906 -3.619 1 79.56 52 ALA B CA 1
ATOM 6142 C C . ALA B 1 52 ? -6.34 -22.344 -4.996 1 79.56 52 ALA B C 1
ATOM 6144 O O . ALA B 1 52 ? -6.105 -23.094 -5.945 1 79.56 52 ALA B O 1
ATOM 6145 N N . SER B 1 53 ? -6.23 -21.094 -5.027 1 78.31 53 SER B N 1
ATOM 6146 C CA . SER B 1 53 ? -5.965 -20.453 -6.305 1 78.31 53 SER B CA 1
ATOM 6147 C C . SER B 1 53 ? -4.539 -20.719 -6.773 1 78.31 53 SER B C 1
ATOM 6149 O O . SER B 1 53 ? -4.297 -20.906 -7.969 1 78.31 53 SER B O 1
ATOM 6151 N N . VAL B 1 54 ? -3.701 -20.844 -5.902 1 76.94 54 VAL B N 1
ATOM 6152 C CA . VAL B 1 54 ? -2.299 -21.031 -6.258 1 76.94 54 VAL B CA 1
ATOM 6153 C C . VAL B 1 54 ? -2.045 -22.5 -6.594 1 76.94 54 VAL B C 1
ATOM 6155 O O . VAL B 1 54 ? -1.252 -22.812 -7.484 1 76.94 54 VAL B O 1
ATOM 6158 N N . ALA B 1 55 ? -2.814 -23.281 -5.996 1 81.69 55 ALA B N 1
ATOM 6159 C CA . ALA B 1 55 ? -2.561 -24.719 -6.141 1 81.69 55 ALA B CA 1
ATOM 6160 C C . ALA B 1 55 ? -3.281 -25.281 -7.363 1 81.69 55 ALA B C 1
ATOM 6162 O O . ALA B 1 55 ? -2.891 -26.328 -7.898 1 81.69 55 ALA B O 1
ATOM 6163 N N . PHE B 1 56 ? -4.25 -24.625 -7.84 1 84.56 56 PHE B N 1
ATOM 6164 C CA . PHE B 1 56 ? -5.133 -25.203 -8.844 1 84.56 56 PHE B CA 1
ATOM 6165 C C . PHE B 1 56 ? -4.395 -25.422 -10.156 1 84.56 56 PHE B C 1
ATOM 6167 O O . PHE B 1 56 ? -4.434 -26.5 -10.727 1 84.56 56 PHE B O 1
ATOM 6174 N N . ILE B 1 57 ? -3.654 -24.438 -10.578 1 82.5 57 ILE B N 1
ATOM 6175 C CA . ILE B 1 57 ? -3.061 -24.5 -11.906 1 82.5 57 ILE B CA 1
ATOM 6176 C C . ILE B 1 57 ? -1.928 -25.531 -11.914 1 82.5 57 ILE B C 1
ATOM 6178 O O . ILE B 1 57 ? -1.854 -26.375 -12.812 1 82.5 57 ILE B O 1
ATOM 6182 N N . PRO B 1 58 ? -1.115 -25.516 -10.906 1 81.62 58 PRO B N 1
ATOM 6183 C CA . PRO B 1 58 ? -0.078 -26.547 -10.891 1 81.62 58 PRO B CA 1
ATOM 6184 C C . PRO B 1 58 ? -0.653 -27.953 -10.781 1 81.62 58 PRO B C 1
ATOM 6186 O O . PRO B 1 58 ? -0.15 -28.875 -11.422 1 81.62 58 PRO B O 1
ATOM 6189 N N . LEU B 1 59 ? -1.691 -28.062 -10.086 1 85.38 59 LEU B N 1
ATOM 6190 C CA . LEU B 1 59 ? -2.309 -29.375 -9.922 1 85.38 59 LEU B CA 1
ATOM 6191 C C . LEU B 1 59 ? -2.934 -29.844 -11.227 1 85.38 59 LEU B C 1
ATOM 6193 O O . LEU B 1 59 ? -2.729 -31 -11.641 1 85.38 59 LEU B O 1
ATOM 6197 N N . THR B 1 60 ? -3.627 -29.016 -11.836 1 87.56 60 THR B N 1
ATOM 6198 C CA . THR B 1 60 ? -4.277 -29.375 -13.094 1 87.56 60 THR B CA 1
ATOM 6199 C C . THR B 1 60 ? -3.242 -29.609 -14.195 1 87.56 60 THR B C 1
ATOM 6201 O O . THR B 1 60 ? -3.404 -30.5 -15.023 1 87.56 60 THR B O 1
ATOM 6204 N N . SER B 1 61 ? -2.195 -28.797 -14.156 1 86.38 61 SER B N 1
ATOM 6205 C CA . SER B 1 61 ? -1.13 -28.984 -15.141 1 86.38 61 SER B CA 1
ATOM 6206 C C . SER B 1 61 ? -0.453 -30.344 -14.977 1 86.38 61 SER B C 1
ATOM 6208 O O . SER B 1 61 ? -0.154 -31.016 -15.969 1 86.38 61 SER B O 1
ATOM 6210 N N . SER B 1 62 ? -0.336 -30.734 -13.781 1 85.94 62 SER B N 1
ATOM 6211 C CA . SER B 1 62 ? 0.285 -32.031 -13.508 1 85.94 62 SER B CA 1
ATOM 6212 C C . SER B 1 62 ? -0.621 -33.188 -13.93 1 85.94 62 SER B C 1
ATOM 6214 O O . SER B 1 62 ? -0.149 -34.188 -14.477 1 85.94 62 SER B O 1
ATOM 6216 N N . ALA B 1 63 ? -1.867 -33.031 -13.727 1 86.88 63 ALA B N 1
ATOM 6217 C CA . ALA B 1 63 ? -2.812 -34.062 -14.117 1 86.88 63 ALA B CA 1
ATOM 6218 C C . ALA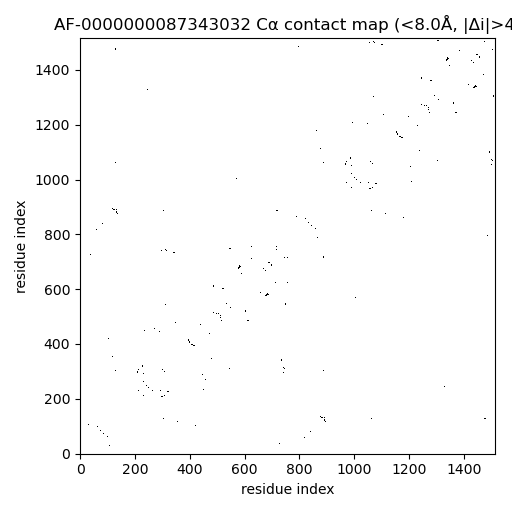 B 1 63 ? -2.857 -34.219 -15.633 1 86.88 63 ALA B C 1
ATOM 6220 O O . ALA B 1 63 ? -2.781 -35.344 -16.156 1 86.88 63 ALA B O 1
ATOM 6221 N N . ILE B 1 64 ? -2.877 -33.156 -16.328 1 88.62 64 ILE B N 1
ATOM 6222 C CA . ILE B 1 64 ? -2.957 -33.188 -17.781 1 88.62 64 ILE B CA 1
ATOM 6223 C C . ILE B 1 64 ? -1.661 -33.75 -18.359 1 88.62 64 ILE B C 1
ATOM 6225 O O . ILE B 1 64 ? -1.69 -34.594 -19.281 1 88.62 64 ILE B O 1
ATOM 6229 N N . SER B 1 65 ? -0.591 -33.344 -17.812 1 86.88 65 SER B N 1
ATOM 6230 C CA . SER B 1 65 ? 0.697 -33.781 -18.328 1 86.88 65 SER B CA 1
ATOM 6231 C C . SER B 1 65 ? 0.907 -35.281 -18.062 1 86.88 65 SER B C 1
ATOM 6233 O O . SER B 1 65 ? 1.497 -35.969 -18.875 1 86.88 65 SER B O 1
ATOM 6235 N N . ALA B 1 66 ? 0.401 -35.719 -16.953 1 85.06 66 ALA B N 1
ATOM 6236 C CA . ALA B 1 66 ? 0.476 -37.125 -16.656 1 85.06 66 ALA B CA 1
ATOM 6237 C C . ALA B 1 66 ? -0.333 -37.938 -17.656 1 85.06 66 ALA B C 1
ATOM 6239 O O . ALA B 1 66 ? 0.121 -39 -18.125 1 85.06 66 ALA B O 1
ATOM 6240 N N . LEU B 1 67 ? -1.458 -37.469 -17.984 1 86.56 67 LEU B N 1
ATOM 6241 C CA . LEU B 1 67 ? -2.316 -38.125 -18.938 1 86.56 67 LEU B CA 1
ATOM 6242 C C . LEU B 1 67 ? -1.692 -38.125 -20.344 1 86.56 67 LEU B C 1
ATOM 6244 O O . LEU B 1 67 ? -1.73 -39.125 -21.047 1 86.56 67 LEU B O 1
ATOM 6248 N N . LEU B 1 68 ? -1.111 -37.031 -20.688 1 85.69 68 LEU B N 1
ATOM 6249 C CA . LEU B 1 68 ? -0.454 -36.906 -21.984 1 85.69 68 LEU B CA 1
ATOM 6250 C C . LEU B 1 68 ? 0.756 -37.812 -22.062 1 85.69 68 LEU B C 1
ATOM 6252 O O . LEU B 1 68 ? 1.009 -38.438 -23.109 1 85.69 68 LEU B O 1
ATOM 6256 N N . GLY B 1 69 ? 1.479 -37.969 -21 1 80.81 69 GLY B N 1
ATOM 6257 C CA . GLY B 1 69 ? 2.613 -38.875 -20.953 1 80.81 69 GLY B CA 1
ATOM 6258 C C . GLY B 1 69 ? 2.215 -40.344 -21.094 1 80.81 69 GLY B C 1
ATOM 6259 O O . GLY B 1 69 ? 2.867 -41.094 -21.812 1 80.81 69 GLY B O 1
ATOM 6260 N N . GLU B 1 70 ? 1.145 -40.625 -20.469 1 80.12 70 GLU B N 1
ATOM 6261 C CA . GLU B 1 70 ? 0.628 -42 -20.562 1 80.12 70 GLU B CA 1
ATOM 6262 C C . GLU B 1 70 ? 0.196 -42.312 -21.984 1 80.12 70 GLU B C 1
ATOM 6264 O O . GLU B 1 70 ? 0.495 -43.406 -22.5 1 80.12 70 GLU B O 1
ATOM 6269 N N . ARG B 1 71 ? -0.401 -41.5 -22.594 1 80.69 71 ARG B N 1
ATOM 6270 C CA . ARG B 1 71 ? -0.897 -41.719 -23.953 1 80.69 71 ARG B CA 1
ATOM 6271 C C . ARG B 1 71 ? 0.253 -41.812 -24.953 1 80.69 71 ARG B C 1
ATOM 6273 O O . ARG B 1 71 ? 0.216 -42.625 -25.875 1 80.69 71 ARG B O 1
ATOM 6280 N N . LYS B 1 72 ? 1.13 -41 -24.75 1 77.44 72 LYS B N 1
ATOM 6281 C CA . LYS B 1 72 ? 2.293 -41.062 -25.641 1 77.44 72 LYS B CA 1
ATOM 6282 C C . LYS B 1 72 ? 3 -42.406 -25.547 1 77.44 72 LYS B C 1
ATOM 6284 O O . LYS B 1 72 ? 3.4 -42.969 -26.562 1 77.44 72 LYS B O 1
ATOM 6289 N N . ALA B 1 73 ? 3.104 -42.906 -24.391 1 76.06 73 ALA B N 1
ATOM 6290 C CA . ALA B 1 73 ? 3.756 -44.188 -24.203 1 76.06 73 ALA B CA 1
ATOM 6291 C C . ALA B 1 73 ? 2.943 -45.312 -24.828 1 76.06 73 ALA B C 1
ATOM 6293 O O . ALA B 1 73 ? 3.504 -46.219 -25.453 1 76.06 73 ALA B O 1
ATOM 6294 N N . LEU B 1 74 ? 1.682 -45.156 -24.719 1 74.62 74 LEU B N 1
ATOM 6295 C CA . LEU B 1 74 ? 0.812 -46.188 -25.266 1 74.62 74 LEU B CA 1
ATOM 6296 C C . LEU B 1 74 ? 0.785 -46.125 -26.781 1 74.62 74 LEU B C 1
ATOM 6298 O O . LEU B 1 74 ? 0.712 -47.156 -27.453 1 74.62 74 LEU B O 1
ATOM 6302 N N . GLN B 1 75 ? 0.829 -44.969 -27.328 1 73.69 75 GLN B N 1
ATOM 6303 C CA . GLN B 1 75 ? 0.855 -44.781 -28.781 1 73.69 75 GLN B CA 1
ATOM 6304 C C . GLN B 1 75 ? 2.164 -45.312 -29.359 1 73.69 75 GLN B C 1
ATOM 6306 O O . GLN B 1 75 ? 2.186 -45.812 -30.484 1 73.69 75 GLN B O 1
ATOM 6311 N N . GLY B 1 76 ? 3.195 -45.125 -28.594 1 65.94 76 GLY B N 1
ATOM 6312 C CA . GLY B 1 76 ? 4.488 -45.625 -29.031 1 65.94 76 GLY B CA 1
ATOM 6313 C C . GLY B 1 76 ? 4.555 -47.156 -29.094 1 65.94 76 GLY B C 1
ATOM 6314 O O . GLY B 1 76 ? 5.355 -47.719 -29.844 1 65.94 76 GLY B O 1
ATOM 6315 N N . CYS B 1 77 ? 3.652 -47.781 -28.344 1 62.72 77 CYS B N 1
ATOM 6316 C CA . CYS B 1 77 ? 3.621 -49.219 -28.312 1 62.72 77 CYS B CA 1
ATOM 6317 C C . CYS B 1 77 ? 2.619 -49.781 -29.328 1 62.72 77 CYS B C 1
ATOM 6319 O O . CYS B 1 77 ? 2.439 -51 -29.438 1 62.72 77 CYS B O 1
ATOM 6321 N N . LYS B 1 78 ? 2.109 -48.938 -30.188 1 60.53 78 LYS B N 1
ATOM 6322 C CA . LYS B 1 78 ? 1.089 -49.344 -31.156 1 60.53 78 LYS B CA 1
ATOM 6323 C C . LYS B 1 78 ? 1.658 -50.344 -32.188 1 60.53 78 LYS B C 1
ATOM 6325 O O . LYS B 1 78 ? 2.721 -50.094 -32.75 1 60.53 78 LYS B O 1
ATOM 6330 N N . GLY B 1 79 ? 1.004 -51.312 -32.438 1 55.72 79 GLY B N 1
ATOM 6331 C CA . GLY B 1 79 ? 1.339 -52.312 -33.438 1 55.72 79 GLY B CA 1
ATOM 6332 C C . GLY B 1 79 ? 2.113 -53.5 -32.844 1 55.72 79 GLY B C 1
ATOM 6333 O O . GLY B 1 79 ? 2.34 -54.5 -33.562 1 55.72 79 GLY B O 1
ATOM 6334 N N . ARG B 1 80 ? 2.564 -53.25 -31.609 1 57.78 80 ARG B N 1
ATOM 6335 C CA . ARG B 1 80 ? 3.299 -54.375 -31.031 1 57.78 80 ARG B CA 1
ATOM 6336 C C . ARG B 1 80 ? 2.354 -55.344 -30.312 1 57.78 80 ARG B C 1
ATOM 6338 O O . ARG B 1 80 ? 1.321 -54.906 -29.781 1 57.78 80 ARG B O 1
ATOM 6345 N N . PRO B 1 81 ? 2.367 -56.594 -30.516 1 57.12 81 PRO B N 1
ATOM 6346 C CA . PRO B 1 81 ? 1.46 -57.562 -29.906 1 57.12 81 PRO B CA 1
ATOM 6347 C C . PRO B 1 81 ? 1.395 -57.438 -28.375 1 57.12 81 PRO B C 1
ATOM 6349 O O . PRO B 1 81 ? 2.426 -57.281 -27.719 1 57.12 81 PRO B O 1
ATOM 6352 N N . GLY B 1 82 ? 0.048 -57.25 -27.562 1 55.53 82 GLY B N 1
ATOM 6353 C CA . GLY B 1 82 ? -0.2 -57.188 -26.125 1 55.53 82 GLY B CA 1
ATOM 6354 C C . GLY B 1 82 ? -0.437 -55.781 -25.625 1 55.53 82 GLY B C 1
ATOM 6355 O O . GLY B 1 82 ? -0.698 -55.562 -24.438 1 55.53 82 GLY B O 1
ATOM 6356 N N . CYS B 1 83 ? -0.182 -54.812 -26.5 1 58.09 83 CYS B N 1
ATOM 6357 C CA . CYS B 1 83 ? -0.355 -53.438 -26.031 1 58.09 83 CYS B CA 1
ATOM 6358 C C . CYS B 1 83 ? -1.829 -53.031 -26.016 1 58.09 83 CYS B C 1
ATOM 6360 O O . CYS B 1 83 ? -2.592 -53.438 -26.891 1 58.09 83 CYS B O 1
ATOM 6362 N N . GLN B 1 84 ? -2.186 -52.594 -24.875 1 59.72 84 GLN B N 1
ATOM 6363 C CA . GLN B 1 84 ? -3.562 -52.125 -24.734 1 59.72 84 GLN B CA 1
ATOM 6364 C C . GLN B 1 84 ? -3.902 -51.062 -25.781 1 59.72 84 GLN B C 1
ATOM 6366 O O . GLN B 1 84 ? -3.096 -50.188 -26.062 1 59.72 84 GLN B O 1
ATOM 6371 N N . GLU B 1 85 ? -4.887 -51.375 -26.625 1 59.47 85 GLU B N 1
ATOM 6372 C CA . GLU B 1 85 ? -5.352 -50.438 -27.641 1 59.47 85 GLU B CA 1
ATOM 6373 C C . GLU B 1 85 ? -5.738 -49.094 -27.031 1 59.47 85 GLU B C 1
ATOM 6375 O O . GLU B 1 85 ? -6.418 -49.062 -26 1 59.47 85 GLU B O 1
ATOM 6380 N N . VAL B 1 86 ? -4.969 -48.062 -27.328 1 66 86 VAL B N 1
ATOM 6381 C CA . VAL B 1 86 ? -5.301 -46.719 -26.906 1 66 86 VAL B CA 1
ATOM 6382 C C . VAL B 1 86 ? -6.613 -46.281 -27.547 1 66 86 VAL B C 1
ATOM 6384 O O . VAL B 1 86 ? -6.719 -46.219 -28.781 1 66 86 VAL B O 1
ATOM 6387 N N . GLU B 1 87 ? -7.68 -46.375 -26.781 1 66.44 87 GLU B N 1
ATOM 6388 C CA . GLU B 1 87 ? -8.961 -45.906 -27.297 1 66.44 87 GLU B CA 1
ATOM 6389 C C . GLU B 1 87 ? -8.859 -44.469 -27.781 1 66.44 87 GLU B C 1
ATOM 6391 O O . GLU B 1 87 ? -8.227 -43.625 -27.141 1 66.44 87 GLU B O 1
ATOM 6396 N N . GLU B 1 88 ? -9.055 -44.281 -29.094 1 63.31 88 GLU B N 1
ATOM 6397 C CA . GLU B 1 88 ? -9 -42.938 -29.656 1 63.31 88 GLU B CA 1
ATOM 6398 C C . GLU B 1 88 ? -10.383 -42.312 -29.703 1 63.31 88 GLU B C 1
ATOM 6400 O O . GLU B 1 88 ? -11.398 -43 -29.625 1 63.31 88 GLU B O 1
ATOM 6405 N N . GLY B 1 89 ? -10.469 -41.062 -29.516 1 60.28 89 GLY B N 1
ATOM 6406 C CA . GLY B 1 89 ? -11.672 -40.312 -29.781 1 60.28 89 GLY B CA 1
ATOM 6407 C C . GLY B 1 89 ? -12.547 -40.125 -28.562 1 60.28 89 GLY B C 1
ATOM 6408 O O . GLY B 1 89 ? -12.031 -39.906 -27.453 1 60.28 89 GLY B O 1
ATOM 6409 N N . LYS B 1 90 ? -13.898 -40.188 -28.719 1 64.75 90 LYS B N 1
ATOM 6410 C CA . LYS B 1 90 ? -14.977 -39.938 -27.766 1 64.75 90 LYS B CA 1
ATOM 6411 C C . LYS B 1 90 ? -15.023 -41.031 -26.688 1 64.75 90 LYS B C 1
ATOM 6413 O O . LYS B 1 90 ? -15.547 -40.812 -25.594 1 64.75 90 LYS B O 1
ATOM 6418 N N . ASN B 1 91 ? -14.352 -42.094 -26.984 1 69.62 91 ASN B N 1
ATOM 6419 C CA . ASN B 1 91 ? -14.477 -43.25 -26.062 1 69.62 91 ASN B CA 1
ATOM 6420 C C . ASN B 1 91 ? -13.281 -43.312 -25.125 1 69.62 91 ASN B C 1
ATOM 6422 O O . ASN B 1 91 ? -13.266 -44.156 -24.219 1 69.62 91 ASN B O 1
ATOM 6426 N N . SER B 1 92 ? -12.328 -42.438 -25.328 1 78.75 92 SER B N 1
ATOM 6427 C CA . SER B 1 92 ? -11.164 -42.469 -24.453 1 78.75 92 SER B CA 1
ATOM 6428 C C . SER B 1 92 ? -11.406 -41.625 -23.203 1 78.75 92 SER B C 1
ATOM 6430 O O . SER B 1 92 ? -11.523 -40.406 -23.281 1 78.75 92 SER B O 1
ATOM 6432 N N . ARG B 1 93 ? -11.508 -42.25 -22.016 1 80.06 93 ARG B N 1
ATOM 6433 C CA . ARG B 1 93 ? -11.766 -41.625 -20.734 1 80.06 93 ARG B CA 1
ATOM 6434 C C . ARG B 1 93 ? -10.633 -40.656 -20.391 1 80.06 93 ARG B C 1
ATOM 6436 O O . ARG B 1 93 ? -10.875 -39.594 -19.766 1 80.06 93 ARG B O 1
ATOM 6443 N N . GLU B 1 94 ? -9.477 -40.938 -20.859 1 82.38 94 GLU B N 1
ATOM 6444 C CA . GLU B 1 94 ? -8.32 -40.094 -20.562 1 82.38 94 GLU B CA 1
ATOM 6445 C C . GLU B 1 94 ? -8.398 -38.75 -21.281 1 82.38 94 GLU B C 1
ATOM 6447 O O . GLU B 1 94 ? -8.141 -37.688 -20.703 1 82.38 94 GLU B O 1
ATOM 6452 N N . VAL B 1 95 ? -8.805 -38.875 -22.516 1 85.94 95 VAL B N 1
ATOM 6453 C CA . VAL B 1 95 ? -8.883 -37.656 -23.312 1 85.94 95 VAL B CA 1
ATOM 6454 C C . VAL B 1 95 ? -10.039 -36.781 -22.828 1 85.94 95 VAL B C 1
ATOM 6456 O O . VAL B 1 95 ? -9.938 -35.562 -22.781 1 85.94 95 VAL B O 1
ATOM 6459 N N . GLN B 1 96 ? -11.141 -37.438 -22.422 1 86.25 96 GLN B N 1
ATOM 6460 C CA . GLN B 1 96 ? -12.273 -36.719 -21.859 1 86.25 96 GLN B CA 1
ATOM 6461 C C . GLN B 1 96 ? -11.883 -35.969 -20.594 1 86.25 96 GLN B C 1
ATOM 6463 O O . GLN B 1 96 ? -12.234 -34.812 -20.406 1 86.25 96 GLN B O 1
ATOM 6468 N N . THR B 1 97 ? -11.141 -36.594 -19.75 1 87 97 THR B N 1
ATOM 6469 C CA . THR B 1 97 ? -10.711 -36 -18.484 1 87 97 THR B CA 1
ATOM 6470 C C . THR B 1 97 ? -9.766 -34.812 -18.75 1 87 97 THR B C 1
ATOM 6472 O O . THR B 1 97 ? -9.867 -33.781 -18.109 1 87 97 THR B O 1
ATOM 6475 N N . MET B 1 98 ? -8.891 -34.969 -19.734 1 89.44 98 MET B N 1
ATOM 6476 C CA . MET B 1 98 ? -7.957 -33.906 -20.078 1 89.44 98 MET B CA 1
ATOM 6477 C C . MET B 1 98 ? -8.703 -32.656 -20.5 1 89.44 98 MET B C 1
ATOM 6479 O O . MET B 1 98 ? -8.414 -31.547 -20.016 1 89.44 98 MET B O 1
ATOM 6483 N N . TRP B 1 99 ? -9.625 -32.844 -21.281 1 91.38 99 TRP B N 1
ATOM 6484 C CA . TRP B 1 99 ? -10.328 -31.688 -21.828 1 91.38 99 TRP B CA 1
ATOM 6485 C C . TRP B 1 99 ? -11.289 -31.078 -20.812 1 91.38 99 TRP B C 1
ATOM 6487 O O . TRP B 1 99 ? -11.594 -29.891 -20.859 1 91.38 99 TRP B O 1
ATOM 6497 N N . THR B 1 100 ? -11.75 -31.938 -19.891 1 91.38 100 THR B N 1
ATOM 6498 C CA . THR B 1 100 ? -12.539 -31.406 -18.797 1 91.38 100 THR B CA 1
ATOM 6499 C C . THR B 1 100 ? -11.688 -30.531 -17.891 1 91.38 100 THR B C 1
ATOM 6501 O O . THR B 1 100 ? -12.086 -29.422 -17.531 1 91.38 100 THR B O 1
ATOM 6504 N N . LEU B 1 101 ? -10.523 -30.969 -17.562 1 91.81 101 LEU B N 1
ATOM 6505 C CA . LEU B 1 101 ? -9.617 -30.203 -16.719 1 91.81 101 LEU B CA 1
ATOM 6506 C C . LEU B 1 101 ? -9.18 -28.922 -17.406 1 91.81 101 LEU B C 1
ATOM 6508 O O . LEU B 1 101 ? -9 -27.891 -16.766 1 91.81 101 LEU B O 1
ATOM 6512 N N . LEU B 1 102 ? -9.023 -29.016 -18.703 1 93.44 102 LEU B N 1
ATOM 6513 C CA . LEU B 1 102 ? -8.664 -27.828 -19.469 1 93.44 102 LEU B CA 1
ATOM 6514 C C . LEU B 1 102 ? -9.773 -26.781 -19.406 1 93.44 102 LEU B C 1
ATOM 6516 O O . LEU B 1 102 ? -9.5 -25.594 -19.219 1 93.44 102 LEU B O 1
ATOM 6520 N N . LEU B 1 103 ? -10.977 -27.266 -19.562 1 94.19 103 LEU B N 1
ATOM 6521 C CA . LEU B 1 103 ? -12.102 -26.344 -19.469 1 94.19 103 LEU B CA 1
ATOM 6522 C C . LEU B 1 103 ? -12.164 -25.703 -18.078 1 94.19 103 LEU B C 1
ATOM 6524 O O . LEU B 1 103 ? -12.375 -24.5 -17.953 1 94.19 103 LEU B O 1
ATOM 6528 N N . TRP B 1 104 ? -12.008 -26.531 -17.062 1 92.62 104 TRP B N 1
ATOM 6529 C CA . TRP B 1 104 ? -12.008 -26 -15.711 1 92.62 104 TRP B CA 1
ATOM 6530 C C . TRP B 1 104 ? -10.93 -24.922 -15.555 1 92.62 104 TRP B C 1
ATOM 6532 O O . TRP B 1 104 ? -11.172 -23.891 -14.93 1 92.62 104 TRP B O 1
ATOM 6542 N N . SER B 1 105 ? -9.742 -25.109 -16.094 1 91.5 105 SER B N 1
ATOM 6543 C CA . SER B 1 105 ? -8.648 -24.141 -16 1 91.5 105 SER B CA 1
ATOM 6544 C C . SER B 1 105 ? -9.023 -22.828 -16.672 1 91.5 105 SER B C 1
ATOM 6546 O O . SER B 1 105 ? -8.766 -21.75 -16.125 1 91.5 105 SER B O 1
ATOM 6548 N N . VAL B 1 106 ? -9.625 -22.969 -17.812 1 93.69 106 VAL B N 1
ATOM 6549 C CA . VAL B 1 106 ? -10.008 -21.766 -18.531 1 93.69 106 VAL B CA 1
ATOM 6550 C C . VAL B 1 106 ? -11.07 -21 -17.75 1 93.69 106 VAL B C 1
ATOM 6552 O O . VAL B 1 106 ? -10.992 -19.781 -17.609 1 93.69 106 VAL B O 1
ATOM 6555 N N . LEU B 1 107 ? -12.031 -21.75 -17.25 1 92.5 107 LEU B N 1
ATOM 6556 C CA . LEU B 1 107 ? -13.109 -21.125 -16.5 1 92.5 107 LEU B CA 1
ATOM 6557 C C . LEU B 1 107 ? -12.57 -20.453 -15.242 1 92.5 107 LEU B C 1
ATOM 6559 O O . LEU B 1 107 ? -12.969 -19.328 -14.922 1 92.5 107 LEU B O 1
ATOM 6563 N N . ILE B 1 108 ? -11.656 -21.031 -14.602 1 88.38 108 ILE B N 1
ATOM 6564 C CA . ILE B 1 108 ? -11.094 -20.484 -13.375 1 88.38 108 ILE B CA 1
ATOM 6565 C C . ILE B 1 108 ? -10.258 -19.234 -13.695 1 88.38 108 ILE B C 1
ATOM 6567 O O . ILE B 1 108 ? -10.297 -18.25 -12.961 1 88.38 108 ILE B O 1
ATOM 6571 N N . VAL B 1 109 ? -9.516 -19.281 -14.742 1 88.25 109 VAL B N 1
ATOM 6572 C CA . VAL B 1 109 ? -8.68 -18.141 -15.102 1 88.25 109 VAL B CA 1
ATOM 6573 C C . VAL B 1 109 ? -9.562 -16.953 -15.477 1 88.25 109 VAL B C 1
ATOM 6575 O O . VAL B 1 109 ? -9.219 -15.805 -15.195 1 88.25 109 VAL B O 1
ATOM 6578 N N . VAL B 1 110 ? -10.68 -17.25 -16.031 1 88.56 110 VAL B N 1
ATOM 6579 C CA . VAL B 1 110 ? -11.602 -16.188 -16.406 1 88.56 110 VAL B CA 1
ATOM 6580 C C . VAL B 1 110 ? -12.188 -15.555 -15.133 1 88.56 110 VAL B C 1
ATOM 6582 O O . VAL B 1 110 ? -12.203 -14.328 -15 1 88.56 110 VAL B O 1
ATOM 6585 N N . ILE B 1 111 ? -12.57 -16.391 -14.258 1 84.19 111 ILE B N 1
ATOM 6586 C CA . ILE B 1 111 ? -13.195 -15.914 -13.031 1 84.19 111 ILE B CA 1
ATOM 6587 C C . ILE B 1 111 ? -12.156 -15.211 -12.164 1 84.19 111 ILE B C 1
ATOM 6589 O O . ILE B 1 111 ? -12.398 -14.109 -11.664 1 84.19 111 ILE B O 1
ATOM 6593 N N . LYS B 1 112 ? -11.031 -15.766 -12.023 1 80.06 112 LYS B N 1
ATOM 6594 C CA . LYS B 1 112 ? -9.945 -15.188 -11.227 1 80.06 112 LYS B CA 1
ATOM 6595 C C . LYS B 1 112 ? -9.406 -13.914 -11.875 1 80.06 112 LYS B C 1
ATOM 6597 O O . LYS B 1 112 ? -9.023 -12.977 -11.172 1 80.06 112 LYS B O 1
ATOM 6602 N N . GLY B 1 113 ? -9.305 -13.961 -13.141 1 78.06 113 GLY B N 1
ATOM 6603 C CA . GLY B 1 113 ? -8.836 -12.781 -13.852 1 78.06 113 GLY B CA 1
ATOM 6604 C C . GLY B 1 113 ? -9.664 -11.539 -13.555 1 78.06 113 GLY B C 1
ATOM 6605 O O . GLY B 1 113 ? -9.109 -10.453 -13.383 1 78.06 113 GLY B O 1
ATOM 6606 N N . ASN B 1 114 ? -10.867 -11.711 -13.406 1 76.19 114 ASN B N 1
ATOM 6607 C CA . ASN B 1 114 ? -11.742 -10.594 -13.078 1 76.19 114 ASN B CA 1
ATOM 6608 C C . ASN B 1 114 ? -11.484 -10.078 -11.672 1 76.19 114 ASN B C 1
ATOM 6610 O O . ASN B 1 114 ? -11.406 -8.867 -11.453 1 76.19 114 ASN B O 1
ATOM 6614 N N . ALA B 1 115 ? -11.305 -10.922 -10.734 1 73.81 115 ALA B N 1
ATOM 6615 C CA . ALA B 1 115 ? -11.078 -10.539 -9.336 1 73.81 115 ALA B CA 1
ATOM 6616 C C . ALA B 1 115 ? -9.703 -9.891 -9.164 1 73.81 115 ALA B C 1
ATOM 6618 O O . ALA B 1 115 ? -9.57 -8.898 -8.453 1 73.81 115 ALA B O 1
ATOM 6619 N N . ASP B 1 116 ? -8.734 -10.352 -9.844 1 73.62 116 ASP B N 1
ATOM 6620 C CA . ASP B 1 116 ? -7.371 -9.852 -9.703 1 73.62 116 ASP B CA 1
ATOM 6621 C C . ASP B 1 116 ? -7.211 -8.492 -10.383 1 73.62 116 ASP B C 1
ATOM 6623 O O . ASP B 1 116 ? -6.449 -7.648 -9.914 1 73.62 116 ASP B O 1
ATOM 6627 N N . ALA B 1 117 ? -7.891 -8.398 -11.422 1 73.12 117 ALA B N 1
ATOM 6628 C CA . ALA B 1 117 ? -7.82 -7.102 -12.094 1 73.12 117 ALA B CA 1
ATOM 6629 C C . ALA B 1 117 ? -8.43 -6.004 -11.219 1 73.12 117 ALA B C 1
ATOM 6631 O O . ALA B 1 117 ? -7.926 -4.879 -11.188 1 73.12 117 ALA B O 1
ATOM 6632 N N . ALA B 1 118 ? -9.445 -6.336 -10.492 1 71.06 118 ALA B N 1
ATOM 6633 C CA . ALA B 1 118 ? -10.039 -5.375 -9.57 1 71.06 118 ALA B CA 1
ATOM 6634 C C . ALA B 1 118 ? -9.062 -5.016 -8.453 1 71.06 118 ALA B C 1
ATOM 6636 O O . ALA B 1 118 ? -8.93 -3.842 -8.094 1 71.06 118 ALA B O 1
ATOM 6637 N N . ALA B 1 119 ? -8.367 -5.957 -8.008 1 69.69 119 ALA B N 1
ATOM 6638 C CA . ALA B 1 119 ? -7.398 -5.73 -6.934 1 69.69 119 ALA B CA 1
ATOM 6639 C C . ALA B 1 119 ? -6.223 -4.895 -7.426 1 69.69 119 ALA B C 1
ATOM 6641 O O . ALA B 1 119 ? -5.742 -4.008 -6.715 1 69.69 119 ALA B O 1
ATOM 6642 N N . ALA B 1 120 ? -5.793 -5.191 -8.609 1 69.94 120 ALA B N 1
ATOM 6643 C CA . ALA B 1 120 ? -4.672 -4.457 -9.195 1 69.94 120 ALA B CA 1
ATOM 6644 C C . ALA B 1 120 ? -5.035 -2.99 -9.414 1 69.94 120 ALA B C 1
ATOM 6646 O O . ALA B 1 120 ? -4.215 -2.1 -9.188 1 69.94 120 ALA B O 1
ATOM 6647 N N . SER B 1 121 ? -6.184 -2.791 -9.742 1 67.31 121 SER B N 1
ATOM 6648 C CA . SER B 1 121 ? -6.633 -1.425 -9.992 1 67.31 121 SER B CA 1
ATOM 6649 C C . SER B 1 121 ? -6.715 -0.63 -8.688 1 67.31 121 SER B C 1
ATOM 6651 O O . SER B 1 121 ? -6.305 0.532 -8.641 1 67.31 121 SER B O 1
ATOM 6653 N N . ALA B 1 122 ? -7.129 -1.284 -7.711 1 64.75 122 ALA B N 1
ATOM 6654 C CA . ALA B 1 122 ? -7.227 -0.627 -6.41 1 64.75 122 ALA B CA 1
ATOM 6655 C C . ALA B 1 122 ? -5.844 -0.296 -5.855 1 64.75 122 ALA B C 1
ATOM 6657 O O . ALA B 1 122 ? -5.633 0.786 -5.305 1 64.75 122 ALA B O 1
ATOM 6658 N N . ALA B 1 123 ? -4.922 -1.166 -6.074 1 63.66 123 ALA B N 1
ATOM 6659 C CA . ALA B 1 123 ? -3.564 -0.963 -5.582 1 63.66 123 ALA B CA 1
ATOM 6660 C C . ALA B 1 123 ? -2.871 0.168 -6.336 1 63.66 123 ALA B C 1
ATOM 6662 O O . ALA B 1 123 ? -2.104 0.936 -5.75 1 63.66 123 ALA B O 1
ATOM 6663 N N . ALA B 1 124 ? -3.176 0.312 -7.562 1 62.75 124 ALA B N 1
ATOM 6664 C CA . ALA B 1 124 ? -2.555 1.347 -8.383 1 62.75 124 ALA B CA 1
ATOM 6665 C C . ALA B 1 124 ? -3.115 2.725 -8.047 1 62.75 124 ALA B C 1
ATOM 6667 O O . ALA B 1 124 ? -2.389 3.721 -8.07 1 62.75 124 ALA B O 1
ATOM 6668 N N . ALA B 1 125 ? -4.301 2.734 -7.699 1 59.75 125 ALA B N 1
ATOM 6669 C CA . ALA B 1 125 ? -4.969 4.004 -7.438 1 59.75 125 ALA B CA 1
ATOM 6670 C C . ALA B 1 125 ? -4.66 4.512 -6.031 1 59.75 125 ALA B C 1
ATOM 6672 O O . ALA B 1 125 ? -4.727 5.715 -5.77 1 59.75 125 ALA B O 1
ATOM 6673 N N . SER B 1 126 ? -4.352 3.582 -5.125 1 56.88 126 SER B N 1
ATOM 6674 C CA . SER B 1 126 ? -4.207 3.951 -3.719 1 56.88 126 SER B CA 1
ATOM 6675 C C . SER B 1 126 ? -2.781 4.391 -3.408 1 56.88 126 SER B C 1
ATOM 6677 O O . SER B 1 126 ? -2.438 4.625 -2.246 1 56.88 126 SER B O 1
ATOM 6679 N N . ALA B 1 127 ? -1.886 4.703 -4.332 1 57.47 127 ALA B N 1
ATOM 6680 C CA . ALA B 1 127 ? -0.512 5.07 -4 1 57.47 127 ALA B CA 1
ATOM 6681 C C . ALA B 1 127 ? -0.44 6.5 -3.471 1 57.47 127 ALA B C 1
ATOM 6683 O O . ALA B 1 127 ? -0.827 7.445 -4.164 1 57.47 127 ALA B O 1
ATOM 6684 N N . SER B 1 128 ? -0.46 6.578 -2.051 1 56.19 128 SER B N 1
ATOM 6685 C CA . SER B 1 128 ? -0.359 7.867 -1.381 1 56.19 128 SER B CA 1
ATOM 6686 C C . SER B 1 128 ? 1.053 8.438 -1.485 1 56.19 128 SER B C 1
ATOM 6688 O O . SER B 1 128 ? 2.033 7.699 -1.376 1 56.19 128 SER B O 1
ATOM 6690 N N . PRO B 1 129 ? 1.224 9.664 -1.972 1 53.84 129 PRO B N 1
ATOM 6691 C CA . PRO B 1 129 ? 2.545 10.297 -1.955 1 53.84 129 PRO B CA 1
ATOM 6692 C C . PRO B 1 129 ? 3.207 10.242 -0.581 1 53.84 129 PRO B C 1
ATOM 6694 O O . PRO B 1 129 ? 4.438 10.273 -0.481 1 53.84 129 PRO B O 1
ATOM 6697 N N . SER B 1 130 ? 2.363 10.289 0.459 1 51.31 130 SER B N 1
ATOM 6698 C CA . SER B 1 130 ? 2.902 10.383 1.812 1 51.31 130 SER B CA 1
ATOM 6699 C C . SER B 1 130 ? 3.348 9.023 2.33 1 51.31 130 SER B C 1
ATOM 6701 O O . SER B 1 130 ? 4.016 8.93 3.363 1 51.31 130 SER B O 1
ATOM 6703 N N . SER B 1 131 ? 2.803 8.039 1.625 1 50.22 131 SER B N 1
ATOM 6704 C CA . SER B 1 131 ? 3.139 6.762 2.25 1 50.22 131 SER B CA 1
ATOM 6705 C C . SER B 1 131 ? 4.383 6.148 1.622 1 50.22 131 SER B C 1
ATOM 6707 O O . SER B 1 131 ? 4.434 5.934 0.409 1 50.22 131 SER B O 1
ATOM 6709 N N . GLY B 1 132 ? 5.547 6.406 2.066 1 47.09 132 GLY B N 1
ATOM 6710 C CA . GLY B 1 132 ? 6.805 5.816 1.642 1 47.09 132 GLY B CA 1
ATOM 6711 C C . GLY B 1 132 ? 6.723 4.316 1.422 1 47.09 132 GLY B C 1
ATOM 6712 O O . GLY B 1 132 ? 7.648 3.711 0.881 1 47.09 132 GLY B O 1
ATOM 6713 N N . ASP B 1 133 ? 5.785 3.58 1.935 1 45.84 133 ASP B N 1
ATOM 6714 C CA . ASP B 1 133 ? 5.938 2.146 2.162 1 45.84 133 ASP B CA 1
ATOM 6715 C C . ASP B 1 133 ? 5.609 1.352 0.9 1 45.84 133 ASP B C 1
ATOM 6717 O O . ASP B 1 133 ? 6.379 0.479 0.49 1 45.84 133 ASP B O 1
ATOM 6721 N N . VAL B 1 134 ? 4.324 1.394 0.411 1 49.06 134 VAL B N 1
ATOM 6722 C CA . VAL B 1 134 ? 3.797 0.241 -0.312 1 49.06 134 VAL B CA 1
ATOM 6723 C C . VAL B 1 134 ? 4.43 0.167 -1.699 1 49.06 134 VAL B C 1
ATOM 6725 O O . VAL B 1 134 ? 4.707 -0.923 -2.205 1 49.06 134 VAL B O 1
ATOM 6728 N N . GLY B 1 135 ? 4.656 1.279 -2.408 1 51.84 135 GLY B N 1
ATOM 6729 C CA . GLY B 1 135 ? 5.027 1.176 -3.812 1 51.84 135 GLY B CA 1
ATOM 6730 C C . GLY B 1 135 ? 6.52 1.004 -4.027 1 51.84 135 GLY B C 1
ATOM 6731 O O . GLY B 1 135 ? 6.973 0.823 -5.16 1 51.84 135 GLY B O 1
ATOM 6732 N N . VAL B 1 136 ? 7.125 0.914 -2.877 1 51.22 136 VAL B N 1
ATOM 6733 C CA . VAL B 1 136 ? 8.57 1.008 -3.074 1 51.22 136 VAL B CA 1
ATOM 6734 C C . VAL B 1 136 ? 9.102 -0.312 -3.625 1 51.22 136 VAL B C 1
ATOM 6736 O O . VAL B 1 136 ? 10.008 -0.322 -4.457 1 51.22 136 VAL B O 1
ATOM 6739 N N . ASP B 1 137 ? 8.406 -1.395 -3.234 1 51.88 137 ASP B N 1
ATOM 6740 C CA . ASP B 1 137 ? 9.047 -2.645 -3.629 1 51.88 137 ASP B CA 1
ATOM 6741 C C . ASP B 1 137 ? 8.555 -3.111 -4.996 1 51.88 137 ASP B C 1
ATOM 6743 O O . ASP B 1 137 ? 8.938 -4.18 -5.473 1 51.88 137 ASP B O 1
ATOM 6747 N N . GLY B 1 138 ? 7.855 -2.254 -5.82 1 56.44 138 GLY B N 1
ATOM 6748 C CA . GLY B 1 138 ? 7.438 -2.627 -7.16 1 56.44 138 GLY B CA 1
ATOM 6749 C C . GLY B 1 138 ? 6.355 -3.691 -7.176 1 56.44 138 GLY B C 1
ATOM 6750 O O . GLY B 1 138 ? 6.09 -4.301 -8.211 1 56.44 138 GLY B O 1
ATOM 6751 N N . GLN B 1 139 ? 5.723 -3.99 -6.102 1 60.5 139 GLN B N 1
ATOM 6752 C CA . GLN B 1 139 ? 4.758 -5.078 -6 1 60.5 139 GLN B CA 1
ATOM 6753 C C . GLN B 1 139 ? 3.465 -4.742 -6.742 1 60.5 139 GLN B C 1
ATOM 6755 O O . GLN B 1 139 ? 2.658 -5.629 -7.027 1 60.5 139 GLN B O 1
ATOM 6760 N N . LYS B 1 140 ? 3.418 -3.592 -7.289 1 64.88 140 LYS B N 1
ATOM 6761 C CA . LYS B 1 140 ? 2.209 -3.182 -8 1 64.88 140 LYS B CA 1
ATOM 6762 C C . LYS B 1 140 ? 2.082 -3.908 -9.336 1 64.88 140 LYS B C 1
ATOM 6764 O O . LYS B 1 140 ? 0.972 -4.18 -9.797 1 64.88 140 LYS B O 1
ATOM 6769 N N . VAL B 1 141 ? 3.184 -4.352 -9.953 1 68.88 141 VAL B N 1
ATOM 6770 C CA . VAL B 1 141 ? 3.15 -4.949 -11.281 1 68.88 141 VAL B CA 1
ATOM 6771 C C . VAL B 1 141 ? 3.127 -6.469 -11.172 1 68.88 141 VAL B C 1
ATOM 6773 O O . VAL B 1 141 ? 2.928 -7.172 -12.164 1 68.88 141 VAL B O 1
ATOM 6776 N N . ARG B 1 142 ? 3.053 -6.953 -10.023 1 74.88 142 ARG B N 1
ATOM 6777 C CA . ARG B 1 142 ? 3.16 -8.398 -9.844 1 74.88 142 ARG B CA 1
ATOM 6778 C C . ARG B 1 142 ? 1.865 -9.094 -10.25 1 74.88 142 ARG B C 1
ATOM 6780 O O . ARG B 1 142 ? 1.888 -10.078 -10.992 1 74.88 142 ARG B O 1
ATOM 6787 N N . THR B 1 143 ? 0.734 -8.531 -9.922 1 75.75 143 THR B N 1
ATOM 6788 C CA . THR B 1 143 ? -0.534 -9.211 -10.141 1 75.75 143 THR B CA 1
ATOM 6789 C C . THR B 1 143 ? -0.867 -9.258 -11.633 1 75.75 143 THR B C 1
ATOM 6791 O O . THR B 1 143 ? -1.191 -10.32 -12.172 1 75.75 143 THR B O 1
ATOM 6794 N N . PRO B 1 144 ? -0.626 -8.172 -12.383 1 79.5 144 PRO B N 1
ATOM 6795 C CA . PRO B 1 144 ? -0.889 -8.25 -13.82 1 79.5 144 PRO B CA 1
ATOM 6796 C C . PRO B 1 144 ? 0.062 -9.203 -14.547 1 79.5 144 PRO B C 1
ATOM 6798 O O . PRO B 1 144 ? -0.347 -9.906 -15.477 1 79.5 144 PRO B O 1
ATOM 6801 N N . VAL B 1 145 ? 1.244 -9.281 -14.102 1 81.44 145 VAL B N 1
ATOM 6802 C CA . VAL B 1 145 ? 2.227 -10.156 -14.734 1 81.44 145 VAL B CA 1
ATOM 6803 C C . VAL B 1 145 ? 1.88 -11.609 -14.453 1 81.44 145 VAL B C 1
ATOM 6805 O O . VAL B 1 145 ? 1.966 -12.461 -15.352 1 81.44 145 VAL B O 1
ATOM 6808 N N . GLU B 1 146 ? 1.437 -11.844 -13.281 1 81.31 146 GLU B N 1
ATOM 6809 C CA . GLU B 1 146 ? 1.039 -13.203 -12.922 1 81.31 146 GLU B CA 1
ATOM 6810 C C . GLU B 1 146 ? -0.16 -13.664 -13.742 1 81.31 146 GLU B C 1
ATOM 6812 O O . GLU B 1 146 ? -0.208 -14.812 -14.188 1 81.31 146 GLU B O 1
ATOM 6817 N N . LEU B 1 147 ? -1.019 -12.766 -13.969 1 84.25 147 LEU B N 1
ATOM 6818 C CA . LEU B 1 147 ? -2.207 -13.109 -14.742 1 84.25 147 LEU B CA 1
ATOM 6819 C C . LEU B 1 147 ? -1.847 -13.391 -16.203 1 84.25 147 LEU B C 1
ATOM 6821 O O . LEU B 1 147 ? -2.332 -14.367 -16.781 1 84.25 147 LEU B O 1
ATOM 6825 N N . LEU B 1 148 ? -0.973 -12.648 -16.781 1 87 148 LEU B N 1
ATOM 6826 C CA . LEU B 1 148 ? -0.561 -12.836 -18.156 1 87 148 LEU B CA 1
ATOM 6827 C C . LEU B 1 148 ? 0.172 -14.164 -18.344 1 87 148 LEU B C 1
ATOM 6829 O O . LEU B 1 148 ? -0.063 -14.883 -19.312 1 87 148 LEU B O 1
ATOM 6833 N N . PHE B 1 149 ? 0.849 -14.516 -17.391 1 86.12 149 PHE B N 1
ATOM 6834 C CA . PHE B 1 149 ? 1.606 -15.758 -17.5 1 86.12 149 PHE B CA 1
ATOM 6835 C C . PHE B 1 149 ? 0.708 -16.969 -17.25 1 86.12 149 PHE B C 1
ATOM 6837 O O . PHE B 1 149 ? 0.919 -18.031 -17.828 1 86.12 149 PHE B O 1
ATOM 6844 N N . MET B 1 150 ? -0.237 -16.75 -16.406 1 85.88 150 MET B N 1
ATOM 6845 C CA . MET B 1 150 ? -1.203 -17.828 -16.219 1 85.88 150 MET B CA 1
ATOM 6846 C C . MET B 1 150 ? -1.939 -18.141 -17.516 1 85.88 150 MET B C 1
ATOM 6848 O O . MET B 1 150 ? -2.111 -19.297 -17.875 1 85.88 150 MET B O 1
ATOM 6852 N N . TYR B 1 151 ? -2.287 -17.094 -18.234 1 89.88 151 TYR B N 1
ATOM 6853 C CA . TYR B 1 151 ? -2.955 -17.281 -19.516 1 89.88 151 TYR B CA 1
ATOM 6854 C C . TYR B 1 151 ? -2.01 -17.906 -20.531 1 89.88 151 TYR B C 1
ATOM 6856 O O . TYR B 1 151 ? -2.41 -18.781 -21.312 1 89.88 151 TYR B O 1
ATOM 6864 N N . ALA B 1 152 ? -0.786 -17.453 -20.484 1 88.88 152 ALA B N 1
ATOM 6865 C CA . ALA B 1 152 ? 0.193 -18.016 -21.406 1 88.88 152 ALA B CA 1
ATOM 6866 C C . ALA B 1 152 ? 0.403 -19.5 -21.125 1 88.88 152 ALA B C 1
ATOM 6868 O O . ALA B 1 152 ? 0.511 -20.312 -22.062 1 88.88 152 ALA B O 1
ATOM 6869 N N . TRP B 1 153 ? 0.346 -19.812 -19.859 1 88.5 153 TRP B N 1
ATOM 6870 C CA . TRP B 1 153 ? 0.543 -21.219 -19.484 1 88.5 153 TRP B CA 1
ATOM 6871 C C . TRP B 1 153 ? -0.656 -22.062 -19.906 1 88.5 153 TRP B C 1
ATOM 6873 O O . TRP B 1 153 ? -0.493 -23.172 -20.422 1 88.5 153 TRP B O 1
ATOM 6883 N N . VAL B 1 154 ? -1.812 -21.594 -19.703 1 90.75 154 VAL B N 1
ATOM 6884 C CA . VAL B 1 154 ? -3.004 -22.328 -20.109 1 90.75 154 VAL B CA 1
ATOM 6885 C C . VAL B 1 154 ? -3.031 -22.484 -21.625 1 90.75 154 VAL B C 1
ATOM 6887 O O . VAL B 1 154 ? -3.408 -23.531 -22.141 1 90.75 154 VAL B O 1
ATOM 6890 N N . ALA B 1 155 ? -2.545 -21.453 -22.312 1 92.81 155 ALA B N 1
ATOM 6891 C CA . ALA B 1 155 ? -2.441 -21.547 -23.766 1 92.81 155 ALA B CA 1
ATOM 6892 C C . ALA B 1 155 ? -1.497 -22.672 -24.172 1 92.81 155 ALA B C 1
ATOM 6894 O O . ALA B 1 155 ? -1.784 -23.406 -25.109 1 92.81 155 ALA B O 1
ATOM 6895 N N . CYS B 1 156 ? -0.478 -22.797 -23.438 1 88.5 156 CYS B N 1
ATOM 6896 C CA . CYS B 1 156 ? 0.48 -23.859 -23.703 1 88.5 156 CYS B CA 1
ATOM 6897 C C . CYS B 1 156 ? -0.151 -25.234 -23.5 1 88.5 156 CYS B C 1
ATOM 6899 O O . CYS B 1 156 ? 0.034 -26.141 -24.297 1 88.5 156 CYS B O 1
ATOM 6901 N N . LEU B 1 157 ? -0.932 -25.344 -22.469 1 89.94 157 LEU B N 1
ATOM 6902 C CA . LEU B 1 157 ? -1.612 -26.609 -22.203 1 89.94 157 LEU B CA 1
ATOM 6903 C C . LEU B 1 157 ? -2.617 -26.938 -23.297 1 89.94 157 LEU B C 1
ATOM 6905 O O . LEU B 1 157 ? -2.738 -28.094 -23.719 1 89.94 157 LEU B O 1
ATOM 6909 N N . ILE B 1 158 ? -3.307 -25.938 -23.812 1 92.69 158 ILE B N 1
ATOM 6910 C CA . ILE B 1 158 ? -4.289 -26.125 -24.875 1 92.69 158 ILE B CA 1
ATOM 6911 C C . ILE B 1 158 ? -3.592 -26.625 -26.141 1 92.69 158 ILE B C 1
ATOM 6913 O O . ILE B 1 158 ? -4.035 -27.609 -26.75 1 92.69 158 ILE B O 1
ATOM 6917 N N . VAL B 1 159 ? -2.48 -26.047 -26.453 1 89.94 159 VAL B N 1
ATOM 6918 C CA . VAL B 1 159 ? -1.747 -26.406 -27.656 1 89.94 159 VAL B CA 1
ATOM 6919 C C . VAL B 1 159 ? -1.258 -27.859 -27.547 1 89.94 159 VAL B C 1
ATOM 6921 O O . VAL B 1 159 ? -1.284 -28.609 -28.531 1 89.94 159 VAL B O 1
ATOM 6924 N N . MET B 1 160 ? -0.988 -28.328 -26.359 1 87.62 160 MET B N 1
ATOM 6925 C CA . MET B 1 160 ? -0.487 -29.672 -26.141 1 87.62 160 MET B CA 1
ATOM 6926 C C . MET B 1 160 ? -1.616 -30.703 -26.234 1 87.62 160 MET B C 1
ATOM 6928 O O . MET B 1 160 ? -1.392 -31.844 -26.609 1 87.62 160 MET B O 1
ATOM 6932 N N . CYS B 1 161 ? -2.826 -30.266 -25.984 1 89.75 161 CYS B N 1
ATOM 6933 C CA . CYS B 1 161 ? -3.941 -31.203 -25.906 1 89.75 161 CYS B CA 1
ATOM 6934 C C . CYS B 1 161 ? -4.711 -31.234 -27.234 1 89.75 161 CYS B C 1
ATOM 6936 O O . CYS B 1 161 ? -5.473 -32.156 -27.484 1 89.75 161 CYS B O 1
ATOM 6938 N N . ILE B 1 162 ? -4.574 -30.297 -28.109 1 90 162 ILE B N 1
ATOM 6939 C CA . ILE B 1 162 ? -5.371 -30.125 -29.328 1 90 162 ILE B CA 1
ATOM 6940 C C . ILE B 1 162 ? -5.195 -31.344 -30.234 1 90 162 ILE B C 1
ATOM 6942 O O . ILE B 1 162 ? -6.172 -31.875 -30.75 1 90 162 ILE B O 1
ATOM 6946 N N . PRO B 1 163 ? -3.963 -31.953 -30.375 1 86.44 163 PRO B N 1
ATOM 6947 C CA . PRO B 1 163 ? -3.799 -33.062 -31.281 1 86.44 163 PRO B CA 1
ATOM 6948 C C . PRO B 1 163 ? -4.496 -34.344 -30.797 1 86.44 163 PRO B C 1
ATOM 6950 O O . PRO B 1 163 ? -4.797 -35.25 -31.594 1 86.44 163 PRO B O 1
ATOM 6953 N N . GLU B 1 164 ? -4.871 -34.438 -29.562 1 85.62 164 GLU B N 1
ATOM 6954 C CA . GLU B 1 164 ? -5.457 -35.656 -28.984 1 85.62 164 GLU B CA 1
ATOM 6955 C C . GLU B 1 164 ? -6.973 -35.656 -29.156 1 85.62 164 GLU B C 1
ATOM 6957 O O . GLU B 1 164 ? -7.605 -36.719 -29.031 1 85.62 164 GLU B O 1
ATOM 6962 N N . ALA B 1 165 ? -7.516 -34.562 -29.391 1 86.94 165 ALA B N 1
ATOM 6963 C CA . ALA B 1 165 ? -8.977 -34.469 -29.453 1 86.94 165 ALA B CA 1
ATOM 6964 C C . ALA B 1 165 ? -9.469 -34.406 -30.891 1 86.94 165 ALA B C 1
ATOM 6966 O O . ALA B 1 165 ? -10.188 -33.469 -31.25 1 86.94 165 ALA B O 1
ATOM 6967 N N . THR B 1 166 ? -9.188 -35.344 -31.641 1 83.12 166 THR B N 1
ATOM 6968 C CA . THR B 1 166 ? -9.57 -35.312 -33.062 1 83.12 166 THR B CA 1
ATOM 6969 C C . THR B 1 166 ? -11.086 -35.438 -33.188 1 83.12 166 THR B C 1
ATOM 6971 O O . THR B 1 166 ? -11.656 -34.938 -34.156 1 83.12 166 THR B O 1
ATOM 6974 N N . TRP B 1 167 ? -11.805 -36.094 -32.188 1 86.19 167 TRP B N 1
ATOM 6975 C CA . TRP B 1 167 ? -13.242 -36.312 -32.312 1 86.19 167 TRP B CA 1
ATOM 6976 C C . TRP B 1 167 ? -14.023 -35.031 -32.094 1 86.19 167 TRP B C 1
ATOM 6978 O O . TRP B 1 167 ? -15.188 -34.938 -32.5 1 86.19 167 TRP B O 1
ATOM 6988 N N . LEU B 1 168 ? -13.438 -34 -31.484 1 88.88 168 LEU B N 1
ATOM 6989 C CA . LEU B 1 168 ? -14.102 -32.719 -31.25 1 88.88 168 LEU B CA 1
ATOM 6990 C C . LEU B 1 168 ? -14.32 -31.984 -32.562 1 88.88 168 LEU B C 1
ATOM 6992 O O . LEU B 1 168 ? -15.203 -31.125 -32.656 1 88.88 168 LEU B O 1
ATOM 6996 N N . GLY B 1 169 ? -13.641 -32.281 -33.625 1 87.75 169 GLY B N 1
ATOM 6997 C CA . GLY B 1 169 ? -13.773 -31.609 -34.906 1 87.75 169 GLY B CA 1
ATOM 6998 C C . GLY B 1 169 ? -13.188 -30.203 -34.906 1 87.75 169 GLY B C 1
ATOM 6999 O O . GLY B 1 169 ? -12.797 -29.688 -33.875 1 87.75 169 GLY B O 1
ATOM 7000 N N . ILE B 1 170 ? -13.086 -29.609 -35.969 1 91.12 170 ILE B N 1
ATOM 7001 C CA . ILE B 1 170 ? -12.523 -28.281 -36.125 1 91.12 170 ILE B CA 1
ATOM 7002 C C . ILE B 1 170 ? -13.43 -27.25 -35.469 1 91.12 170 ILE B C 1
ATOM 7004 O O . ILE B 1 170 ? -12.945 -26.312 -34.812 1 91.12 170 ILE B O 1
ATOM 7008 N N . LEU B 1 171 ? -14.695 -27.438 -35.562 1 91.88 171 LEU B N 1
ATOM 7009 C CA . LEU B 1 171 ? -15.648 -26.484 -35 1 91.88 171 LEU B CA 1
ATOM 7010 C C . LEU B 1 171 ? -15.617 -26.531 -33.469 1 91.88 171 LEU B C 1
ATOM 7012 O O . LEU B 1 171 ? -15.633 -25.484 -32.812 1 91.88 171 LEU B O 1
ATOM 7016 N N . GLY B 1 172 ? -15.594 -27.703 -32.938 1 91.56 172 GLY B N 1
ATOM 7017 C CA . GLY B 1 172 ? -15.531 -27.828 -31.484 1 91.56 172 GLY B CA 1
ATOM 7018 C C . GLY B 1 172 ? -14.273 -27.234 -30.875 1 91.56 172 GLY B C 1
ATOM 7019 O O . GLY B 1 172 ? -14.328 -26.547 -29.859 1 91.56 172 GLY B O 1
ATOM 7020 N N . LYS B 1 173 ? -13.18 -27.484 -31.547 1 93.25 173 LYS B N 1
ATOM 7021 C CA . LYS B 1 173 ? -11.906 -26.906 -31.109 1 93.25 173 LYS B CA 1
ATOM 7022 C C . LYS B 1 173 ? -11.922 -25.391 -31.234 1 93.25 173 LYS B C 1
ATOM 7024 O O . LYS B 1 173 ? -11.438 -24.688 -30.344 1 93.25 173 LYS B O 1
ATOM 7029 N N . ALA B 1 174 ? -12.508 -24.906 -32.312 1 94.62 174 ALA B N 1
ATOM 7030 C CA . ALA B 1 174 ? -12.547 -23.469 -32.562 1 94.62 174 ALA B CA 1
ATOM 7031 C C . ALA B 1 174 ? -13.375 -22.75 -31.5 1 94.62 174 ALA B C 1
ATOM 7033 O O . ALA B 1 174 ? -12.984 -21.672 -31.016 1 94.62 174 ALA B O 1
ATOM 7034 N N . VAL B 1 175 ? -14.477 -23.328 -31.109 1 95.12 175 VAL B N 1
ATOM 7035 C CA . VAL B 1 175 ? -15.336 -22.719 -30.109 1 95.12 175 VAL B CA 1
ATOM 7036 C C . VAL B 1 175 ? -14.586 -22.609 -28.781 1 95.12 175 VAL B C 1
ATOM 7038 O O . VAL B 1 175 ? -14.672 -21.594 -28.094 1 95.12 175 VAL B O 1
ATOM 7041 N N . PHE B 1 176 ? -13.859 -23.594 -28.438 1 95.5 176 PHE B N 1
ATOM 7042 C CA . PHE B 1 176 ? -13.102 -23.609 -27.188 1 95.5 176 PHE B CA 1
ATOM 7043 C C . PHE B 1 176 ? -11.984 -22.562 -27.219 1 95.5 176 PHE B C 1
ATOM 7045 O O . PHE B 1 176 ? -11.805 -21.828 -26.25 1 95.5 176 PHE B O 1
ATOM 7052 N N . ILE B 1 177 ? -11.312 -22.469 -28.328 1 95.62 177 ILE B N 1
ATOM 7053 C CA . ILE B 1 177 ? -10.203 -21.531 -28.453 1 95.62 177 ILE B CA 1
ATOM 7054 C C . ILE B 1 177 ? -10.734 -20.109 -28.438 1 95.62 177 ILE B C 1
ATOM 7056 O O . ILE B 1 177 ? -10.141 -19.219 -27.797 1 95.62 177 ILE B O 1
ATOM 7060 N N . VAL B 1 178 ? -11.812 -19.891 -29.062 1 96.19 178 VAL B N 1
ATOM 7061 C CA . VAL B 1 178 ? -12.414 -18.562 -29.062 1 96.19 178 VAL B CA 1
ATOM 7062 C C . VAL B 1 178 ? -12.836 -18.172 -27.656 1 96.19 178 VAL B C 1
ATOM 7064 O O . VAL B 1 178 ? -12.625 -17.031 -27.219 1 96.19 178 VAL B O 1
ATOM 7067 N N . PHE B 1 179 ? -13.375 -19.125 -26.938 1 96.25 179 PHE B N 1
ATOM 7068 C CA . PHE B 1 179 ? -13.781 -18.875 -25.562 1 96.25 179 PHE B CA 1
ATOM 7069 C C . PHE B 1 179 ? -12.578 -18.469 -24.703 1 96.25 179 PHE B C 1
ATOM 7071 O O . PHE B 1 179 ? -12.648 -17.5 -23.953 1 96.25 179 PHE B O 1
ATOM 7078 N N . PHE B 1 180 ? -11.523 -19.141 -24.859 1 95.5 180 PHE B N 1
ATOM 7079 C CA . PHE B 1 180 ? -10.289 -18.812 -24.156 1 95.5 180 PHE B CA 1
ATOM 7080 C C . PHE B 1 180 ? -9.789 -17.422 -24.531 1 95.5 180 PHE B C 1
ATOM 7082 O O . PHE B 1 180 ? -9.422 -16.641 -23.656 1 95.5 180 PHE B O 1
ATOM 7089 N N . LEU B 1 181 ? -9.797 -17.141 -25.844 1 96.5 181 LEU B N 1
ATOM 7090 C CA . LEU B 1 181 ? -9.281 -15.867 -26.328 1 96.5 181 LEU B CA 1
ATOM 7091 C C . LEU B 1 181 ? -10.156 -14.711 -25.844 1 96.5 181 LEU B C 1
ATOM 7093 O O . LEU B 1 181 ? -9.648 -13.609 -25.609 1 96.5 181 LEU B O 1
ATOM 7097 N N . LEU B 1 182 ? -11.391 -15 -25.672 1 96.19 182 LEU B N 1
ATOM 7098 C CA . LEU B 1 182 ? -12.289 -13.969 -25.172 1 96.19 182 LEU B CA 1
ATOM 7099 C C . LEU B 1 182 ? -11.938 -13.609 -23.734 1 96.19 182 LEU B C 1
ATOM 7101 O O . LEU B 1 182 ? -11.914 -12.43 -23.375 1 96.19 182 LEU B O 1
ATOM 7105 N N . GLY B 1 183 ? -11.688 -14.617 -22.922 1 93.44 183 GLY B N 1
ATOM 7106 C CA . GLY B 1 183 ? -11.242 -14.344 -21.562 1 93.44 183 GLY B CA 1
ATOM 7107 C C . GLY B 1 183 ? -9.945 -13.562 -21.5 1 93.44 183 GLY B C 1
ATOM 7108 O O . GLY B 1 183 ? -9.812 -12.617 -20.719 1 93.44 183 GLY B O 1
ATOM 7109 N N . PHE B 1 184 ? -9.078 -13.875 -22.344 1 94 184 PHE B N 1
ATOM 7110 C CA . PHE B 1 184 ? -7.797 -13.188 -22.422 1 94 184 PHE B CA 1
ATOM 7111 C C . PHE B 1 184 ? -7.973 -11.758 -22.906 1 94 184 PHE B C 1
ATOM 7113 O O . PHE B 1 184 ? -7.359 -10.836 -22.359 1 94 184 PHE B O 1
ATOM 7120 N N . ALA B 1 185 ? -8.758 -11.617 -23.859 1 94.38 185 ALA B N 1
ATOM 7121 C CA . ALA B 1 185 ? -9.023 -10.281 -24.406 1 94.38 185 ALA B CA 1
ATOM 7122 C C . ALA B 1 185 ? -9.609 -9.359 -23.344 1 94.38 185 ALA B C 1
ATOM 7124 O O . ALA B 1 185 ? -9.25 -8.188 -23.266 1 94.38 185 ALA B O 1
ATOM 7125 N N . LYS B 1 186 ? -10.43 -9.797 -22.594 1 91.44 186 LYS B N 1
ATOM 7126 C CA . LYS B 1 186 ? -11.047 -8.992 -21.531 1 91.44 186 LYS B CA 1
ATOM 7127 C C . LYS B 1 186 ? -10.016 -8.555 -20.5 1 91.44 186 LYS B C 1
ATOM 7129 O O . LYS B 1 186 ? -10.023 -7.398 -20.062 1 91.44 186 LYS B O 1
ATOM 7134 N N . VAL B 1 187 ? -9.156 -9.461 -20.141 1 88.19 187 VAL B N 1
ATOM 7135 C CA . VAL B 1 187 ? -8.102 -9.125 -19.188 1 88.19 187 VAL B CA 1
ATOM 7136 C C . VAL B 1 187 ? -7.184 -8.062 -19.797 1 88.19 187 VAL B C 1
ATOM 7138 O O . VAL B 1 187 ? -6.797 -7.109 -19.109 1 88.19 187 VAL B O 1
ATOM 7141 N N . VAL B 1 188 ? -6.871 -8.188 -21.062 1 89.56 188 VAL B N 1
ATOM 7142 C CA . VAL B 1 188 ? -6.008 -7.223 -21.734 1 89.56 188 VAL B CA 1
ATOM 7143 C C . VAL B 1 188 ? -6.699 -5.863 -21.797 1 89.56 188 VAL B C 1
ATOM 7145 O O . VAL B 1 188 ? -6.074 -4.824 -21.562 1 89.56 188 VAL B O 1
ATOM 7148 N N . LEU B 1 189 ? -7.922 -5.961 -22.016 1 89.5 189 LEU B N 1
ATOM 7149 C CA . LEU B 1 189 ? -8.688 -4.723 -22.078 1 89.5 189 LEU B CA 1
ATOM 7150 C C . LEU B 1 189 ? -8.68 -4.008 -20.734 1 89.5 189 LEU B C 1
ATOM 7152 O O . LEU B 1 189 ? -8.453 -2.799 -20.672 1 89.5 189 LEU B O 1
ATOM 7156 N N . LYS B 1 190 ? -8.906 -4.711 -19.719 1 84.19 190 LYS B N 1
ATOM 7157 C CA . LYS B 1 190 ? -8.938 -4.121 -18.391 1 84.19 190 LYS B CA 1
ATOM 7158 C C . LYS B 1 190 ? -7.562 -3.588 -17.984 1 84.19 190 LYS B C 1
ATOM 7160 O O . LYS B 1 190 ? -7.457 -2.529 -17.375 1 84.19 190 LYS B O 1
ATOM 7165 N N . LEU B 1 191 ? -6.512 -4.285 -18.391 1 82.56 191 LEU B N 1
ATOM 7166 C CA . LEU B 1 191 ? -5.16 -3.832 -18.078 1 82.56 191 LEU B CA 1
ATOM 7167 C C . LEU B 1 191 ? -4.824 -2.557 -18.844 1 82.56 191 LEU B C 1
ATOM 7169 O O . LEU B 1 191 ? -4.199 -1.645 -18.297 1 82.56 191 LEU B O 1
ATOM 7173 N N . VAL B 1 192 ? -5.266 -2.516 -20.047 1 84.38 192 VAL B N 1
ATOM 7174 C CA . VAL B 1 192 ? -5.035 -1.325 -20.859 1 84.38 192 VAL B CA 1
ATOM 7175 C C . VAL B 1 192 ? -5.844 -0.155 -20.297 1 84.38 192 VAL B C 1
ATOM 7177 O O . VAL B 1 192 ? -5.336 0.964 -20.203 1 84.38 192 VAL B O 1
ATOM 7180 N N . ALA B 1 193 ? -7.02 -0.427 -19.969 1 82.38 193 ALA B N 1
ATOM 7181 C CA . ALA B 1 193 ? -7.863 0.604 -19.375 1 82.38 193 ALA B CA 1
ATOM 7182 C C . ALA B 1 193 ? -7.246 1.14 -18.078 1 82.38 193 ALA B C 1
ATOM 7184 O O . ALA B 1 193 ? -7.27 2.346 -17.828 1 82.38 193 ALA B O 1
ATOM 7185 N N . PHE B 1 194 ? -6.672 0.317 -17.406 1 78.06 194 PHE B N 1
ATOM 7186 C CA . PHE B 1 194 ? -6.012 0.695 -16.156 1 78.06 194 PHE B CA 1
ATOM 7187 C C . PHE B 1 194 ? -4.812 1.595 -16.438 1 78.06 194 PHE B C 1
ATOM 7189 O O . PHE B 1 194 ? -4.609 2.598 -15.75 1 78.06 194 PHE B O 1
ATOM 7196 N N . PHE B 1 195 ? -4.113 1.216 -17.406 1 79.75 195 PHE B N 1
ATOM 7197 C CA . PHE B 1 195 ? -2.932 1.996 -17.75 1 79.75 195 PHE B CA 1
ATOM 7198 C C . PHE B 1 195 ? -3.322 3.379 -18.25 1 79.75 195 PHE B C 1
ATOM 7200 O O . PHE B 1 195 ? -2.713 4.383 -17.875 1 79.75 195 PHE B O 1
ATOM 7207 N N . MET B 1 196 ? -4.34 3.398 -18.953 1 83.19 196 MET B N 1
ATOM 7208 C CA . MET B 1 196 ? -4.809 4.672 -19.484 1 83.19 196 MET B CA 1
ATOM 7209 C C . MET B 1 196 ? -5.426 5.535 -18.391 1 83.19 196 MET B C 1
ATOM 7211 O O . MET B 1 196 ? -5.168 6.738 -18.328 1 83.19 196 MET B O 1
ATOM 7215 N N . ALA B 1 197 ? -6.188 4.934 -17.547 1 80.12 197 ALA B N 1
ATOM 7216 C CA . ALA B 1 197 ? -6.82 5.652 -16.453 1 80.12 197 ALA B CA 1
ATOM 7217 C C . ALA B 1 197 ? -5.777 6.164 -15.461 1 80.12 197 ALA B C 1
ATOM 7219 O O . ALA B 1 197 ? -5.922 7.258 -14.906 1 80.12 197 ALA B O 1
ATOM 7220 N N . GLY B 1 198 ? -4.746 5.418 -15.281 1 78 198 GLY B N 1
ATOM 7221 C CA . GLY B 1 198 ? -3.693 5.797 -14.359 1 78 198 GLY B CA 1
ATOM 7222 C C . GLY B 1 198 ? -2.941 7.043 -14.789 1 78 198 GLY B C 1
ATOM 7223 O O . GLY B 1 198 ? -2.447 7.797 -13.945 1 78 198 GLY B O 1
ATOM 7224 N N . ASN B 1 199 ? -2.973 7.34 -16.062 1 80.5 199 ASN B N 1
ATOM 7225 C CA . ASN B 1 199 ? -2.229 8.484 -16.562 1 80.5 199 ASN B CA 1
ATOM 7226 C C . ASN B 1 199 ? -3.162 9.633 -16.953 1 80.5 199 ASN B C 1
ATOM 7228 O O . ASN B 1 199 ? -2.711 10.672 -17.438 1 80.5 199 ASN B O 1
ATOM 7232 N N . SER B 1 200 ? -4.391 9.461 -16.609 1 83.69 200 SER B N 1
ATOM 7233 C CA . SER B 1 200 ? -5.355 10.5 -16.969 1 83.69 200 SER B CA 1
ATOM 7234 C C . SER B 1 200 ? -5.586 11.461 -15.82 1 83.69 200 SER B C 1
ATOM 7236 O O . SER B 1 200 ? -5.367 11.109 -14.656 1 83.69 200 SER B O 1
ATOM 7238 N N . TYR B 1 201 ? -6.02 12.672 -16.078 1 88.44 201 TYR B N 1
ATOM 7239 C CA . TYR B 1 201 ? -6.324 13.672 -15.062 1 88.44 201 TYR B CA 1
ATOM 7240 C C . TYR B 1 201 ? -7.688 13.406 -14.438 1 88.44 201 TYR B C 1
ATOM 7242 O O . TYR B 1 201 ? -8 13.945 -13.367 1 88.44 201 TYR B O 1
ATOM 7250 N N . ALA B 1 202 ? -8.414 12.523 -15.086 1 83.75 202 ALA B N 1
ATOM 7251 C CA . ALA B 1 202 ? -9.758 12.234 -14.602 1 83.75 202 ALA B CA 1
ATOM 7252 C C . ALA B 1 202 ? -9.727 11.219 -13.453 1 83.75 202 ALA B C 1
ATOM 7254 O O . ALA B 1 202 ? -10.609 11.211 -12.594 1 83.75 202 ALA B O 1
ATOM 7255 N N . VAL B 1 203 ? -8.672 10.375 -13.477 1 83.06 203 VAL B N 1
ATOM 7256 C CA . VAL B 1 203 ? -8.68 9.312 -12.477 1 83.06 203 VAL B CA 1
ATOM 7257 C C . VAL B 1 203 ? -7.355 9.305 -11.719 1 83.06 203 VAL B C 1
ATOM 7259 O O . VAL B 1 203 ? -7.289 9.734 -10.562 1 83.06 203 VAL B O 1
ATOM 7262 N N . GLY B 1 204 ? -6.234 9.008 -12.359 1 78.5 204 GLY B N 1
ATOM 7263 C CA . GLY B 1 204 ? -4.953 8.812 -11.695 1 78.5 204 GLY B CA 1
ATOM 7264 C C . GLY B 1 204 ? -4.375 10.086 -11.117 1 78.5 204 GLY B C 1
ATOM 7265 O O . GLY B 1 204 ? -3.986 10.125 -9.953 1 78.5 204 GLY B O 1
ATOM 7266 N N . LYS B 1 205 ? -4.355 11.156 -11.836 1 84.69 205 LYS B N 1
ATOM 7267 C CA . LYS B 1 205 ? -3.764 12.422 -11.414 1 84.69 205 LYS B CA 1
ATOM 7268 C C . LYS B 1 205 ? -4.824 13.367 -10.852 1 84.69 205 LYS B C 1
ATOM 7270 O O . LYS B 1 205 ? -4.539 14.539 -10.57 1 84.69 205 LYS B O 1
ATOM 7275 N N . ASN B 1 206 ? -5.977 12.781 -10.672 1 88.56 206 ASN B N 1
ATOM 7276 C CA . ASN B 1 206 ? -7.113 13.625 -10.328 1 88.56 206 ASN B CA 1
ATOM 7277 C C . ASN B 1 206 ? -6.969 14.219 -8.93 1 88.56 206 ASN B C 1
ATOM 7279 O O . ASN B 1 206 ? -7.246 15.398 -8.727 1 88.56 206 ASN B O 1
ATOM 7283 N N . ALA B 1 207 ? -6.516 13.359 -7.961 1 87.81 207 ALA B N 1
ATOM 7284 C CA . ALA B 1 207 ? -6.395 13.852 -6.594 1 87.81 207 ALA B CA 1
ATOM 7285 C C . ALA B 1 207 ? -5.398 15.008 -6.508 1 87.81 207 ALA B C 1
ATOM 7287 O O . ALA B 1 207 ? -5.625 15.984 -5.789 1 87.81 207 ALA B O 1
ATOM 7288 N N . ARG B 1 208 ? -4.367 14.938 -7.273 1 87.06 208 ARG B N 1
ATOM 7289 C CA . ARG B 1 208 ? -3.363 15.992 -7.297 1 87.06 208 ARG B CA 1
ATOM 7290 C C . ARG B 1 208 ? -3.902 17.25 -7.98 1 87.06 208 ARG B C 1
ATOM 7292 O O . ARG B 1 208 ? -3.648 18.359 -7.531 1 87.06 208 ARG B O 1
ATOM 7299 N N . LEU B 1 209 ? -4.578 17.047 -9.039 1 92.31 209 LEU B N 1
ATOM 7300 C CA . LEU B 1 209 ? -5.168 18.156 -9.773 1 92.31 209 LEU B CA 1
ATOM 7301 C C . LEU B 1 209 ? -6.191 18.891 -8.914 1 92.31 209 LEU B C 1
ATOM 7303 O O . LEU B 1 209 ? -6.156 20.125 -8.812 1 92.31 209 LEU B O 1
ATOM 7307 N N . VAL B 1 210 ? -7.062 18.141 -8.273 1 93.5 210 VAL B N 1
ATOM 7308 C CA . VAL B 1 210 ? -8.117 18.75 -7.473 1 93.5 210 VAL B CA 1
ATOM 7309 C C . VAL B 1 210 ? -7.504 19.469 -6.277 1 93.5 210 VAL B C 1
ATOM 7311 O O . VAL B 1 210 ? -7.977 20.547 -5.883 1 93.5 210 VAL B O 1
ATOM 7314 N N . SER B 1 211 ? -6.5 18.906 -5.723 1 90.69 211 SER B N 1
ATOM 7315 C CA . SER B 1 211 ? -5.824 19.578 -4.613 1 90.69 211 SER B CA 1
ATOM 7316 C C . SER B 1 211 ? -5.262 20.938 -5.043 1 90.69 211 SER B C 1
ATOM 7318 O O . SER B 1 211 ? -5.445 21.938 -4.352 1 90.69 211 SER B O 1
ATOM 7320 N N . GLY B 1 212 ? -4.57 20.969 -6.184 1 90.44 212 GLY B N 1
ATOM 7321 C CA . GLY B 1 212 ? -4.039 22.219 -6.703 1 90.44 212 GLY B CA 1
ATOM 7322 C C . GLY B 1 212 ? -5.121 23.219 -7.066 1 90.44 212 GLY B C 1
ATOM 7323 O O . GLY B 1 212 ? -4.984 24.422 -6.809 1 90.44 212 GLY B O 1
ATOM 7324 N N . TYR B 1 213 ? -6.188 22.766 -7.543 1 93.12 213 TYR B N 1
ATOM 7325 C CA . TYR B 1 213 ? -7.289 23.625 -7.957 1 93.12 213 TYR B CA 1
ATOM 7326 C C . TYR B 1 213 ? -8.008 24.203 -6.746 1 93.12 213 TYR B C 1
ATOM 7328 O O . TYR B 1 213 ? -8.43 25.375 -6.766 1 93.12 213 TYR B O 1
ATOM 7336 N N . MET B 1 214 ? -8.242 23.375 -5.766 1 92.06 214 MET B N 1
ATOM 7337 C CA . MET B 1 214 ? -8.891 23.891 -4.562 1 92.06 214 MET B CA 1
ATOM 7338 C C . MET B 1 214 ? -8.047 24.984 -3.924 1 92.06 214 MET B C 1
ATOM 7340 O O . MET B 1 214 ? -8.586 25.984 -3.422 1 92.06 214 MET B O 1
ATOM 7344 N N . ALA B 1 215 ? -6.754 24.797 -3.938 1 89.44 215 ALA B N 1
ATOM 7345 C CA . ALA B 1 215 ? -5.871 25.859 -3.449 1 89.44 215 ALA B CA 1
ATOM 7346 C C . ALA B 1 215 ? -6.004 27.125 -4.293 1 89.44 215 ALA B C 1
ATOM 7348 O O . ALA B 1 215 ? -6.004 28.234 -3.76 1 89.44 215 ALA B O 1
ATOM 7349 N N . GLN B 1 216 ? -6.105 26.938 -5.59 1 90.56 216 GLN B N 1
ATOM 7350 C CA . GLN B 1 216 ? -6.32 28.047 -6.516 1 90.56 216 GLN B CA 1
ATOM 7351 C C . GLN B 1 216 ? -7.605 28.797 -6.188 1 90.56 216 GLN B C 1
ATOM 7353 O O . GLN B 1 216 ? -7.629 30.031 -6.191 1 90.56 216 GLN B O 1
ATOM 7358 N N . LEU B 1 217 ? -8.617 28.062 -5.848 1 89.56 217 LEU B N 1
ATOM 7359 C CA . LEU B 1 217 ? -9.914 28.656 -5.539 1 89.56 217 LEU B CA 1
ATOM 7360 C C . LEU B 1 217 ? -9.836 29.469 -4.258 1 89.56 217 LEU B C 1
ATOM 7362 O O . LEU B 1 217 ? -10.453 30.547 -4.164 1 89.56 217 LEU B O 1
ATOM 7366 N N . VAL B 1 218 ? -9.141 28.969 -3.316 1 85.12 218 VAL B N 1
ATOM 7367 C CA . VAL B 1 218 ? -8.992 29.672 -2.057 1 85.12 218 VAL B CA 1
ATOM 7368 C C . VAL B 1 218 ? -8.172 30.953 -2.277 1 85.12 218 VAL B C 1
ATOM 7370 O O . VAL B 1 218 ? -8.492 32 -1.741 1 85.12 218 VAL B O 1
ATOM 7373 N N . GLU B 1 219 ? -7.062 30.891 -3.104 1 82.62 219 GLU B N 1
ATOM 7374 C CA . GLU B 1 219 ? -6.207 32.031 -3.408 1 82.62 219 GLU B CA 1
ATOM 7375 C C . GLU B 1 219 ? -6.969 33.094 -4.18 1 82.62 219 GLU B C 1
ATOM 7377 O O . GLU B 1 219 ? -6.754 34.312 -3.965 1 82.62 219 GLU B O 1
ATOM 7382 N N . ASP B 1 220 ? -7.633 32.656 -5.168 1 78.44 220 ASP B N 1
ATOM 7383 C CA . ASP B 1 220 ? -8.398 33.594 -6 1 78.44 220 ASP B CA 1
ATOM 7384 C C . ASP B 1 220 ? -9.531 34.219 -5.207 1 78.44 220 ASP B C 1
ATOM 7386 O O . ASP B 1 220 ? -10.125 35.219 -5.645 1 78.44 220 ASP B O 1
ATOM 7390 N N . GLY B 1 221 ? -9.484 33.938 -3.99 1 64.38 221 GLY B N 1
ATOM 7391 C CA . GLY B 1 221 ? -10.555 34.5 -3.188 1 64.38 221 GLY B CA 1
ATOM 7392 C C . GLY B 1 221 ? -11.938 34.062 -3.643 1 64.38 221 GLY B C 1
ATOM 7393 O O . GLY B 1 221 ? -12.898 34.812 -3.533 1 64.38 221 GLY B O 1
ATOM 7394 N N . ALA B 1 222 ? -11.797 33.25 -4.695 1 54.06 222 ALA B N 1
ATOM 7395 C CA . ALA B 1 222 ? -13.07 32.844 -5.297 1 54.06 222 ALA B CA 1
ATOM 7396 C C . ALA B 1 222 ? -14.227 33.062 -4.328 1 54.06 222 ALA B C 1
ATOM 7398 O O . ALA B 1 222 ? -14.055 33 -3.109 1 54.06 222 ALA B O 1
ATOM 7399 N N . GLU B 1 223 ? -15.43 33.188 -5.055 1 47.34 223 GLU B N 1
ATOM 7400 C CA . GLU B 1 223 ? -16.641 33.969 -4.836 1 47.34 223 GLU B CA 1
ATOM 7401 C C . GLU B 1 223 ? -17.203 33.719 -3.438 1 47.34 223 GLU B C 1
ATOM 7403 O O . GLU B 1 223 ? -17.375 32.562 -3.021 1 47.34 223 GLU B O 1
ATOM 7408 N N . GLU B 1 224 ? -17.078 34.594 -2.551 1 45.31 224 GLU B N 1
ATOM 7409 C CA . GLU B 1 224 ? -17.781 34.969 -1.323 1 45.31 224 GLU B CA 1
ATOM 7410 C C . GLU B 1 224 ? -19.078 34.156 -1.165 1 45.31 224 GLU B C 1
ATOM 7412 O O . GLU B 1 224 ? -19.562 33.562 -2.119 1 45.31 224 GLU B O 1
ATOM 7417 N N . GLY B 1 225 ? -19.891 34.656 -0.12 1 42.62 225 GLY B N 1
ATOM 7418 C CA . GLY B 1 225 ? -20.891 34.344 0.881 1 42.62 225 GLY B CA 1
ATOM 7419 C C . GLY B 1 225 ? -22.172 33.781 0.285 1 42.62 225 GLY B C 1
ATOM 7420 O O . GLY B 1 225 ? -23 33.219 1 1 42.62 225 GLY B O 1
ATOM 7421 N N . ASN B 1 226 ? -22.797 34.5 -0.557 1 40.97 226 ASN B N 1
ATOM 7422 C CA . ASN B 1 226 ? -24.266 34.5 -0.498 1 40.97 226 ASN B CA 1
ATOM 7423 C C . ASN B 1 226 ? -24.859 33.312 -1.224 1 40.97 226 ASN B C 1
ATOM 7425 O O . ASN B 1 226 ? -25.359 33.438 -2.338 1 40.97 226 ASN B O 1
ATOM 7429 N N . GLY B 1 227 ? -24.812 32.031 -0.726 1 52.62 227 GLY B N 1
ATOM 7430 C CA . GLY B 1 227 ? -25.688 30.953 -1.186 1 52.62 227 GLY B CA 1
ATOM 7431 C C . GLY B 1 227 ? -25.25 30.344 -2.502 1 52.62 227 GLY B C 1
ATOM 7432 O O . GLY B 1 227 ? -25.984 29.562 -3.104 1 52.62 227 GLY B O 1
ATOM 7433 N N . HIS B 1 228 ? -23.781 30.609 -3.051 1 66.5 228 HIS B N 1
ATOM 7434 C CA . HIS B 1 228 ? -23.422 30.172 -4.398 1 66.5 228 HIS B CA 1
ATOM 7435 C C . HIS B 1 228 ? -22.609 28.891 -4.363 1 66.5 228 HIS B C 1
ATOM 7437 O O . HIS B 1 228 ? -21.891 28.641 -3.402 1 66.5 228 HIS B O 1
ATOM 7443 N N . VAL B 1 229 ? -22.844 28 -5.305 1 80.75 229 VAL B N 1
ATOM 7444 C CA . VAL B 1 229 ? -22.172 26.719 -5.504 1 80.75 229 VAL B CA 1
ATOM 7445 C C . VAL B 1 229 ? -20.781 26.953 -6.066 1 80.75 229 VAL B C 1
ATOM 7447 O O . VAL B 1 229 ? -20.609 27.609 -7.098 1 80.75 229 VAL B O 1
ATOM 7450 N N . PRO B 1 230 ? -19.766 26.547 -5.324 1 86.81 230 PRO B N 1
ATOM 7451 C CA . PRO B 1 230 ? -18.391 26.734 -5.824 1 86.81 230 PRO B CA 1
ATOM 7452 C C . PRO B 1 230 ? -18.125 25.953 -7.117 1 86.81 230 PRO B C 1
ATOM 7454 O O . PRO B 1 230 ? -18.797 24.953 -7.383 1 86.81 230 PRO B O 1
ATOM 7457 N N . PRO B 1 231 ? -17.25 26.422 -7.887 1 91.19 231 PRO B N 1
ATOM 7458 C CA . PRO B 1 231 ? -16.953 25.766 -9.156 1 91.19 231 PRO B CA 1
ATOM 7459 C C . PRO B 1 231 ? -16.078 24.516 -8.984 1 91.19 231 PRO B C 1
ATOM 7461 O O . PRO B 1 231 ? -15.031 24.406 -9.625 1 91.19 231 PRO B O 1
ATOM 7464 N N . TYR B 1 232 ? -16.562 23.625 -8.203 1 93.06 232 TYR B N 1
ATOM 7465 C CA . TYR B 1 232 ? -15.852 22.359 -8.055 1 93.06 232 TYR B CA 1
ATOM 7466 C C . TYR B 1 232 ? -15.898 21.547 -9.352 1 93.06 232 TYR B C 1
ATOM 7468 O O . TYR B 1 232 ? -16.875 21.609 -10.094 1 93.06 232 TYR B O 1
ATOM 7476 N N . VAL B 1 233 ? -14.836 20.844 -9.586 1 94.31 233 VAL B N 1
ATOM 7477 C CA . VAL B 1 233 ? -14.734 20.078 -10.82 1 94.31 233 VAL B CA 1
ATOM 7478 C C . VAL B 1 233 ? -15.641 18.844 -10.734 1 94.31 233 VAL B C 1
ATOM 7480 O O . VAL B 1 233 ? -15.68 18.156 -9.711 1 94.31 233 VAL B O 1
ATOM 7483 N N . VAL B 1 234 ? -16.375 18.625 -11.719 1 94.5 234 VAL B N 1
ATOM 7484 C CA . VAL B 1 234 ? -17.234 17.438 -11.789 1 94.5 234 VAL B CA 1
ATOM 7485 C C . VAL B 1 234 ? -16.641 16.438 -12.781 1 94.5 234 VAL B C 1
ATOM 7487 O O . VAL B 1 234 ? -16.125 15.391 -12.375 1 94.5 234 VAL B O 1
ATOM 7490 N N . VAL B 1 235 ? -16.641 16.781 -14.086 1 92.06 235 VAL B N 1
ATOM 7491 C CA . VAL B 1 235 ? -16.125 15.875 -15.094 1 92.06 235 VAL B CA 1
ATOM 7492 C C . VAL B 1 235 ? -15.445 16.672 -16.219 1 92.06 235 VAL B C 1
ATOM 7494 O O . VAL B 1 235 ? -15.609 17.891 -16.297 1 92.06 235 VAL B O 1
ATOM 7497 N N . GLY B 1 236 ? -14.562 16.016 -17 1 90.44 236 GLY B N 1
ATOM 7498 C CA . GLY B 1 236 ? -14.031 16.578 -18.234 1 90.44 236 GLY B CA 1
ATOM 7499 C C . GLY B 1 236 ? -12.602 17.047 -18.109 1 90.44 236 GLY B C 1
ATOM 7500 O O . GLY B 1 236 ? -12.086 17.734 -19 1 90.44 236 GLY B O 1
ATOM 7501 N N . GLU B 1 237 ? -11.945 16.703 -17.125 1 91.88 237 GLU B N 1
ATOM 7502 C CA . GLU B 1 237 ? -10.562 17.125 -16.938 1 91.88 237 GLU B CA 1
ATOM 7503 C C . GLU B 1 237 ? -9.648 16.531 -18.016 1 91.88 237 GLU B C 1
ATOM 7505 O O . GLU B 1 237 ? -9.648 15.328 -18.234 1 91.88 237 GLU B O 1
ATOM 7510 N N . SER B 1 238 ? -8.992 17.328 -18.672 1 89.88 238 SER B N 1
ATOM 7511 C CA . SER B 1 238 ? -8.047 16.906 -19.688 1 89.88 238 SER B CA 1
ATOM 7512 C C . SER B 1 238 ? -6.762 17.734 -19.625 1 89.88 238 SER B C 1
ATOM 7514 O O . SER B 1 238 ? -6.684 18.703 -18.875 1 89.88 238 SER B O 1
ATOM 7516 N N . LYS B 1 239 ? -5.824 17.328 -20.406 1 88.69 239 LYS B N 1
ATOM 7517 C CA . LYS B 1 239 ? -4.516 17.969 -20.406 1 88.69 239 LYS B CA 1
ATOM 7518 C C . LYS B 1 239 ? -4.625 19.422 -20.891 1 88.69 239 LYS B C 1
ATOM 7520 O O . LYS B 1 239 ? -3.877 20.281 -20.438 1 88.69 239 LYS B O 1
ATOM 7525 N N . GLU B 1 240 ? -5.59 19.719 -21.688 1 89.62 240 GLU B N 1
ATOM 7526 C CA . GLU B 1 240 ? -5.754 21.047 -22.266 1 89.62 240 GLU B CA 1
ATOM 7527 C C . GLU B 1 240 ? -6.219 22.047 -21.219 1 89.62 240 GLU B C 1
ATOM 7529 O O . GLU B 1 240 ? -5.996 23.25 -21.359 1 89.62 240 GLU B O 1
ATOM 7534 N N . HIS B 1 241 ? -6.781 21.516 -20.141 1 93.38 241 HIS B N 1
ATOM 7535 C CA . HIS B 1 241 ? -7.355 22.406 -19.125 1 93.38 241 HIS B CA 1
ATOM 7536 C C . HIS B 1 241 ? -6.371 22.656 -18 1 93.38 241 HIS B C 1
ATOM 7538 O O . HIS B 1 241 ? -6.609 23.516 -17.141 1 93.38 241 HIS B O 1
ATOM 7544 N N . VAL B 1 242 ? -5.316 21.875 -17.969 1 93.31 242 VAL B N 1
ATOM 7545 C CA . VAL B 1 242 ? -4.457 21.859 -16.797 1 93.31 242 VAL B CA 1
ATOM 7546 C C . VAL B 1 242 ? -3.141 22.578 -17.109 1 93.31 242 VAL B C 1
ATOM 7548 O O . VAL B 1 242 ? -2.602 22.438 -18.203 1 93.31 242 VAL B O 1
ATOM 7551 N N . GLU B 1 243 ? -2.729 23.406 -16.25 1 91.69 243 GLU B N 1
ATOM 7552 C CA . GLU B 1 243 ? -1.425 24.047 -16.312 1 91.69 243 GLU B CA 1
ATOM 7553 C C . GLU B 1 243 ? -0.55 23.656 -15.125 1 91.69 243 GLU B C 1
ATOM 7555 O O . GLU B 1 243 ? -1.034 23.547 -13.992 1 91.69 243 GLU B O 1
ATOM 7560 N N . GLU B 1 244 ? 0.656 23.375 -15.398 1 89.5 244 GLU B N 1
ATOM 7561 C CA . GLU B 1 244 ? 1.602 23.031 -14.344 1 89.5 244 GLU B CA 1
ATOM 7562 C C . GLU B 1 244 ? 2.273 24.281 -13.773 1 89.5 244 GLU B C 1
ATOM 7564 O O . GLU B 1 244 ? 2.814 25.094 -14.516 1 89.5 244 GLU B O 1
ATOM 7569 N N . LYS B 1 245 ? 2.15 24.406 -12.492 1 88.12 245 LYS B N 1
ATOM 7570 C CA . LYS B 1 245 ? 2.805 25.484 -11.758 1 88.12 245 LYS B CA 1
ATOM 7571 C C . LYS B 1 245 ? 3.689 24.938 -10.648 1 88.12 245 LYS B C 1
ATOM 7573 O O . LYS B 1 245 ? 3.588 23.75 -10.289 1 88.12 245 LYS B O 1
ATOM 7578 N N . PRO B 1 246 ? 4.562 25.719 -10.133 1 85.38 246 PRO B N 1
ATOM 7579 C CA . PRO B 1 246 ? 5.453 25.234 -9.078 1 85.38 246 PRO B CA 1
ATOM 7580 C C . PRO B 1 246 ? 4.691 24.672 -7.875 1 85.38 246 PRO B C 1
ATOM 7582 O O . PRO B 1 246 ? 5.152 23.734 -7.227 1 85.38 246 PRO B O 1
ATOM 7585 N N . GLN B 1 247 ? 3.525 25.266 -7.582 1 83.44 247 GLN B N 1
ATOM 7586 C CA . GLN B 1 247 ? 2.76 24.875 -6.406 1 83.44 247 GLN B CA 1
ATOM 7587 C C . GLN B 1 247 ? 1.899 23.641 -6.699 1 83.44 247 GLN B C 1
ATOM 7589 O O . GLN B 1 247 ? 1.319 23.047 -5.785 1 83.44 247 GLN B O 1
ATOM 7594 N N . GLY B 1 248 ? 1.791 23.297 -8 1 86.12 248 GLY B N 1
ATOM 7595 C CA . GLY B 1 248 ? 0.964 22.156 -8.375 1 86.12 248 GLY B CA 1
ATOM 7596 C C . GLY B 1 248 ? 0.159 22.391 -9.641 1 86.12 248 GLY B C 1
ATOM 7597 O O . GLY B 1 248 ? 0.38 23.391 -10.344 1 86.12 248 GLY B O 1
ATOM 7598 N N . TYR B 1 249 ? -0.714 21.516 -9.867 1 89.56 249 TYR B N 1
ATOM 7599 C CA . TYR B 1 249 ? -1.584 21.641 -11.031 1 89.56 249 TYR B CA 1
ATOM 7600 C C . TYR B 1 249 ? -2.637 22.719 -10.805 1 89.56 249 TYR B C 1
ATOM 7602 O O . TYR B 1 249 ? -3.176 22.844 -9.703 1 89.56 249 TYR B O 1
ATOM 7610 N N . ARG B 1 250 ? -2.822 23.469 -11.75 1 92.75 250 ARG B N 1
ATOM 7611 C CA . ARG B 1 250 ? -3.877 24.484 -11.742 1 92.75 250 ARG B CA 1
ATOM 7612 C C . ARG B 1 250 ? -4.758 24.359 -12.984 1 92.75 250 ARG B C 1
ATOM 7614 O O . ARG B 1 250 ? -4.371 23.719 -13.969 1 92.75 250 ARG B O 1
ATOM 7621 N N . ILE B 1 251 ? -5.965 24.859 -12.867 1 94.44 251 ILE B N 1
ATOM 7622 C CA . ILE B 1 251 ? -6.848 24.875 -14.031 1 94.44 251 ILE B CA 1
ATOM 7623 C C . ILE B 1 251 ? -6.77 26.25 -14.703 1 94.44 251 ILE B C 1
ATOM 7625 O O . ILE B 1 251 ? -6.809 27.281 -14.039 1 94.44 251 ILE B O 1
ATOM 7629 N N . LYS B 1 252 ? -6.695 26.219 -15.984 1 93.19 252 LYS B N 1
ATOM 7630 C CA . LYS B 1 252 ? -6.578 27.438 -16.781 1 93.19 252 LYS B CA 1
ATOM 7631 C C . LYS B 1 252 ? -7.836 28.297 -16.656 1 93.19 252 LYS B C 1
ATOM 7633 O O . LYS B 1 252 ? -8.953 27.766 -16.641 1 93.19 252 LYS B O 1
ATOM 7638 N N . SER B 1 253 ? -7.695 29.547 -16.594 1 88.94 253 SER B N 1
ATOM 7639 C CA . SER B 1 253 ? -8.812 30.484 -16.453 1 88.94 253 SER B CA 1
ATOM 7640 C C . SER B 1 253 ? -9.758 30.406 -17.641 1 88.94 253 SER B C 1
ATOM 7642 O O . SER B 1 253 ? -10.969 30.547 -17.484 1 88.94 253 SER B O 1
ATOM 7644 N N . ASP B 1 254 ? -9.188 30.156 -18.797 1 88.38 254 ASP B N 1
ATOM 7645 C CA . ASP B 1 254 ? -9.992 30.062 -20.016 1 88.38 254 ASP B CA 1
ATOM 7646 C C . ASP B 1 254 ? -10.953 28.875 -19.953 1 88.38 254 ASP B C 1
ATOM 7648 O O . ASP B 1 254 ? -12.086 28.969 -20.453 1 88.38 254 ASP B O 1
ATOM 7652 N N . ALA B 1 255 ? -10.539 27.859 -19.344 1 89.31 255 ALA B N 1
ATOM 7653 C CA . ALA B 1 255 ? -11.383 26.672 -19.219 1 89.31 255 ALA B CA 1
ATOM 7654 C C . ALA B 1 255 ? -12.531 26.922 -18.234 1 89.31 255 ALA B C 1
ATOM 7656 O O . ALA B 1 255 ? -13.617 26.359 -18.406 1 89.31 255 ALA B O 1
ATOM 7657 N N . LEU B 1 256 ? -12.352 27.734 -17.281 1 88.38 256 LEU B N 1
ATOM 7658 C CA . LEU B 1 256 ? -13.359 28.016 -16.266 1 88.38 256 LEU B CA 1
ATOM 7659 C C . LEU B 1 256 ? -14.383 29.016 -16.766 1 88.38 256 LEU B C 1
ATOM 7661 O O . LEU B 1 256 ? -15.555 28.969 -16.375 1 88.38 256 LEU B O 1
ATOM 7665 N N . LYS B 1 257 ? -13.945 29.922 -17.609 1 84.56 257 LYS B N 1
ATOM 7666 C CA . LYS B 1 257 ? -14.812 31 -18.078 1 84.56 257 LYS B CA 1
ATOM 7667 C C . LYS B 1 257 ? -15.586 30.578 -19.312 1 84.56 257 LYS B C 1
ATOM 7669 O O . LYS B 1 257 ? -16.688 31.078 -19.562 1 84.56 257 LYS B O 1
ATOM 7674 N N . ASN B 1 258 ? -14.992 29.672 -20.031 1 81.38 258 ASN B N 1
ATOM 7675 C CA . ASN B 1 258 ? -15.633 29.234 -21.266 1 81.38 258 ASN B CA 1
ATOM 7676 C C . ASN B 1 258 ? -16.797 28.281 -20.984 1 81.38 258 ASN B C 1
ATOM 7678 O O . ASN B 1 258 ? -16.578 27.172 -20.5 1 81.38 258 ASN B O 1
ATOM 7682 N N . LYS B 1 259 ? -17.969 28.734 -21.328 1 76.19 259 LYS B N 1
ATOM 7683 C CA . LYS B 1 259 ? -19.172 27.938 -21.109 1 76.19 259 LYS B CA 1
ATOM 7684 C C . LYS B 1 259 ? -19.203 26.719 -22.016 1 76.19 259 LYS B C 1
ATOM 7686 O O . LYS B 1 259 ? -19.969 25.781 -21.75 1 76.19 259 LYS B O 1
ATOM 7691 N N . LEU B 1 260 ? -18.375 26.734 -23.031 1 78.88 260 LEU B N 1
ATOM 7692 C CA . LEU B 1 260 ? -18.359 25.625 -23.984 1 78.88 260 LEU B CA 1
ATOM 7693 C C . LEU B 1 260 ? -17.188 24.688 -23.703 1 78.88 260 LEU B C 1
ATOM 7695 O O . LEU B 1 260 ? -16.922 23.766 -24.469 1 78.88 260 LEU B O 1
ATOM 7699 N N . SER B 1 261 ? -16.609 24.938 -22.594 1 85.81 261 SER B N 1
ATOM 7700 C CA . SER B 1 261 ? -15.477 24.094 -22.234 1 85.81 261 SER B CA 1
ATOM 7701 C C . SER B 1 261 ? -15.922 22.672 -21.906 1 85.81 261 SER B C 1
ATOM 7703 O O . SER B 1 261 ? -17.062 22.453 -21.5 1 85.81 261 SER B O 1
ATOM 7705 N N . THR B 1 262 ? -15.086 21.75 -22.188 1 88.69 262 THR B N 1
ATOM 7706 C CA . THR B 1 262 ? -15.375 20.359 -21.859 1 88.69 262 THR B CA 1
ATOM 7707 C C . THR B 1 262 ? -15.25 20.125 -20.359 1 88.69 262 THR B C 1
ATOM 7709 O O . THR B 1 262 ? -15.688 19.078 -19.859 1 88.69 262 THR B O 1
ATOM 7712 N N . LEU B 1 263 ? -14.695 21.109 -19.703 1 93.19 263 LEU B N 1
ATOM 7713 C CA . LEU B 1 263 ? -14.617 21.016 -18.25 1 93.19 263 LEU B CA 1
ATOM 7714 C C . LEU B 1 263 ? -15.938 21.406 -17.609 1 93.19 263 LEU B C 1
ATOM 7716 O O . LEU B 1 263 ? -16.422 22.531 -17.812 1 93.19 263 LEU B O 1
ATOM 7720 N N . VAL B 1 264 ? -16.5 20.5 -16.938 1 93.25 264 VAL B N 1
ATOM 7721 C CA . VAL B 1 264 ? -17.781 20.75 -16.281 1 93.25 264 VAL B CA 1
ATOM 7722 C C . VAL B 1 264 ? -17.562 21.047 -14.805 1 93.25 264 VAL B C 1
ATOM 7724 O O . VAL B 1 264 ? -16.922 20.266 -14.094 1 93.25 264 VAL B O 1
ATOM 7727 N N . THR B 1 265 ? -18 22.125 -14.359 1 93.56 265 THR B N 1
ATOM 7728 C CA . THR B 1 265 ? -17.906 22.5 -12.953 1 93.56 265 THR B CA 1
ATOM 7729 C C . THR B 1 265 ? -19.281 22.469 -12.297 1 93.56 265 THR B C 1
ATOM 7731 O O . THR B 1 265 ? -20.312 22.406 -12.984 1 93.56 265 THR B O 1
ATOM 7734 N N . LEU B 1 266 ? -19.312 22.469 -11.055 1 92.81 266 LEU B N 1
ATOM 7735 C CA . LEU B 1 266 ? -20.562 22.344 -10.305 1 92.81 266 LEU B CA 1
ATOM 7736 C C . LEU B 1 266 ? -21.453 23.562 -10.531 1 92.81 266 LEU B C 1
ATOM 7738 O O . LEU B 1 266 ? -22.672 23.453 -10.617 1 92.81 266 LEU B O 1
ATOM 7742 N N . ASN B 1 267 ? -20.906 24.781 -10.602 1 88.25 267 ASN B N 1
ATOM 7743 C CA . ASN B 1 267 ? -21.703 25.984 -10.859 1 88.25 267 ASN B CA 1
ATOM 7744 C C . ASN B 1 267 ? -22.391 25.922 -12.219 1 88.25 267 ASN B C 1
ATOM 7746 O O . ASN B 1 267 ? -23.516 26.391 -12.367 1 88.25 267 ASN B O 1
ATOM 7750 N N . ARG B 1 268 ? -21.734 25.375 -13.156 1 88.69 268 ARG B N 1
ATOM 7751 C CA . ARG B 1 268 ? -22.344 25.188 -14.469 1 88.69 268 ARG B CA 1
ATOM 7752 C C . ARG B 1 268 ? -23.516 24.219 -14.391 1 88.69 268 ARG B C 1
ATOM 7754 O O . ARG B 1 268 ? -24.547 24.438 -15.031 1 88.69 268 ARG B O 1
ATOM 7761 N N . VAL B 1 269 ? -23.359 23.156 -13.664 1 90.5 269 VAL B N 1
ATOM 7762 C CA . VAL B 1 269 ? -24.422 22.172 -13.484 1 90.5 269 VAL B CA 1
ATOM 7763 C C . VAL B 1 269 ? -25.641 22.859 -12.852 1 90.5 269 VAL B C 1
ATOM 7765 O O . VAL B 1 269 ? -26.781 22.641 -13.281 1 90.5 269 VAL B O 1
ATOM 7768 N N . TRP B 1 270 ? -25.422 23.625 -11.844 1 88.75 270 TRP B N 1
ATOM 7769 C CA . TRP B 1 270 ? -26.5 24.344 -11.18 1 88.75 270 TRP B CA 1
ATOM 7770 C C . TRP B 1 270 ? -27.172 25.328 -12.133 1 88.75 270 TRP B C 1
ATOM 7772 O O . TRP B 1 270 ? -28.391 25.469 -12.133 1 88.75 270 TRP B O 1
ATOM 7782 N N . TRP B 1 271 ? -26.359 25.969 -12.93 1 86.25 271 TRP B N 1
ATOM 7783 C CA . TRP B 1 271 ? -26.906 26.906 -13.914 1 86.25 271 TRP B CA 1
ATOM 7784 C C . TRP B 1 271 ? -27.781 26.188 -14.93 1 86.25 271 TRP B C 1
ATOM 7786 O O . TRP B 1 271 ? -28.875 26.656 -15.25 1 86.25 271 TRP B O 1
ATOM 7796 N N . LEU B 1 272 ? -27.312 25.078 -15.352 1 86.69 272 LEU B N 1
ATOM 7797 C CA . LEU B 1 272 ? -28.062 24.297 -16.328 1 86.69 272 LEU B CA 1
ATOM 7798 C C . LEU B 1 272 ? -29.344 23.734 -15.703 1 86.69 272 LEU B C 1
ATOM 7800 O O . LEU B 1 272 ? -30.359 23.594 -16.391 1 86.69 272 LEU B O 1
ATOM 7804 N N . SER B 1 273 ? -29.25 23.375 -14.445 1 86.56 273 SER B N 1
ATOM 7805 C CA . SER B 1 273 ? -30.406 22.844 -13.742 1 86.56 273 SER B CA 1
ATOM 7806 C C . SER B 1 273 ? -31.469 23.922 -13.531 1 86.56 273 SER B C 1
ATOM 7808 O O . SER B 1 273 ? -32.656 23.656 -13.68 1 86.56 273 SER B O 1
ATOM 7810 N N . ASP B 1 274 ? -31.078 25.109 -13.219 1 83.88 274 ASP B N 1
ATOM 7811 C CA . ASP B 1 274 ? -32 26.172 -12.883 1 83.88 274 ASP B CA 1
ATOM 7812 C C . ASP B 1 274 ? -32.562 26.844 -14.141 1 83.88 274 ASP B C 1
ATOM 7814 O O . ASP B 1 274 ? -33.688 27.297 -14.164 1 83.88 274 ASP B O 1
ATOM 7818 N N . HIS B 1 275 ? -31.719 26.953 -15.133 1 81.19 275 HIS B N 1
ATOM 7819 C CA . HIS B 1 275 ? -32.094 27.75 -16.297 1 81.19 275 HIS B CA 1
ATOM 7820 C C . HIS B 1 275 ? -32.188 26.906 -17.547 1 81.19 275 HIS B C 1
ATOM 7822 O O . HIS B 1 275 ? -32.594 27.391 -18.609 1 81.19 275 HIS B O 1
ATOM 7828 N N . GLY B 1 276 ? -31.859 25.719 -17.391 1 76.06 276 GLY B N 1
ATOM 7829 C CA . GLY B 1 276 ? -31.844 24.891 -18.594 1 76.06 276 GLY B CA 1
ATOM 7830 C C . GLY B 1 276 ? -33.156 24.188 -18.844 1 76.06 276 GLY B C 1
ATOM 7831 O O . GLY B 1 276 ? -34.094 24.281 -18.031 1 76.06 276 GLY B O 1
ATOM 7832 N N . ASP B 1 277 ? -33.375 23.688 -19.969 1 73.44 277 ASP B N 1
ATOM 7833 C CA . ASP B 1 277 ? -34.594 22.969 -20.359 1 73.44 277 ASP B CA 1
ATOM 7834 C C . ASP B 1 277 ? -34.344 21.484 -20.531 1 73.44 277 ASP B C 1
ATOM 7836 O O . ASP B 1 277 ? -35.188 20.75 -21.047 1 73.44 277 ASP B O 1
ATOM 7840 N N . GLY B 1 278 ? -33.25 21.062 -20.078 1 77 278 GLY B N 1
ATOM 7841 C CA . GLY B 1 278 ? -32.906 19.672 -20.328 1 77 278 GLY B CA 1
ATOM 7842 C C . GLY B 1 278 ? -33.219 18.766 -19.156 1 77 278 GLY B C 1
ATOM 7843 O O . GLY B 1 278 ? -34 19.125 -18.281 1 77 278 GLY B O 1
ATOM 7844 N N . LEU B 1 279 ? -32.844 17.562 -19.203 1 80.69 279 LEU B N 1
ATOM 7845 C CA . LEU B 1 279 ? -33.062 16.516 -18.203 1 80.69 279 LEU B CA 1
ATOM 7846 C C . LEU B 1 279 ? -32.562 16.969 -16.828 1 80.69 279 LEU B C 1
ATOM 7848 O O . LEU B 1 279 ? -33.156 16.625 -15.812 1 80.69 279 LEU B O 1
ATOM 7852 N N . LEU B 1 280 ? -31.562 17.719 -16.844 1 84.12 280 LEU B N 1
ATOM 7853 C CA . LEU B 1 280 ? -30.984 18.188 -15.602 1 84.12 280 LEU B CA 1
ATOM 7854 C C . LEU B 1 280 ? -31.938 19.141 -14.883 1 84.12 280 LEU B C 1
ATOM 7856 O O . LEU B 1 280 ? -31.953 19.188 -13.648 1 84.12 280 LEU B O 1
ATOM 7860 N N . ALA B 1 281 ? -32.688 19.844 -15.617 1 82.62 281 ALA B N 1
ATOM 7861 C CA . ALA B 1 281 ? -33.656 20.781 -15.039 1 82.62 281 ALA B CA 1
ATOM 7862 C C . ALA B 1 281 ? -34.875 20.047 -14.508 1 82.62 281 ALA B C 1
ATOM 7864 O O . ALA B 1 281 ? -35.5 20.484 -13.547 1 82.62 281 ALA B O 1
ATOM 7865 N N . LYS B 1 282 ? -35.156 18.938 -15.078 1 80.88 282 LYS B N 1
ATOM 7866 C CA . LYS B 1 282 ? -36.375 18.203 -14.734 1 80.88 282 LYS B CA 1
ATOM 7867 C C . LYS B 1 282 ? -36.125 17.281 -13.539 1 80.88 282 LYS B C 1
ATOM 7869 O O . LYS B 1 282 ? -37.062 16.984 -12.789 1 80.88 282 LYS B O 1
ATOM 7874 N N . ARG B 1 283 ? -34.938 16.859 -13.445 1 83.94 283 ARG B N 1
ATOM 7875 C CA . ARG B 1 283 ? -34.656 15.867 -12.414 1 83.94 283 ARG B CA 1
ATOM 7876 C C . ARG B 1 283 ? -33.562 16.375 -11.469 1 83.94 283 ARG B C 1
ATOM 7878 O O . ARG B 1 283 ? -32.375 16.281 -11.766 1 83.94 283 ARG B O 1
ATOM 7885 N N . ARG B 1 284 ? -33.938 16.609 -10.297 1 82.38 284 ARG B N 1
ATOM 7886 C CA . ARG B 1 284 ? -33.031 17.156 -9.297 1 82.38 284 ARG B CA 1
ATOM 7887 C C . ARG B 1 284 ? -32.031 16.109 -8.828 1 82.38 284 ARG B C 1
ATOM 7889 O O . ARG B 1 284 ? -30.953 16.438 -8.344 1 82.38 284 ARG B O 1
ATOM 7896 N N . GLU B 1 285 ? -32.406 14.867 -8.961 1 84 285 GLU B N 1
ATOM 7897 C CA . GLU B 1 285 ? -31.547 13.766 -8.539 1 84 285 GLU B CA 1
ATOM 7898 C C . GLU B 1 285 ? -30.25 13.734 -9.336 1 84 285 GLU B C 1
ATOM 7900 O O . GLU B 1 285 ? -29.219 13.281 -8.836 1 84 285 GLU B O 1
ATOM 7905 N N . LEU B 1 286 ? -30.359 14.25 -10.531 1 88.5 286 LEU B N 1
ATOM 7906 C CA . LEU B 1 286 ? -29.188 14.242 -11.391 1 88.5 286 LEU B CA 1
ATOM 7907 C C . LEU B 1 286 ? -28.172 15.297 -10.938 1 88.5 286 LEU B C 1
ATOM 7909 O O . LEU B 1 286 ? -26.969 15.07 -10.984 1 88.5 286 LEU B O 1
ATOM 7913 N N . ARG B 1 287 ? -28.734 16.375 -10.562 1 89.5 287 ARG B N 1
ATOM 7914 C CA . ARG B 1 287 ? -27.891 17.422 -10.008 1 89.5 287 ARG B CA 1
ATOM 7915 C C . ARG B 1 287 ? -27.188 16.953 -8.742 1 89.5 287 ARG B C 1
ATOM 7917 O O . ARG B 1 287 ? -26 17.234 -8.531 1 89.5 287 ARG B O 1
ATOM 7924 N N . ASP B 1 288 ? -27.922 16.203 -7.949 1 91.31 288 ASP B N 1
ATOM 7925 C CA . ASP B 1 288 ? -27.359 15.672 -6.707 1 91.31 288 ASP B CA 1
ATOM 7926 C C . ASP B 1 288 ? -26.266 14.641 -6.992 1 91.31 288 ASP B C 1
ATOM 7928 O O . ASP B 1 288 ? -25.297 14.523 -6.242 1 91.31 288 ASP B O 1
ATOM 7932 N N . LEU B 1 289 ? -26.438 13.953 -8 1 92.06 289 LEU B N 1
ATOM 7933 C CA . LEU B 1 289 ? -25.438 12.969 -8.375 1 92.06 289 LEU B CA 1
ATOM 7934 C C . LEU B 1 289 ? -24.125 13.656 -8.781 1 92.06 289 LEU B C 1
ATOM 7936 O O . LEU B 1 289 ? -23.047 13.188 -8.438 1 92.06 289 LEU B O 1
ATOM 7940 N N . CYS B 1 290 ? -24.25 14.734 -9.508 1 94.25 290 CYS B N 1
ATOM 7941 C CA . CYS B 1 290 ? -23.078 15.516 -9.875 1 94.25 290 CYS B CA 1
ATOM 7942 C C . CYS B 1 290 ? -22.391 16.078 -8.641 1 94.25 290 CYS B C 1
ATOM 7944 O O . CYS B 1 290 ? -21.156 16.094 -8.562 1 94.25 290 CYS B O 1
ATOM 7946 N N . LEU B 1 291 ? -23.219 16.484 -7.746 1 94.75 291 LEU B N 1
ATOM 7947 C CA . LEU B 1 291 ? -22.672 17 -6.492 1 94.75 291 LEU B CA 1
ATOM 7948 C C . LEU B 1 291 ? -21.922 15.898 -5.738 1 94.75 291 LEU B C 1
ATOM 7950 O O . LEU B 1 291 ? -20.797 16.109 -5.289 1 94.75 291 LEU B O 1
ATOM 7954 N N . SER B 1 292 ? -22.547 14.734 -5.648 1 95.19 292 SER B N 1
ATOM 7955 C CA . SER B 1 292 ? -21.922 13.609 -4.965 1 95.19 292 SER B CA 1
ATOM 7956 C C . SER B 1 292 ? -20.594 13.242 -5.609 1 95.19 292 SER B C 1
ATOM 7958 O O . SER B 1 292 ? -19.609 12.953 -4.91 1 95.19 292 SER B O 1
ATOM 7960 N N . PHE B 1 293 ? -20.516 13.289 -6.855 1 95.12 293 PHE B N 1
ATOM 7961 C CA . PHE B 1 293 ? -19.312 12.922 -7.586 1 95.12 293 PHE B CA 1
ATOM 7962 C C . PHE B 1 293 ? -18.219 13.961 -7.367 1 95.12 293 PHE B C 1
ATOM 7964 O O . PHE B 1 293 ? -17.031 13.609 -7.23 1 95.12 293 PHE B O 1
ATOM 7971 N N . SER B 1 294 ? -18.609 15.148 -7.406 1 95.44 294 SER B N 1
ATOM 7972 C CA . SER B 1 294 ? -17.641 16.203 -7.141 1 95.44 294 SER B CA 1
ATOM 7973 C C . SER B 1 294 ? -17.094 16.109 -5.723 1 95.44 294 SER B C 1
ATOM 7975 O O . SER B 1 294 ? -15.883 16.281 -5.508 1 95.44 294 SER B O 1
ATOM 7977 N N . LEU B 1 295 ? -17.953 15.82 -4.789 1 95.94 295 LEU B N 1
ATOM 7978 C CA . LEU B 1 295 ? -17.531 15.68 -3.402 1 95.94 295 LEU B CA 1
ATOM 7979 C C . LEU B 1 295 ? -16.625 14.461 -3.23 1 95.94 295 LEU B C 1
ATOM 7981 O O . LEU B 1 295 ? -15.68 14.484 -2.443 1 95.94 295 LEU B O 1
ATOM 7985 N N . PHE B 1 296 ? -16.875 13.445 -3.984 1 95 296 PHE B N 1
ATOM 7986 C CA . PHE B 1 296 ? -16.016 12.266 -3.975 1 95 296 PHE B CA 1
ATOM 7987 C C . PHE B 1 296 ? -14.586 12.633 -4.375 1 95 296 PHE B C 1
ATOM 7989 O O . PHE B 1 296 ? -13.625 12.156 -3.773 1 95 296 PHE B O 1
ATOM 7996 N N . LYS B 1 297 ? -14.453 13.469 -5.312 1 93.44 297 LYS B N 1
ATOM 7997 C CA . LYS B 1 297 ? -13.125 13.898 -5.75 1 93.44 297 LYS B CA 1
ATOM 7998 C C . LYS B 1 297 ? -12.391 14.641 -4.637 1 93.44 297 LYS B C 1
ATOM 8000 O O . LYS B 1 297 ? -11.18 14.484 -4.469 1 93.44 297 LYS B O 1
ATOM 8005 N N . SER B 1 298 ? -13.164 15.367 -3.916 1 93.06 298 SER B N 1
ATOM 8006 C CA . SER B 1 298 ? -12.578 16.062 -2.771 1 93.06 298 SER B CA 1
ATOM 8007 C C . SER B 1 298 ? -12.211 15.078 -1.663 1 93.06 298 SER B C 1
ATOM 8009 O O . SER B 1 298 ? -11.156 15.211 -1.032 1 93.06 298 SER B O 1
ATOM 8011 N N . LEU B 1 299 ? -13.102 14.148 -1.457 1 92.5 299 LEU B N 1
ATOM 8012 C CA . LEU B 1 299 ? -12.852 13.125 -0.443 1 92.5 299 LEU B CA 1
ATOM 8013 C C . LEU B 1 299 ? -11.625 12.289 -0.803 1 92.5 299 LEU B C 1
ATOM 8015 O O . LEU B 1 299 ? -10.859 11.891 0.078 1 92.5 299 LEU B O 1
ATOM 8019 N N . ARG B 1 300 ? -11.461 12.062 -1.984 1 89.44 300 ARG B N 1
ATOM 8020 C CA . ARG B 1 300 ? -10.336 11.281 -2.471 1 89.44 300 ARG B CA 1
ATOM 8021 C C . ARG B 1 300 ? -9.016 11.969 -2.154 1 89.44 300 ARG B C 1
ATOM 8023 O O . ARG B 1 300 ? -8.008 11.305 -1.901 1 89.44 300 ARG B O 1
ATOM 8030 N N . ARG B 1 301 ? -8.984 13.25 -2.127 1 87.69 301 ARG B N 1
ATOM 8031 C CA . ARG B 1 301 ? -7.793 14 -1.73 1 87.69 301 ARG B CA 1
ATOM 8032 C C . ARG B 1 301 ? -7.375 13.648 -0.307 1 87.69 301 ARG B C 1
ATOM 8034 O O . ARG B 1 301 ? -6.188 13.445 -0.035 1 87.69 301 ARG B O 1
ATOM 8041 N N . ARG B 1 302 ? -8.414 13.547 0.453 1 87.31 302 ARG B N 1
ATOM 8042 C CA . ARG B 1 302 ? -8.148 13.211 1.847 1 87.31 302 ARG B CA 1
ATOM 8043 C C . ARG B 1 302 ? -7.625 11.781 1.974 1 87.31 302 ARG B C 1
ATOM 8045 O O . ARG B 1 302 ? -6.707 11.516 2.752 1 87.31 302 ARG B O 1
ATOM 8052 N N . PHE B 1 303 ? -8.172 10.906 1.172 1 82.81 303 PHE B N 1
ATOM 8053 C CA . PHE B 1 303 ? -7.75 9.508 1.206 1 82.81 303 PHE B CA 1
ATOM 8054 C C . PHE B 1 303 ? -6.312 9.367 0.713 1 82.81 303 PHE B C 1
ATOM 8056 O O . PHE B 1 303 ? -5.574 8.5 1.182 1 82.81 303 PHE B O 1
ATOM 8063 N N . SER B 1 304 ? -5.945 10.273 -0.156 1 79.5 304 SER B N 1
ATOM 8064 C CA . SER B 1 304 ? -4.621 10.172 -0.761 1 79.5 304 SER B CA 1
ATOM 8065 C C . SER B 1 304 ? -3.594 10.984 0.02 1 79.5 304 SER B C 1
ATOM 8067 O O . SER B 1 304 ? -2.402 10.969 -0.299 1 79.5 304 SER B O 1
ATOM 8069 N N . GLY B 1 305 ? -4.043 11.734 1.013 1 78.56 305 GLY B N 1
ATOM 8070 C CA . GLY B 1 305 ? -3.143 12.445 1.903 1 78.56 305 GLY B CA 1
ATOM 8071 C C . GLY B 1 305 ? -2.697 13.789 1.352 1 78.56 305 GLY B C 1
ATOM 8072 O O . GLY B 1 305 ? -1.63 14.289 1.71 1 78.56 305 GLY B O 1
ATOM 8073 N N . TYR B 1 306 ? -3.393 14.328 0.416 1 82.81 306 TYR B N 1
ATOM 8074 C CA . TYR B 1 306 ? -3.072 15.648 -0.109 1 82.81 306 TYR B CA 1
ATOM 8075 C C . TYR B 1 306 ? -3.588 16.75 0.817 1 82.81 306 TYR B C 1
ATOM 8077 O O . TYR B 1 306 ? -4.555 16.547 1.553 1 82.81 306 TYR B O 1
ATOM 8085 N N . PRO B 1 307 ? -2.959 17.844 0.758 1 81.56 307 PRO B N 1
ATOM 8086 C CA . PRO B 1 307 ? -3.387 18.938 1.637 1 81.56 307 PRO B CA 1
ATOM 8087 C C . PRO B 1 307 ? -4.789 19.438 1.312 1 81.56 307 PRO B C 1
ATOM 8089 O O . PRO B 1 307 ? -5.203 19.422 0.15 1 81.56 307 PRO B O 1
ATOM 8092 N N . LEU B 1 308 ? -5.453 19.859 2.352 1 87.88 308 LEU B N 1
ATOM 8093 C CA . LEU B 1 308 ? -6.801 20.422 2.232 1 87.88 308 LEU B CA 1
ATOM 8094 C C . LEU B 1 308 ? -6.781 21.938 2.398 1 87.88 308 LEU B C 1
ATOM 8096 O O . LEU B 1 308 ? -6.84 22.438 3.52 1 87.88 308 LEU B O 1
ATOM 8100 N N . ALA B 1 309 ? -6.762 22.625 1.362 1 84.5 309 ALA B N 1
ATOM 8101 C CA . ALA B 1 309 ? -6.621 24.094 1.383 1 84.5 309 ALA B CA 1
ATOM 8102 C C . ALA B 1 309 ? -7.84 24.75 2.023 1 84.5 309 ALA B C 1
ATOM 8104 O O . ALA B 1 309 ? -7.738 25.828 2.592 1 84.5 309 ALA B O 1
ATOM 8105 N N . GLU B 1 310 ? -8.922 24.078 2 1 84.56 310 GLU B N 1
ATOM 8106 C CA . GLU B 1 310 ? -10.164 24.656 2.488 1 84.56 310 GLU B CA 1
ATOM 8107 C C . GLU B 1 310 ? -10.375 24.359 3.971 1 84.56 310 GLU B C 1
ATOM 8109 O O . GLU B 1 310 ? -11.406 24.703 4.543 1 84.56 310 GLU B O 1
ATOM 8114 N N . ALA B 1 311 ? -9.461 23.734 4.527 1 83.56 311 ALA B N 1
ATOM 8115 C CA . ALA B 1 311 ? -9.602 23.422 5.945 1 83.56 311 ALA B CA 1
ATOM 8116 C C . ALA B 1 311 ? -9.742 24.688 6.777 1 83.56 311 ALA B C 1
ATOM 8118 O O . ALA B 1 311 ? -8.961 25.625 6.629 1 83.56 311 ALA B O 1
ATOM 8119 N N . GLY B 1 312 ? -10.859 24.812 7.527 1 78.75 312 GLY B N 1
ATOM 8120 C CA . GLY B 1 312 ? -11.102 25.938 8.406 1 78.75 312 GLY B CA 1
ATOM 8121 C C . GLY B 1 312 ? -11.742 27.125 7.707 1 78.75 312 GLY B C 1
ATOM 8122 O O . GLY B 1 312 ? -11.93 28.172 8.305 1 78.75 312 GLY B O 1
ATOM 8123 N N . SER B 1 313 ? -12.094 26.922 6.457 1 80 313 SER B N 1
ATOM 8124 C CA . SER B 1 313 ? -12.672 28.016 5.691 1 80 313 SER B CA 1
ATOM 8125 C C . SER B 1 313 ? -14.164 28.172 5.988 1 80 313 SER B C 1
ATOM 8127 O O . SER B 1 313 ? -14.883 27.172 6.098 1 80 313 SER B O 1
ATOM 8129 N N . SER B 1 314 ? -14.625 29.344 6.102 1 78.94 314 SER B N 1
ATOM 8130 C CA . SER B 1 314 ? -16.031 29.625 6.316 1 78.94 314 SER B CA 1
ATOM 8131 C C . SER B 1 314 ? -16.859 29.344 5.059 1 78.94 314 SER B C 1
ATOM 8133 O O . SER B 1 314 ? -18.031 29 5.145 1 78.94 314 SER B O 1
ATOM 8135 N N . ASN B 1 315 ? -16.172 29.438 4.004 1 81.19 315 ASN B N 1
ATOM 8136 C CA . ASN B 1 315 ? -16.859 29.188 2.742 1 81.19 315 ASN B CA 1
ATOM 8137 C C . ASN B 1 315 ? -17.281 27.719 2.617 1 81.19 315 ASN B C 1
ATOM 8139 O O . ASN B 1 315 ? -18.344 27.422 2.062 1 81.19 315 ASN B O 1
ATOM 8143 N N . ALA B 1 316 ? -16.484 26.906 3.131 1 86.38 316 ALA B N 1
ATOM 8144 C CA . ALA B 1 316 ? -16.797 25.484 3.072 1 86.38 316 ALA B CA 1
ATOM 8145 C C . ALA B 1 316 ? -18.016 25.156 3.936 1 86.38 316 ALA B C 1
ATOM 8147 O O . ALA B 1 316 ? -18.875 24.359 3.535 1 86.38 316 ALA B O 1
ATOM 8148 N N . VAL B 1 317 ? -18.141 25.781 5.066 1 85.5 317 VAL B N 1
ATOM 8149 C CA . VAL B 1 317 ? -19.281 25.562 5.957 1 85.5 317 VAL B CA 1
ATOM 8150 C C . VAL B 1 317 ? -20.562 26.094 5.312 1 85.5 317 VAL B C 1
ATOM 8152 O O . VAL B 1 317 ? -21.609 25.453 5.367 1 85.5 317 VAL B O 1
ATOM 8155 N N . ASP B 1 318 ? -20.422 27.234 4.691 1 83.25 318 ASP B N 1
ATOM 8156 C CA . ASP B 1 318 ? -21.578 27.859 4.039 1 83.25 318 ASP B CA 1
ATOM 8157 C C . ASP B 1 318 ? -22.078 27 2.875 1 83.25 318 ASP B C 1
ATOM 8159 O O . ASP B 1 318 ? -23.281 26.906 2.637 1 83.25 318 ASP B O 1
ATOM 8163 N N . PHE B 1 319 ? -21.188 26.453 2.244 1 85.56 319 PHE B N 1
ATOM 8164 C CA . PHE B 1 319 ? -21.562 25.594 1.124 1 85.56 319 PHE B CA 1
ATOM 8165 C C . PHE B 1 319 ? -22.375 24.406 1.602 1 85.56 319 PHE B C 1
ATOM 8167 O O . PHE B 1 319 ? -23.391 24.047 0.98 1 85.56 319 PHE B O 1
ATOM 8174 N N . VAL B 1 320 ? -21.969 23.812 2.738 1 86 320 VAL B N 1
ATOM 8175 C CA . VAL B 1 320 ? -22.641 22.625 3.234 1 86 320 VAL B CA 1
ATOM 8176 C C . VAL B 1 320 ? -24 23.016 3.84 1 86 320 VAL B C 1
ATOM 8178 O O . VAL B 1 320 ? -24.984 22.281 3.68 1 86 320 VAL B O 1
ATOM 8181 N N . LEU B 1 321 ? -24.094 24.125 4.441 1 81.5 321 LEU B N 1
ATOM 8182 C CA . LEU B 1 321 ? -25.297 24.516 5.152 1 81.5 321 LEU B CA 1
ATOM 8183 C C . LEU B 1 321 ? -26.328 25.125 4.191 1 81.5 321 LEU B C 1
ATOM 8185 O O . LEU B 1 321 ? -27.531 24.922 4.348 1 81.5 321 LEU B O 1
ATOM 8189 N N . ARG B 1 322 ? -25.797 25.781 3.146 1 75.62 322 ARG B N 1
ATOM 8190 C CA . ARG B 1 322 ? -26.719 26.531 2.297 1 75.62 322 ARG B CA 1
ATOM 8191 C C . ARG B 1 322 ? -26.562 26.125 0.833 1 75.62 322 ARG B C 1
ATOM 8193 O O . ARG B 1 322 ? -27.531 26.125 0.079 1 75.62 322 ARG B O 1
ATOM 8200 N N . GLY B 1 323 ? -25.344 25.922 0.484 1 66 323 GLY B N 1
ATOM 8201 C CA . GLY B 1 323 ? -25.031 25.719 -0.92 1 66 323 GLY B CA 1
ATOM 8202 C C . GLY B 1 323 ? -25.547 24.406 -1.463 1 66 323 GLY B C 1
ATOM 8203 O O . GLY B 1 323 ? -25.969 24.328 -2.615 1 66 323 GLY B O 1
ATOM 8204 N N . MET B 1 324 ? -25.484 23.438 -0.588 1 67.12 324 MET B N 1
ATOM 8205 C CA . MET B 1 324 ? -25.953 22.141 -1.071 1 67.12 324 MET B CA 1
ATOM 8206 C C . MET B 1 324 ? -27.469 22.172 -1.31 1 67.12 324 MET B C 1
ATOM 8208 O O . MET B 1 324 ? -27.969 21.422 -2.141 1 67.12 324 MET B O 1
ATOM 8212 N N . ASP B 1 325 ? -28.25 23.016 -0.604 1 58.5 325 ASP B N 1
ATOM 8213 C CA . ASP B 1 325 ? -29.703 23.062 -0.667 1 58.5 325 ASP B CA 1
ATOM 8214 C C . ASP B 1 325 ? -30.188 24.266 -1.477 1 58.5 325 ASP B C 1
ATOM 8216 O O . ASP B 1 325 ? -31.375 24.531 -1.554 1 58.5 325 ASP B O 1
ATOM 8220 N N . ALA B 1 326 ? -29.453 25.109 -2.016 1 53.5 326 ALA B N 1
ATOM 8221 C CA . ALA B 1 326 ? -29.938 26.391 -2.549 1 53.5 326 ALA B CA 1
ATOM 8222 C C . ALA B 1 326 ? -31.062 26.172 -3.561 1 53.5 326 ALA B C 1
ATOM 8224 O O . ALA B 1 326 ? -31.625 27.141 -4.074 1 53.5 326 ALA B O 1
ATOM 8225 N N . ALA B 1 327 ? -31.266 25.188 -4.184 1 43.12 327 ALA B N 1
ATOM 8226 C CA . ALA B 1 327 ? -32.344 25.328 -5.156 1 43.12 327 ALA B CA 1
ATOM 8227 C C . ALA B 1 327 ? -33.625 25.828 -4.492 1 43.12 327 ALA B C 1
ATOM 8229 O O . ALA B 1 327 ? -34.656 26 -5.156 1 43.12 327 ALA B O 1
ATOM 8230 N N . ALA B 1 328 ? -34.062 25.422 -3.244 1 36.94 328 ALA B N 1
ATOM 8231 C CA . ALA B 1 328 ? -35.438 25.875 -3.082 1 36.94 328 ALA B CA 1
ATOM 8232 C C . ALA B 1 328 ? -35.531 27.391 -3.086 1 36.94 328 ALA B C 1
ATOM 8234 O O . ALA B 1 328 ? -34.844 28.062 -2.299 1 36.94 328 ALA B O 1
ATOM 8235 N N . GLY B 1 329 ? -35.531 28.094 -4.098 1 34.81 329 GLY B N 1
ATOM 8236 C CA . GLY B 1 329 ? -35.969 29.453 -4.344 1 34.81 329 GLY B CA 1
ATOM 8237 C C . GLY B 1 329 ? -36.469 30.141 -3.098 1 34.81 329 GLY B C 1
ATOM 8238 O O . GLY B 1 329 ? -36.75 31.344 -3.117 1 34.81 329 GLY B O 1
ATOM 8239 N N . ASP B 1 330 ? -37.469 29.562 -2.516 1 33.5 330 ASP B N 1
ATOM 8240 C CA . ASP B 1 330 ? -38.312 30.344 -1.595 1 33.5 330 ASP B CA 1
ATOM 8241 C C . ASP B 1 330 ? -37.562 30.625 -0.296 1 33.5 330 ASP B C 1
ATOM 8243 O O . ASP B 1 330 ? -38.094 30.453 0.794 1 33.5 330 ASP B O 1
ATOM 8247 N N . GLY B 1 331 ? -36.375 31.188 -0.19 1 37.41 331 GLY B N 1
ATOM 8248 C CA . GLY B 1 331 ? -35.75 31.75 1.005 1 37.41 331 GLY B CA 1
ATOM 8249 C C . GLY B 1 331 ? -36 30.922 2.248 1 37.41 331 GLY B C 1
ATOM 8250 O O . GLY B 1 331 ? -35.375 31.172 3.293 1 37.41 331 GLY B O 1
ATOM 8251 N N . LYS B 1 332 ? -37.188 30.484 2.609 1 40 332 LYS B N 1
ATOM 8252 C CA . LYS B 1 332 ? -37.719 30.047 3.895 1 40 332 LYS B CA 1
ATOM 8253 C C . LYS B 1 332 ? -37.438 28.562 4.145 1 40 332 LYS B C 1
ATOM 8255 O O . LYS B 1 332 ? -37.906 27.984 5.121 1 40 332 LYS B O 1
ATOM 8260 N N . GLY B 1 333 ? -37.094 27.531 3.131 1 42.97 333 GLY B N 1
ATOM 8261 C CA . GLY B 1 333 ? -37.281 26.109 3.418 1 42.97 333 GLY B CA 1
ATOM 8262 C C . GLY B 1 333 ? -36.031 25.453 3.996 1 42.97 333 GLY B C 1
ATOM 8263 O O . GLY B 1 333 ? -34.906 25.875 3.707 1 42.97 333 GLY B O 1
ATOM 8264 N N . GLY B 1 334 ? -35.969 24.781 5.145 1 50.69 334 GLY B N 1
ATOM 8265 C CA . GLY B 1 334 ? -35.094 24.031 6.023 1 50.69 334 GLY B CA 1
ATOM 8266 C C . GLY B 1 334 ? -34.281 22.984 5.285 1 50.69 334 GLY B C 1
ATOM 8267 O O . GLY B 1 334 ? -34.625 22.562 4.188 1 50.69 334 GLY B O 1
ATOM 8268 N N . THR B 1 335 ? -32.812 22.906 5.371 1 60.06 335 THR B N 1
ATOM 8269 C CA . THR B 1 335 ? -31.953 21.844 4.859 1 60.06 335 THR B CA 1
ATOM 8270 C C . THR B 1 335 ? -32.656 20.484 4.926 1 60.06 335 THR B C 1
ATOM 8272 O O . THR B 1 335 ? -33.094 20.062 5.992 1 60.06 335 THR B O 1
ATOM 8275 N N . ASP B 1 336 ? -33 19.969 3.654 1 80.06 336 ASP B N 1
ATOM 8276 C CA . ASP B 1 336 ? -33.531 18.609 3.578 1 80.06 336 ASP B CA 1
ATOM 8277 C C . ASP B 1 336 ? -32.5 17.578 4.055 1 80.06 336 ASP B C 1
ATOM 8279 O O . ASP B 1 336 ? -31.562 17.266 3.336 1 80.06 336 ASP B O 1
ATOM 8283 N N . THR B 1 337 ? -32.75 17.141 5.242 1 87.25 337 THR B N 1
ATOM 8284 C CA . THR B 1 337 ? -31.828 16.203 5.887 1 87.25 337 THR B CA 1
ATOM 8285 C C . THR B 1 337 ? -31.656 14.953 5.043 1 87.25 337 THR B C 1
ATOM 8287 O O . THR B 1 337 ? -30.531 14.461 4.871 1 87.25 337 THR B O 1
ATOM 8290 N N . ASP B 1 338 ? -32.719 14.555 4.496 1 87.81 338 ASP B N 1
ATOM 8291 C CA . ASP B 1 338 ? -32.656 13.336 3.701 1 87.81 338 ASP B CA 1
ATOM 8292 C C . ASP B 1 338 ? -31.797 13.531 2.451 1 87.81 338 ASP B C 1
ATOM 8294 O O . ASP B 1 338 ? -31.062 12.625 2.041 1 87.81 338 ASP B O 1
ATOM 8298 N N . ARG B 1 339 ? -31.922 14.656 1.957 1 89.38 339 ARG B N 1
ATOM 8299 C CA . ARG B 1 339 ? -31.141 14.953 0.756 1 89.38 339 ARG B CA 1
ATOM 8300 C C . ARG B 1 339 ? -29.656 14.992 1.066 1 89.38 339 ARG B C 1
ATOM 8302 O O . ARG B 1 339 ? -28.844 14.422 0.326 1 89.38 339 ARG B O 1
ATOM 8309 N N . VAL B 1 340 ? -29.312 15.617 2.135 1 90.44 340 VAL B N 1
ATOM 8310 C CA . VAL B 1 340 ? -27.906 15.75 2.51 1 90.44 340 VAL B CA 1
ATOM 8311 C C . VAL B 1 340 ? -27.297 14.367 2.707 1 90.44 340 VAL B C 1
ATOM 8313 O O . VAL B 1 340 ? -26.219 14.07 2.164 1 90.44 340 VAL B O 1
ATOM 8316 N N . PHE B 1 341 ? -27.953 13.5 3.377 1 91.38 341 PHE B N 1
ATOM 8317 C CA . PHE B 1 341 ? -27.391 12.188 3.678 1 91.38 341 PHE B CA 1
ATOM 8318 C C . PHE B 1 341 ? -27.438 11.289 2.445 1 91.38 341 PHE B C 1
ATOM 8320 O O . PHE B 1 341 ? -26.562 10.43 2.268 1 91.38 341 PHE B O 1
ATOM 8327 N N . ARG B 1 342 ? -28.375 11.539 1.604 1 90.62 342 ARG B N 1
ATOM 8328 C CA . ARG B 1 342 ? -28.391 10.805 0.347 1 90.62 342 ARG B CA 1
ATOM 8329 C C . ARG B 1 342 ? -27.188 11.156 -0.518 1 90.62 342 ARG B C 1
ATOM 8331 O O . ARG B 1 342 ? -26.578 10.273 -1.118 1 90.62 342 ARG B O 1
ATOM 8338 N N . VAL B 1 343 ? -26.891 12.406 -0.566 1 92.81 343 VAL B N 1
ATOM 8339 C CA . VAL B 1 343 ? -25.734 12.867 -1.335 1 92.81 343 VAL B CA 1
ATOM 8340 C C . VAL B 1 343 ? -24.453 12.258 -0.762 1 92.81 343 VAL B C 1
ATOM 8342 O O . VAL B 1 343 ? -23.594 11.797 -1.511 1 92.81 343 VAL B O 1
ATOM 8345 N N . LEU B 1 344 ? -24.391 12.188 0.522 1 93.75 344 LEU B N 1
ATOM 8346 C CA . LEU B 1 344 ? -23.203 11.648 1.18 1 93.75 344 LEU B CA 1
ATOM 8347 C C . LEU B 1 344 ? -23.094 10.148 0.942 1 93.75 344 LEU B C 1
ATOM 8349 O O . LEU B 1 344 ? -22 9.633 0.731 1 93.75 344 LEU B O 1
ATOM 8353 N N . VAL B 1 345 ? -24.188 9.508 0.991 1 92.06 345 VAL B N 1
ATOM 8354 C CA . VAL B 1 345 ? -24.188 8.07 0.76 1 92.06 345 VAL B CA 1
ATOM 8355 C C . VAL B 1 345 ? -23.719 7.777 -0.664 1 92.06 345 VAL B C 1
ATOM 8357 O O . VAL B 1 345 ? -22.906 6.879 -0.882 1 92.06 345 VAL B O 1
ATOM 8360 N N . ASP B 1 346 ? -24.172 8.531 -1.596 1 91.94 346 ASP B N 1
ATOM 8361 C CA . ASP B 1 346 ? -23.75 8.352 -2.979 1 91.94 346 ASP B CA 1
ATOM 8362 C C . ASP B 1 346 ? -22.266 8.664 -3.141 1 91.94 346 ASP B C 1
ATOM 8364 O O . ASP B 1 346 ? -21.562 8 -3.912 1 91.94 346 ASP B O 1
ATOM 8368 N N . GLU B 1 347 ? -21.844 9.664 -2.453 1 94.44 347 GLU B N 1
ATOM 8369 C CA . GLU B 1 347 ? -20.438 10 -2.463 1 94.44 347 GLU B CA 1
ATOM 8370 C C . GLU B 1 347 ? -19.578 8.82 -1.996 1 94.44 347 GLU B C 1
ATOM 8372 O O . GLU B 1 347 ? -18.594 8.461 -2.645 1 94.44 347 GLU B O 1
ATOM 8377 N N . LEU B 1 348 ? -20.016 8.227 -0.93 1 92.5 348 LEU B N 1
ATOM 8378 C CA . LEU B 1 348 ? -19.25 7.121 -0.356 1 92.5 348 LEU B CA 1
ATOM 8379 C C . LEU B 1 348 ? -19.391 5.867 -1.212 1 92.5 348 LEU B C 1
ATOM 8381 O O . LEU B 1 348 ? -18.516 5.004 -1.198 1 92.5 348 LEU B O 1
ATOM 8385 N N . TRP B 1 349 ? -20.438 5.883 -1.964 1 89.94 349 TRP B N 1
ATOM 8386 C CA . TRP B 1 349 ? -20.562 4.797 -2.932 1 89.94 349 TRP B CA 1
ATOM 8387 C C . TRP B 1 349 ? -19.531 4.934 -4.047 1 89.94 349 TRP B C 1
ATOM 8389 O O . TRP B 1 349 ? -18.938 3.941 -4.48 1 89.94 349 TRP B O 1
ATOM 8399 N N . PHE B 1 350 ? -19.375 6.074 -4.504 1 90.31 350 PHE B N 1
ATOM 8400 C CA . PHE B 1 350 ? -18.328 6.316 -5.504 1 90.31 350 PHE B CA 1
ATOM 8401 C C . PHE B 1 350 ? -16.969 5.93 -4.969 1 90.31 350 PHE B C 1
ATOM 8403 O O . PHE B 1 350 ? -16.172 5.297 -5.672 1 90.31 350 PHE B O 1
ATOM 8410 N N . ALA B 1 351 ? -16.734 6.312 -3.713 1 88.56 351 ALA B N 1
ATOM 8411 C CA . ALA B 1 351 ? -15.453 6.02 -3.094 1 88.56 351 ALA B CA 1
ATOM 8412 C C . ALA B 1 351 ? -15.258 4.516 -2.918 1 88.56 351 ALA B C 1
ATOM 8414 O O . ALA B 1 351 ? -14.172 3.99 -3.176 1 88.56 351 ALA B O 1
ATOM 8415 N N . SER B 1 352 ? -16.312 3.848 -2.508 1 83.5 352 SER B N 1
ATOM 8416 C CA . SER B 1 352 ? -16.234 2.404 -2.307 1 83.5 352 SER B CA 1
ATOM 8417 C C . SER B 1 352 ? -15.953 1.677 -3.615 1 83.5 352 SER B C 1
ATOM 8419 O O . SER B 1 352 ? -15.117 0.769 -3.662 1 83.5 352 SER B O 1
ATOM 8421 N N . ASP B 1 353 ? -16.578 2.1 -4.629 1 83 353 ASP B N 1
ATOM 8422 C CA . ASP B 1 353 ? -16.359 1.488 -5.938 1 83 353 ASP B CA 1
ATOM 8423 C C . ASP B 1 353 ? -14.945 1.759 -6.438 1 83 353 ASP B C 1
ATOM 8425 O O . ASP B 1 353 ? -14.352 0.913 -7.102 1 83 353 ASP B O 1
ATOM 8429 N N . PHE B 1 354 ? -14.531 2.865 -6.164 1 82.88 354 PHE B N 1
ATOM 8430 C CA . PHE B 1 354 ? -13.195 3.242 -6.625 1 82.88 354 PHE B CA 1
ATOM 8431 C C . PHE B 1 354 ? -12.133 2.346 -6 1 82.88 354 PHE B C 1
ATOM 8433 O O . PHE B 1 354 ? -11.188 1.938 -6.676 1 82.88 354 PHE B O 1
ATOM 8440 N N . TYR B 1 355 ? -12.328 1.988 -4.797 1 76.94 355 TYR B N 1
ATOM 8441 C CA . TYR B 1 355 ? -11.281 1.264 -4.086 1 76.94 355 TYR B CA 1
ATOM 8442 C C . TYR B 1 355 ? -11.5 -0.242 -4.176 1 76.94 355 TYR B C 1
ATOM 8444 O O . TYR B 1 355 ? -10.555 -1.021 -4.086 1 76.94 355 TYR B O 1
ATOM 8452 N N . TYR B 1 356 ? -12.75 -0.637 -4.426 1 74.88 356 TYR B N 1
ATOM 8453 C CA . TYR B 1 356 ? -13.008 -2.062 -4.25 1 74.88 356 TYR B CA 1
ATOM 8454 C C . TYR B 1 356 ? -13.609 -2.672 -5.512 1 74.88 356 TYR B C 1
ATOM 8456 O O . TYR B 1 356 ? -13.938 -3.857 -5.535 1 74.88 356 TYR B O 1
ATOM 8464 N N . SER B 1 357 ? -13.766 -1.835 -6.547 1 77.62 357 SER B N 1
ATOM 8465 C CA . SER B 1 357 ? -14.344 -2.357 -7.777 1 77.62 357 SER B CA 1
ATOM 8466 C C . SER B 1 357 ? -13.609 -1.835 -9.008 1 77.62 357 SER B C 1
ATOM 8468 O O . SER B 1 357 ? -12.953 -0.79 -8.945 1 77.62 357 SER B O 1
ATOM 8470 N N . PRO B 1 358 ? -13.641 -2.539 -10.086 1 76.5 358 PRO B N 1
ATOM 8471 C CA . PRO B 1 358 ? -13.039 -2.057 -11.336 1 76.5 358 PRO B CA 1
ATOM 8472 C C . PRO B 1 358 ? -13.961 -1.118 -12.109 1 76.5 358 PRO B C 1
ATOM 8474 O O . PRO B 1 358 ? -13.625 -0.701 -13.219 1 76.5 358 PRO B O 1
ATOM 8477 N N . LEU B 1 359 ? -15.047 -0.732 -11.562 1 77.19 359 LEU B N 1
ATOM 8478 C CA . LEU B 1 359 ? -16.094 0.023 -12.25 1 77.19 359 LEU B CA 1
ATOM 8479 C C . LEU B 1 359 ? -15.562 1.374 -12.719 1 77.19 359 LEU B C 1
ATOM 8481 O O . LEU B 1 359 ? -15.844 1.799 -13.844 1 77.19 359 LEU B O 1
ATOM 8485 N N . PRO B 1 360 ? -14.719 2.012 -11.867 1 74.31 360 PRO B N 1
ATOM 8486 C CA . PRO B 1 360 ? -14.234 3.316 -12.328 1 74.31 360 PRO B CA 1
ATOM 8487 C C . PRO B 1 360 ? -13.391 3.217 -13.602 1 74.31 360 PRO B C 1
ATOM 8489 O O . PRO B 1 360 ? -13.414 4.129 -14.43 1 74.31 360 PRO B O 1
ATOM 8492 N N . LEU B 1 361 ? -12.734 2.182 -13.766 1 71.31 361 LEU B N 1
ATOM 8493 C CA . LEU B 1 361 ? -11.875 1.989 -14.93 1 71.31 361 LEU B CA 1
ATOM 8494 C C . LEU B 1 361 ? -12.703 1.811 -16.203 1 71.31 361 LEU B C 1
ATOM 8496 O O . LEU B 1 361 ? -12.328 2.303 -17.266 1 71.31 361 LEU B O 1
ATOM 8500 N N . CYS B 1 362 ? -13.812 1.263 -16.016 1 66.12 362 CYS B N 1
ATOM 8501 C CA . CYS B 1 362 ? -14.688 0.984 -17.156 1 66.12 362 CYS B CA 1
ATOM 8502 C C . CYS B 1 362 ? -15.43 2.24 -17.594 1 66.12 362 CYS B C 1
ATOM 8504 O O . CYS B 1 362 ? -15.781 2.385 -18.766 1 66.12 362 CYS B O 1
ATOM 8506 N N . SER B 1 363 ? -15.516 3.125 -16.656 1 64.38 363 SER B N 1
ATOM 8507 C CA . SER B 1 363 ? -16.344 4.297 -16.953 1 64.38 363 SER B CA 1
ATOM 8508 C C . SER B 1 363 ? -15.484 5.465 -17.438 1 64.38 363 SER B C 1
ATOM 8510 O O . SER B 1 363 ? -16 6.496 -17.859 1 64.38 363 SER B O 1
ATOM 8512 N N . PHE B 1 364 ? -14.195 5.211 -17.391 1 67.62 364 PHE B N 1
ATOM 8513 C CA . PHE B 1 364 ? -13.25 6.258 -17.766 1 67.62 364 PHE B CA 1
ATOM 8514 C C . PHE B 1 364 ? -13.383 6.594 -19.25 1 67.62 364 PHE B C 1
ATOM 8516 O O . PHE B 1 364 ? -13.391 7.766 -19.625 1 67.62 364 PHE B O 1
ATOM 8523 N N . SER B 1 365 ? -13.469 5.496 -20.016 1 73.06 365 SER B N 1
ATOM 8524 C CA . SER B 1 365 ? -13.656 5.691 -21.453 1 73.06 365 SER B CA 1
ATOM 8525 C C . SER B 1 365 ? -14.883 4.938 -21.953 1 73.06 365 SER B C 1
ATOM 8527 O O . SER B 1 365 ? -15.031 3.74 -21.703 1 73.06 365 SER B O 1
ATOM 8529 N N . GLY B 1 366 ? -15.797 5.723 -22.562 1 73.56 366 GLY B N 1
ATOM 8530 C CA . GLY B 1 366 ? -17.031 5.121 -23.047 1 73.56 366 GLY B CA 1
ATOM 8531 C C . GLY B 1 366 ? -16.797 3.891 -23.891 1 73.56 366 GLY B C 1
ATOM 8532 O O . GLY B 1 366 ? -17.484 2.879 -23.734 1 73.56 366 GLY B O 1
ATOM 8533 N N . TRP B 1 367 ? -15.789 3.994 -24.656 1 78.56 367 TRP B N 1
ATOM 8534 C CA . TRP B 1 367 ? -15.555 2.867 -25.547 1 78.56 367 TRP B CA 1
ATOM 8535 C C . TRP B 1 367 ? -15.047 1.653 -24.781 1 78.56 367 TRP B C 1
ATOM 8537 O O . TRP B 1 367 ? -15.398 0.515 -25.109 1 78.56 367 TRP B O 1
ATOM 8547 N N . CYS B 1 368 ? -14.227 1.871 -23.734 1 81.31 368 CYS B N 1
ATOM 8548 C CA . CYS B 1 368 ? -13.727 0.762 -22.938 1 81.31 368 CYS B CA 1
ATOM 8549 C C . CYS B 1 368 ? -14.859 0.064 -22.188 1 81.31 368 CYS B C 1
ATOM 8551 O O . CYS B 1 368 ? -14.852 -1.16 -22.047 1 81.31 368 CYS B O 1
ATOM 8553 N N . ALA B 1 369 ? -15.797 0.797 -21.797 1 84 369 ALA B N 1
ATOM 8554 C CA . ALA B 1 369 ? -16.938 0.208 -21.109 1 84 369 ALA B CA 1
ATOM 8555 C C . ALA B 1 369 ? -17.781 -0.635 -22.062 1 84 369 ALA B C 1
ATOM 8557 O O . ALA B 1 369 ? -18.141 -1.77 -21.734 1 84 369 ALA B O 1
ATOM 8558 N N . VAL B 1 370 ? -18.047 -0.136 -23.234 1 86.44 370 VAL B N 1
ATOM 8559 C CA . VAL B 1 370 ? -18.859 -0.844 -24.219 1 86.44 370 VAL B CA 1
ATOM 8560 C C . VAL B 1 370 ? -18.156 -2.135 -24.641 1 86.44 370 VAL B C 1
ATOM 8562 O O . VAL B 1 370 ? -18.781 -3.197 -24.703 1 86.44 370 VAL B O 1
ATOM 8565 N N . LEU B 1 371 ? -16.875 -1.993 -24.844 1 90.06 371 LEU B N 1
ATOM 8566 C CA . LEU B 1 371 ? -16.109 -3.174 -25.234 1 90.06 371 LEU B CA 1
ATOM 8567 C C . LEU B 1 371 ? -16.109 -4.215 -24.125 1 90.06 371 LEU B C 1
ATOM 8569 O O . LEU B 1 371 ? -16.172 -5.418 -24.391 1 90.06 371 LEU B O 1
ATOM 8573 N N . ASN B 1 372 ? -16.047 -3.752 -22.922 1 89.44 372 ASN B N 1
ATOM 8574 C CA . ASN B 1 372 ? -16.094 -4.672 -21.781 1 89.44 372 ASN B CA 1
ATOM 8575 C C . ASN B 1 372 ? -17.422 -5.422 -21.719 1 89.44 372 ASN B C 1
ATOM 8577 O O . ASN B 1 372 ? -17.438 -6.629 -21.484 1 89.44 372 ASN B O 1
ATOM 8581 N N . TYR B 1 373 ? -18.5 -4.773 -22.016 1 90.19 373 TYR B N 1
ATOM 8582 C CA . TYR B 1 373 ? -19.812 -5.402 -21.969 1 90.19 373 TYR B CA 1
ATOM 8583 C C . TYR B 1 373 ? -20 -6.355 -23.141 1 90.19 373 TYR B C 1
ATOM 8585 O O . TYR B 1 373 ? -20.594 -7.426 -23 1 90.19 373 TYR B O 1
ATOM 8593 N N . ILE B 1 374 ? -19.469 -5.906 -24.219 1 93.56 374 ILE B N 1
ATOM 8594 C CA . ILE B 1 374 ? -19.547 -6.781 -25.391 1 93.56 374 ILE B CA 1
ATOM 8595 C C . ILE B 1 374 ? -18.766 -8.062 -25.125 1 93.56 374 ILE B C 1
ATOM 8597 O O . ILE B 1 374 ? -19.234 -9.164 -25.406 1 93.56 374 ILE B O 1
ATOM 8601 N N . LEU B 1 375 ? -17.625 -7.891 -24.562 1 94 375 LEU B N 1
ATOM 8602 C CA . LEU B 1 375 ? -16.812 -9.062 -24.266 1 94 375 LEU B CA 1
ATOM 8603 C C . LEU B 1 375 ? -17.5 -9.945 -23.219 1 94 375 LEU B C 1
ATOM 8605 O O . LEU B 1 375 ? -17.422 -11.172 -23.297 1 94 375 LEU B O 1
ATOM 8609 N N . SER B 1 376 ? -18.188 -9.328 -22.266 1 94 376 SER B N 1
ATOM 8610 C CA . SER B 1 376 ? -18.906 -10.109 -21.266 1 94 376 SER B CA 1
ATOM 8611 C C . SER B 1 376 ? -20.047 -10.898 -21.906 1 94 376 SER B C 1
ATOM 8613 O O . SER B 1 376 ? -20.266 -12.07 -21.578 1 94 376 SER B O 1
ATOM 8615 N N . VAL B 1 377 ? -20.734 -10.336 -22.844 1 96.25 377 VAL B N 1
ATOM 8616 C CA . VAL B 1 377 ? -21.812 -11.023 -23.531 1 96.25 377 VAL B CA 1
ATOM 8617 C C . VAL B 1 377 ? -21.25 -12.172 -24.375 1 96.25 377 VAL B C 1
ATOM 8619 O O . VAL B 1 377 ? -21.797 -13.273 -24.375 1 96.25 377 VAL B O 1
ATOM 8622 N N . LEU B 1 378 ? -20.141 -11.859 -24.969 1 97.12 378 LEU B N 1
ATOM 8623 C CA . LEU B 1 378 ? -19.516 -12.883 -25.797 1 97.12 378 LEU B CA 1
ATOM 8624 C C . LEU B 1 378 ? -19 -14.031 -24.938 1 97.12 378 LEU B C 1
ATOM 8626 O O . LEU B 1 378 ? -19.031 -15.188 -25.344 1 97.12 378 LEU B O 1
ATOM 8630 N N . ILE B 1 379 ? -18.484 -13.75 -23.75 1 96.5 379 ILE B N 1
ATOM 8631 C CA . ILE B 1 379 ? -18.016 -14.789 -22.844 1 96.5 379 ILE B CA 1
ATOM 8632 C C . ILE B 1 379 ? -19.203 -15.633 -22.375 1 96.5 379 ILE B C 1
ATOM 8634 O O . ILE B 1 379 ? -19.078 -16.859 -22.25 1 96.5 379 ILE B O 1
ATOM 8638 N N . ILE B 1 380 ? -20.328 -14.969 -22.125 1 96.69 380 ILE B N 1
ATOM 8639 C CA . ILE B 1 380 ? -21.531 -15.711 -21.766 1 96.69 380 ILE B CA 1
ATOM 8640 C C . ILE B 1 380 ? -21.922 -16.641 -22.906 1 96.69 380 ILE B C 1
ATOM 8642 O O . ILE B 1 380 ? -22.156 -17.828 -22.688 1 96.69 380 ILE B O 1
ATOM 8646 N N . ALA B 1 381 ? -21.953 -16.094 -24.109 1 97.06 381 ALA B N 1
ATOM 8647 C CA . ALA B 1 381 ? -22.266 -16.906 -25.297 1 97.06 381 ALA B CA 1
ATOM 8648 C C . ALA B 1 381 ? -21.234 -18.031 -25.469 1 97.06 381 ALA B C 1
ATOM 8650 O O . ALA B 1 381 ? -21.594 -19.156 -25.812 1 97.06 381 ALA B O 1
ATOM 8651 N N . GLY B 1 382 ? -20.016 -17.625 -25.2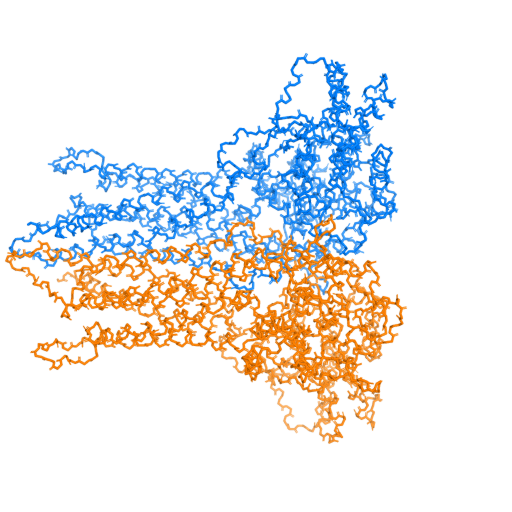5 1 96.25 382 GLY B N 1
ATOM 8652 C CA . GLY B 1 382 ? -18.969 -18.625 -25.344 1 96.25 382 GLY B CA 1
ATOM 8653 C C . GLY B 1 382 ? -19.109 -19.734 -24.328 1 96.25 382 GLY B C 1
ATOM 8654 O O . GLY B 1 382 ? -18.891 -20.906 -24.656 1 96.25 382 GLY B O 1
ATOM 8655 N N . ALA B 1 383 ? -19.469 -19.391 -23.078 1 96.5 383 ALA B N 1
ATOM 8656 C CA . ALA B 1 383 ? -19.672 -20.406 -22.031 1 96.5 383 ALA B CA 1
ATOM 8657 C C . ALA B 1 383 ? -20.812 -21.344 -22.391 1 96.5 383 ALA B C 1
ATOM 8659 O O . ALA B 1 383 ? -20.703 -22.562 -22.203 1 96.5 383 ALA B O 1
ATOM 8660 N N . ILE B 1 384 ? -21.859 -20.828 -22.953 1 95.75 384 ILE B N 1
ATOM 8661 C CA . ILE B 1 384 ? -22.984 -21.656 -23.391 1 95.75 384 ILE B CA 1
ATOM 8662 C C . ILE B 1 384 ? -22.562 -22.531 -24.562 1 95.75 384 ILE B C 1
ATOM 8664 O O . ILE B 1 384 ? -22.859 -23.734 -24.594 1 95.75 384 ILE B O 1
ATOM 8668 N N . GLY B 1 385 ? -21.891 -21.875 -25.531 1 95.81 385 GLY B N 1
ATOM 8669 C CA . GLY B 1 385 ? -21.422 -22.625 -26.688 1 95.81 385 GLY B CA 1
ATOM 8670 C C . GLY B 1 385 ? -20.516 -23.797 -26.312 1 95.81 385 GLY B C 1
ATOM 8671 O O . GLY B 1 385 ? -20.703 -24.906 -26.812 1 95.81 385 GLY B O 1
ATOM 8672 N N . VAL B 1 386 ? -19.578 -23.578 -25.438 1 96.19 386 VAL B N 1
ATOM 8673 C CA . VAL B 1 386 ? -18.656 -24.641 -25 1 96.19 386 VAL B CA 1
ATOM 8674 C C . VAL B 1 386 ? -19.422 -25.719 -24.25 1 96.19 386 VAL B C 1
ATOM 8676 O O . VAL B 1 386 ? -19.141 -26.906 -24.406 1 96.19 386 VAL B O 1
ATOM 8679 N N . GLY B 1 387 ? -20.422 -25.25 -23.406 1 94.69 387 GLY B N 1
ATOM 8680 C CA . GLY B 1 387 ? -21.266 -26.219 -22.703 1 94.69 387 GLY B CA 1
ATOM 8681 C C . GLY B 1 387 ? -22.016 -27.141 -23.656 1 94.69 387 GLY B C 1
ATOM 8682 O O . GLY B 1 387 ? -22.047 -28.359 -23.438 1 94.69 387 GLY B O 1
ATOM 8683 N N . VAL B 1 388 ? -22.484 -26.656 -24.719 1 94.31 388 VAL B N 1
ATOM 8684 C CA . VAL B 1 388 ? -23.234 -27.438 -25.703 1 94.31 388 VAL B CA 1
ATOM 8685 C C . VAL B 1 388 ? -22.297 -28.391 -26.438 1 94.31 388 VAL B C 1
ATOM 8687 O O . VAL B 1 388 ? -22.641 -29.562 -26.641 1 94.31 388 VAL B O 1
ATOM 8690 N N . VAL B 1 389 ? -21.141 -27.859 -26.812 1 93.25 389 VAL B N 1
ATOM 8691 C CA . VAL B 1 389 ? -20.172 -28.688 -27.531 1 93.25 389 VAL B CA 1
ATOM 8692 C C . VAL B 1 389 ? -19.703 -29.828 -26.625 1 93.25 389 VAL B C 1
ATOM 8694 O O . VAL B 1 389 ? -19.625 -30.984 -27.062 1 93.25 389 VAL B O 1
ATOM 8697 N N . TYR B 1 390 ? -19.391 -29.562 -25.344 1 92.38 390 TYR B N 1
ATOM 8698 C CA . TYR B 1 390 ? -18.891 -30.562 -24.406 1 92.38 390 TYR B CA 1
ATOM 8699 C C . TYR B 1 390 ? -19.953 -31.609 -24.078 1 92.38 390 TYR B C 1
ATOM 8701 O O . TYR B 1 390 ? -19.641 -32.781 -23.891 1 92.38 390 TYR B O 1
ATOM 8709 N N . HIS B 1 391 ? -21.188 -31.156 -24.125 1 89.25 391 HIS B N 1
ATOM 8710 C CA . HIS B 1 391 ? -22.281 -32.094 -23.906 1 89.25 391 HIS B CA 1
ATOM 8711 C C . HIS B 1 391 ? -22.562 -32.906 -25.172 1 89.25 391 HIS B C 1
ATOM 8713 O O . HIS B 1 391 ? -22.719 -34.125 -25.109 1 89.25 391 HIS B O 1
ATOM 8719 N N . GLY B 1 392 ? -22.609 -32.281 -26.297 1 86.75 392 GLY B N 1
ATOM 8720 C CA . GLY B 1 392 ? -22.938 -32.906 -27.562 1 86.75 392 GLY B CA 1
ATOM 8721 C C . GLY B 1 392 ? -21.891 -33.906 -28.016 1 86.75 392 GLY B C 1
ATOM 8722 O O . GLY B 1 392 ? -22.219 -34.969 -28.516 1 86.75 392 GLY B O 1
ATOM 8723 N N . LYS B 1 393 ? -20.641 -33.531 -27.781 1 88.44 393 LYS B N 1
ATOM 8724 C CA . LYS B 1 393 ? -19.547 -34.375 -28.219 1 88.44 393 LYS B CA 1
ATOM 8725 C C . LYS B 1 393 ? -19.125 -35.344 -27.109 1 88.44 393 LYS B C 1
ATOM 8727 O O . LYS B 1 393 ? -18.109 -36.031 -27.219 1 88.44 393 LYS B O 1
ATOM 8732 N N . ARG B 1 394 ? -19.781 -35.312 -25.938 1 86.56 394 ARG B N 1
ATOM 8733 C CA . ARG B 1 394 ? -19.656 -36.25 -24.844 1 86.56 394 ARG B CA 1
ATOM 8734 C C . ARG B 1 394 ? -18.281 -36.125 -24.172 1 86.56 394 ARG B C 1
ATOM 8736 O O . ARG B 1 394 ? -17.641 -37.156 -23.875 1 86.56 394 ARG B O 1
ATOM 8743 N N . VAL B 1 395 ? -17.797 -34.906 -24.156 1 87.75 395 VAL B N 1
ATOM 8744 C CA . VAL B 1 395 ? -16.625 -34.688 -23.312 1 87.75 395 VAL B CA 1
ATOM 8745 C C . VAL B 1 395 ? -16.984 -34.875 -21.844 1 87.75 395 VAL B C 1
ATOM 8747 O O . VAL B 1 395 ? -16.203 -35.438 -21.078 1 87.75 395 VAL B O 1
ATOM 8750 N N . ILE B 1 396 ? -18.25 -34.375 -21.547 1 86.38 396 ILE B N 1
ATOM 8751 C CA . ILE B 1 396 ? -18.859 -34.656 -20.266 1 86.38 396 ILE B CA 1
ATOM 8752 C C . ILE B 1 396 ? -20.109 -35.5 -20.453 1 86.38 396 ILE B C 1
ATOM 8754 O O . ILE B 1 396 ? -20.938 -35.188 -21.344 1 86.38 396 ILE B O 1
ATOM 8758 N N . ALA B 1 397 ? -20.141 -36.594 -19.766 1 84.31 397 ALA B N 1
ATOM 8759 C CA . ALA B 1 397 ? -21.25 -37.5 -20 1 84.31 397 ALA B CA 1
ATOM 8760 C C . ALA B 1 397 ? -21.922 -37.875 -18.688 1 84.31 397 ALA B C 1
ATOM 8762 O O . ALA B 1 397 ? -21.25 -38.156 -17.703 1 84.31 397 ALA B O 1
ATOM 8763 N N . PHE B 1 398 ? -23.188 -37.719 -18.672 1 81.81 398 PHE B N 1
ATOM 8764 C CA . PHE B 1 398 ? -23.969 -38.125 -17.516 1 81.81 398 PHE B CA 1
ATOM 8765 C C . PHE B 1 398 ? -24.75 -39.406 -17.812 1 81.81 398 PHE B C 1
ATOM 8767 O O . PHE B 1 398 ? -24.953 -40.219 -16.922 1 81.81 398 PHE B O 1
ATOM 8774 N N . ARG B 1 399 ? -25.219 -39.688 -19.062 1 77.06 399 ARG B N 1
ATOM 8775 C CA . ARG B 1 399 ? -26.062 -40.812 -19.453 1 77.06 399 ARG B CA 1
ATOM 8776 C C . ARG B 1 399 ? -25.344 -41.688 -20.5 1 77.06 399 ARG B C 1
ATOM 8778 O O . ARG B 1 399 ? -24.422 -41.219 -21.172 1 77.06 399 ARG B O 1
ATOM 8785 N N . PRO B 1 400 ? -25.656 -42.938 -20.453 1 73.88 400 PRO B N 1
ATOM 8786 C CA . PRO B 1 400 ? -25.062 -43.812 -21.484 1 73.88 400 PRO B CA 1
ATOM 8787 C C . PRO B 1 400 ? -25.422 -43.344 -22.906 1 73.88 400 PRO B C 1
ATOM 8789 O O . PRO B 1 400 ? -26.438 -42.688 -23.109 1 73.88 400 PRO B O 1
ATOM 8792 N N . ASP B 1 401 ? -24.391 -43.375 -23.797 1 68.31 401 ASP B N 1
ATOM 8793 C CA . ASP B 1 401 ? -24.562 -42.969 -25.188 1 68.31 401 ASP B CA 1
ATOM 8794 C C . ASP B 1 401 ? -25.625 -43.812 -25.891 1 68.31 401 ASP B C 1
ATOM 8796 O O . ASP B 1 401 ? -25.625 -45.031 -25.797 1 68.31 401 ASP B O 1
ATOM 8800 N N . SER B 1 402 ? -26.844 -43.375 -26.172 1 61.12 402 SER B N 1
ATOM 8801 C CA . SER B 1 402 ? -27.891 -44.125 -26.859 1 61.12 402 SER B CA 1
ATOM 8802 C C . SER B 1 402 ? -27.547 -44.344 -28.328 1 61.12 402 SER B C 1
ATOM 8804 O O . SER B 1 402 ? -28.328 -44.938 -29.078 1 61.12 402 SER B O 1
ATOM 8806 N N . GLY B 1 403 ? -26.469 -43.875 -28.75 1 58.75 403 GLY B N 1
ATOM 8807 C CA . GLY B 1 403 ? -26.266 -43.969 -30.188 1 58.75 403 GLY B CA 1
ATOM 8808 C C . GLY B 1 403 ? -25.766 -45.312 -30.641 1 58.75 403 GLY B C 1
ATOM 8809 O O . GLY B 1 403 ? -25.812 -46.281 -29.891 1 58.75 403 GLY B O 1
ATOM 8810 N N . GLU B 1 404 ? -25.469 -45.562 -31.859 1 57.22 404 GLU B N 1
ATOM 8811 C CA . GLU B 1 404 ? -25.125 -46.812 -32.531 1 57.22 404 GLU B CA 1
ATOM 8812 C C . GLU B 1 404 ? -23.922 -47.469 -31.859 1 57.22 404 GLU B C 1
ATOM 8814 O O . GLU B 1 404 ? -23.844 -48.719 -31.828 1 57.22 404 GLU B O 1
ATOM 8819 N N . ASP B 1 405 ? -22.969 -46.625 -31.344 1 57.72 405 ASP B N 1
ATOM 8820 C CA . ASP B 1 405 ? -21.844 -47.188 -30.609 1 57.72 405 ASP B CA 1
ATOM 8821 C C . ASP B 1 405 ? -21.891 -46.781 -29.141 1 57.72 405 ASP B C 1
ATOM 8823 O O . ASP B 1 405 ? -21.359 -45.75 -28.766 1 57.72 405 ASP B O 1
ATOM 8827 N N . PRO B 1 406 ? -22.625 -47.562 -28.422 1 62.09 406 PRO B N 1
ATOM 8828 C CA . PRO B 1 406 ? -22.891 -47.125 -27.047 1 62.09 406 PRO B CA 1
ATOM 8829 C C . PRO B 1 406 ? -21.625 -47.062 -26.203 1 62.09 406 PRO B C 1
ATOM 8831 O O . PRO B 1 406 ? -20.828 -48 -26.188 1 62.09 406 PRO B O 1
ATOM 8834 N N . ALA B 1 407 ? -21.156 -45.875 -25.891 1 61.44 407 ALA B N 1
ATOM 8835 C CA . ALA B 1 407 ? -20.062 -45.719 -24.938 1 61.44 407 ALA B CA 1
ATOM 8836 C C . ALA B 1 407 ? -20.438 -46.312 -23.578 1 61.44 407 ALA B C 1
ATOM 8838 O O . ALA B 1 407 ? -21.609 -46.312 -23.203 1 61.44 407 ALA B O 1
ATOM 8839 N N . PRO B 1 408 ? -19.438 -47.031 -22.938 1 67.06 408 PRO B N 1
ATOM 8840 C CA . PRO B 1 408 ? -19.719 -47.562 -21.609 1 67.06 408 PRO B CA 1
ATOM 8841 C C . PRO B 1 408 ? -20.312 -46.531 -20.656 1 67.06 408 PRO B C 1
ATOM 8843 O O . PRO B 1 408 ? -20.141 -45.344 -20.859 1 67.06 408 PRO B O 1
ATOM 8846 N N . ASP B 1 409 ? -21.156 -47 -19.812 1 72.88 409 ASP B N 1
ATOM 8847 C CA . ASP B 1 409 ? -21.734 -46.156 -18.766 1 72.88 409 ASP B CA 1
ATOM 8848 C C . ASP B 1 409 ? -20.656 -45.344 -18.078 1 72.88 409 ASP B C 1
ATOM 8850 O O . ASP B 1 409 ? -19.578 -45.844 -17.75 1 72.88 409 ASP B O 1
ATOM 8854 N N . PRO B 1 410 ? -20.891 -44.031 -18.125 1 78.06 410 PRO B N 1
ATOM 8855 C CA . PRO B 1 410 ? -19.906 -43.156 -17.469 1 78.06 410 PRO B CA 1
ATOM 8856 C C . PRO B 1 410 ? -19.656 -43.562 -16.016 1 78.06 410 PRO B C 1
ATOM 8858 O O . PRO B 1 410 ? -20.594 -43.906 -15.305 1 78.06 410 PRO B O 1
ATOM 8861 N N . ALA B 1 411 ? -18.453 -43.656 -15.586 1 77.19 411 ALA B N 1
ATOM 8862 C CA . ALA B 1 411 ? -18.047 -43.938 -14.211 1 77.19 411 ALA B CA 1
ATOM 8863 C C . ALA B 1 411 ? -18.562 -42.844 -13.258 1 77.19 411 ALA B C 1
ATOM 8865 O O . ALA B 1 411 ? -19.031 -41.781 -13.695 1 77.19 411 ALA B O 1
ATOM 8866 N N . SER B 1 412 ? -18.656 -43.125 -11.977 1 77.38 412 SER B N 1
ATOM 8867 C CA . SER B 1 412 ? -19.172 -42.219 -10.945 1 77.38 412 SER B CA 1
ATOM 8868 C C . SER B 1 412 ? -18.438 -40.875 -10.953 1 77.38 412 SER B C 1
ATOM 8870 O O . SER B 1 412 ? -19.031 -39.812 -10.773 1 77.38 412 SER B O 1
ATOM 8872 N N . TYR B 1 413 ? -17.141 -40.875 -11.188 1 78.94 413 TYR B N 1
ATOM 8873 C CA . TYR B 1 413 ? -16.375 -39.656 -11.188 1 78.94 413 TYR B CA 1
ATOM 8874 C C . TYR B 1 413 ? -16.703 -38.781 -12.398 1 78.94 413 TYR B C 1
ATOM 8876 O O . TYR B 1 413 ? -16.672 -37.562 -12.328 1 78.94 413 TYR B O 1
ATOM 8884 N N . GLN B 1 414 ? -17.125 -39.469 -13.453 1 81.56 414 GLN B N 1
ATOM 8885 C CA . GLN B 1 414 ? -17.5 -38.719 -14.648 1 81.56 414 GLN B CA 1
ATOM 8886 C C . GLN B 1 414 ? -18.828 -38 -14.445 1 81.56 414 GLN B C 1
ATOM 8888 O O . GLN B 1 414 ? -19.016 -36.875 -14.945 1 81.56 414 GLN B O 1
ATOM 8893 N N . LYS B 1 415 ? -19.641 -38.625 -13.711 1 84.94 415 LYS B N 1
ATOM 8894 C CA . LYS B 1 415 ? -20.891 -37.969 -13.375 1 84.94 415 LYS B CA 1
ATOM 8895 C C . LYS B 1 415 ? -20.656 -36.719 -12.5 1 84.94 415 LYS B C 1
ATOM 8897 O O . LYS B 1 415 ? -21.297 -35.688 -12.68 1 84.94 415 LYS B O 1
ATOM 8902 N N . ALA B 1 416 ? -19.734 -36.906 -11.508 1 85.44 416 ALA B N 1
ATOM 8903 C CA . ALA B 1 416 ? -19.375 -35.781 -10.664 1 85.44 416 ALA B CA 1
ATOM 8904 C C . ALA B 1 416 ? -18.766 -34.656 -11.492 1 85.44 416 ALA B C 1
ATOM 8906 O O . ALA B 1 416 ? -19.062 -33.469 -11.258 1 85.44 416 ALA B O 1
ATOM 8907 N N . TYR B 1 417 ? -17.969 -35.031 -12.547 1 87.5 417 TYR B N 1
ATOM 8908 C CA . TYR B 1 417 ? -17.359 -34.031 -13.414 1 87.5 417 TYR B CA 1
ATOM 8909 C C . TYR B 1 417 ? -18.406 -33.281 -14.203 1 87.5 417 TYR B C 1
ATOM 8911 O O . TYR B 1 417 ? -18.25 -32.094 -14.477 1 87.5 417 TYR B O 1
ATOM 8919 N N . TYR B 1 418 ? -19.438 -34.031 -14.492 1 90.5 418 TYR B N 1
ATOM 8920 C CA . TYR B 1 418 ? -20.531 -33.406 -15.227 1 90.5 418 TYR B CA 1
ATOM 8921 C C . TYR B 1 418 ? -21.156 -32.25 -14.414 1 90.5 418 TYR B C 1
ATOM 8923 O O . TYR B 1 418 ? -21.281 -31.141 -14.898 1 90.5 418 TYR B O 1
ATOM 8931 N N . PHE B 1 419 ? -21.422 -32.5 -13.172 1 90.25 419 PHE B N 1
ATOM 8932 C CA . PHE B 1 419 ? -22.062 -31.5 -12.32 1 90.25 419 PHE B CA 1
ATOM 8933 C C . PHE B 1 419 ? -21.109 -30.359 -12 1 90.25 419 PHE B C 1
ATOM 8935 O O . PHE B 1 419 ? -21.516 -29.203 -11.922 1 90.25 419 PHE B O 1
ATOM 8942 N N . ILE B 1 420 ? -19.891 -30.672 -11.773 1 89.94 420 ILE B N 1
ATOM 8943 C CA . ILE B 1 420 ? -18.906 -29.641 -11.469 1 89.94 420 ILE B CA 1
ATOM 8944 C C . ILE B 1 420 ? -18.734 -28.719 -12.672 1 89.94 420 ILE B C 1
ATOM 8946 O O . ILE B 1 420 ? -18.656 -27.5 -12.516 1 89.94 420 ILE B O 1
ATOM 8950 N N . THR B 1 421 ? -18.688 -29.297 -13.82 1 92.5 421 THR B N 1
ATOM 8951 C CA . THR B 1 421 ? -18.547 -28.5 -15.031 1 92.5 421 THR B CA 1
ATOM 8952 C C . THR B 1 421 ? -19.75 -27.578 -15.219 1 92.5 421 THR B C 1
ATOM 8954 O O . THR B 1 421 ? -19.609 -26.391 -15.531 1 92.5 421 THR B O 1
ATOM 8957 N N . LEU B 1 422 ? -20.938 -28.125 -14.938 1 92.56 422 LEU B N 1
ATOM 8958 C CA . LEU B 1 422 ? -22.141 -27.312 -15.055 1 92.56 422 LEU B CA 1
ATOM 8959 C C . LEU B 1 422 ? -22.125 -26.172 -14.039 1 92.56 422 LEU B C 1
ATOM 8961 O O . LEU B 1 422 ? -22.531 -25.047 -14.359 1 92.56 422 LEU B O 1
ATOM 8965 N N . PHE B 1 423 ? -21.703 -26.5 -12.922 1 91.25 423 PHE B N 1
ATOM 8966 C CA . PHE B 1 423 ? -21.609 -25.484 -11.875 1 91.25 423 PHE B CA 1
ATOM 8967 C C . PHE B 1 423 ? -20.641 -24.375 -12.281 1 91.25 423 PHE B C 1
ATOM 8969 O O . PHE B 1 423 ? -20.938 -23.203 -12.117 1 91.25 423 PHE B O 1
ATOM 8976 N N . LEU B 1 424 ? -19.484 -24.75 -12.789 1 92.25 424 LEU B N 1
ATOM 8977 C CA . LEU B 1 424 ? -18.484 -23.766 -13.164 1 92.25 424 LEU B CA 1
ATOM 8978 C C . LEU B 1 424 ? -18.953 -22.922 -14.344 1 92.25 424 LEU B C 1
ATOM 8980 O O . LEU B 1 424 ? -18.703 -21.719 -14.391 1 92.25 424 LEU B O 1
ATOM 8984 N N . LEU B 1 425 ? -19.609 -23.562 -15.25 1 94.75 425 LEU B N 1
ATOM 8985 C CA . LEU B 1 425 ? -20.156 -22.828 -16.391 1 94.75 425 LEU B CA 1
ATOM 8986 C C . LEU B 1 425 ? -21.219 -21.844 -15.93 1 94.75 425 LEU B C 1
ATOM 8988 O O . LEU B 1 425 ? -21.219 -20.672 -16.359 1 94.75 425 LEU B O 1
ATOM 8992 N N . LEU B 1 426 ? -22 -22.281 -15.031 1 93.25 426 LEU B N 1
ATOM 8993 C CA . LEU B 1 426 ? -23.047 -21.406 -14.492 1 93.25 426 LEU B CA 1
ATOM 8994 C C . LEU B 1 426 ? -22.438 -20.25 -13.711 1 93.25 426 LEU B C 1
ATOM 8996 O O . LEU B 1 426 ? -22.891 -19.109 -13.82 1 93.25 426 LEU B O 1
ATOM 9000 N N . ALA B 1 427 ? -21.453 -20.547 -12.945 1 90.06 427 ALA B N 1
ATOM 9001 C CA . ALA B 1 427 ? -20.766 -19.516 -12.18 1 90.06 427 ALA B CA 1
ATOM 9002 C C . ALA B 1 427 ? -20.156 -18.453 -13.102 1 90.06 427 ALA B C 1
ATOM 9004 O O . ALA B 1 427 ? -20.203 -17.266 -12.797 1 90.06 427 ALA B O 1
ATOM 9005 N N . THR B 1 428 ? -19.594 -18.891 -14.195 1 92 428 THR B N 1
ATOM 9006 C CA . THR B 1 428 ? -19 -17.969 -15.148 1 92 428 THR B CA 1
ATOM 9007 C C . THR B 1 428 ? -20.078 -17.078 -15.766 1 92 428 THR B C 1
ATOM 9009 O O . THR B 1 428 ? -19.922 -15.859 -15.867 1 92 428 THR B O 1
ATOM 9012 N N . VAL B 1 429 ? -21.203 -17.672 -16.109 1 94.56 429 VAL B N 1
ATOM 9013 C CA . VAL B 1 429 ? -22.312 -16.922 -16.703 1 94.56 429 VAL B CA 1
ATOM 9014 C C . VAL B 1 429 ? -22.859 -15.922 -15.68 1 94.56 429 VAL B C 1
ATOM 9016 O O . VAL B 1 429 ? -23.078 -14.758 -16.016 1 94.56 429 VAL B O 1
ATOM 9019 N N . LEU B 1 430 ? -22.969 -16.375 -14.477 1 90.38 430 LEU B N 1
ATOM 9020 C CA . LEU B 1 430 ? -23.516 -15.508 -13.445 1 90.38 430 LEU B CA 1
ATOM 9021 C C . LEU B 1 430 ? -22.562 -14.367 -13.117 1 90.38 430 LEU B C 1
ATOM 9023 O O . LEU B 1 430 ? -22.984 -13.227 -12.922 1 90.38 430 LEU B O 1
ATOM 9027 N N . THR B 1 431 ? -21.328 -14.664 -13.047 1 87.25 431 THR B N 1
ATOM 9028 C CA . THR B 1 431 ? -20.344 -13.625 -12.742 1 87.25 431 THR B CA 1
ATOM 9029 C C . THR B 1 431 ? -20.328 -12.555 -13.828 1 87.25 431 THR B C 1
ATOM 9031 O O . THR B 1 431 ? -20.328 -11.359 -13.523 1 87.25 431 THR B O 1
ATOM 9034 N N . GLU B 1 432 ? -20.375 -12.977 -15.039 1 91.31 432 GLU B N 1
ATOM 9035 C CA . GLU B 1 432 ? -20.359 -12.031 -16.156 1 91.31 432 GLU B CA 1
ATOM 9036 C C . GLU B 1 432 ? -21.688 -11.266 -16.234 1 91.31 432 GLU B C 1
ATOM 9038 O O . GLU B 1 432 ? -21.688 -10.062 -16.531 1 91.31 432 GLU B O 1
ATOM 9043 N N . ALA B 1 433 ? -22.688 -11.93 -15.938 1 91.75 433 ALA B N 1
ATOM 9044 C CA . ALA B 1 433 ? -23.984 -11.258 -15.93 1 91.75 433 ALA B CA 1
ATOM 9045 C C . ALA B 1 433 ? -24.062 -10.219 -14.82 1 91.75 433 ALA B C 1
ATOM 9047 O O . ALA B 1 433 ? -24.547 -9.102 -15.031 1 91.75 433 ALA B O 1
ATOM 9048 N N . CYS B 1 434 ? -23.547 -10.57 -13.719 1 86.31 434 CYS B N 1
ATOM 9049 C CA . CYS B 1 434 ? -23.562 -9.641 -12.586 1 86.31 434 CYS B CA 1
ATOM 9050 C C . CYS B 1 434 ? -22.672 -8.438 -12.875 1 86.31 434 CYS B C 1
ATOM 9052 O O . CYS B 1 434 ? -22.984 -7.32 -12.453 1 86.31 434 CYS B O 1
ATOM 9054 N N . GLU B 1 435 ? -21.641 -8.68 -13.57 1 84.88 435 GLU B N 1
ATOM 9055 C CA . GLU B 1 435 ? -20.766 -7.559 -13.93 1 84.88 435 GLU B CA 1
ATOM 9056 C C . GLU B 1 435 ? -21.484 -6.582 -14.859 1 84.88 435 GLU B C 1
ATOM 9058 O O . GLU B 1 435 ? -21.344 -5.367 -14.711 1 84.88 435 GLU B O 1
ATOM 9063 N N . ILE B 1 436 ? -22.25 -7.098 -15.75 1 88.81 436 ILE B N 1
ATOM 9064 C CA . ILE B 1 436 ? -23 -6.254 -16.672 1 88.81 436 ILE B CA 1
ATOM 9065 C C . ILE B 1 436 ? -24.062 -5.469 -15.898 1 88.81 436 ILE B C 1
ATOM 9067 O O . ILE B 1 436 ? -24.172 -4.25 -16.047 1 88.81 436 ILE B O 1
ATOM 9071 N N . ILE B 1 437 ? -24.703 -6.16 -15.023 1 87.88 437 ILE B N 1
ATOM 9072 C CA . ILE B 1 437 ? -25.781 -5.527 -14.273 1 87.88 437 ILE B CA 1
ATOM 9073 C C . ILE B 1 437 ? -25.203 -4.465 -13.336 1 87.88 437 ILE B C 1
ATOM 9075 O O . ILE B 1 437 ? -25.703 -3.34 -13.281 1 87.88 437 ILE B O 1
ATOM 9079 N N . ALA B 1 438 ? -24.156 -4.805 -12.648 1 84.12 438 ALA B N 1
ATOM 9080 C CA . ALA B 1 438 ? -23.5 -3.854 -11.742 1 84.12 438 ALA B CA 1
ATOM 9081 C C . ALA B 1 438 ? -22.969 -2.652 -12.508 1 84.12 438 ALA B C 1
ATOM 9083 O O . ALA B 1 438 ? -23.047 -1.517 -12.039 1 84.12 438 ALA B O 1
ATOM 9084 N N . GLY B 1 439 ? -22.484 -2.9 -13.68 1 84.19 439 GLY B N 1
ATOM 9085 C CA . GLY B 1 439 ? -21.953 -1.821 -14.5 1 84.19 439 GLY B CA 1
ATOM 9086 C C . GLY B 1 439 ? -23.031 -0.882 -15.016 1 84.19 439 GLY B C 1
ATOM 9087 O O . GLY B 1 439 ? -22.906 0.338 -14.883 1 84.19 439 GLY B O 1
ATOM 9088 N N . VAL B 1 440 ? -24.078 -1.427 -15.461 1 85.38 440 VAL B N 1
ATOM 9089 C CA . VAL B 1 440 ? -25.141 -0.635 -16.078 1 85.38 440 VAL B CA 1
ATOM 9090 C C . VAL B 1 440 ? -25.906 0.128 -14.992 1 85.38 440 VAL B C 1
ATOM 9092 O O . VAL B 1 440 ? -26.312 1.273 -15.203 1 85.38 440 VAL B O 1
ATOM 9095 N N . CYS B 1 441 ? -25.938 -0.442 -13.812 1 87 441 CYS B N 1
ATOM 9096 C CA . CYS B 1 441 ? -26.719 0.171 -12.742 1 87 441 CYS B CA 1
ATOM 9097 C C . CYS B 1 441 ? -25.844 1.034 -11.844 1 87 441 CYS B C 1
ATOM 9099 O O . CYS B 1 441 ? -26.328 1.68 -10.922 1 87 441 CYS B O 1
ATOM 9101 N N . SER B 1 442 ? -24.672 1.115 -12.141 1 86.44 442 SER B N 1
ATOM 9102 C CA . SER B 1 442 ? -23.766 1.813 -11.25 1 86.44 442 SER B CA 1
ATOM 9103 C C . SER B 1 442 ? -23.875 3.326 -11.406 1 86.44 442 SER B C 1
ATOM 9105 O O . SER B 1 442 ? -24.266 3.814 -12.469 1 86.44 442 SER B O 1
ATOM 9107 N N . ASN B 1 443 ? -23.516 4.023 -10.328 1 88.94 443 ASN B N 1
ATOM 9108 C CA . ASN B 1 443 ? -23.469 5.48 -10.367 1 88.94 443 ASN B CA 1
ATOM 9109 C C . ASN B 1 443 ? -22.359 5.992 -11.266 1 88.94 443 ASN B C 1
ATOM 9111 O O . ASN B 1 443 ? -22.422 7.109 -11.781 1 88.94 443 ASN B O 1
ATOM 9115 N N . TRP B 1 444 ? -21.422 5.16 -11.516 1 88.31 444 TRP B N 1
ATOM 9116 C CA . TRP B 1 444 ? -20.297 5.555 -12.375 1 88.31 444 TRP B CA 1
ATOM 9117 C C . TRP B 1 444 ? -20.75 5.66 -13.828 1 88.31 444 TRP B C 1
ATOM 9119 O O . TRP B 1 444 ? -20.359 6.586 -14.539 1 88.31 444 TRP B O 1
ATOM 9129 N N . THR B 1 445 ? -21.516 4.73 -14.227 1 86.81 445 THR B N 1
ATOM 9130 C CA . THR B 1 445 ? -22.047 4.773 -15.578 1 86.81 445 THR B CA 1
ATOM 9131 C C . THR B 1 445 ? -23.016 5.945 -15.75 1 86.81 445 THR B C 1
ATOM 9133 O O . THR B 1 445 ? -23 6.625 -16.781 1 86.81 445 THR B O 1
ATOM 9136 N N . LYS B 1 446 ? -23.812 6.168 -14.773 1 86.88 446 LYS B N 1
ATOM 9137 C CA . LYS B 1 446 ? -24.734 7.305 -14.82 1 86.88 446 LYS B CA 1
ATOM 9138 C C . LYS B 1 446 ? -23.969 8.617 -14.945 1 86.88 446 LYS B C 1
ATOM 9140 O O . LYS B 1 446 ? -24.344 9.492 -15.734 1 86.88 446 LYS B O 1
ATOM 9145 N N . MET B 1 447 ? -22.922 8.68 -14.18 1 89.75 447 MET B N 1
ATOM 9146 C CA . MET B 1 447 ? -22.141 9.906 -14.203 1 89.75 447 MET B CA 1
ATOM 9147 C C . MET B 1 447 ? -21.406 10.07 -15.531 1 89.75 447 MET B C 1
ATOM 9149 O O . MET B 1 447 ? -21.25 11.188 -16.031 1 89.75 447 MET B O 1
ATOM 9153 N N . ALA B 1 448 ? -20.906 8.984 -16.062 1 86.81 448 ALA B N 1
ATOM 9154 C CA . ALA B 1 448 ? -20.25 9.039 -17.359 1 86.81 448 ALA B CA 1
ATOM 9155 C C . ALA B 1 448 ? -21.203 9.523 -18.453 1 86.81 448 ALA B C 1
ATOM 9157 O O . ALA B 1 448 ? -20.828 10.367 -19.281 1 86.81 448 ALA B O 1
ATOM 9158 N N . LEU B 1 449 ? -22.422 9.078 -18.453 1 84.88 449 LEU B N 1
ATOM 9159 C CA . LEU B 1 449 ? -23.422 9.484 -19.422 1 84.88 449 LEU B CA 1
ATOM 9160 C C . LEU B 1 449 ? -23.875 10.922 -19.188 1 84.88 449 LEU B C 1
ATOM 9162 O O . LEU B 1 449 ? -24.047 11.688 -20.141 1 84.88 449 LEU B O 1
ATOM 9166 N N . LEU B 1 450 ? -24.016 11.188 -17.906 1 88.44 450 LEU B N 1
ATOM 9167 C CA . LEU B 1 450 ? -24.406 12.547 -17.547 1 88.44 450 LEU B CA 1
ATOM 9168 C C . LEU B 1 450 ? -23.328 13.547 -17.938 1 88.44 450 LEU B C 1
ATOM 9170 O O . LEU B 1 450 ? -23.625 14.641 -18.422 1 88.44 450 LEU B O 1
ATOM 9174 N N . GLY B 1 451 ? -22.109 13.195 -17.641 1 87.44 451 GLY B N 1
ATOM 9175 C CA . GLY B 1 451 ? -21 14.047 -18.047 1 87.44 451 GLY B CA 1
ATOM 9176 C C . GLY B 1 451 ? -20.969 14.289 -19.547 1 87.44 451 GLY B C 1
ATOM 9177 O O . GLY B 1 451 ? -20.719 15.414 -20 1 87.44 451 GLY B O 1
ATOM 9178 N N . HIS B 1 452 ? -21.203 13.258 -20.312 1 84.31 452 HIS B N 1
ATOM 9179 C CA . HIS B 1 452 ? -21.25 13.398 -21.766 1 84.31 452 HIS B CA 1
ATOM 9180 C C . HIS B 1 452 ? -22.406 14.297 -22.188 1 84.31 452 HIS B C 1
ATOM 9182 O O . HIS B 1 452 ? -22.266 15.109 -23.094 1 84.31 452 HIS B O 1
ATOM 9188 N N . TYR B 1 453 ? -23.531 14.109 -21.484 1 83.75 453 TYR B N 1
ATOM 9189 C CA . TYR B 1 453 ? -24.719 14.906 -21.766 1 83.75 453 TYR B CA 1
ATOM 9190 C C . TYR B 1 453 ? -24.453 16.391 -21.516 1 83.75 453 TYR B C 1
ATOM 9192 O O . TYR B 1 453 ? -24.797 17.234 -22.328 1 83.75 453 TYR B O 1
ATOM 9200 N N . ILE B 1 454 ? -23.812 16.734 -20.484 1 85.81 454 ILE B N 1
ATOM 9201 C CA . ILE B 1 454 ? -23.578 18.109 -20.109 1 85.81 454 ILE B CA 1
ATOM 9202 C C . ILE B 1 454 ? -22.531 18.734 -21.031 1 85.81 454 ILE B C 1
ATOM 9204 O O . ILE B 1 454 ? -22.641 19.891 -21.422 1 85.81 454 ILE B O 1
ATOM 9208 N N . ARG B 1 455 ? -21.547 18.016 -21.422 1 83.81 455 ARG B N 1
ATOM 9209 C CA . ARG B 1 455 ? -20.453 18.516 -22.219 1 83.81 455 ARG B CA 1
ATOM 9210 C C . ARG B 1 455 ? -20.891 18.781 -23.656 1 83.81 455 ARG B C 1
ATOM 9212 O O . ARG B 1 455 ? -20.484 19.781 -24.266 1 83.81 455 ARG B O 1
ATOM 9219 N N . PHE B 1 456 ? -21.5 17.891 -24.266 1 73.56 456 PHE B N 1
ATOM 9220 C CA . PHE B 1 456 ? -21.781 18.016 -25.688 1 73.56 456 PHE B CA 1
ATOM 9221 C C . PHE B 1 456 ? -23.203 18.5 -25.922 1 73.56 456 PHE B C 1
ATOM 9223 O O . PHE B 1 456 ? -23.5 19.062 -26.969 1 73.56 456 PHE B O 1
ATOM 9230 N N . ARG B 1 457 ? -24.156 17.875 -25.359 1 61.34 457 ARG B N 1
ATOM 9231 C CA . ARG B 1 457 ? -25.531 18.078 -25.797 1 61.34 457 ARG B CA 1
ATOM 9232 C C . ARG B 1 457 ? -26.172 19.25 -25.078 1 61.34 457 ARG B C 1
ATOM 9234 O O . ARG B 1 457 ? -27.344 19.547 -25.297 1 61.34 457 ARG B O 1
ATOM 9241 N N . SER B 1 458 ? -25.578 19.938 -23.953 1 53.59 458 SER B N 1
ATOM 9242 C CA . SER B 1 458 ? -26.516 20.984 -23.547 1 53.59 458 SER B CA 1
ATOM 9243 C C . SER B 1 458 ? -27.156 21.656 -24.766 1 53.59 458 SER B C 1
ATOM 9245 O O . SER B 1 458 ? -28.156 22.359 -24.625 1 53.59 458 SER B O 1
ATOM 9247 N N . GLY B 1 459 ? -26.547 21.422 -25.938 1 47.5 459 GLY B N 1
ATOM 9248 C CA . GLY B 1 459 ? -27.312 21.984 -27.031 1 47.5 459 GLY B CA 1
ATOM 9249 C C . GLY B 1 459 ? -28.344 21.016 -27.594 1 47.5 459 GLY B C 1
ATOM 9250 O O . GLY B 1 459 ? -29.516 21.047 -27.203 1 47.5 459 GLY B O 1
ATOM 9251 N N . THR B 1 460 ? -28.016 20.328 -28.828 1 47.44 460 THR B N 1
ATOM 9252 C CA . THR B 1 460 ? -29.047 19.656 -29.594 1 47.44 460 THR B CA 1
ATOM 9253 C C . THR B 1 460 ? -29.453 18.344 -28.922 1 47.44 460 THR B C 1
ATOM 9255 O O . THR B 1 460 ? -28.625 17.469 -28.688 1 47.44 460 THR B O 1
ATOM 9258 N N . PRO B 1 461 ? -30.5 18.359 -28.125 1 50.38 461 PRO B N 1
ATOM 9259 C CA . PRO B 1 461 ? -31.062 17.219 -27.422 1 50.38 461 PRO B CA 1
ATOM 9260 C C . PRO B 1 461 ? -31.031 15.938 -28.266 1 50.38 461 PRO B C 1
ATOM 9262 O O . PRO B 1 461 ? -31.672 15.859 -29.312 1 50.38 461 PRO B O 1
ATOM 9265 N N . GLY B 1 462 ? -29.922 15.32 -28.547 1 54.56 462 GLY B N 1
ATOM 9266 C CA . GLY B 1 462 ? -30.219 14.125 -29.312 1 54.56 462 GLY B CA 1
ATOM 9267 C C . GLY B 1 462 ? -31.125 13.156 -28.578 1 54.56 462 GLY B C 1
ATOM 9268 O O . GLY B 1 462 ? -30.859 12.789 -27.422 1 54.56 462 GLY B O 1
ATOM 9269 N N . ARG B 1 463 ? -32.406 12.859 -28.953 1 60.5 463 ARG B N 1
ATOM 9270 C CA . ARG B 1 463 ? -33.531 12.039 -28.453 1 60.5 463 ARG B CA 1
ATOM 9271 C C . ARG B 1 463 ? -33 10.703 -27.922 1 60.5 463 ARG B C 1
ATOM 9273 O O . ARG B 1 463 ? -33.469 10.234 -26.875 1 60.5 463 ARG B O 1
ATOM 9280 N N . CYS B 1 464 ? -31.859 10.25 -28.5 1 64.5 464 CYS B N 1
ATOM 9281 C CA . CYS B 1 464 ? -31.406 8.906 -28.141 1 64.5 464 CYS B CA 1
ATOM 9282 C C . CYS B 1 464 ? -30.609 8.938 -26.844 1 64.5 464 CYS B C 1
ATOM 9284 O O . CYS B 1 464 ? -30.766 8.062 -25.984 1 64.5 464 CYS B O 1
ATOM 9286 N N . THR B 1 465 ? -29.766 9.906 -26.703 1 66 465 THR B N 1
ATOM 9287 C CA . THR B 1 465 ? -28.984 10 -25.484 1 66 465 THR B CA 1
ATOM 9288 C C . THR B 1 465 ? -29.875 10.297 -24.281 1 66 465 THR B C 1
ATOM 9290 O O . THR B 1 465 ? -29.641 9.781 -23.188 1 66 465 THR B O 1
ATOM 9293 N N . ASP B 1 466 ? -30.906 11.078 -24.469 1 72.69 466 ASP B N 1
ATOM 9294 C CA . ASP B 1 466 ? -31.844 11.391 -23.406 1 72.69 466 ASP B CA 1
ATOM 9295 C C . ASP B 1 466 ? -32.594 10.148 -22.953 1 72.69 466 ASP B C 1
ATOM 9297 O O . ASP B 1 466 ? -32.75 9.922 -21.75 1 72.69 466 ASP B O 1
ATOM 9301 N N . ALA B 1 467 ? -32.969 9.438 -23.938 1 75.62 467 ALA B N 1
ATOM 9302 C CA . ALA B 1 467 ? -33.719 8.219 -23.609 1 75.62 467 ALA B CA 1
ATOM 9303 C C . ALA B 1 467 ? -32.812 7.227 -22.859 1 75.62 467 ALA B C 1
ATOM 9305 O O . ALA B 1 467 ? -33.281 6.59 -21.906 1 75.62 467 ALA B O 1
ATOM 9306 N N . ALA B 1 468 ? -31.609 7.129 -23.328 1 75.12 468 ALA B N 1
ATOM 9307 C CA . ALA B 1 468 ? -30.688 6.215 -22.656 1 75.12 468 ALA B CA 1
ATOM 9308 C C . ALA B 1 468 ? -30.438 6.641 -21.219 1 75.12 468 ALA B C 1
ATOM 9310 O O . ALA B 1 468 ? -30.391 5.805 -20.312 1 75.12 468 ALA B O 1
ATOM 9311 N N . LEU B 1 469 ? -30.281 7.887 -21.078 1 76.5 469 LEU B N 1
ATOM 9312 C CA . LEU B 1 469 ? -30.031 8.414 -19.734 1 76.5 469 LEU B CA 1
ATOM 9313 C C . LEU B 1 469 ? -31.25 8.227 -18.844 1 76.5 469 LEU B C 1
ATOM 9315 O O . LEU B 1 469 ? -31.109 7.887 -17.656 1 76.5 469 LEU B O 1
ATOM 9319 N N . GLU B 1 470 ? -32.344 8.414 -19.391 1 78.56 470 GLU B N 1
ATOM 9320 C CA . GLU B 1 470 ? -33.562 8.234 -18.609 1 78.56 470 GLU B CA 1
ATOM 9321 C C . GLU B 1 470 ? -33.75 6.785 -18.172 1 78.56 470 GLU B C 1
ATOM 9323 O O . GLU B 1 470 ? -34.219 6.516 -17.062 1 78.56 470 GLU B O 1
ATOM 9328 N N . ARG B 1 471 ? -33.375 5.941 -19 1 79.31 471 ARG B N 1
ATOM 9329 C CA . ARG B 1 471 ? -33.5 4.527 -18.672 1 79.31 471 ARG B CA 1
ATOM 9330 C C . ARG B 1 471 ? -32.5 4.109 -17.609 1 79.31 471 ARG B C 1
ATOM 9332 O O . ARG B 1 471 ? -32.844 3.393 -16.672 1 79.31 471 ARG B O 1
ATOM 9339 N N . VAL B 1 472 ? -31.312 4.578 -17.812 1 76.44 472 VAL B N 1
ATOM 9340 C CA . VAL B 1 472 ? -30.266 4.164 -16.891 1 76.44 472 VAL B CA 1
ATOM 9341 C C . VAL B 1 472 ? -30.5 4.801 -15.523 1 76.44 472 VAL B C 1
ATOM 9343 O O . VAL B 1 472 ? -30.156 4.215 -14.492 1 76.44 472 VAL B O 1
ATOM 9346 N N . LEU B 1 473 ? -31.047 5.938 -15.516 1 77.31 473 LEU B N 1
ATOM 9347 C CA . LEU B 1 473 ? -31.297 6.66 -14.273 1 77.31 473 LEU B CA 1
ATOM 9348 C C . LEU B 1 473 ? -32.344 5.945 -13.43 1 77.31 473 LEU B C 1
ATOM 9350 O O . LEU B 1 473 ? -32.406 6.109 -12.211 1 77.31 473 LEU B O 1
ATOM 9354 N N . ARG B 1 474 ? -33.125 5.168 -14.102 1 77.38 474 ARG B N 1
ATOM 9355 C CA . ARG B 1 474 ? -34.188 4.453 -13.367 1 77.38 474 ARG B CA 1
ATOM 9356 C C . ARG B 1 474 ? -33.594 3.232 -12.656 1 77.38 474 ARG B C 1
ATOM 9358 O O . ARG B 1 474 ? -34.219 2.701 -11.727 1 77.38 474 ARG B O 1
ATOM 9365 N N . LEU B 1 475 ? -32.375 2.922 -13.047 1 82.12 475 LEU B N 1
ATOM 9366 C CA . LEU B 1 475 ? -31.766 1.74 -12.445 1 82.12 475 LEU B CA 1
ATOM 9367 C C . LEU B 1 475 ? -31.047 2.1 -11.156 1 82.12 475 LEU B C 1
ATOM 9369 O O . LEU B 1 475 ? -30.391 3.137 -11.07 1 82.12 475 LEU B O 1
ATOM 9373 N N . ARG B 1 476 ? -31.422 1.308 -10.141 1 75.62 476 ARG B N 1
ATOM 9374 C CA . ARG B 1 476 ? -30.781 1.569 -8.852 1 75.62 476 ARG B CA 1
ATOM 9375 C C . ARG B 1 476 ? -29.609 0.631 -8.617 1 75.62 476 ARG B C 1
ATOM 9377 O O . ARG B 1 476 ? -29.688 -0.568 -8.891 1 75.62 476 ARG B O 1
ATOM 9384 N N . PRO B 1 477 ? -28.469 1.312 -8.258 1 72.38 477 PRO B N 1
ATOM 9385 C CA . PRO B 1 477 ? -27.312 0.465 -7.965 1 72.38 477 PRO B CA 1
ATOM 9386 C C . PRO B 1 477 ? -27.547 -0.458 -6.77 1 72.38 477 PRO B C 1
ATOM 9388 O O . PRO B 1 477 ? -28.391 -0.174 -5.918 1 72.38 477 PRO B O 1
ATOM 9391 N N . ALA B 1 478 ? -26.922 -1.621 -6.867 1 64.5 478 ALA B N 1
ATOM 9392 C CA . ALA B 1 478 ? -26.984 -2.518 -5.715 1 64.5 478 ALA B CA 1
ATOM 9393 C C . ALA B 1 478 ? -26.391 -1.857 -4.473 1 64.5 478 ALA B C 1
ATOM 9395 O O . ALA B 1 478 ? -25.391 -1.146 -4.562 1 64.5 478 ALA B O 1
ATOM 9396 N N . LYS B 1 479 ? -27.203 -1.887 -3.467 1 63.31 479 LYS B N 1
ATOM 9397 C CA . LYS B 1 479 ? -26.859 -1.206 -2.221 1 63.31 479 LYS B CA 1
ATOM 9398 C C . LYS B 1 479 ? -25.562 -1.77 -1.624 1 63.31 479 LYS B C 1
ATOM 9400 O O . LYS B 1 479 ? -25.5 -2.957 -1.299 1 63.31 479 LYS B O 1
ATOM 9405 N N . ARG B 1 480 ? -24.531 -1.038 -1.702 1 65.38 480 ARG B N 1
ATOM 9406 C CA . ARG B 1 480 ? -23.297 -1.485 -1.038 1 65.38 480 ARG B CA 1
ATOM 9407 C C . ARG B 1 480 ? -23.156 -0.838 0.335 1 65.38 480 ARG B C 1
ATOM 9409 O O . ARG B 1 480 ? -22.609 -1.443 1.258 1 65.38 480 ARG B O 1
ATOM 9416 N N . TRP B 1 481 ? -23.766 0.424 0.445 1 74.62 481 TRP B N 1
ATOM 9417 C CA . TRP B 1 481 ? -23.703 1.078 1.747 1 74.62 481 TRP B CA 1
ATOM 9418 C C . TRP B 1 481 ? -24.844 0.624 2.65 1 74.62 481 TRP B C 1
ATOM 9420 O O . TRP B 1 481 ? -26.016 0.698 2.27 1 74.62 481 TRP B O 1
ATOM 9430 N N . SER B 1 482 ? -24.344 0.067 3.809 1 77 482 SER B N 1
ATOM 9431 C CA . SER B 1 482 ? -25.359 -0.382 4.754 1 77 482 SER B CA 1
ATOM 9432 C C . SER B 1 482 ? -25.922 0.788 5.551 1 77 482 SER B C 1
ATOM 9434 O O . SER B 1 482 ? -25.172 1.583 6.117 1 77 482 SER B O 1
ATOM 9436 N N . ASP B 1 483 ? -27.062 1.306 5.301 1 81.31 483 ASP B N 1
ATOM 9437 C CA . ASP B 1 483 ? -27.703 2.357 6.086 1 81.31 483 ASP B CA 1
ATOM 9438 C C . ASP B 1 483 ? -28.078 1.853 7.477 1 81.31 483 ASP B C 1
ATOM 9440 O O . ASP B 1 483 ? -29.203 2.053 7.926 1 81.31 483 ASP B O 1
ATOM 9444 N N . LYS B 1 484 ? -27.078 1.118 8.086 1 87.06 484 LYS B N 1
ATOM 9445 C CA . LYS B 1 484 ? -27.328 0.569 9.414 1 87.06 484 LYS B CA 1
ATOM 9446 C C . LYS B 1 484 ? -26.266 1.035 10.406 1 87.06 484 LYS B C 1
ATOM 9448 O O . LYS B 1 484 ? -25.141 1.377 10.016 1 87.06 484 LYS B O 1
ATOM 9453 N N . ILE B 1 485 ? -26.656 1.155 11.594 1 91.12 485 ILE B N 1
ATOM 9454 C CA . ILE B 1 485 ? -25.734 1.5 12.672 1 91.12 485 ILE B CA 1
ATOM 9455 C C . ILE B 1 485 ? -25.688 0.367 13.695 1 91.12 485 ILE B C 1
ATOM 9457 O O . ILE B 1 485 ? -26.719 -0.177 14.07 1 91.12 485 ILE B O 1
ATOM 9461 N N . GLY B 1 486 ? -24.516 -0.049 14.016 1 91.31 486 GLY B N 1
ATOM 9462 C CA . GLY B 1 486 ? -24.375 -1.052 15.062 1 91.31 486 GLY B CA 1
ATOM 9463 C C . GLY B 1 486 ? -24.844 -0.576 16.422 1 91.31 486 GLY B C 1
ATOM 9464 O O . GLY B 1 486 ? -24.75 0.612 16.734 1 91.31 486 GLY B O 1
ATOM 9465 N N . GLN B 1 487 ? -25.469 -1.497 17.141 1 93.88 487 GLN B N 1
ATOM 9466 C CA . GLN B 1 487 ? -25.984 -1.173 18.453 1 93.88 487 GLN B CA 1
ATOM 9467 C C . GLN B 1 487 ? -25.328 -2.031 19.531 1 93.88 487 GLN B C 1
ATOM 9469 O O . GLN B 1 487 ? -25.031 -3.207 19.312 1 93.88 487 GLN B O 1
ATOM 9474 N N . ASN B 1 488 ? -24.938 -1.309 20.656 1 93.5 488 ASN B N 1
ATOM 9475 C CA . ASN B 1 488 ? -24.406 -2.021 21.812 1 93.5 488 ASN B CA 1
ATOM 9476 C C . ASN B 1 488 ? -24.797 -1.338 23.109 1 93.5 488 ASN B C 1
ATOM 9478 O O . ASN B 1 488 ? -25.078 -0.141 23.141 1 93.5 488 ASN B O 1
ATOM 9482 N N . SER B 1 489 ? -24.969 -2.162 24.109 1 92.75 489 SER B N 1
ATOM 9483 C CA . SER B 1 489 ? -25.188 -1.64 25.453 1 92.75 489 SER B CA 1
ATOM 9484 C C . SER B 1 489 ? -24.25 -2.297 26.453 1 92.75 489 SER B C 1
ATOM 9486 O O . SER B 1 489 ? -24.125 -3.523 26.484 1 92.75 489 SER B O 1
ATOM 9488 N N . VAL B 1 490 ? -23.625 -1.464 27.188 1 91.5 490 VAL B N 1
ATOM 9489 C CA . VAL B 1 490 ? -22.656 -1.973 28.172 1 91.5 490 VAL B CA 1
ATOM 9490 C C . VAL B 1 490 ? -23.406 -2.674 29.297 1 91.5 490 VAL B C 1
ATOM 9492 O O . VAL B 1 490 ? -22.906 -3.643 29.875 1 91.5 490 VAL B O 1
ATOM 9495 N N . LEU B 1 491 ? -24.594 -2.193 29.562 1 90.25 491 LEU B N 1
ATOM 9496 C CA . LEU B 1 491 ? -25.391 -2.738 30.656 1 90.25 491 LEU B CA 1
ATOM 9497 C C . LEU B 1 491 ? -26.078 -4.039 30.25 1 90.25 491 LEU B C 1
ATOM 9499 O O . LEU B 1 491 ? -26.328 -4.906 31.078 1 90.25 491 LEU B O 1
ATOM 9503 N N . GLU B 1 492 ? -26.391 -4.109 28.922 1 86.69 492 GLU B N 1
ATOM 9504 C CA . GLU B 1 492 ? -27.094 -5.281 28.406 1 86.69 492 GLU B CA 1
ATOM 9505 C C . GLU B 1 492 ? -26.406 -5.805 27.141 1 86.69 492 GLU B C 1
ATOM 9507 O O . GLU B 1 492 ? -27 -5.77 26.047 1 86.69 492 GLU B O 1
ATOM 9512 N N . PRO B 1 493 ? -25.297 -6.391 27.297 1 76.62 493 PRO B N 1
ATOM 9513 C CA . PRO B 1 493 ? -24.578 -6.82 26.109 1 76.62 493 PRO B CA 1
ATOM 9514 C C . PRO B 1 493 ? -25.297 -7.918 25.328 1 76.62 493 PRO B C 1
ATOM 9516 O O . PRO B 1 493 ? -25.125 -8.039 24.125 1 76.62 493 PRO B O 1
ATOM 9519 N N . ARG B 1 494 ? -26.188 -8.688 25.938 1 76.81 494 ARG B N 1
ATOM 9520 C CA . ARG B 1 494 ? -26.891 -9.789 25.297 1 76.81 494 ARG B CA 1
ATOM 9521 C C . ARG B 1 494 ? -28.016 -9.266 24.422 1 76.81 494 ARG B C 1
ATOM 9523 O O . ARG B 1 494 ? -28.484 -9.961 23.516 1 76.81 494 ARG B O 1
ATOM 9530 N N . ARG B 1 495 ? -28.391 -8.102 24.75 1 79.81 495 ARG B N 1
ATOM 9531 C CA . ARG B 1 495 ? -29.516 -7.52 24 1 79.81 495 ARG B CA 1
ATOM 9532 C C . ARG B 1 495 ? -29.156 -7.34 22.531 1 79.81 495 ARG B C 1
ATOM 9534 O O . ARG B 1 495 ? -30 -7.535 21.656 1 79.81 495 ARG B O 1
ATOM 9541 N N . PHE B 1 496 ? -27.891 -7.023 22.328 1 80.31 496 PHE B N 1
ATOM 9542 C CA . PHE B 1 496 ? -27.516 -6.688 20.953 1 80.31 496 PHE B CA 1
ATOM 9543 C C . PHE B 1 496 ? -26.531 -7.707 20.406 1 80.31 496 PHE B C 1
ATOM 9545 O O . PHE B 1 496 ? -25.969 -7.516 19.312 1 80.31 496 PHE B O 1
ATOM 9552 N N . GLY B 1 497 ? -26.219 -8.641 21.203 1 76.38 497 GLY B N 1
ATOM 9553 C CA . GLY B 1 497 ? -25.281 -9.648 20.75 1 76.38 497 GLY B CA 1
ATOM 9554 C C . GLY B 1 497 ? -25.922 -10.734 19.906 1 76.38 497 GLY B C 1
ATOM 9555 O O . GLY B 1 497 ? -27.062 -11.125 20.156 1 76.38 497 GLY B O 1
ATOM 9556 N N . LYS B 1 498 ? -25.281 -10.992 18.75 1 70.5 498 LYS B N 1
ATOM 9557 C CA . LYS B 1 498 ? -25.734 -12.133 17.953 1 70.5 498 LYS B CA 1
ATOM 9558 C C . LYS B 1 498 ? -25.156 -13.438 18.516 1 70.5 498 LYS B C 1
ATOM 9560 O O . LYS B 1 498 ? -24.062 -13.453 19.078 1 70.5 498 LYS B O 1
ATOM 9565 N N . ARG B 1 499 ? -25.984 -14.531 18.688 1 60.59 499 ARG B N 1
ATOM 9566 C CA . ARG B 1 499 ? -25.609 -15.836 19.234 1 60.59 499 ARG B CA 1
ATOM 9567 C C . ARG B 1 499 ? -24.422 -16.422 18.484 1 60.59 499 ARG B C 1
ATOM 9569 O O . ARG B 1 499 ? -24.438 -16.5 17.25 1 60.59 499 ARG B O 1
ATOM 9576 N N . SER B 1 500 ? -23.188 -16.172 19.125 1 56.72 500 SER B N 1
ATOM 9577 C CA . SER B 1 500 ? -21.938 -16.484 18.453 1 56.72 500 SER B CA 1
ATOM 9578 C C . SER B 1 500 ? -21.578 -17.969 18.609 1 56.72 500 SER B C 1
ATOM 9580 O O . SER B 1 500 ? -21.719 -18.531 19.688 1 56.72 500 SER B O 1
ATOM 9582 N N . GLY B 1 501 ? -21.844 -18.734 17.734 1 54.81 501 GLY B N 1
ATOM 9583 C CA . GLY B 1 501 ? -21.156 -20.016 17.766 1 54.81 501 GLY B CA 1
ATOM 9584 C C . GLY B 1 501 ? -19.672 -19.891 18.031 1 54.81 501 GLY B C 1
ATOM 9585 O O . GLY B 1 501 ? -19.156 -18.781 18.156 1 54.81 501 GLY B O 1
ATOM 9586 N N . LEU B 1 502 ? -19.016 -20.906 18.375 1 54.66 502 LEU B N 1
ATOM 9587 C CA . LEU B 1 502 ? -17.625 -21.062 18.766 1 54.66 502 LEU B CA 1
ATOM 9588 C C . LEU B 1 502 ? -16.703 -20.188 17.922 1 54.66 502 LEU B C 1
ATOM 9590 O O . LEU B 1 502 ? -15.797 -19.531 18.438 1 54.66 502 LEU B O 1
ATOM 9594 N N . PHE B 1 503 ? -16.938 -20.062 16.578 1 58.59 503 PHE B N 1
ATOM 9595 C CA . PHE B 1 503 ? -15.977 -19.438 15.68 1 58.59 503 PHE B CA 1
ATOM 9596 C C . PHE B 1 503 ? -16.484 -18.062 15.227 1 58.59 503 PHE B C 1
ATOM 9598 O O . PHE B 1 503 ? -15.906 -17.453 14.32 1 58.59 503 PHE B O 1
ATOM 9605 N N . SER B 1 504 ? -17.359 -17.578 16.031 1 60.16 504 SER B N 1
ATOM 9606 C CA . SER B 1 504 ? -18.078 -16.438 15.461 1 60.16 504 SER B CA 1
ATOM 9607 C C . SER B 1 504 ? -17.266 -15.156 15.586 1 60.16 504 SER B C 1
ATOM 9609 O O . SER B 1 504 ? -17.219 -14.344 14.656 1 60.16 504 SER B O 1
ATOM 9611 N N . GLU B 1 505 ? -16.547 -15.031 16.672 1 62.53 505 GLU B N 1
ATOM 9612 C CA . GLU B 1 505 ? -15.812 -13.781 16.828 1 62.53 505 GLU B CA 1
ATOM 9613 C C . GLU B 1 505 ? -14.656 -13.688 15.844 1 62.53 505 GLU B C 1
ATOM 9615 O O . GLU B 1 505 ? -14.367 -12.609 15.32 1 62.53 505 GLU B O 1
ATOM 9620 N N . LYS B 1 506 ? -14.141 -14.828 15.656 1 61.31 506 LYS B N 1
ATOM 9621 C CA . LYS B 1 506 ? -12.984 -14.859 14.766 1 61.31 506 LYS B CA 1
ATOM 9622 C C . LYS B 1 506 ? -13.398 -14.664 13.312 1 61.31 506 LYS B C 1
ATOM 9624 O O . LYS B 1 506 ? -12.672 -14.055 12.523 1 61.31 506 LYS B O 1
ATOM 9629 N N . LEU B 1 507 ? -14.609 -15.07 13.07 1 61.91 507 LEU B N 1
ATOM 9630 C CA . LEU B 1 507 ? -15.078 -15.047 11.688 1 61.91 507 LEU B CA 1
ATOM 9631 C C . LEU B 1 507 ? -15.742 -13.719 11.359 1 61.91 507 LEU B C 1
ATOM 9633 O O . LEU B 1 507 ? -15.555 -13.18 10.273 1 61.91 507 LEU B O 1
ATOM 9637 N N . TYR B 1 508 ? -16.469 -13.211 12.367 1 62.56 508 TYR B N 1
ATOM 9638 C CA . TYR B 1 508 ? -17.281 -12.039 12.039 1 62.56 508 TYR B CA 1
ATOM 9639 C C . TYR B 1 508 ? -16.719 -10.781 12.695 1 62.56 508 TYR B C 1
ATOM 9641 O O . TYR B 1 508 ? -17.062 -9.664 12.297 1 62.56 508 TYR B O 1
ATOM 9649 N N . GLY B 1 509 ? -15.703 -10.977 13.477 1 65.5 509 GLY B N 1
ATOM 9650 C CA . GLY B 1 509 ? -15.266 -9.82 14.234 1 65.5 509 GLY B CA 1
ATOM 9651 C C . GLY B 1 509 ? -16.281 -9.352 15.258 1 65.5 509 GLY B C 1
ATOM 9652 O O . GLY B 1 509 ? -17.438 -9.797 15.242 1 65.5 509 GLY B O 1
ATOM 9653 N N . ARG B 1 510 ? -16.047 -8.523 16.156 1 70.5 510 ARG B N 1
ATOM 9654 C CA . ARG B 1 510 ? -16.938 -8.016 17.188 1 70.5 510 ARG B CA 1
ATOM 9655 C C . ARG B 1 510 ? -18.094 -7.219 16.578 1 70.5 510 ARG B C 1
ATOM 9657 O O . ARG B 1 510 ? -19.219 -7.293 17.047 1 70.5 510 ARG B O 1
ATOM 9664 N N . ALA B 1 511 ? -17.734 -6.473 15.5 1 71.31 511 ALA B N 1
ATOM 9665 C CA . ALA B 1 511 ? -18.734 -5.652 14.844 1 71.31 511 ALA B CA 1
ATOM 9666 C C . ALA B 1 511 ? -19.828 -6.52 14.203 1 71.31 511 ALA B C 1
ATOM 9668 O O . ALA B 1 511 ? -21 -6.172 14.234 1 71.31 511 ALA B O 1
ATOM 9669 N N . GLY B 1 512 ? -19.375 -7.688 13.742 1 69.5 512 GLY B N 1
ATOM 9670 C CA . GLY B 1 512 ? -20.328 -8.578 13.094 1 69.5 512 GLY B CA 1
ATOM 9671 C C . GLY B 1 512 ? -21.219 -9.305 14.078 1 69.5 512 GLY B C 1
ATOM 9672 O O . GLY B 1 512 ? -22.266 -9.844 13.695 1 69.5 512 GLY B O 1
ATOM 9673 N N . LEU B 1 513 ? -20.844 -9.219 15.312 1 72.5 513 LEU B N 1
ATOM 9674 C CA . LEU B 1 513 ? -21.594 -9.945 16.328 1 72.5 513 LEU B CA 1
ATOM 9675 C C . LEU B 1 513 ? -22.594 -9.031 17.031 1 72.5 513 LEU B C 1
ATOM 9677 O O . LEU B 1 513 ? -23.328 -9.469 17.922 1 72.5 513 LEU B O 1
ATOM 9681 N N . MET B 1 514 ? -22.672 -7.859 16.578 1 84.56 514 MET B N 1
ATOM 9682 C CA . MET B 1 514 ? -23.594 -6.914 17.188 1 84.56 514 MET B CA 1
ATOM 9683 C C . MET B 1 514 ? -24.734 -6.57 16.234 1 84.56 514 MET B C 1
ATOM 9685 O O . MET B 1 514 ? -24.531 -6.508 15.016 1 84.56 514 MET B O 1
ATOM 9689 N N . ARG B 1 515 ? -25.859 -6.406 16.766 1 86.44 515 ARG B N 1
ATOM 9690 C CA . ARG B 1 515 ? -27.031 -6.109 15.969 1 86.44 515 ARG B CA 1
ATOM 9691 C C . ARG B 1 515 ? -26.969 -4.703 15.383 1 86.44 515 ARG B C 1
ATOM 9693 O O . ARG B 1 515 ? -26.406 -3.795 16 1 86.44 515 ARG B O 1
ATOM 9700 N N . SER B 1 516 ? -27.5 -4.617 14.18 1 89.06 516 SER B N 1
ATOM 9701 C CA . SER B 1 516 ? -27.547 -3.324 13.508 1 89.06 516 SER B CA 1
ATOM 9702 C C . SER B 1 516 ? -28.984 -2.904 13.219 1 89.06 516 SER B C 1
ATOM 9704 O O . SER B 1 516 ? -29.859 -3.754 13.047 1 89.06 516 SER B O 1
ATOM 9706 N N . VAL B 1 517 ? -29.25 -1.674 13.438 1 91.31 517 VAL B N 1
ATOM 9707 C CA . VAL B 1 517 ? -30.547 -1.1 13.117 1 91.31 517 VAL B CA 1
ATOM 9708 C C . VAL B 1 517 ? -30.406 -0.081 11.992 1 91.31 517 VAL B C 1
ATOM 9710 O O . VAL B 1 517 ? -29.328 0.499 11.805 1 91.31 517 VAL B O 1
ATOM 9713 N N . GLU B 1 518 ? -31.422 0.076 11.258 1 91.44 518 GLU B N 1
ATOM 9714 C CA . GLU B 1 518 ? -31.422 1.068 10.188 1 91.44 518 GLU B CA 1
ATOM 9715 C C . GLU B 1 518 ? -31.312 2.484 10.75 1 91.44 518 GLU B C 1
ATOM 9717 O O . GLU B 1 518 ? -31.906 2.789 11.789 1 91.44 518 GLU B O 1
ATOM 9722 N N . VAL B 1 519 ? -30.609 3.283 10.125 1 93.06 519 VAL B N 1
ATOM 9723 C CA . VAL B 1 519 ? -30.5 4.668 10.57 1 93.06 519 VAL B CA 1
ATOM 9724 C C . VAL B 1 519 ? -31.844 5.379 10.414 1 93.06 519 VAL B C 1
ATOM 9726 O O . VAL B 1 519 ? -32.281 5.617 9.289 1 93.06 519 VAL B O 1
ATOM 9729 N N . SER B 1 520 ? -32.438 5.762 11.484 1 92.75 520 SER B N 1
ATOM 9730 C CA . SER B 1 520 ? -33.719 6.434 11.461 1 92.75 520 SER B CA 1
ATOM 9731 C C . SER B 1 520 ? -33.594 7.879 10.992 1 92.75 520 SER B C 1
ATOM 9733 O O . SER B 1 520 ? -32.531 8.508 11.188 1 92.75 520 SER B O 1
ATOM 9735 N N . PRO B 1 521 ? -34.594 8.367 10.375 1 93.25 521 PRO B N 1
ATOM 9736 C CA . PRO B 1 521 ? -34.562 9.789 10.008 1 93.25 521 PRO B CA 1
ATOM 9737 C C . PRO B 1 521 ? -34.406 10.711 11.211 1 93.25 521 PRO B C 1
ATOM 9739 O O . PRO B 1 521 ? -33.812 11.789 11.094 1 93.25 521 PRO B O 1
ATOM 9742 N N . ALA B 1 522 ? -34.844 10.18 12.352 1 94.62 522 ALA B N 1
ATOM 9743 C CA . ALA B 1 522 ? -34.688 10.969 13.578 1 94.62 522 ALA B CA 1
ATOM 9744 C C . ALA B 1 522 ? -33.25 11.211 13.922 1 94.62 522 ALA B C 1
ATOM 9746 O O . ALA B 1 522 ? -32.875 12.297 14.359 1 94.62 522 ALA B O 1
ATOM 9747 N N . VAL B 1 523 ? -32.469 10.203 13.664 1 96.19 523 VAL B N 1
ATOM 9748 C CA . VAL B 1 523 ? -31.047 10.297 13.953 1 96.19 523 VAL B CA 1
ATOM 9749 C C . VAL B 1 523 ? -30.391 11.305 13.008 1 96.19 523 VAL B C 1
ATOM 9751 O O . VAL B 1 523 ? -29.641 12.18 13.445 1 96.19 523 VAL B O 1
ATOM 9754 N N . LYS B 1 524 ? -30.703 11.234 11.742 1 94.56 524 LYS B N 1
ATOM 9755 C CA . LYS B 1 524 ? -30.156 12.133 10.742 1 94.56 524 LYS B CA 1
ATOM 9756 C C . LYS B 1 524 ? -30.531 13.586 11.023 1 94.56 524 LYS B C 1
ATOM 9758 O O . LYS B 1 524 ? -29.703 14.484 10.953 1 94.56 524 LYS B O 1
ATOM 9763 N N . ASP B 1 525 ? -31.781 13.75 11.422 1 93.88 525 ASP B N 1
ATOM 9764 C CA . ASP B 1 525 ? -32.281 15.086 11.719 1 93.88 525 ASP B CA 1
ATOM 9765 C C . ASP B 1 525 ? -31.594 15.672 12.945 1 93.88 525 ASP B C 1
ATOM 9767 O O . ASP B 1 525 ? -31.234 16.859 12.953 1 93.88 525 ASP B O 1
ATOM 9771 N N . ALA B 1 526 ? -31.438 14.844 13.914 1 94.81 526 ALA B N 1
ATOM 9772 C CA . ALA B 1 526 ? -30.797 15.305 15.141 1 94.81 526 ALA B CA 1
ATOM 9773 C C . ALA B 1 526 ? -29.344 15.719 14.875 1 94.81 526 ALA B C 1
ATOM 9775 O O . ALA B 1 526 ? -28.891 16.75 15.375 1 94.81 526 ALA B O 1
ATOM 9776 N N . VAL B 1 527 ? -28.641 14.969 14.094 1 94.56 527 VAL B N 1
ATOM 9777 C CA . VAL B 1 527 ? -27.234 15.234 13.805 1 94.56 527 VAL B CA 1
ATOM 9778 C C . VAL B 1 527 ? -27.109 16.516 12.984 1 94.56 527 VAL B C 1
ATOM 9780 O O . VAL B 1 527 ? -26.266 17.359 13.273 1 94.56 527 VAL B O 1
ATOM 9783 N N . LEU B 1 528 ? -27.969 16.688 12.016 1 92.88 528 LEU B N 1
ATOM 9784 C CA . LEU B 1 528 ? -27.891 17.875 11.172 1 92.88 528 LEU B CA 1
ATOM 9785 C C . LEU B 1 528 ? -28.281 19.125 11.969 1 92.88 528 LEU B C 1
ATOM 9787 O O . LEU B 1 528 ? -27.703 20.188 11.773 1 92.88 528 LEU B O 1
ATOM 9791 N N . ARG B 1 529 ? -29.312 18.953 12.789 1 89.94 529 ARG B N 1
ATOM 9792 C CA . ARG B 1 529 ? -29.703 20.062 13.656 1 89.94 529 ARG B CA 1
ATOM 9793 C C . ARG B 1 529 ? -28.547 20.484 14.547 1 89.94 529 ARG B C 1
ATOM 9795 O O . ARG B 1 529 ? -28.281 21.688 14.695 1 89.94 529 ARG B O 1
ATOM 9802 N N . SER B 1 530 ? -27.891 19.531 15.086 1 90.5 530 SER B N 1
ATOM 9803 C CA . SER B 1 530 ? -26.75 19.828 15.945 1 90.5 530 SER B CA 1
ATOM 9804 C C . SER B 1 530 ? -25.609 20.438 15.148 1 90.5 530 SER B C 1
ATOM 9806 O O . SER B 1 530 ? -24.891 21.312 15.656 1 90.5 530 SER B O 1
ATOM 9808 N N . PHE B 1 531 ? -25.438 19.984 13.992 1 90.19 531 PHE B N 1
ATOM 9809 C CA . PHE B 1 531 ? -24.422 20.547 13.109 1 90.19 531 PHE B CA 1
ATOM 9810 C C . PHE B 1 531 ? -24.703 22.016 12.828 1 90.19 531 PHE B C 1
ATOM 9812 O O . PHE B 1 531 ? -23.812 22.859 12.898 1 90.19 531 PHE B O 1
ATOM 9819 N N . LYS B 1 532 ? -25.922 22.328 12.539 1 86.88 532 LYS B N 1
ATOM 9820 C CA . LYS B 1 532 ? -26.344 23.703 12.25 1 86.88 532 LYS B CA 1
ATOM 9821 C C . LYS B 1 532 ? -26.141 24.609 13.469 1 86.88 532 LYS B C 1
ATOM 9823 O O . LYS B 1 532 ? -25.703 25.75 13.336 1 86.88 532 LYS B O 1
ATOM 9828 N N . SER B 1 533 ? -26.391 24.016 14.547 1 83.62 533 SER B N 1
ATOM 9829 C CA . SER B 1 533 ? -26.25 24.781 15.781 1 83.62 533 SER B CA 1
ATOM 9830 C C . SER B 1 533 ? -24.781 25.031 16.125 1 83.62 533 SER B C 1
ATOM 9832 O O . SER B 1 533 ? -24.422 26.094 16.625 1 83.62 533 SER B O 1
ATOM 9834 N N . SER B 1 534 ? -23.969 24.062 15.836 1 80.5 534 SER B N 1
ATOM 9835 C CA . SER B 1 534 ? -22.562 24.141 16.203 1 80.5 534 SER B CA 1
ATOM 9836 C C . SER B 1 534 ? -21.766 25 15.227 1 80.5 534 SER B C 1
ATOM 9838 O O . SER B 1 534 ? -20.844 25.719 15.625 1 80.5 534 SER B O 1
ATOM 9840 N N . TYR B 1 535 ? -22.156 25 13.953 1 76.88 535 TYR B N 1
ATOM 9841 C CA . TYR B 1 535 ? -21.297 25.625 12.945 1 76.88 535 TYR B CA 1
ATOM 9842 C C . TYR B 1 535 ? -22.078 26.656 12.148 1 76.88 535 TYR B C 1
ATOM 9844 O O . TYR B 1 535 ? -21.484 27.406 11.359 1 76.88 535 TYR B O 1
ATOM 9852 N N . GLY B 1 536 ? -23.359 26.719 12.258 1 70.06 536 GLY B N 1
ATOM 9853 C CA . GLY B 1 536 ? -24.188 27.609 11.453 1 70.06 536 GLY B CA 1
ATOM 9854 C C . GLY B 1 536 ? -24 29.078 11.797 1 70.06 536 GLY B C 1
ATOM 9855 O O . GLY B 1 536 ? -24.203 29.953 10.945 1 70.06 536 GLY B O 1
ATOM 9856 N N . GLY B 1 537 ? -23.797 29.438 13.125 1 59.44 537 GLY B N 1
ATOM 9857 C CA . GLY B 1 537 ? -23.688 30.844 13.484 1 59.44 537 GLY B CA 1
ATOM 9858 C C . GLY B 1 537 ? -22.328 31.438 13.18 1 59.44 537 GLY B C 1
ATOM 9859 O O . GLY B 1 537 ? -21.969 32.469 13.719 1 59.44 537 GLY B O 1
ATOM 9860 N N . LEU B 1 538 ? -21.516 30.719 12.523 1 53.22 538 LEU B N 1
ATOM 9861 C CA . LEU B 1 538 ? -20.172 31.219 12.25 1 53.22 538 LEU B CA 1
ATOM 9862 C C . LEU B 1 538 ? -20.203 32.375 11.242 1 53.22 538 LEU B C 1
ATOM 9864 O O . LEU B 1 538 ? -20.844 32.25 10.195 1 53.22 538 LEU B O 1
ATOM 9868 N N . ASP B 1 539 ? -20 33.625 11.883 1 48.91 539 ASP B N 1
ATOM 9869 C CA . ASP B 1 539 ? -19.875 34.812 11.047 1 48.91 539 ASP B CA 1
ATOM 9870 C C . ASP B 1 539 ? -18.812 34.625 9.969 1 48.91 539 ASP B C 1
ATOM 9872 O O . ASP B 1 539 ? -17.906 33.812 10.125 1 48.91 539 ASP B O 1
ATOM 9876 N N . LYS B 1 540 ? -18.953 35.5 9.047 1 48.72 540 LYS B N 1
ATOM 9877 C CA . LYS B 1 540 ? -18.031 35.594 7.918 1 48.72 540 LYS B CA 1
ATOM 9878 C C . LYS B 1 540 ? -16.609 35.875 8.383 1 48.72 540 LYS B C 1
ATOM 9880 O O . LYS B 1 540 ? -16.375 36.844 9.125 1 48.72 540 LYS B O 1
ATOM 9885 N N . GLY B 1 541 ? -15.664 34.938 8.117 1 47.34 541 GLY B N 1
ATOM 9886 C CA . GLY B 1 541 ? -14.273 35.188 8.484 1 47.34 541 GLY B CA 1
ATOM 9887 C C . GLY B 1 541 ? -13.82 34.375 9.672 1 47.34 541 GLY B C 1
ATOM 9888 O O . GLY B 1 541 ? -12.633 34.312 9.992 1 47.34 541 GLY B O 1
ATOM 9889 N N . SER B 1 542 ? -14.852 33.906 10.422 1 49.69 542 SER B N 1
ATOM 9890 C CA . SER B 1 542 ? -14.406 33.219 11.625 1 49.69 542 SER B CA 1
ATOM 9891 C C . SER B 1 542 ? -14.047 31.766 11.312 1 49.69 542 SER B C 1
ATOM 9893 O O . SER B 1 542 ? -14.633 31.141 10.422 1 49.69 542 SER B O 1
ATOM 9895 N N . THR B 1 543 ? -12.883 31.406 11.594 1 50.62 543 THR B N 1
ATOM 9896 C CA . THR B 1 543 ? -12.359 30.078 11.352 1 50.62 543 THR B CA 1
ATOM 9897 C C . THR B 1 543 ? -13.133 29.031 12.156 1 50.62 543 THR B C 1
ATOM 9899 O O . THR B 1 543 ? -13.375 29.219 13.352 1 50.62 543 THR B O 1
ATOM 9902 N N . PRO B 1 544 ? -13.898 28.234 11.461 1 49.44 544 PRO B N 1
ATOM 9903 C CA . PRO B 1 544 ? -14.586 27.172 12.18 1 49.44 544 PRO B CA 1
ATOM 9904 C C . PRO B 1 544 ? -13.773 26.609 13.344 1 49.44 544 PRO B C 1
ATOM 9906 O O . PRO B 1 544 ? -14.344 26.125 14.328 1 49.44 544 PRO B O 1
ATOM 9909 N N . ALA B 1 545 ? -12.461 26.641 13.188 1 48 545 ALA B N 1
ATOM 9910 C CA . ALA B 1 545 ? -11.609 26.188 14.281 1 48 545 ALA B CA 1
ATOM 9911 C C . ALA B 1 545 ? -11.914 26.938 15.57 1 48 545 ALA B C 1
ATOM 9913 O O . ALA B 1 545 ? -11.805 26.375 16.656 1 48 545 ALA B O 1
ATOM 9914 N N . ALA B 1 546 ? -12.18 28.25 15.422 1 43.62 546 ALA B N 1
ATOM 9915 C CA . ALA B 1 546 ? -12.406 29.109 16.578 1 43.62 546 ALA B CA 1
ATOM 9916 C C . ALA B 1 546 ? -13.68 28.703 17.328 1 43.62 546 ALA B C 1
ATOM 9918 O O . ALA B 1 546 ? -13.828 28.984 18.516 1 43.62 546 ALA B O 1
ATOM 9919 N N . HIS B 1 547 ? -14.586 28.328 16.641 1 44.16 547 HIS B N 1
ATOM 9920 C CA . HIS B 1 547 ? -15.852 28.016 17.297 1 44.16 547 HIS B CA 1
ATOM 9921 C C . HIS B 1 547 ? -16 26.516 17.516 1 44.16 547 HIS B C 1
ATOM 9923 O O . HIS B 1 547 ? -17.109 26.016 17.688 1 44.16 547 HIS B O 1
ATOM 9929 N N . LEU B 1 548 ? -14.938 25.953 17.375 1 46.16 548 LEU B N 1
ATOM 9930 C CA . LEU B 1 548 ? -14.867 24.516 17.609 1 46.16 548 LEU B CA 1
ATOM 9931 C C . LEU B 1 548 ? -15.555 24.141 18.922 1 46.16 548 LEU B C 1
ATOM 9933 O O . LEU B 1 548 ? -15.164 24.625 20 1 46.16 548 LEU B O 1
ATOM 9937 N N . VAL B 1 549 ? -16.766 23.953 18.938 1 41.69 549 VAL B N 1
ATOM 9938 C CA . VAL B 1 549 ? -17.562 23.5 20.062 1 41.69 549 VAL B CA 1
ATOM 9939 C C . VAL B 1 549 ? -16.812 22.438 20.844 1 41.69 549 VAL B C 1
ATOM 9941 O O . VAL B 1 549 ? -16.547 21.344 20.328 1 41.69 549 VAL B O 1
ATOM 9944 N N . GLY B 1 550 ? -15.82 22.812 21.5 1 41.69 550 GLY B N 1
ATOM 9945 C CA . GLY B 1 550 ? -15.547 21.844 22.547 1 41.69 550 GLY B CA 1
ATOM 9946 C C . GLY B 1 550 ? -16.797 21.156 23.078 1 41.69 550 GLY B C 1
ATOM 9947 O O . GLY B 1 550 ? -17.906 21.609 22.812 1 41.69 550 GLY B O 1
ATOM 9948 N N . LEU B 1 551 ? -16.766 19.938 23.469 1 44.03 551 LEU B N 1
ATOM 9949 C CA . LEU B 1 551 ? -17.891 19.359 24.203 1 44.03 551 LEU B CA 1
ATOM 9950 C C . LEU B 1 551 ? -18.562 20.422 25.062 1 44.03 551 LEU B C 1
ATOM 9952 O O . LEU B 1 551 ? -19.266 20.094 26.031 1 44.03 551 LEU B O 1
ATOM 9956 N N . GLY B 1 552 ? -18.312 21.656 24.953 1 43.72 552 GLY B N 1
ATOM 9957 C CA . GLY B 1 552 ? -18.656 22.703 25.922 1 43.72 552 GLY B CA 1
ATOM 9958 C C . GLY B 1 552 ? -20.141 22.938 26.031 1 43.72 552 GLY B C 1
ATOM 9959 O O . GLY B 1 552 ? -20.625 23.453 27.047 1 43.72 552 GLY B O 1
ATOM 9960 N N . GLY B 1 553 ? -20.797 22.875 25.016 1 44.03 553 GLY B N 1
ATOM 9961 C CA . GLY B 1 553 ? -22.172 23.312 25.219 1 44.03 553 GLY B CA 1
ATOM 9962 C C . GLY B 1 553 ? -22.906 22.484 26.266 1 44.03 553 GLY B C 1
ATOM 9963 O O . GLY B 1 553 ? -22.516 22.453 27.422 1 44.03 553 GLY B O 1
ATOM 9964 N N . LYS B 1 554 ? -23.906 21.75 25.859 1 46.62 554 LYS B N 1
ATOM 9965 C CA . LYS B 1 554 ? -24.812 20.938 26.656 1 46.62 554 LYS B CA 1
ATOM 9966 C C . LYS B 1 554 ? -24.078 19.75 27.297 1 46.62 554 LYS B C 1
ATOM 9968 O O . LYS B 1 554 ? -24.484 19.266 28.359 1 46.62 554 LYS B O 1
ATOM 9973 N N . VAL B 1 555 ? -23 19.312 26.578 1 49.91 555 VAL B N 1
ATOM 9974 C CA . VAL B 1 555 ? -22.203 18.188 27.094 1 49.91 555 VAL B CA 1
ATOM 9975 C C . VAL B 1 555 ? -21.516 18.609 28.391 1 49.91 555 VAL B C 1
ATOM 9977 O O . VAL B 1 555 ? -21.438 17.812 29.344 1 49.91 555 VAL B O 1
ATOM 9980 N N . ASP B 1 556 ? -20.938 19.828 28.453 1 50.88 556 ASP B N 1
ATOM 9981 C CA . ASP B 1 556 ? -20.234 20.297 29.656 1 50.88 556 ASP B CA 1
ATOM 9982 C C . ASP B 1 556 ? -21.203 20.406 30.844 1 50.88 556 ASP B C 1
ATOM 9984 O O . ASP B 1 556 ? -20.797 20.188 31.984 1 50.88 556 ASP B O 1
ATOM 9988 N N . SER B 1 557 ? -22.453 20.734 30.5 1 50.66 557 SER B N 1
ATOM 9989 C CA . SER B 1 557 ? -23.375 20.984 31.594 1 50.66 557 SER B CA 1
ATOM 9990 C C . SER B 1 557 ? -23.797 19.688 32.281 1 50.66 557 SER B C 1
ATOM 9992 O O . SER B 1 557 ? -24.016 19.641 33.469 1 50.66 557 SER B O 1
ATOM 9994 N N . TRP B 1 558 ? -24.188 18.75 31.531 1 53.94 558 TRP B N 1
ATOM 9995 C CA . TRP B 1 558 ? -24.672 17.484 32.094 1 53.94 558 TRP B CA 1
ATOM 9996 C C . TRP B 1 558 ? -23.531 16.5 32.281 1 53.94 558 TRP B C 1
ATOM 9998 O O . TRP B 1 558 ? -23.438 15.852 33.344 1 53.94 558 TRP B O 1
ATOM 10008 N N . ALA B 1 559 ? -22.781 16.484 31.266 1 56.12 559 ALA B N 1
ATOM 10009 C CA . ALA B 1 559 ? -21.781 15.422 31.406 1 56.12 559 ALA B CA 1
ATOM 10010 C C . ALA B 1 559 ? -20.594 15.891 32.219 1 56.12 559 ALA B C 1
ATOM 10012 O O . ALA B 1 559 ? -20.734 16.719 33.125 1 56.12 559 ALA B O 1
ATOM 10013 N N . TRP B 1 560 ? -19.234 15.836 31.781 1 51.47 560 TRP B N 1
ATOM 10014 C CA . TRP B 1 560 ? -17.953 16 32.469 1 51.47 560 TRP B CA 1
ATOM 10015 C C . TRP B 1 560 ? -17.5 17.453 32.406 1 51.47 560 TRP B C 1
ATOM 10017 O O . TRP B 1 560 ? -17.844 18.188 31.453 1 51.47 560 TRP B O 1
ATOM 10027 N N . PRO B 1 561 ? -17.219 18.078 33.594 1 47.09 561 PRO B N 1
ATOM 10028 C CA . PRO B 1 561 ? -16.438 19.312 33.438 1 47.09 561 PRO B CA 1
ATOM 10029 C C . PRO B 1 561 ? -15.68 19.375 32.125 1 47.09 561 PRO B C 1
ATOM 10031 O O . PRO B 1 561 ? -15.375 18.328 31.531 1 47.09 561 PRO B O 1
ATOM 10034 N N . ALA B 1 562 ? -15.523 20.594 31.562 1 42.25 562 ALA B N 1
ATOM 10035 C CA . ALA B 1 562 ? -14.977 20.984 30.266 1 42.25 562 ALA B CA 1
ATOM 10036 C C . ALA B 1 562 ? -13.938 20 29.781 1 42.25 562 ALA B C 1
ATOM 10038 O O . ALA B 1 562 ? -12.922 19.766 30.453 1 42.25 562 ALA B O 1
ATOM 10039 N N . ILE B 1 563 ? -14.289 19.031 29.219 1 42.59 563 ILE B N 1
ATOM 10040 C CA . ILE B 1 563 ? -13.281 18.219 28.547 1 42.59 563 ILE B CA 1
ATOM 10041 C C . ILE B 1 563 ? -12.039 19.078 28.281 1 42.59 563 ILE B C 1
ATOM 10043 O O . ILE B 1 563 ? -10.922 18.562 28.266 1 42.59 563 ILE B O 1
ATOM 10047 N N . GLY B 1 564 ? -12.117 20.297 27.641 1 40.47 564 GLY B N 1
ATOM 10048 C CA . GLY B 1 564 ? -11.047 21.203 27.266 1 40.47 564 GLY B CA 1
ATOM 10049 C C . GLY B 1 564 ? -10.297 21.766 28.453 1 40.47 564 GLY B C 1
ATOM 10050 O O . GLY B 1 564 ? -9.344 22.531 28.266 1 40.47 564 GLY B O 1
ATOM 10051 N N . ALA B 1 565 ? -11.031 22.359 29.375 1 38 565 ALA B N 1
ATOM 10052 C CA . ALA B 1 565 ? -10.359 23.266 30.297 1 38 565 ALA B CA 1
ATOM 10053 C C . ALA B 1 565 ? -9.125 22.609 30.906 1 38 565 ALA B C 1
ATOM 10055 O O . ALA B 1 565 ? -8.094 23.266 31.094 1 38 565 ALA B O 1
ATOM 10056 N N . GLY B 1 566 ? -9.328 21.891 32.125 1 34.62 566 GLY B N 1
ATOM 10057 C CA . GLY B 1 566 ? -8.102 21.609 32.844 1 34.62 566 GLY B CA 1
ATOM 10058 C C . GLY B 1 566 ? -7.199 20.609 32.125 1 34.62 566 GLY B C 1
ATOM 10059 O O . GLY B 1 566 ? -7.371 20.359 30.938 1 34.62 566 GLY B O 1
ATOM 10060 N N . SER B 1 567 ? -6.789 19.484 33.031 1 37.59 567 SER B N 1
ATOM 10061 C CA . SER B 1 567 ? -5.633 18.609 32.844 1 37.59 567 SER B CA 1
ATOM 10062 C C . SER B 1 567 ? -5.785 17.75 31.609 1 37.59 567 SER B C 1
ATOM 10064 O O . SER B 1 567 ? -6.898 17.359 31.25 1 37.59 567 SER B O 1
ATOM 10066 N N . GLY B 1 568 ? -5.035 17.672 30.5 1 43.53 568 GLY B N 1
ATOM 10067 C CA . GLY B 1 568 ? -4.523 16.875 29.391 1 43.53 568 GLY B CA 1
ATOM 10068 C C . GLY B 1 568 ? -5.148 15.5 29.312 1 43.53 568 GLY B C 1
ATOM 10069 O O . GLY B 1 568 ? -4.84 14.727 28.406 1 43.53 568 GLY B O 1
ATOM 10070 N N . THR B 1 569 ? -5.758 14.773 30.391 1 51.25 569 THR B N 1
ATOM 10071 C CA . THR B 1 569 ? -5.887 13.336 30.562 1 51.25 569 THR B CA 1
ATOM 10072 C C . THR B 1 569 ? -7.301 12.867 30.234 1 51.25 569 THR B C 1
ATOM 10074 O O . THR B 1 569 ? -7.68 11.734 30.547 1 51.25 569 THR B O 1
ATOM 10077 N N . SER B 1 570 ? -8.289 13.68 29.75 1 65 570 SER B N 1
ATOM 10078 C CA . SER B 1 570 ? -9.625 13.086 29.766 1 65 570 SER B CA 1
ATOM 10079 C C . SER B 1 570 ? -9.852 12.188 28.562 1 65 570 SER B C 1
ATOM 10081 O O . SER B 1 570 ? -9.508 12.555 27.438 1 65 570 SER B O 1
ATOM 10083 N N . SER B 1 571 ? -10.352 10.844 28.812 1 86.19 571 SER B N 1
ATOM 10084 C CA . SER B 1 571 ? -10.602 9.781 27.844 1 86.19 571 SER B CA 1
ATOM 10085 C C . SER B 1 571 ? -12 9.906 27.25 1 86.19 571 SER B C 1
ATOM 10087 O O . SER B 1 571 ? -12.992 9.953 27.984 1 86.19 571 SER B O 1
ATOM 10089 N N . THR B 1 572 ? -12.188 10.172 26.016 1 88.56 572 THR B N 1
ATOM 10090 C CA . THR B 1 572 ? -13.469 10.18 25.312 1 88.56 572 THR B CA 1
ATOM 10091 C C . THR B 1 572 ? -14.195 8.852 25.516 1 88.56 572 THR B C 1
ATOM 10093 O O . THR B 1 572 ? -15.422 8.828 25.609 1 88.56 572 THR B O 1
ATOM 10096 N N . THR B 1 573 ? -13.438 7.883 25.672 1 92.94 573 THR B N 1
ATOM 10097 C CA . THR B 1 573 ? -14.008 6.555 25.859 1 92.94 573 THR B CA 1
ATOM 10098 C C . THR B 1 573 ? -14.781 6.484 27.172 1 92.94 573 THR B C 1
ATOM 10100 O O . THR B 1 573 ? -15.914 6.016 27.203 1 92.94 573 THR B O 1
ATOM 10103 N N . GLU B 1 574 ? -14.188 6.969 28.219 1 92.25 574 GLU B N 1
ATOM 10104 C CA . GLU B 1 574 ? -14.836 6.945 29.531 1 92.25 574 GLU B CA 1
ATOM 10105 C C . GLU B 1 574 ? -16.078 7.84 29.562 1 92.25 574 GLU B C 1
ATOM 10107 O O . GLU B 1 574 ? -17.078 7.488 30.172 1 92.25 574 GLU B O 1
ATOM 10112 N N . HIS B 1 575 ? -15.953 8.859 28.859 1 91.31 575 HIS B N 1
ATOM 10113 C CA . HIS B 1 575 ? -17.094 9.773 28.781 1 91.31 575 HIS B CA 1
ATOM 10114 C C . HIS B 1 575 ? -18.266 9.133 28.047 1 91.31 575 HIS B C 1
ATOM 10116 O O . HIS B 1 575 ? -19.406 9.258 28.484 1 91.31 575 HIS B O 1
ATOM 10122 N N . ILE B 1 576 ? -18 8.523 26.969 1 94.5 576 ILE B N 1
ATOM 10123 C CA . ILE B 1 576 ? -19.047 7.859 26.188 1 94.5 576 ILE B CA 1
ATOM 10124 C C . ILE B 1 576 ? -19.719 6.777 27.031 1 94.5 576 ILE B C 1
ATOM 10126 O O . ILE B 1 576 ? -20.938 6.695 27.078 1 94.5 576 ILE B O 1
ATOM 10130 N N . LEU B 1 577 ? -18.922 6.023 27.734 1 95.31 577 LEU B N 1
ATOM 10131 C CA . LEU B 1 577 ? -19.469 4.906 28.516 1 95.31 577 LEU B CA 1
ATOM 10132 C C . LEU B 1 577 ? -20.312 5.41 29.688 1 95.31 577 LEU B C 1
ATOM 10134 O O . LEU B 1 577 ? -21.391 4.895 29.938 1 95.31 577 LEU B O 1
ATOM 10138 N N . ALA B 1 578 ? -19.797 6.391 30.375 1 93.75 578 ALA B N 1
ATOM 10139 C CA . ALA B 1 578 ? -20.531 6.949 31.516 1 93.75 578 ALA B CA 1
ATOM 10140 C C . ALA B 1 578 ? -21.859 7.551 31.062 1 93.75 578 ALA B C 1
ATOM 10142 O O . ALA B 1 578 ? -22.906 7.285 31.656 1 93.75 578 ALA B O 1
ATOM 10143 N N . CYS B 1 579 ? -21.812 8.336 30.016 1 94.94 579 CYS B N 1
ATOM 10144 C CA . CYS B 1 579 ? -23.016 8.961 29.5 1 94.94 579 CYS B CA 1
ATOM 10145 C C . CYS B 1 579 ? -24 7.918 28.969 1 94.94 579 CYS B C 1
ATOM 10147 O O . CYS B 1 579 ? -25.203 8.086 29.062 1 94.94 579 CYS B O 1
ATOM 10149 N N . HIS B 1 580 ? -23.484 6.883 28.344 1 96.38 580 HIS B N 1
ATOM 10150 C CA . HIS B 1 580 ? -24.328 5.793 27.844 1 96.38 580 HIS B CA 1
ATOM 10151 C C . HIS B 1 580 ? -25.062 5.109 28.984 1 96.38 580 HIS B C 1
ATOM 10153 O O . HIS B 1 580 ? -26.266 4.84 28.875 1 96.38 580 HIS B O 1
ATOM 10159 N N . ILE B 1 581 ? -24.375 4.863 30.047 1 95 581 ILE B N 1
ATOM 10160 C CA . ILE B 1 581 ? -24.984 4.238 31.203 1 95 581 ILE B CA 1
ATOM 10161 C C . ILE B 1 581 ? -26.062 5.152 31.781 1 95 581 ILE B C 1
ATOM 10163 O O . ILE B 1 581 ? -27.172 4.699 32.062 1 95 581 ILE B O 1
ATOM 10167 N N . GLY B 1 582 ? -25.781 6.441 31.906 1 94.38 582 GLY B N 1
ATOM 10168 C CA . GLY B 1 582 ? -26.766 7.402 32.375 1 94.38 582 GLY B CA 1
ATOM 10169 C C . GLY B 1 582 ? -28 7.453 31.5 1 94.38 582 GLY B C 1
ATOM 10170 O O . GLY B 1 582 ? -29.125 7.5 32 1 94.38 582 GLY B O 1
ATOM 10171 N N . THR B 1 583 ? -27.781 7.465 30.172 1 95.25 583 THR B N 1
ATOM 10172 C CA . THR B 1 583 ? -28.875 7.504 29.219 1 95.25 583 THR B CA 1
ATOM 10173 C C . THR B 1 583 ? -29.719 6.234 29.328 1 95.25 583 THR B C 1
ATOM 10175 O O . THR B 1 583 ? -30.953 6.293 29.266 1 95.25 583 THR B O 1
ATOM 10178 N N . ARG B 1 584 ? -29.094 5.137 29.453 1 95.06 584 ARG B N 1
ATOM 10179 C CA . ARG B 1 584 ? -29.812 3.875 29.547 1 95.06 584 ARG B CA 1
ATOM 10180 C C . ARG B 1 584 ? -30.641 3.812 30.828 1 95.06 584 ARG B C 1
ATOM 10182 O O . ARG B 1 584 ? -31.781 3.322 30.812 1 95.06 584 ARG B O 1
ATOM 10189 N N . LEU B 1 585 ? -30.109 4.23 31.922 1 93.75 585 LEU B N 1
ATOM 10190 C CA . LEU B 1 585 ? -30.859 4.273 33.156 1 93.75 585 LEU B CA 1
ATOM 10191 C C . LEU B 1 585 ? -32.094 5.141 33.031 1 93.75 585 LEU B C 1
ATOM 10193 O O . LEU B 1 585 ? -33.188 4.773 33.5 1 93.75 585 LEU B O 1
ATOM 10197 N N . PHE B 1 586 ? -31.906 6.234 32.344 1 93.19 586 PHE B N 1
ATOM 10198 C CA . PHE B 1 586 ? -33.062 7.113 32.094 1 93.19 586 PHE B CA 1
ATOM 10199 C C . PHE B 1 586 ? -34.094 6.422 31.25 1 93.19 586 PHE B C 1
ATOM 10201 O O . PHE B 1 586 ? -35.312 6.547 31.5 1 93.19 586 PHE B O 1
ATOM 10208 N N . GLU B 1 587 ? -33.656 5.734 30.219 1 92.62 587 GLU B N 1
ATOM 10209 C CA . GLU B 1 587 ? -34.562 4.984 29.344 1 92.62 587 GLU B CA 1
ATOM 10210 C C . GLU B 1 587 ? -35.312 3.92 30.125 1 92.62 587 GLU B C 1
ATOM 10212 O O . GLU B 1 587 ? -36.531 3.713 29.891 1 92.62 587 GLU B O 1
ATOM 10217 N N . ILE B 1 588 ? -34.656 3.24 30.984 1 89.75 588 ILE B N 1
ATOM 10218 C CA . ILE B 1 588 ? -35.281 2.176 31.781 1 89.75 588 ILE B CA 1
ATOM 10219 C C . ILE B 1 588 ? -36.375 2.762 32.656 1 89.75 588 ILE B C 1
ATOM 10221 O O . ILE B 1 588 ? -37.469 2.199 32.781 1 89.75 588 ILE B O 1
ATOM 10225 N N . LYS B 1 589 ? -36.125 3.832 33.25 1 89.19 589 LYS B N 1
ATOM 10226 C CA . LYS B 1 589 ? -37.062 4.453 34.156 1 89.19 589 LYS B CA 1
ATOM 10227 C C . LYS B 1 589 ? -38.312 4.898 33.406 1 89.19 589 LYS B C 1
ATOM 10229 O O . LYS B 1 589 ? -39.438 4.777 33.906 1 89.19 589 LYS B O 1
ATOM 10234 N N . TYR B 1 590 ? -38.156 5.363 32.156 1 84.69 590 TYR B N 1
ATOM 10235 C CA . TYR B 1 590 ? -39.281 5.988 31.469 1 84.69 590 TYR B CA 1
ATOM 10236 C C . TYR B 1 590 ? -39.688 5.18 30.234 1 84.69 590 TYR B C 1
ATOM 10238 O O . TYR B 1 590 ? -40.25 5.719 29.297 1 84.69 590 TYR B O 1
ATOM 10246 N N . SER B 1 591 ? -39.25 3.945 30.062 1 73.94 591 SER B N 1
ATOM 10247 C CA . SER B 1 591 ? -39.531 3.08 28.922 1 73.94 591 SER B CA 1
ATOM 10248 C C . SER B 1 591 ? -41.031 2.969 28.672 1 73.94 591 SER B C 1
ATOM 10250 O O . SER B 1 591 ? -41.469 2.793 27.531 1 73.94 591 SER B O 1
ATOM 10252 N N . HIS B 1 592 ? -41.906 3.104 29.656 1 61.72 592 HIS B N 1
ATOM 10253 C CA . HIS B 1 592 ? -43.344 2.832 29.594 1 61.72 592 HIS B CA 1
ATOM 10254 C C . HIS B 1 592 ? -44.125 4.059 29.125 1 61.72 592 HIS B C 1
ATOM 10256 O O . HIS B 1 592 ? -45.312 3.965 28.797 1 61.72 592 HIS B O 1
ATOM 10262 N N . ALA B 1 593 ? -43.5 5.191 28.859 1 61.03 593 ALA B N 1
ATOM 10263 C CA . ALA B 1 593 ? -44.219 6.441 28.656 1 61.03 593 ALA B CA 1
ATOM 10264 C C . ALA B 1 593 ? -44.562 6.648 27.188 1 61.03 593 ALA B C 1
ATOM 10266 O O . ALA B 1 593 ? -43.781 6.34 26.312 1 61.03 593 ALA B O 1
ATOM 10267 N N . ALA B 1 594 ? -45.875 6.652 26.828 1 66.75 594 ALA B N 1
ATOM 10268 C CA . ALA B 1 594 ? -46.344 7.031 25.5 1 66.75 594 ALA B CA 1
ATOM 10269 C C . ALA B 1 594 ? -45.938 8.469 25.172 1 66.75 594 ALA B C 1
ATOM 10271 O O . ALA B 1 594 ? -46.219 9.383 25.938 1 66.75 594 ALA B O 1
ATOM 10272 N N . TYR B 1 595 ? -44.969 8.633 24.234 1 70.69 595 TYR B N 1
ATOM 10273 C CA . TYR B 1 595 ? -44.5 9.969 23.906 1 70.69 595 TYR B CA 1
ATOM 10274 C C . TYR B 1 595 ? -45.125 10.469 22.609 1 70.69 595 TYR B C 1
ATOM 10276 O O . TYR B 1 595 ? -45.469 9.672 21.734 1 70.69 595 TYR B O 1
ATOM 10284 N N . PRO B 1 596 ? -45.438 11.852 22.578 1 72.44 596 PRO B N 1
ATOM 10285 C CA . PRO B 1 596 ? -45.75 12.445 21.281 1 72.44 596 PRO B CA 1
ATOM 10286 C C . PRO B 1 596 ? -44.688 12.156 20.219 1 72.44 596 PRO B C 1
ATOM 10288 O O . PRO B 1 596 ? -43.594 11.719 20.547 1 72.44 596 PRO B O 1
ATOM 10291 N N . ALA B 1 597 ? -45.188 12.375 19.031 1 73.38 597 ALA B N 1
ATOM 10292 C CA . ALA B 1 597 ? -44.375 12 17.875 1 73.38 597 ALA B CA 1
ATOM 10293 C C . ALA B 1 597 ? -43 12.664 17.938 1 73.38 597 ALA B C 1
ATOM 10295 O O . ALA B 1 597 ? -41.969 12.016 17.656 1 73.38 597 ALA B O 1
ATOM 10296 N N . SER B 1 598 ? -42.969 13.898 18.25 1 76.81 598 SER B N 1
ATOM 10297 C CA . SER B 1 598 ? -41.688 14.617 18.297 1 76.81 598 SER B CA 1
ATOM 10298 C C . SER B 1 598 ? -40.781 14.078 19.391 1 76.81 598 SER B C 1
ATOM 10300 O O . SER B 1 598 ? -39.594 13.906 19.188 1 76.81 598 SER B O 1
ATOM 10302 N N . ALA B 1 599 ? -41.344 13.852 20.516 1 85.88 599 ALA B N 1
ATOM 10303 C CA . ALA B 1 599 ? -40.562 13.305 21.641 1 85.88 599 ALA B CA 1
ATOM 10304 C C . ALA B 1 599 ? -40.125 11.875 21.359 1 85.88 599 ALA B C 1
ATOM 10306 O O . ALA B 1 599 ? -39.031 11.469 21.766 1 85.88 599 ALA B O 1
ATOM 10307 N N . ALA B 1 600 ? -40.938 11.273 20.562 1 90.5 600 ALA B N 1
ATOM 10308 C CA . ALA B 1 600 ? -40.562 9.914 20.172 1 90.5 600 ALA B CA 1
ATOM 10309 C C . ALA B 1 600 ? -39.375 9.906 19.234 1 90.5 600 ALA B C 1
ATOM 10311 O O . ALA B 1 600 ? -38.5 9.031 19.328 1 90.5 600 ALA B O 1
ATOM 10312 N N . ALA B 1 601 ? -39.344 10.867 18.359 1 93.5 601 ALA B N 1
ATOM 10313 C CA . ALA B 1 601 ? -38.219 10.984 17.438 1 93.5 601 ALA B CA 1
ATOM 10314 C C . ALA B 1 601 ? -36.938 11.297 18.188 1 93.5 601 ALA B C 1
ATOM 10316 O O . ALA B 1 601 ? -35.875 10.719 17.891 1 93.5 601 ALA B O 1
ATOM 10317 N N . ASP B 1 602 ? -37.031 12.133 19.141 1 93.81 602 ASP B N 1
ATOM 10318 C CA . ASP B 1 602 ? -35.875 12.492 19.922 1 93.81 602 ASP B CA 1
ATOM 10319 C C . ASP B 1 602 ? -35.406 11.32 20.781 1 93.81 602 ASP B C 1
ATOM 10321 O O . ASP B 1 602 ? -34.188 11.117 20.969 1 93.81 602 ASP B O 1
ATOM 10325 N N . MET B 1 603 ? -36.375 10.648 21.281 1 94.69 603 MET B N 1
ATOM 10326 C CA . MET B 1 603 ? -36.031 9.461 22.062 1 94.69 603 MET B CA 1
ATOM 10327 C C . MET B 1 603 ? -35.281 8.445 21.188 1 94.69 603 MET B C 1
ATOM 10329 O O . MET B 1 603 ? -34.281 7.887 21.594 1 94.69 603 MET B O 1
ATOM 10333 N N . THR B 1 604 ? -35.781 8.266 20.031 1 94.81 604 THR B N 1
ATOM 10334 C CA . THR B 1 604 ? -35.156 7.32 19.094 1 94.81 604 THR B CA 1
ATOM 10335 C C . THR B 1 604 ? -33.75 7.77 18.75 1 94.81 604 THR B C 1
ATOM 10337 O O . THR B 1 604 ? -32.812 6.961 18.75 1 94.81 604 THR B O 1
ATOM 10340 N N . ALA B 1 605 ? -33.625 8.984 18.469 1 96.5 605 ALA B N 1
ATOM 10341 C CA . ALA B 1 605 ? -32.312 9.523 18.109 1 96.5 605 ALA B CA 1
ATOM 10342 C C . ALA B 1 605 ? -31.312 9.375 19.266 1 96.5 605 ALA B C 1
ATOM 10344 O O . ALA B 1 605 ? -30.188 8.922 19.062 1 96.5 605 ALA B O 1
ATOM 10345 N N . ALA B 1 606 ? -31.781 9.727 20.438 1 95.81 606 ALA B N 1
ATOM 10346 C CA . ALA B 1 606 ? -30.922 9.664 21.625 1 95.81 606 ALA B CA 1
ATOM 10347 C C . ALA B 1 606 ? -30.484 8.227 21.906 1 95.81 606 ALA B C 1
ATOM 10349 O O . ALA B 1 606 ? -29.297 7.961 22.109 1 95.81 606 ALA B O 1
ATOM 10350 N N . CYS B 1 607 ? -31.406 7.312 21.875 1 95.31 607 CYS B N 1
ATOM 10351 C CA . CYS B 1 607 ? -31.109 5.922 22.188 1 95.31 607 CYS B CA 1
ATOM 10352 C C . CYS B 1 607 ? -30.234 5.285 21.109 1 95.31 607 CYS B C 1
ATOM 10354 O O . CYS B 1 607 ? -29.234 4.637 21.422 1 95.31 607 CYS B O 1
ATOM 10356 N N . HIS B 1 608 ? -30.609 5.531 19.906 1 96.5 608 HIS B N 1
ATOM 10357 C CA . HIS B 1 608 ? -29.844 4.945 18.812 1 96.5 608 HIS B CA 1
ATOM 10358 C C . HIS B 1 608 ? -28.406 5.465 18.797 1 96.5 608 HIS B C 1
ATOM 10360 O O . HIS B 1 608 ? -27.469 4.703 18.562 1 96.5 608 HIS B O 1
ATOM 10366 N N . LEU B 1 609 ? -28.266 6.719 19.047 1 97.56 609 LEU B N 1
ATOM 10367 C CA . LEU B 1 609 ? -26.922 7.297 19.031 1 97.56 609 LEU B CA 1
ATOM 10368 C C . LEU B 1 609 ? -26.125 6.859 20.25 1 97.56 609 LEU B C 1
ATOM 10370 O O . LEU B 1 609 ? -24.906 6.645 20.172 1 97.56 609 LEU B O 1
ATOM 10374 N N . SER B 1 610 ? -26.812 6.785 21.375 1 96.81 610 SER B N 1
ATOM 10375 C CA . SER B 1 610 ? -26.156 6.289 22.578 1 96.81 610 SER B CA 1
ATOM 10376 C C . SER B 1 610 ? -25.656 4.863 22.391 1 96.81 610 SER B C 1
ATOM 10378 O O . SER B 1 610 ? -24.484 4.57 22.656 1 96.81 610 SER B O 1
ATOM 10380 N N . TYR B 1 611 ? -26.5 4.008 21.859 1 96.88 611 TYR B N 1
ATOM 10381 C CA . TYR B 1 611 ? -26.125 2.623 21.594 1 96.88 611 TYR B CA 1
ATOM 10382 C C . TYR B 1 611 ? -25.031 2.545 20.531 1 96.88 611 TYR B C 1
ATOM 10384 O O . TYR B 1 611 ? -24.156 1.672 20.578 1 96.88 611 TYR B O 1
ATOM 10392 N N . TYR B 1 612 ? -25.109 3.471 19.594 1 96.44 612 TYR B N 1
ATOM 10393 C CA . TYR B 1 612 ? -24.125 3.484 18.516 1 96.44 612 TYR B CA 1
ATOM 10394 C C . TYR B 1 612 ? -22.75 3.863 19.062 1 96.44 612 TYR B C 1
ATOM 10396 O O . TYR B 1 612 ? -21.75 3.242 18.703 1 96.44 612 TYR B O 1
ATOM 10404 N N . CYS B 1 613 ? -22.703 4.84 19.859 1 96.69 613 CYS B N 1
ATOM 10405 C CA . CYS B 1 613 ? -21.438 5.242 20.453 1 96.69 613 CYS B CA 1
ATOM 10406 C C . CYS B 1 613 ? -20.859 4.125 21.312 1 96.69 613 CYS B C 1
ATOM 10408 O O . CYS B 1 613 ? -19.641 3.904 21.312 1 96.69 613 CYS B O 1
ATOM 10410 N N . ALA B 1 614 ? -21.688 3.455 22.016 1 96.06 614 ALA B N 1
ATOM 10411 C CA . ALA B 1 614 ? -21.234 2.301 22.797 1 96.06 614 ALA B CA 1
ATOM 10412 C C . ALA B 1 614 ? -20.703 1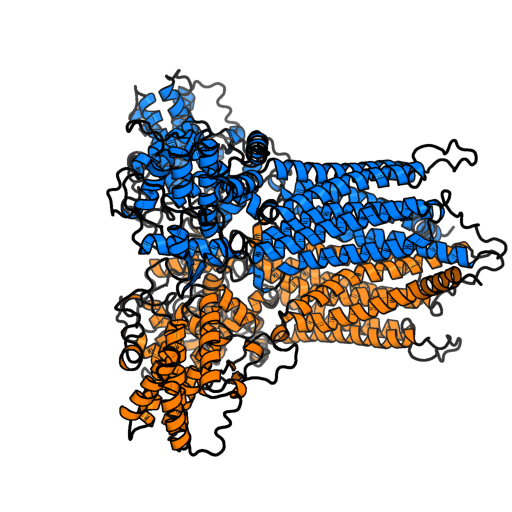.201 21.875 1 96.06 614 ALA B C 1
ATOM 10414 O O . ALA B 1 614 ? -19.734 0.512 22.203 1 96.06 614 ALA B O 1
ATOM 10415 N N . TYR B 1 615 ? -21.375 1.124 20.766 1 95.19 615 TYR B N 1
ATOM 10416 C CA . TYR B 1 615 ? -20.922 0.175 19.75 1 95.19 615 TYR B CA 1
ATOM 10417 C C . TYR B 1 615 ? -19.531 0.547 19.234 1 95.19 615 TYR B C 1
ATOM 10419 O O . TYR B 1 615 ? -18.672 -0.317 19.078 1 95.19 615 TYR B O 1
ATOM 10427 N N . LEU B 1 616 ? -19.297 1.803 18.953 1 95.12 616 LEU B N 1
ATOM 10428 C CA . LEU B 1 616 ? -18 2.254 18.453 1 95.12 616 LEU B CA 1
ATOM 10429 C C . LEU B 1 616 ? -16.891 1.928 19.438 1 95.12 616 LEU B C 1
ATOM 10431 O O . LEU B 1 616 ? -15.805 1.495 19.047 1 95.12 616 LEU B O 1
ATOM 10435 N N . VAL B 1 617 ? -17.172 2.041 20.688 1 95.06 617 VAL B N 1
ATOM 10436 C CA . VAL B 1 617 ? -16.188 1.76 21.719 1 95.06 617 VAL B CA 1
ATOM 10437 C C . VAL B 1 617 ? -15.891 0.262 21.766 1 95.06 617 VAL B C 1
ATOM 10439 O O . VAL B 1 617 ? -14.734 -0.145 21.875 1 95.06 617 VAL B O 1
ATOM 10442 N N . ALA B 1 618 ? -16.859 -0.513 21.516 1 93.12 618 ALA B N 1
ATOM 10443 C CA . ALA B 1 618 ? -16.734 -1.958 21.688 1 93.12 618 ALA B CA 1
ATOM 10444 C C . ALA B 1 618 ? -16.125 -2.609 20.453 1 93.12 618 ALA B C 1
ATOM 10446 O O . ALA B 1 618 ? -15.344 -3.549 20.562 1 93.12 618 ALA B O 1
ATOM 10447 N N . ALA B 1 619 ? -16.516 -2.051 19.266 1 90.5 619 ALA B N 1
ATOM 10448 C CA . ALA B 1 619 ? -16.25 -2.832 18.062 1 90.5 619 ALA B CA 1
ATOM 10449 C C . ALA B 1 619 ? -15.312 -2.082 17.109 1 90.5 619 ALA B C 1
ATOM 10451 O O . ALA B 1 619 ? -14.594 -2.697 16.312 1 90.5 619 ALA B O 1
ATOM 10452 N N . THR B 1 620 ? -15.289 -0.746 17.156 1 91.06 620 THR B N 1
ATOM 10453 C CA . THR B 1 620 ? -14.492 0.012 16.203 1 91.06 620 THR B CA 1
ATOM 10454 C C . THR B 1 620 ? -13.703 1.115 16.906 1 91.06 620 THR B C 1
ATOM 10456 O O . THR B 1 620 ? -13.836 2.293 16.562 1 91.06 620 THR B O 1
ATOM 10459 N N . PRO B 1 621 ? -12.82 0.734 17.75 1 90.25 621 PRO B N 1
ATOM 10460 C CA . PRO B 1 621 ? -12.078 1.75 18.5 1 90.25 621 PRO B CA 1
ATOM 10461 C C . PRO B 1 621 ? -11.18 2.605 17.609 1 90.25 621 PRO B C 1
ATOM 10463 O O . PRO B 1 621 ? -10.812 3.721 17.984 1 90.25 621 PRO B O 1
ATOM 10466 N N . GLY B 1 622 ? -10.922 2.166 16.422 1 86.94 622 GLY B N 1
ATOM 10467 C CA . GLY B 1 622 ? -10.07 2.902 15.508 1 86.94 622 GLY B CA 1
ATOM 10468 C C . GLY B 1 622 ? -10.719 4.16 14.969 1 86.94 622 GLY B C 1
ATOM 10469 O O . GLY B 1 622 ? -10.047 5.031 14.414 1 86.94 622 GLY B O 1
ATOM 10470 N N . LEU B 1 623 ? -12.016 4.289 15.156 1 91 623 LEU B N 1
ATOM 10471 C CA . LEU B 1 623 ? -12.734 5.445 14.648 1 91 623 LEU B CA 1
ATOM 10472 C C . LEU B 1 623 ? -12.969 6.473 15.758 1 91 623 LEU B C 1
ATOM 10474 O O . LEU B 1 623 ? -13.602 7.504 15.531 1 91 623 LEU B O 1
ATOM 10478 N N . LEU B 1 624 ? -12.438 6.18 16.938 1 92.38 624 LEU B N 1
ATOM 10479 C CA . LEU B 1 624 ? -12.547 7.09 18.062 1 92.38 624 LEU B CA 1
ATOM 10480 C C . LEU B 1 624 ? -11.234 7.832 18.297 1 92.38 624 LEU B C 1
ATOM 10482 O O . LEU B 1 624 ? -10.188 7.41 17.812 1 92.38 624 LEU B O 1
ATOM 10486 N N . PRO B 1 625 ? -11.297 8.93 18.953 1 87.5 625 PRO B N 1
ATOM 10487 C CA . PRO B 1 625 ? -10.102 9.75 19.156 1 87.5 625 PRO B CA 1
ATOM 10488 C C . PRO B 1 625 ? -9.062 9.078 20.047 1 87.5 625 PRO B C 1
ATOM 10490 O O . PRO B 1 625 ? -7.855 9.258 19.844 1 87.5 625 PRO B O 1
ATOM 10493 N N . ASP B 1 626 ? -9.508 8.289 21.031 1 88.81 626 ASP B N 1
ATOM 10494 C CA . ASP B 1 626 ? -8.578 7.645 21.953 1 88.81 626 ASP B CA 1
ATOM 10495 C C . ASP B 1 626 ? -7.82 6.512 21.281 1 88.81 626 ASP B C 1
ATOM 10497 O O . ASP B 1 626 ? -8.281 5.961 20.266 1 88.81 626 ASP B O 1
ATOM 10501 N N . SER B 1 627 ? -6.633 6.219 21.844 1 87.25 627 SER B N 1
ATOM 10502 C CA . SER B 1 627 ? -5.871 5.082 21.344 1 87.25 627 SER B CA 1
ATOM 10503 C C . SER B 1 627 ? -6.707 3.805 21.359 1 87.25 627 SER B C 1
ATOM 10505 O O . SER B 1 627 ? -7.367 3.506 22.359 1 87.25 627 SER B O 1
ATOM 10507 N N . PRO B 1 628 ? -6.676 3.07 20.266 1 87.81 628 PRO B N 1
ATOM 10508 C CA . PRO B 1 628 ? -7.484 1.85 20.203 1 87.81 628 PRO B CA 1
ATOM 10509 C C . PRO B 1 628 ? -7.109 0.846 21.297 1 87.81 628 PRO B C 1
ATOM 10511 O O . PRO B 1 628 ? -7.984 0.174 21.844 1 87.81 628 PRO B O 1
ATOM 10514 N N . ALA B 1 629 ? -5.859 0.722 21.594 1 86.69 629 ALA B N 1
ATOM 10515 C CA . ALA B 1 629 ? -5.426 -0.227 22.609 1 86.69 629 ALA B CA 1
ATOM 10516 C C . ALA B 1 629 ? -5.977 0.153 23.984 1 86.69 629 ALA B C 1
ATOM 10518 O O . ALA B 1 629 ? -6.41 -0.712 24.75 1 86.69 629 ALA B O 1
ATOM 10519 N N . TRP B 1 630 ? -5.961 1.394 24.25 1 91.56 630 TRP B N 1
ATOM 10520 C CA . TRP B 1 630 ? -6.52 1.868 25.516 1 91.56 630 TRP B CA 1
ATOM 10521 C C . TRP B 1 630 ? -8.031 1.647 25.562 1 91.56 630 TRP B C 1
ATOM 10523 O O . TRP B 1 630 ? -8.562 1.181 26.562 1 91.56 630 TRP B O 1
ATOM 10533 N N . THR B 1 631 ? -8.68 1.988 24.469 1 93.62 631 THR B N 1
ATOM 10534 C CA . THR B 1 631 ? -10.133 1.841 24.391 1 93.62 631 THR B CA 1
ATOM 10535 C C . THR B 1 631 ? -10.539 0.386 24.609 1 93.62 631 THR B C 1
ATOM 10537 O O . THR B 1 631 ? -11.484 0.104 25.344 1 93.62 631 THR B O 1
ATOM 10540 N N . ASP B 1 632 ? -9.836 -0.488 24.047 1 91.31 632 ASP B N 1
ATOM 10541 C CA . ASP B 1 632 ? -10.141 -1.91 24.188 1 91.31 632 ASP B CA 1
ATOM 10542 C C . ASP B 1 632 ? -9.945 -2.369 25.625 1 91.31 632 ASP B C 1
ATOM 10544 O O . ASP B 1 632 ? -10.797 -3.066 26.188 1 91.31 632 ASP B O 1
ATOM 10548 N N . LYS B 1 633 ? -8.859 -2.006 26.188 1 90.75 633 LYS B N 1
ATOM 10549 C CA . LYS B 1 633 ? -8.562 -2.375 27.562 1 90.75 633 LYS B CA 1
ATOM 10550 C C . LYS B 1 633 ? -9.609 -1.806 28.516 1 90.75 633 LYS B C 1
ATOM 10552 O O . LYS B 1 633 ? -10.148 -2.529 29.359 1 90.75 633 LYS B O 1
ATOM 10557 N N . ARG B 1 634 ? -9.852 -0.536 28.328 1 93.69 634 ARG B N 1
ATOM 10558 C CA . ARG B 1 634 ? -10.781 0.143 29.219 1 93.69 634 ARG B CA 1
ATOM 10559 C C . ARG B 1 634 ? -12.188 -0.432 29.094 1 93.69 634 ARG B C 1
ATOM 10561 O O . ARG B 1 634 ? -12.883 -0.608 30.094 1 93.69 634 ARG B O 1
ATOM 10568 N N . TYR B 1 635 ? -12.617 -0.711 27.891 1 94.19 635 TYR B N 1
ATOM 10569 C CA . TYR B 1 635 ? -13.93 -1.311 27.656 1 94.19 635 TYR B CA 1
ATOM 10570 C C . TYR B 1 635 ? -14.047 -2.654 28.375 1 94.19 635 TYR B C 1
ATOM 10572 O O . TYR B 1 635 ? -15.047 -2.93 29.031 1 94.19 635 TYR B O 1
ATOM 10580 N N . LYS B 1 636 ? -13.062 -3.463 28.297 1 92.06 636 LYS B N 1
ATOM 10581 C CA . LYS B 1 636 ? -13.07 -4.777 28.938 1 92.06 636 LYS B CA 1
ATOM 10582 C C . LYS B 1 636 ? -13.141 -4.648 30.453 1 92.06 636 LYS B C 1
ATOM 10584 O O . LYS B 1 636 ? -13.836 -5.422 31.109 1 92.06 636 LYS B O 1
ATOM 10589 N N . GLU B 1 637 ? -12.445 -3.715 30.953 1 93.88 637 GLU B N 1
ATOM 10590 C CA . GLU B 1 637 ? -12.469 -3.486 32.406 1 93.88 637 GLU B CA 1
ATOM 10591 C C . GLU B 1 637 ? -13.859 -3.062 32.875 1 93.88 637 GLU B C 1
ATOM 10593 O O . GLU B 1 637 ? -14.352 -3.562 33.875 1 93.88 637 GLU B O 1
ATOM 10598 N N . VAL B 1 638 ? -14.43 -2.17 32.156 1 94 638 VAL B N 1
ATOM 10599 C CA . VAL B 1 638 ? -15.75 -1.672 32.531 1 94 638 VAL B CA 1
ATOM 10600 C C . VAL B 1 638 ? -16.781 -2.793 32.406 1 94 638 VAL B C 1
ATOM 10602 O O . VAL B 1 638 ? -17.641 -2.963 33.281 1 94 638 VAL B O 1
ATOM 10605 N N . VAL B 1 639 ? -16.75 -3.555 31.328 1 90.88 639 VAL B N 1
ATOM 10606 C CA . VAL B 1 639 ? -17.672 -4.656 31.094 1 90.88 639 VAL B CA 1
ATOM 10607 C C . VAL B 1 639 ? -17.531 -5.695 32.219 1 90.88 639 VAL B C 1
ATOM 10609 O O . VAL B 1 639 ? -18.516 -6.258 32.688 1 90.88 639 VAL B O 1
ATOM 10612 N N . ALA B 1 640 ? -16.328 -5.988 32.625 1 91.75 640 ALA B N 1
ATOM 10613 C CA . ALA B 1 640 ? -16.078 -6.93 33.688 1 91.75 640 ALA B CA 1
ATOM 10614 C C . ALA B 1 640 ? -16.703 -6.438 35 1 91.75 640 ALA B C 1
ATOM 10616 O O . ALA B 1 640 ? -17.266 -7.227 35.781 1 91.75 640 ALA B O 1
ATOM 10617 N N . ASP B 1 641 ? -16.609 -5.168 35.188 1 93.56 641 ASP B N 1
ATOM 10618 C CA . ASP B 1 641 ? -17.188 -4.602 36.406 1 93.56 641 ASP B CA 1
ATOM 10619 C C . ASP B 1 641 ? -18.719 -4.621 36.344 1 93.56 641 ASP B C 1
ATOM 10621 O O . ASP B 1 641 ? -19.375 -4.758 37.375 1 93.56 641 ASP B O 1
ATOM 10625 N N . VAL B 1 642 ? -19.266 -4.371 35.188 1 92.19 642 VAL B N 1
ATOM 10626 C CA . VAL B 1 642 ? -20.719 -4.449 35.031 1 92.19 642 VAL B CA 1
ATOM 10627 C C . VAL B 1 642 ? -21.188 -5.875 35.312 1 92.19 642 VAL B C 1
ATOM 10629 O O . VAL B 1 642 ? -22.203 -6.074 36 1 92.19 642 VAL B O 1
ATOM 10632 N N . LYS B 1 643 ? -20.5 -6.797 34.844 1 87.94 643 LYS B N 1
ATOM 10633 C CA . LYS B 1 643 ? -20.828 -8.195 35.094 1 87.94 643 LYS B CA 1
ATOM 10634 C C . LYS B 1 643 ? -20.75 -8.523 36.594 1 87.94 643 LYS B C 1
ATOM 10636 O O . LYS B 1 643 ? -21.562 -9.297 37.094 1 87.94 643 LYS B O 1
ATOM 10641 N N . ALA B 1 644 ? -19.812 -7.961 37.156 1 88.25 644 ALA B N 1
ATOM 10642 C CA . ALA B 1 644 ? -19.672 -8.172 38.594 1 88.25 644 ALA B CA 1
ATOM 10643 C C . ALA B 1 644 ? -20.797 -7.512 39.375 1 88.25 644 ALA B C 1
ATOM 10645 O O . ALA B 1 644 ? -21.25 -8.039 40.406 1 88.25 644 ALA B O 1
ATOM 10646 N N . ALA B 1 645 ? -21.234 -6.41 38.906 1 87.88 645 ALA B N 1
ATOM 10647 C CA . ALA B 1 645 ? -22.281 -5.652 39.594 1 87.88 645 ALA B CA 1
ATOM 10648 C C . ALA B 1 645 ? -23.656 -6.273 39.344 1 87.88 645 ALA B C 1
ATOM 10650 O O . ALA B 1 645 ? -24.469 -6.383 40.281 1 87.88 645 ALA B O 1
ATOM 10651 N N . LEU B 1 646 ? -23.969 -6.605 38.125 1 86.5 646 LEU B N 1
ATOM 10652 C CA . LEU B 1 646 ? -25.328 -7.004 37.75 1 86.5 646 LEU B CA 1
ATOM 10653 C C . LEU B 1 646 ? -25.438 -8.523 37.656 1 86.5 646 LEU B C 1
ATOM 10655 O O . LEU B 1 646 ? -26.547 -9.07 37.656 1 86.5 646 LEU B O 1
ATOM 10659 N N . GLY B 1 647 ? -24.406 -9.25 37.75 1 74.88 647 GLY B N 1
ATOM 10660 C CA . GLY B 1 647 ? -24.438 -10.688 37.594 1 74.88 647 GLY B CA 1
ATOM 10661 C C . GLY B 1 647 ? -24.672 -11.117 36.156 1 74.88 647 GLY B C 1
ATOM 10662 O O . GLY B 1 647 ? -25.016 -10.297 35.281 1 74.88 647 GLY B O 1
ATOM 10663 N N . LYS B 1 648 ? -24.406 -12.289 35.781 1 63.09 648 LYS B N 1
ATOM 10664 C CA . LYS B 1 648 ? -24.484 -12.836 34.406 1 63.09 648 LYS B CA 1
ATOM 10665 C C . LYS B 1 648 ? -25.922 -12.875 33.938 1 63.09 648 LYS B C 1
ATOM 10667 O O . LYS B 1 648 ? -26.188 -12.727 32.719 1 63.09 648 LYS B O 1
ATOM 10672 N N . ASP B 1 649 ? -26.953 -13.125 34.781 1 57.81 649 ASP B N 1
ATOM 10673 C CA . ASP B 1 649 ? -28.328 -13.453 34.406 1 57.81 649 ASP B CA 1
ATOM 10674 C C . ASP B 1 649 ? -29.281 -12.312 34.75 1 57.81 649 ASP B C 1
ATOM 10676 O O . ASP B 1 649 ? -30.438 -12.539 35.125 1 57.81 649 ASP B O 1
ATOM 10680 N N . ASP B 1 650 ? -28.891 -11.102 34.719 1 57.19 650 ASP B N 1
ATOM 10681 C CA . ASP B 1 650 ? -29.859 -10.078 35.094 1 57.19 650 ASP B CA 1
ATOM 10682 C C . ASP B 1 650 ? -30.984 -9.961 34.094 1 57.19 650 ASP B C 1
ATOM 10684 O O . ASP B 1 650 ? -30.797 -9.406 33 1 57.19 650 ASP B O 1
ATOM 10688 N N . ASP B 1 651 ? -32 -10.859 34.031 1 54.59 651 ASP B N 1
ATOM 10689 C CA . ASP B 1 651 ? -33.188 -10.852 33.188 1 54.59 651 ASP B CA 1
ATOM 10690 C C . ASP B 1 651 ? -34.188 -9.812 33.656 1 54.59 651 ASP B C 1
ATOM 10692 O O . ASP B 1 651 ? -35.281 -9.68 33.094 1 54.59 651 ASP B O 1
ATOM 10696 N N . GLY B 1 652 ? -34 -8.984 34.5 1 54.69 652 GLY B N 1
ATOM 10697 C CA . GLY B 1 652 ? -34.844 -7.926 35.031 1 54.69 652 GLY B CA 1
ATOM 10698 C C . GLY B 1 652 ? -36.312 -8.102 34.688 1 54.69 652 GLY B C 1
ATOM 10699 O O . GLY B 1 652 ? -37.094 -7.145 34.719 1 54.69 652 GLY B O 1
ATOM 10700 N N . ALA B 1 653 ? -36.844 -9.234 34.125 1 57.88 653 ALA B N 1
ATOM 10701 C CA . ALA B 1 653 ? -38.156 -9.484 33.594 1 57.88 653 ALA B CA 1
ATOM 10702 C C . ALA B 1 653 ? -39.25 -9.234 34.656 1 57.88 653 ALA B C 1
ATOM 10704 O O . ALA B 1 653 ? -40.344 -8.797 34.312 1 57.88 653 ALA B O 1
ATOM 10705 N N . SER B 1 654 ? -38.938 -9.477 35.906 1 65.44 654 SER B N 1
ATOM 10706 C CA . SER B 1 654 ? -40.094 -9.469 36.812 1 65.44 654 SER B CA 1
ATOM 10707 C C . SER B 1 654 ? -40.156 -8.156 37.594 1 65.44 654 SER B C 1
ATOM 10709 O O . SER B 1 654 ? -41.062 -7.957 38.406 1 65.44 654 SER B O 1
ATOM 10711 N N . GLU B 1 655 ? -39.375 -7.156 37.312 1 75.56 655 GLU B N 1
ATOM 10712 C CA . GLU B 1 655 ? -39.344 -5.934 38.094 1 75.56 655 GLU B CA 1
ATOM 10713 C C . GLU B 1 655 ? -40 -4.777 37.375 1 75.56 655 GLU B C 1
ATOM 10715 O O . GLU B 1 655 ? -40.031 -4.746 36.125 1 75.56 655 GLU B O 1
ATOM 10720 N N . SER B 1 656 ? -40.781 -4.027 38.062 1 80.38 656 SER B N 1
ATOM 10721 C CA . SER B 1 656 ? -41.281 -2.785 37.5 1 80.38 656 SER B CA 1
ATOM 10722 C C . SER B 1 656 ? -40.125 -1.894 37 1 80.38 656 SER B C 1
ATOM 10724 O O . SER B 1 656 ? -39 -2.051 37.469 1 80.38 656 SER B O 1
ATOM 10726 N N . THR B 1 657 ? -40.344 -1.098 36.125 1 84.38 657 THR B N 1
ATOM 10727 C CA . THR B 1 657 ? -39.344 -0.21 35.531 1 84.38 657 THR B CA 1
ATOM 10728 C C . THR B 1 657 ? -38.719 0.657 36.625 1 84.38 657 THR B C 1
ATOM 10730 O O . THR B 1 657 ? -37.5 0.889 36.625 1 84.38 657 THR B O 1
ATOM 10733 N N . THR B 1 658 ? -39.531 1.102 37.562 1 85.75 658 THR B N 1
ATOM 10734 C CA . THR B 1 658 ? -39 1.95 38.656 1 85.75 658 THR B CA 1
ATOM 10735 C C . THR B 1 658 ? -38.125 1.152 39.594 1 85.75 658 THR B C 1
ATOM 10737 O O . THR B 1 658 ? -37.094 1.65 40.062 1 85.75 658 THR B O 1
ATOM 10740 N N . GLN B 1 659 ? -38.469 -0 39.906 1 88.5 659 GLN B N 1
ATOM 10741 C CA . GLN B 1 659 ? -37.688 -0.854 40.812 1 88.5 659 GLN B CA 1
ATOM 10742 C C . GLN B 1 659 ? -36.375 -1.236 40.156 1 88.5 659 GLN B C 1
ATOM 10744 O O . GLN B 1 659 ? -35.344 -1.266 40.812 1 88.5 659 GLN B O 1
ATOM 10749 N N . ARG B 1 660 ? -36.469 -1.488 38.906 1 88.94 660 ARG B N 1
ATOM 10750 C CA . ARG B 1 660 ? -35.25 -1.837 38.188 1 88.94 660 ARG B CA 1
ATOM 10751 C C . ARG B 1 660 ? -34.281 -0.671 38.156 1 88.94 660 ARG B C 1
ATOM 10753 O O . ARG B 1 660 ? -33.062 -0.859 38.375 1 88.94 660 ARG B O 1
ATOM 10760 N N . TYR B 1 661 ? -34.844 0.53 37.875 1 91.31 661 TYR B N 1
ATOM 10761 C CA . TYR B 1 661 ? -34.031 1.732 37.875 1 91.31 661 TYR B CA 1
ATOM 10762 C C . TYR B 1 661 ? -33.344 1.921 39.219 1 91.31 661 TYR B C 1
ATOM 10764 O O . TYR B 1 661 ? -32.125 2.156 39.281 1 91.31 661 TYR B O 1
ATOM 10772 N N . GLU B 1 662 ? -34.094 1.759 40.344 1 92.06 662 GLU B N 1
ATOM 10773 C CA . GLU B 1 662 ? -33.531 1.981 41.688 1 92.06 662 GLU B CA 1
ATOM 10774 C C . GLU B 1 662 ? -32.5 0.926 42.031 1 92.06 662 GLU B C 1
ATOM 10776 O O . GLU B 1 662 ? -31.469 1.236 42.656 1 92.06 662 GLU B O 1
ATOM 10781 N N . ARG B 1 663 ? -32.719 -0.181 41.625 1 90.94 663 ARG B N 1
ATOM 10782 C CA . ARG B 1 663 ? -31.781 -1.256 41.906 1 90.94 663 ARG B CA 1
ATOM 10783 C C . ARG B 1 663 ? -30.469 -1.026 41.125 1 90.94 663 ARG B C 1
ATOM 10785 O O . ARG B 1 663 ? -29.391 -1.125 41.719 1 90.94 663 ARG B O 1
ATOM 10792 N N . LEU B 1 664 ? -30.609 -0.762 39.906 1 92.06 664 LEU B N 1
ATOM 10793 C CA . LEU B 1 664 ? -29.438 -0.542 39.062 1 92.06 664 LEU B CA 1
ATOM 10794 C C . LEU B 1 664 ? -28.641 0.668 39.562 1 92.06 664 LEU B C 1
ATOM 10796 O O . LEU B 1 664 ? -27.406 0.628 39.625 1 92.06 664 LEU B O 1
ATOM 10800 N N . ARG B 1 665 ? -29.359 1.725 39.812 1 92.94 665 ARG B N 1
ATOM 10801 C CA . ARG B 1 665 ? -28.703 2.932 40.312 1 92.94 665 ARG B CA 1
ATOM 10802 C C . ARG B 1 665 ? -27.891 2.633 41.562 1 92.94 665 ARG B C 1
ATOM 10804 O O . ARG B 1 665 ? -26.75 3.072 41.688 1 92.94 665 ARG B O 1
ATOM 10811 N N . LYS B 1 666 ? -28.438 1.896 42.469 1 92.12 666 LYS B N 1
ATOM 10812 C CA . LYS B 1 666 ? -27.766 1.564 43.719 1 92.12 666 LYS B CA 1
ATOM 10813 C C . LYS B 1 666 ? -26.562 0.666 43.469 1 92.12 666 LYS B C 1
ATOM 10815 O O . LYS B 1 666 ? -25.484 0.889 44.062 1 92.12 666 LYS B O 1
ATOM 10820 N N . GLU B 1 667 ? -26.688 -0.318 42.688 1 92.88 667 GLU B N 1
ATOM 10821 C CA . GLU B 1 667 ? -25.609 -1.273 42.406 1 92.88 667 GLU B CA 1
ATOM 10822 C C . GLU B 1 667 ? -24.453 -0.603 41.688 1 92.88 667 GLU B C 1
ATOM 10824 O O . GLU B 1 667 ? -23.281 -0.912 41.969 1 92.88 667 GLU B O 1
ATOM 10829 N N . LEU B 1 668 ? -24.766 0.269 40.812 1 94.5 668 LEU B N 1
ATOM 10830 C CA . LEU B 1 668 ? -23.734 0.905 40 1 94.5 668 LEU B CA 1
ATOM 10831 C C . LEU B 1 668 ? -23.047 2.016 40.781 1 94.5 668 LEU B C 1
ATOM 10833 O O . LEU B 1 668 ? -21.906 2.365 40.469 1 94.5 668 LEU B O 1
ATOM 10837 N N . SER B 1 669 ? -23.703 2.584 41.75 1 93.31 669 SER B N 1
ATOM 10838 C CA . SER B 1 669 ? -23.172 3.703 42.531 1 93.31 669 SER B CA 1
ATOM 10839 C C . SER B 1 669 ? -22.281 3.217 43.688 1 93.31 669 SER B C 1
ATOM 10841 O O . SER B 1 669 ? -21.672 4.023 44.375 1 93.31 669 SER B O 1
ATOM 10843 N N . ALA B 1 670 ? -22.141 1.946 43.781 1 92.31 670 ALA B N 1
ATOM 10844 C CA . ALA B 1 670 ? -21.344 1.409 44.875 1 92.31 670 ALA B CA 1
ATOM 10845 C C . ALA B 1 670 ? -19.891 1.878 44.781 1 92.31 670 ALA B C 1
ATOM 10847 O O . ALA B 1 670 ? -19.344 1.974 43.688 1 92.31 670 ALA B O 1
ATOM 10848 N N . THR B 1 671 ? -19.219 2.141 45.875 1 87.56 671 THR B N 1
ATOM 10849 C CA . THR B 1 671 ? -17.875 2.703 45.969 1 87.56 671 THR B CA 1
ATOM 10850 C C . THR B 1 671 ? -16.844 1.711 45.406 1 87.56 671 THR B C 1
ATOM 10852 O O . THR B 1 671 ? -15.758 2.104 45 1 87.56 671 THR B O 1
ATOM 10855 N N . THR B 1 672 ? -17.188 0.436 45.406 1 86.88 672 THR B N 1
ATOM 10856 C CA . THR B 1 672 ? -16.266 -0.596 44.969 1 86.88 672 THR B CA 1
ATOM 10857 C C . THR B 1 672 ? -16.25 -0.693 43.438 1 86.88 672 THR B C 1
ATOM 10859 O O . THR B 1 672 ? -15.383 -1.35 42.875 1 86.88 672 THR B O 1
ATOM 10862 N N . ARG B 1 673 ? -17.141 0.046 42.875 1 89.5 673 ARG B N 1
ATOM 10863 C CA . ARG B 1 673 ? -17.297 -0.076 41.438 1 89.5 673 ARG B CA 1
ATOM 10864 C C . ARG B 1 673 ? -16.344 0.874 40.719 1 89.5 673 ARG B C 1
ATOM 10866 O O . ARG B 1 673 ? -15.812 1.805 41.312 1 89.5 673 ARG B O 1
ATOM 10873 N N . ASP B 1 674 ? -16.188 0.547 39.531 1 92.31 674 ASP B N 1
ATOM 10874 C CA . ASP B 1 674 ? -15.383 1.375 38.625 1 92.31 674 ASP B CA 1
ATOM 10875 C C . ASP B 1 674 ? -15.938 2.797 38.531 1 92.31 674 ASP B C 1
ATOM 10877 O O . ASP B 1 674 ? -17.156 2.996 38.562 1 92.31 674 ASP B O 1
ATOM 10881 N N . GLU B 1 675 ? -15.094 3.789 38.406 1 90.56 675 GLU B N 1
ATOM 10882 C CA . GLU B 1 675 ? -15.469 5.199 38.375 1 90.56 675 GLU B CA 1
ATOM 10883 C C . GLU B 1 675 ? -16.453 5.488 37.25 1 90.56 675 GLU B C 1
ATOM 10885 O O . GLU B 1 675 ? -17.328 6.34 37.375 1 90.56 675 GLU B O 1
ATOM 10890 N N . VAL B 1 676 ? -16.297 4.816 36.125 1 93.06 676 VAL B N 1
ATOM 10891 C CA . VAL B 1 676 ? -17.172 5.02 34.969 1 93.06 676 VAL B CA 1
ATOM 10892 C C . VAL B 1 676 ? -18.609 4.629 35.344 1 93.06 676 VAL B C 1
ATOM 10894 O O . VAL B 1 676 ? -19.547 5.32 34.969 1 93.06 676 VAL B O 1
ATOM 10897 N N . LEU B 1 677 ? -18.781 3.562 36.094 1 95.44 677 LEU B N 1
ATOM 10898 C CA . LEU B 1 677 ? -20.109 3.109 36.5 1 95.44 677 LEU B CA 1
ATOM 10899 C C . LEU B 1 677 ? -20.719 4.078 37.5 1 95.44 677 LEU B C 1
ATOM 10901 O O . LEU B 1 677 ? -21.906 4.418 37.406 1 95.44 677 LEU B O 1
ATOM 10905 N N . GLN B 1 678 ? -19.906 4.516 38.469 1 94.75 678 GLN B N 1
ATOM 10906 C CA . GLN B 1 678 ? -20.391 5.469 39.469 1 94.75 678 GLN B CA 1
ATOM 10907 C C . GLN B 1 678 ? -20.844 6.766 38.812 1 94.75 678 GLN B C 1
ATOM 10909 O O . GLN B 1 678 ? -21.938 7.273 39.125 1 94.75 678 GLN B O 1
ATOM 10914 N N . ARG B 1 679 ? -20.047 7.176 37.906 1 92.19 679 ARG B N 1
ATOM 10915 C CA . ARG B 1 679 ? -20.375 8.414 37.188 1 92.19 679 ARG B CA 1
ATOM 10916 C C . ARG B 1 679 ? -21.609 8.234 36.312 1 92.19 679 ARG B C 1
ATOM 10918 O O . ARG B 1 679 ? -22.422 9.148 36.188 1 92.19 679 ARG B O 1
ATOM 10925 N N . GLY B 1 680 ? -21.703 7.109 35.688 1 94.19 680 GLY B N 1
ATOM 10926 C CA . GLY B 1 680 ? -22.891 6.82 34.906 1 94.19 680 GLY B CA 1
ATOM 10927 C C . GLY B 1 680 ? -24.172 6.848 35.719 1 94.19 680 GLY B C 1
ATOM 10928 O O . GLY B 1 680 ? -25.172 7.426 35.281 1 94.19 680 GLY B O 1
ATOM 10929 N N . ALA B 1 681 ? -24.125 6.277 36.844 1 94.06 681 ALA B N 1
ATOM 10930 C CA . ALA B 1 681 ? -25.266 6.27 37.75 1 94.06 681 ALA B CA 1
ATOM 10931 C C . ALA B 1 681 ? -25.609 7.684 38.219 1 94.06 681 ALA B C 1
ATOM 10933 O O . ALA B 1 681 ? -26.797 8.039 38.312 1 94.06 681 ALA B O 1
ATOM 10934 N N . GLU B 1 682 ? -24.594 8.414 38.5 1 92.94 682 GLU B N 1
ATOM 10935 C CA . GLU B 1 682 ? -24.797 9.805 38.938 1 92.94 682 GLU B CA 1
ATOM 10936 C C . GLU B 1 682 ? -25.438 10.625 37.812 1 92.94 682 GLU B C 1
ATOM 10938 O O . GLU B 1 682 ? -26.344 11.422 38.062 1 92.94 682 GLU B O 1
ATOM 10943 N N . LEU B 1 683 ? -24.969 10.453 36.625 1 92.69 683 LEU B N 1
ATOM 10944 C CA . LEU B 1 683 ? -25.516 11.18 35.469 1 92.69 683 LEU B CA 1
ATOM 10945 C C . LEU B 1 683 ? -26.984 10.797 35.219 1 92.69 683 LEU B C 1
ATOM 10947 O O . LEU B 1 683 ? -27.797 11.656 34.906 1 92.69 683 LEU B O 1
ATOM 10951 N N . GLY B 1 684 ? -27.281 9.547 35.375 1 92.56 684 GLY B N 1
ATOM 10952 C CA . GLY B 1 684 ? -28.672 9.117 35.25 1 92.56 684 GLY B CA 1
ATOM 10953 C C . GLY B 1 684 ? -29.578 9.75 36.281 1 92.56 684 GLY B C 1
ATOM 10954 O O . GLY B 1 684 ? -30.672 10.203 35.969 1 92.56 684 GLY B O 1
ATOM 10955 N N . SER B 1 685 ? -29.078 9.82 37.469 1 91.75 685 SER B N 1
ATOM 10956 C CA . SER B 1 685 ? -29.859 10.422 38.562 1 91.75 685 SER B CA 1
ATOM 10957 C C . SER B 1 685 ? -30.047 11.922 38.344 1 91.75 685 SER B C 1
ATOM 10959 O O . SER B 1 685 ? -31.125 12.461 38.594 1 91.75 685 SER B O 1
ATOM 10961 N N . ARG B 1 686 ? -29.047 12.562 37.875 1 89.62 686 ARG B N 1
ATOM 10962 C CA . ARG B 1 686 ? -29.094 13.992 37.594 1 89.62 686 ARG B CA 1
ATOM 10963 C C . ARG B 1 686 ? -30.109 14.305 36.5 1 89.62 686 ARG B C 1
ATOM 10965 O O . ARG B 1 686 ? -30.781 15.336 36.531 1 89.62 686 ARG B O 1
ATOM 10972 N N . LEU B 1 687 ? -30.141 13.43 35.562 1 90.44 687 LEU B N 1
ATOM 10973 C CA . LEU B 1 687 ? -31.094 13.625 34.469 1 90.44 687 LEU B CA 1
ATOM 10974 C C . LEU B 1 687 ? -32.531 13.508 34.969 1 90.44 687 LEU B C 1
ATOM 10976 O O . LEU B 1 687 ? -33.406 14.297 34.562 1 90.44 687 LEU B O 1
ATOM 10980 N N . VAL B 1 688 ? -32.812 12.555 35.812 1 89.44 688 VAL B N 1
ATOM 10981 C CA . VAL B 1 688 ? -34.125 12.336 36.375 1 89.44 688 VAL B CA 1
ATOM 10982 C C . VAL B 1 688 ? -34.531 13.516 37.25 1 89.44 688 VAL B C 1
ATOM 10984 O O . VAL B 1 688 ? -35.688 13.961 37.25 1 89.44 688 VAL B O 1
ATOM 10987 N N . GLU B 1 689 ? -33.562 14.031 37.969 1 88.31 689 GLU B N 1
ATOM 10988 C CA . GLU B 1 689 ? -33.812 15.148 38.875 1 88.31 689 GLU B CA 1
ATOM 10989 C C . GLU B 1 689 ? -34.031 16.453 38.094 1 88.31 689 GLU B C 1
ATOM 10991 O O . GLU B 1 689 ? -34.844 17.297 38.5 1 88.31 689 GLU B O 1
ATOM 10996 N N . ALA B 1 690 ? -33.312 16.578 37 1 87.19 690 ALA B N 1
ATOM 10997 C CA . ALA B 1 690 ? -33.344 17.828 36.219 1 87.19 690 ALA B CA 1
ATOM 10998 C C . ALA B 1 690 ? -34.656 17.922 35.406 1 87.19 690 ALA B C 1
ATOM 11000 O O . ALA B 1 690 ? -35.125 19.031 35.156 1 87.19 690 ALA B O 1
ATOM 11001 N N . TYR B 1 691 ? -35.219 16.734 35.031 1 86.12 691 TYR B N 1
ATOM 11002 C CA . TYR B 1 691 ? -36.438 16.75 34.219 1 86.12 691 TYR B CA 1
ATOM 11003 C C . TYR B 1 691 ? -37.531 15.914 34.875 1 86.12 691 TYR B C 1
ATOM 11005 O O . TYR B 1 691 ? -38.062 14.977 34.25 1 86.12 691 TYR B O 1
ATOM 11013 N N . PRO B 1 692 ? -38.031 16.188 36 1 77.94 692 PRO B N 1
ATOM 11014 C CA . PRO B 1 692 ? -39 15.352 36.719 1 77.94 692 PRO B CA 1
ATOM 11015 C C . PRO B 1 692 ? -40.312 15.195 35.969 1 77.94 692 PRO B C 1
ATOM 11017 O O . PRO B 1 692 ? -40.906 14.109 35.969 1 77.94 692 PRO B O 1
ATOM 11020 N N . GLU B 1 693 ? -40.875 16.328 35.375 1 75.94 693 GLU B N 1
ATOM 11021 C CA . GLU B 1 693 ? -42.188 16.219 34.75 1 75.94 693 GLU B CA 1
ATOM 11022 C C . GLU B 1 693 ? -42.125 16.547 33.25 1 75.94 693 GLU B C 1
ATOM 11024 O O . GLU B 1 693 ? -43.156 16.781 32.594 1 75.94 693 GLU B O 1
ATOM 11029 N N . ASP B 1 694 ? -40.938 16.484 32.688 1 83.81 694 ASP B N 1
ATOM 11030 C CA . ASP B 1 694 ? -40.812 16.828 31.266 1 83.81 694 ASP B CA 1
ATOM 11031 C C . ASP B 1 694 ? -39.812 15.906 30.562 1 83.81 694 ASP B C 1
ATOM 11033 O O . ASP B 1 694 ? -38.719 16.312 30.188 1 83.81 694 ASP B O 1
ATOM 11037 N N . GLU B 1 695 ? -40.25 14.75 30.312 1 86.19 695 GLU B N 1
ATOM 11038 C CA . GLU B 1 695 ? -39.438 13.719 29.656 1 86.19 695 GLU B CA 1
ATOM 11039 C C . GLU B 1 695 ? -39.062 14.133 28.234 1 86.19 695 GLU B C 1
ATOM 11041 O O . GLU B 1 695 ? -38 13.789 27.75 1 86.19 695 GLU B O 1
ATOM 11046 N N . ALA B 1 696 ? -39.969 14.875 27.609 1 87.06 696 ALA B N 1
ATOM 11047 C CA . ALA B 1 696 ? -39.75 15.289 26.234 1 87.06 696 ALA B CA 1
ATOM 11048 C C . ALA B 1 696 ? -38.531 16.203 26.125 1 87.06 696 ALA B C 1
ATOM 11050 O O . ALA B 1 696 ? -37.719 16.062 25.203 1 87.06 696 ALA B O 1
ATOM 11051 N N . ALA B 1 697 ? -38.438 17.047 27.109 1 87.31 697 ALA B N 1
ATOM 11052 C CA . ALA B 1 697 ? -37.281 17.969 27.109 1 87.31 697 ALA B CA 1
ATOM 11053 C C . ALA B 1 697 ? -36 17.219 27.391 1 87.31 697 ALA B C 1
ATOM 11055 O O . ALA B 1 697 ? -34.938 17.578 26.859 1 87.31 697 ALA B O 1
ATOM 11056 N N . ALA B 1 698 ? -36.062 16.203 28.219 1 89.75 698 ALA B N 1
ATOM 11057 C CA . ALA B 1 698 ? -34.875 15.406 28.516 1 89.75 698 ALA B CA 1
ATOM 11058 C C . ALA B 1 698 ? -34.406 14.648 27.281 1 89.75 698 ALA B C 1
ATOM 11060 O O . ALA B 1 698 ? -33.188 14.586 27.016 1 89.75 698 ALA B O 1
ATOM 11061 N N . TRP B 1 699 ? -35.344 14.141 26.594 1 92.56 699 TRP B N 1
ATOM 11062 C CA . TRP B 1 699 ? -35 13.406 25.391 1 92.56 699 TRP B CA 1
ATOM 11063 C C . TRP B 1 699 ? -34.438 14.336 24.328 1 92.56 699 TRP B C 1
ATOM 11065 O O . TRP B 1 699 ? -33.5 13.969 23.609 1 92.56 699 TRP B O 1
ATOM 11075 N N . ARG B 1 700 ? -35 15.5 24.172 1 90.19 700 ARG B N 1
ATOM 11076 C CA . ARG B 1 700 ? -34.438 16.484 23.25 1 90.19 700 ARG B CA 1
ATOM 11077 C C . ARG B 1 700 ? -33 16.844 23.641 1 90.19 700 ARG B C 1
ATOM 11079 O O . ARG B 1 700 ? -32.156 16.938 22.781 1 90.19 700 ARG B O 1
ATOM 11086 N N . PHE B 1 701 ? -32.812 16.984 24.922 1 89.44 701 PHE B N 1
ATOM 11087 C CA . PHE B 1 701 ? -31.484 17.266 25.422 1 89.44 701 PHE B CA 1
ATOM 11088 C C . PHE B 1 701 ? -30.531 16.125 25.062 1 89.44 701 PHE B C 1
ATOM 11090 O O . PHE B 1 701 ? -29.422 16.375 24.562 1 89.44 701 PHE B O 1
ATOM 11097 N N . LEU B 1 702 ? -30.922 14.93 25.312 1 93.44 702 LEU B N 1
ATOM 11098 C CA . LEU B 1 702 ? -30.078 13.766 25.062 1 93.44 702 LEU B CA 1
ATOM 11099 C C . LEU B 1 702 ? -29.828 13.586 23.578 1 93.44 702 LEU B C 1
ATOM 11101 O O . LEU B 1 702 ? -28.719 13.211 23.172 1 93.44 702 LEU B O 1
ATOM 11105 N N . ALA B 1 703 ? -30.812 13.828 22.781 1 94.38 703 ALA B N 1
ATOM 11106 C CA . ALA B 1 703 ? -30.625 13.742 21.328 1 94.38 703 ALA B CA 1
ATOM 11107 C C . ALA B 1 703 ? -29.578 14.734 20.844 1 94.38 703 ALA B C 1
ATOM 11109 O O . ALA B 1 703 ? -28.688 14.375 20.047 1 94.38 703 ALA B O 1
ATOM 11110 N N . ASP B 1 704 ? -29.656 15.914 21.344 1 90.94 704 ASP B N 1
ATOM 11111 C CA . ASP B 1 704 ? -28.688 16.938 20.969 1 90.94 704 ASP B CA 1
ATOM 11112 C C . ASP B 1 704 ? -27.297 16.594 21.5 1 90.94 704 ASP B C 1
ATOM 11114 O O . ASP B 1 704 ? -26.297 16.797 20.812 1 90.94 704 ASP B O 1
ATOM 11118 N N . PHE B 1 705 ? -27.312 16.109 22.688 1 91.38 705 PHE B N 1
ATOM 11119 C CA . PHE B 1 705 ? -26.047 15.75 23.312 1 91.38 705 PHE B CA 1
ATOM 11120 C C . PHE B 1 705 ? -25.312 14.688 22.5 1 91.38 705 PHE B C 1
ATOM 11122 O O . PHE B 1 705 ? -24.141 14.836 22.188 1 91.38 705 PHE B O 1
ATOM 11129 N N . TRP B 1 706 ? -25.969 13.656 22.25 1 95.31 706 TRP B N 1
ATOM 11130 C CA . TRP B 1 706 ? -25.328 12.539 21.562 1 95.31 706 TRP B CA 1
ATOM 11131 C C . TRP B 1 706 ? -25 12.914 20.125 1 95.31 706 TRP B C 1
ATOM 11133 O O . TRP B 1 706 ? -24.016 12.422 19.562 1 95.31 706 TRP B O 1
ATOM 11143 N N . SER B 1 707 ? -25.797 13.719 19.5 1 94.62 707 SER B N 1
ATOM 11144 C CA . SER B 1 707 ? -25.453 14.227 18.188 1 94.62 707 SER B CA 1
ATOM 11145 C C . SER B 1 707 ? -24.156 15.039 18.219 1 94.62 707 SER B C 1
ATOM 11147 O O . SER B 1 707 ? -23.297 14.898 17.344 1 94.62 707 SER B O 1
ATOM 11149 N N . GLU B 1 708 ? -24.047 15.812 19.25 1 91 708 GLU B N 1
ATOM 11150 C CA . GLU B 1 708 ? -22.828 16.578 19.422 1 91 708 GLU B CA 1
ATOM 11151 C C . GLU B 1 708 ? -21.625 15.672 19.672 1 91 708 GLU B C 1
ATOM 11153 O O . GLU B 1 708 ? -20.516 15.961 19.219 1 91 708 GLU B O 1
ATOM 11158 N N . MET B 1 709 ? -21.875 14.68 20.359 1 91.75 709 MET B N 1
ATOM 11159 C CA . MET B 1 709 ? -20.812 13.711 20.625 1 91.75 709 MET B CA 1
ATOM 11160 C C . MET B 1 709 ? -20.312 13.086 19.312 1 91.75 709 MET B C 1
ATOM 11162 O O . MET B 1 709 ? -19.109 12.969 19.094 1 91.75 709 MET B O 1
ATOM 11166 N N . VAL B 1 710 ? -21.219 12.742 18.484 1 94.25 710 VAL B N 1
ATOM 11167 C CA . VAL B 1 710 ? -20.859 12.148 17.203 1 94.25 710 VAL B CA 1
ATOM 11168 C C . VAL B 1 710 ? -20.094 13.156 16.359 1 94.25 710 VAL B C 1
ATOM 11170 O O . VAL B 1 710 ? -19.109 12.812 15.703 1 94.25 710 VAL B O 1
ATOM 11173 N N . LEU B 1 711 ? -20.516 14.414 16.391 1 92.75 711 LEU B N 1
ATOM 11174 C CA . LEU B 1 711 ? -19.844 15.477 15.641 1 92.75 711 LEU B CA 1
ATOM 11175 C C . LEU B 1 711 ? -18.438 15.711 16.172 1 92.75 711 LEU B C 1
ATOM 11177 O O . LEU B 1 711 ? -17.531 16.078 15.414 1 92.75 711 LEU B O 1
ATOM 11181 N N . PHE B 1 712 ? -18.297 15.445 17.422 1 88.38 712 PHE B N 1
ATOM 11182 C CA . PHE B 1 712 ? -17 15.641 18.062 1 88.38 712 PHE B CA 1
ATOM 11183 C C . PHE B 1 712 ? -16.047 14.5 17.734 1 88.38 712 PHE B C 1
ATOM 11185 O O . PHE B 1 712 ? -14.852 14.727 17.516 1 88.38 712 PHE B O 1
ATOM 11192 N N . VAL B 1 713 ? -16.531 13.328 17.672 1 91.12 713 VAL B N 1
ATOM 11193 C CA . VAL B 1 713 ? -15.672 12.156 17.516 1 91.12 713 VAL B CA 1
ATOM 11194 C C . VA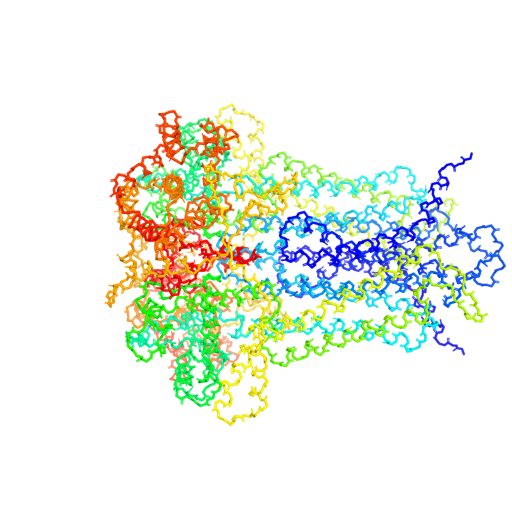L B 1 713 ? -15.383 11.922 16.031 1 91.12 713 VAL B C 1
ATOM 11196 O O . VAL B 1 713 ? -14.398 11.266 15.688 1 91.12 713 VAL B O 1
ATOM 11199 N N . ALA B 1 714 ? -16.125 12.43 15.133 1 92.56 714 ALA B N 1
ATOM 11200 C CA . ALA B 1 714 ? -16.078 12.086 13.719 1 92.56 714 ALA B CA 1
ATOM 11201 C C . ALA B 1 714 ? -14.797 12.602 13.062 1 92.56 714 ALA B C 1
ATOM 11203 O O . ALA B 1 714 ? -14.125 11.875 12.328 1 92.56 714 ALA B O 1
ATOM 11204 N N . PRO B 1 715 ? -14.438 13.852 13.352 1 89.06 715 PRO B N 1
ATOM 11205 C CA . PRO B 1 715 ? -13.211 14.312 12.703 1 89.06 715 PRO B CA 1
ATOM 11206 C C . PRO B 1 715 ? -11.969 13.555 13.164 1 89.06 715 PRO B C 1
ATOM 11208 O O . PRO B 1 715 ? -11.758 13.391 14.367 1 89.06 715 PRO B O 1
ATOM 11211 N N . SER B 1 716 ? -11.289 12.969 12.273 1 83.31 716 SER B N 1
ATOM 11212 C CA . SER B 1 716 ? -10.133 12.141 12.609 1 83.31 716 SER B CA 1
ATOM 11213 C C . SER B 1 716 ? -9.086 12.188 11.5 1 83.31 716 SER B C 1
ATOM 11215 O O . SER B 1 716 ? -9.422 12.359 10.328 1 83.31 716 SER B O 1
ATOM 11217 N N . LYS B 1 717 ? -7.797 12.062 11.883 1 76.19 717 LYS B N 1
ATOM 11218 C CA . LYS B 1 717 ? -6.703 11.961 10.922 1 76.19 717 LYS B CA 1
ATOM 11219 C C . LYS B 1 717 ? -6.465 10.508 10.516 1 76.19 717 LYS B C 1
ATOM 11221 O O . LYS B 1 717 ? -5.676 10.234 9.609 1 76.19 717 LYS B O 1
ATOM 11226 N N . ASN B 1 718 ? -7.227 9.633 11.188 1 79.56 718 ASN B N 1
ATOM 11227 C CA . ASN B 1 718 ? -7.105 8.219 10.875 1 79.56 718 ASN B CA 1
ATOM 11228 C C . ASN B 1 718 ? -7.926 7.848 9.641 1 79.56 718 ASN B C 1
ATOM 11230 O O . ASN B 1 718 ? -8.984 7.23 9.75 1 79.56 718 ASN B O 1
ATOM 11234 N N . VAL B 1 719 ? -7.395 8.039 8.469 1 80.62 719 VAL B N 1
ATOM 11235 C CA . VAL B 1 719 ? -8.078 7.809 7.199 1 80.62 719 VAL B CA 1
ATOM 11236 C C . VAL B 1 719 ? -8.234 6.309 6.965 1 80.62 719 VAL B C 1
ATOM 11238 O O . VAL B 1 719 ? -9.242 5.867 6.402 1 80.62 719 VAL B O 1
ATOM 11241 N N . LYS B 1 720 ? -7.324 5.516 7.555 1 77.69 720 LYS B N 1
ATOM 11242 C CA . LYS B 1 720 ? -7.355 4.066 7.367 1 77.69 720 LYS B CA 1
ATOM 11243 C C . LYS B 1 720 ? -8.609 3.457 7.992 1 77.69 720 LYS B C 1
ATOM 11245 O O . LYS B 1 720 ? -9.242 2.582 7.395 1 77.69 720 LYS B O 1
ATOM 11250 N N . GLY B 1 721 ? -8.922 3.922 9.156 1 80.5 721 GLY B N 1
ATOM 11251 C CA . GLY B 1 721 ? -10.117 3.414 9.812 1 80.5 721 GLY B CA 1
ATOM 11252 C C . GLY B 1 721 ? -11.383 3.629 9.008 1 80.5 721 GLY B C 1
ATOM 11253 O O . GLY B 1 721 ? -12.242 2.748 8.945 1 80.5 721 GLY B O 1
ATOM 11254 N N . HIS B 1 722 ? -11.461 4.66 8.305 1 86.31 722 HIS B N 1
ATOM 11255 C CA . HIS B 1 722 ? -12.641 4.984 7.52 1 86.31 722 HIS B CA 1
ATOM 11256 C C . HIS B 1 722 ? -12.672 4.199 6.211 1 86.31 722 HIS B C 1
ATOM 11258 O O . HIS B 1 722 ? -13.734 3.775 5.762 1 86.31 722 HIS B O 1
ATOM 11264 N N . VAL B 1 723 ? -11.547 4.043 5.676 1 81 723 VAL B N 1
ATOM 11265 C CA . VAL B 1 723 ? -11.469 3.254 4.453 1 81 723 VAL B CA 1
ATOM 11266 C C . VAL B 1 723 ? -11.859 1.807 4.742 1 81 723 VAL B C 1
ATOM 11268 O O . VAL B 1 723 ? -12.594 1.187 3.969 1 81 723 VAL B O 1
ATOM 11271 N N . GLU B 1 724 ? -11.406 1.317 5.879 1 78.06 724 GLU B N 1
ATOM 11272 C CA . GLU B 1 724 ? -11.766 -0.045 6.266 1 78.06 724 GLU B CA 1
ATOM 11273 C C . GLU B 1 724 ? -13.258 -0.163 6.57 1 78.06 724 GLU B C 1
ATOM 11275 O O . GLU B 1 724 ? -13.875 -1.18 6.258 1 78.06 724 GLU B O 1
ATOM 11280 N N . ALA B 1 725 ? -13.758 0.855 7.098 1 82.12 725 ALA B N 1
ATOM 11281 C CA . ALA B 1 725 ? -15.188 0.863 7.391 1 82.12 725 ALA B CA 1
ATOM 11282 C C . ALA B 1 725 ? -16.016 0.821 6.105 1 82.12 725 ALA B C 1
ATOM 11284 O O . ALA B 1 725 ? -17.047 0.158 6.043 1 82.12 725 ALA B O 1
ATOM 11285 N N . MET B 1 726 ? -15.57 1.458 5.113 1 81.25 726 MET B N 1
ATOM 11286 C CA . MET B 1 726 ? -16.266 1.449 3.826 1 81.25 726 MET B CA 1
ATOM 11287 C C . MET B 1 726 ? -16.266 0.051 3.217 1 81.25 726 MET B C 1
ATOM 11289 O O . MET B 1 726 ? -17.25 -0.367 2.609 1 81.25 726 MET B O 1
ATOM 11293 N N . GLY B 1 727 ? -15.164 -0.595 3.451 1 75.44 727 GLY B N 1
ATOM 11294 C CA . GLY B 1 727 ? -15.07 -1.95 2.936 1 75.44 727 GLY B CA 1
ATOM 11295 C C . GLY B 1 727 ? -16.047 -2.908 3.59 1 75.44 727 GLY B C 1
ATOM 11296 O O . GLY B 1 727 ? -16.5 -3.869 2.963 1 75.44 727 GLY B O 1
ATOM 11297 N N . ARG B 1 728 ? -16.453 -2.578 4.809 1 74.94 728 ARG B N 1
ATOM 11298 C CA . ARG B 1 728 ? -17.359 -3.441 5.559 1 74.94 728 ARG B CA 1
ATOM 11299 C C . ARG B 1 728 ? -18.797 -3.014 5.363 1 74.94 728 ARG B C 1
ATOM 11301 O O . ARG B 1 728 ? -19.703 -3.508 6.051 1 74.94 728 ARG B O 1
ATOM 11308 N N . GLY B 1 729 ? -19 -2.117 4.527 1 77 729 GLY B N 1
ATOM 11309 C CA . GLY B 1 729 ? -20.375 -1.677 4.277 1 77 729 GLY B CA 1
ATOM 11310 C C . GLY B 1 729 ? -20.641 -0.275 4.785 1 77 729 GLY B C 1
ATOM 11311 O O . GLY B 1 729 ? -21.781 0.217 4.684 1 77 729 GLY B O 1
ATOM 11312 N N . GLY B 1 730 ? -19.703 0.256 5.426 1 83.12 730 GLY B N 1
ATOM 11313 C CA . GLY B 1 730 ? -19.828 1.646 5.828 1 83.12 730 GLY B CA 1
ATOM 11314 C C . GLY B 1 730 ? -20.172 1.812 7.297 1 83.12 730 GLY B C 1
ATOM 11315 O O . GLY B 1 730 ? -20.609 0.862 7.949 1 83.12 730 GLY B O 1
ATOM 11316 N N . GLU B 1 731 ? -19.875 2.969 7.863 1 90.62 731 GLU B N 1
ATOM 11317 C CA . GLU B 1 731 ? -20.203 3.398 9.219 1 90.62 731 GLU B CA 1
ATOM 11318 C C . GLU B 1 731 ? -20.844 4.789 9.219 1 90.62 731 GLU B C 1
ATOM 11320 O O . GLU B 1 731 ? -20.516 5.625 8.367 1 90.62 731 GLU B O 1
ATOM 11325 N N . PHE B 1 732 ? -21.766 4.953 10.102 1 94.69 732 PHE B N 1
ATOM 11326 C CA . PHE B 1 732 ? -22.438 6.246 10.195 1 94.69 732 PHE B CA 1
ATOM 11327 C C . PHE B 1 732 ? -21.438 7.355 10.492 1 94.69 732 PHE B C 1
ATOM 11329 O O . PHE B 1 732 ? -21.516 8.445 9.93 1 94.69 732 PHE B O 1
ATOM 11336 N N . VAL B 1 733 ? -20.5 7.082 11.344 1 94.81 733 VAL B N 1
ATOM 11337 C CA . VAL B 1 733 ? -19.5 8.078 11.711 1 94.81 733 VAL B CA 1
ATOM 11338 C C . VAL B 1 733 ? -18.688 8.477 10.484 1 94.81 733 VAL B C 1
ATOM 11340 O O . VAL B 1 733 ? -18.203 9.609 10.391 1 94.81 733 VAL B O 1
ATOM 11343 N N . THR B 1 734 ? -18.484 7.605 9.555 1 93.88 734 THR B N 1
ATOM 11344 C CA . THR B 1 734 ? -17.781 7.91 8.32 1 93.88 734 THR B CA 1
ATOM 11345 C C . THR B 1 734 ? -18.578 8.906 7.469 1 93.88 734 THR B C 1
ATOM 11347 O O . THR B 1 734 ? -17.984 9.758 6.801 1 93.88 734 THR B O 1
ATOM 11350 N N . LEU B 1 735 ? -19.906 8.766 7.527 1 94.94 735 LEU B N 1
ATOM 11351 C CA . LEU B 1 735 ? -20.766 9.727 6.84 1 94.94 735 LEU B CA 1
ATOM 11352 C C . LEU B 1 735 ? -20.609 11.117 7.445 1 94.94 735 LEU B C 1
ATOM 11354 O O . LEU B 1 735 ? -20.469 12.102 6.715 1 94.94 735 LEU B O 1
ATOM 11358 N N . VAL B 1 736 ? -20.625 11.117 8.727 1 95.31 736 VAL B N 1
ATOM 11359 C CA . VAL B 1 736 ? -20.5 12.398 9.422 1 95.31 736 VAL B CA 1
ATOM 11360 C C . VAL B 1 736 ? -19.109 12.961 9.211 1 95.31 736 VAL B C 1
ATOM 11362 O O . VAL B 1 736 ? -18.938 14.18 9.062 1 95.31 736 VAL B O 1
ATOM 11365 N N . TRP B 1 737 ? -18.156 12.055 9.211 1 95.06 737 TRP B N 1
ATOM 11366 C CA . TRP B 1 737 ? -16.766 12.43 8.938 1 95.06 737 TRP B CA 1
ATOM 11367 C C . TRP B 1 737 ? -16.656 13.109 7.574 1 95.06 737 TRP B C 1
ATOM 11369 O O . TRP B 1 737 ? -16 14.148 7.445 1 95.06 737 TRP B O 1
ATOM 11379 N N . ALA B 1 738 ? -17.281 12.586 6.574 1 95 738 ALA B N 1
ATOM 11380 C CA . ALA B 1 738 ? -17.281 13.164 5.234 1 95 738 ALA B CA 1
ATOM 11381 C C . ALA B 1 738 ? -17.984 14.516 5.219 1 95 738 ALA B C 1
ATOM 11383 O O . ALA B 1 738 ? -17.516 15.477 4.605 1 95 738 ALA B O 1
ATOM 11384 N N . LEU B 1 739 ? -19.109 14.555 5.914 1 94.62 739 LEU B N 1
ATOM 11385 C CA . LEU B 1 739 ? -19.875 15.797 6.012 1 94.62 739 LEU B CA 1
ATOM 11386 C C . LEU B 1 739 ? -19.016 16.922 6.594 1 94.62 739 LEU B C 1
ATOM 11388 O O . LEU B 1 739 ? -18.938 18.016 6.031 1 94.62 739 LEU B O 1
ATOM 11392 N N . LEU B 1 740 ? -18.359 16.641 7.629 1 93.62 740 LEU B N 1
ATOM 11393 C CA . LEU B 1 740 ? -17.531 17.641 8.305 1 93.62 740 LEU B CA 1
ATOM 11394 C C . LEU B 1 740 ? -16.328 18.016 7.449 1 93.62 740 LEU B C 1
ATOM 11396 O O . LEU B 1 740 ? -15.891 19.172 7.453 1 93.62 740 LEU B O 1
ATOM 11400 N N . LEU B 1 741 ? -15.789 17.031 6.762 1 93.5 741 LEU B N 1
ATOM 11401 C CA . LEU B 1 741 ? -14.688 17.312 5.852 1 93.5 741 LEU B CA 1
ATOM 11402 C C . LEU B 1 741 ? -15.078 18.375 4.828 1 93.5 741 LEU B C 1
ATOM 11404 O O . LEU B 1 741 ? -14.328 19.328 4.586 1 93.5 741 LEU B O 1
ATOM 11408 N N . HIS B 1 742 ? -16.203 18.203 4.266 1 93.12 742 HIS B N 1
ATOM 11409 C CA . HIS B 1 742 ? -16.672 19.141 3.246 1 93.12 742 HIS B CA 1
ATOM 11410 C C . HIS B 1 742 ? -16.969 20.516 3.85 1 93.12 742 HIS B C 1
ATOM 11412 O O . HIS B 1 742 ? -16.984 21.516 3.135 1 93.12 742 HIS B O 1
ATOM 11418 N N . ALA B 1 743 ? -17.203 20.516 5.184 1 91.38 743 ALA B N 1
ATOM 11419 C CA . ALA B 1 743 ? -17.438 21.766 5.891 1 91.38 743 ALA B CA 1
ATOM 11420 C C . ALA B 1 743 ? -16.125 22.406 6.332 1 91.38 743 ALA B C 1
ATOM 11422 O O . ALA B 1 743 ? -16.109 23.422 7.023 1 91.38 743 ALA B O 1
ATOM 11423 N N . GLY B 1 744 ? -14.977 21.75 6.004 1 89.31 744 GLY B N 1
ATOM 11424 C CA . GLY B 1 744 ? -13.672 22.297 6.352 1 89.31 744 GLY B CA 1
ATOM 11425 C C . GLY B 1 744 ? -13.219 21.906 7.746 1 89.31 744 GLY B C 1
ATOM 11426 O O . GLY B 1 744 ? -12.219 22.438 8.242 1 89.31 744 GLY B O 1
ATOM 11427 N N . VAL B 1 745 ? -13.977 21 8.406 1 88.75 745 VAL B N 1
ATOM 11428 C CA . VAL B 1 745 ? -13.609 20.531 9.734 1 88.75 745 VAL B CA 1
ATOM 11429 C C . VAL B 1 745 ? -12.828 19.219 9.625 1 88.75 745 VAL B C 1
ATOM 11431 O O . VAL B 1 745 ? -13.406 18.156 9.391 1 88.75 745 VAL B O 1
ATOM 11434 N N . THR B 1 746 ? -11.539 19.312 9.789 1 85.69 746 THR B N 1
ATOM 11435 C CA . THR B 1 746 ? -10.711 18.141 9.531 1 85.69 746 THR B CA 1
ATOM 11436 C C . THR B 1 746 ? -10.148 17.578 10.844 1 85.69 746 THR B C 1
ATOM 11438 O O . THR B 1 746 ? -9.664 16.453 10.883 1 85.69 746 THR B O 1
ATOM 11441 N N . ASP B 1 747 ? -10.164 18.406 11.875 1 80.62 747 ASP B N 1
ATOM 11442 C CA . ASP B 1 747 ? -9.656 17.953 13.164 1 80.62 747 ASP B CA 1
ATOM 11443 C C . ASP B 1 747 ? -10.594 18.359 14.297 1 80.62 747 ASP B C 1
ATOM 11445 O O . ASP B 1 747 ? -11.438 19.234 14.133 1 80.62 747 ASP B O 1
ATOM 11449 N N . ARG B 1 748 ? -10.375 17.703 15.43 1 76.31 748 ARG B N 1
ATOM 11450 C CA . ARG B 1 748 ? -11.195 17.984 16.594 1 76.31 748 ARG B CA 1
ATOM 11451 C C . ARG B 1 748 ? -10.805 19.312 17.234 1 76.31 748 ARG B C 1
ATOM 11453 O O . ARG B 1 748 ? -9.633 19.688 17.219 1 76.31 748 ARG B O 1
ATOM 11460 N N . PRO B 1 749 ? -11.75 19.984 17.656 1 60.12 749 PRO B N 1
ATOM 11461 C CA . PRO B 1 749 ? -11.438 21.234 18.344 1 60.12 749 PRO B CA 1
ATOM 11462 C C . PRO B 1 749 ? -10.547 21.031 19.562 1 60.12 749 PRO B C 1
ATOM 11464 O O . PRO B 1 749 ? -10.695 20.031 20.281 1 60.12 749 PRO B O 1
ATOM 11467 N N . GLY B 1 750 ? -9.539 21.875 19.859 1 55.56 750 GLY B N 1
ATOM 11468 C CA . GLY B 1 750 ? -8.664 21.828 21.016 1 55.56 750 GLY B CA 1
ATOM 11469 C C . GLY B 1 750 ? -7.414 21 20.781 1 55.56 750 GLY B C 1
ATOM 11470 O O . GLY B 1 750 ? -6.555 20.906 21.656 1 55.56 750 GLY B O 1
ATOM 11471 N N . THR B 1 751 ? -7.48 20.125 19.844 1 51.72 751 THR B N 1
ATOM 11472 C CA . THR B 1 751 ? -6.27 19.344 19.625 1 51.72 751 THR B CA 1
ATOM 11473 C C . THR B 1 751 ? -5.203 20.188 18.922 1 51.72 751 THR B C 1
ATOM 11475 O O . THR B 1 751 ? -5.5 20.891 17.953 1 51.72 751 THR B O 1
ATOM 11478 N N . ALA B 1 752 ? -4.297 20.656 19.859 1 44.97 752 ALA B N 1
ATOM 11479 C CA . ALA B 1 752 ? -3.168 21.406 19.312 1 44.97 752 ALA B CA 1
ATOM 11480 C C . ALA B 1 752 ? -2.684 20.797 18 1 44.97 752 ALA B C 1
ATOM 11482 O O . ALA B 1 752 ? -2.803 19.578 17.797 1 44.97 752 ALA B O 1
ATOM 11483 N N . ASP B 1 753 ? -2.389 21.484 17.047 1 43.62 753 ASP B N 1
ATOM 11484 C CA . ASP B 1 753 ? -1.799 21.203 15.742 1 43.62 753 ASP B CA 1
ATOM 11485 C C . ASP B 1 753 ? -0.687 20.156 15.859 1 43.62 753 ASP B C 1
ATOM 11487 O O . ASP B 1 753 ? 0.17 20.25 16.734 1 43.62 753 ASP B O 1
ATOM 11491 N N . GLY B 1 754 ? -0.649 18.938 15.266 1 42.72 754 GLY B N 1
ATOM 11492 C CA . GLY B 1 754 ? 0.401 17.938 15.242 1 42.72 754 GLY B CA 1
ATOM 11493 C C . GLY B 1 754 ? 0.133 16.766 16.172 1 42.72 754 GLY B C 1
ATOM 11494 O O . GLY B 1 754 ? 0.852 15.773 16.141 1 42.72 754 GLY B O 1
ATOM 11495 N N . SER B 1 755 ? -0.696 17 17.25 1 40.09 755 SER B N 1
ATOM 11496 C CA . SER B 1 755 ? -0.792 16.016 18.312 1 40.09 755 SER B CA 1
ATOM 11497 C C . SER B 1 755 ? -1.854 14.969 18.016 1 40.09 755 SER B C 1
ATOM 11499 O O . SER B 1 755 ? -2.123 14.094 18.828 1 40.09 755 SER B O 1
ATOM 11501 N N . GLY B 1 756 ? -2.543 15.086 17.062 1 41.41 756 GLY B N 1
ATOM 11502 C CA . GLY B 1 756 ? -3.641 14.141 16.953 1 41.41 756 GLY B CA 1
ATOM 11503 C C . GLY B 1 756 ? -3.178 12.711 16.719 1 41.41 756 GLY B C 1
ATOM 11504 O O . GLY B 1 756 ? -2.172 12.492 16.047 1 41.41 756 GLY B O 1
ATOM 11505 N N . VAL B 1 757 ? -3.502 11.781 17.625 1 39.62 757 VAL B N 1
ATOM 11506 C CA . VAL B 1 757 ? -3.193 10.352 17.578 1 39.62 757 VAL B CA 1
ATOM 11507 C C . VAL B 1 757 ? -3.703 9.758 16.266 1 39.62 757 VAL B C 1
ATOM 11509 O O . VAL B 1 757 ? -4.883 9.898 15.93 1 39.62 757 VAL B O 1
ATOM 11512 N N . PRO B 1 758 ? -2.773 9.516 15.344 1 41.56 758 PRO B N 1
ATOM 11513 C CA . PRO B 1 758 ? -3.301 8.773 14.203 1 41.56 758 PRO B CA 1
ATOM 11514 C C . PRO B 1 758 ? -3.852 7.402 14.594 1 41.56 758 PRO B C 1
ATOM 11516 O O . PRO B 1 758 ? -3.41 6.816 15.586 1 41.56 758 PRO B O 1
#

Sequence (1516 aa):
MDTSSTIQTAVEAARVPGLSVASAVLAILVVALSTYSRRCRHPALRFVVWGASVAFIPLTSSAISALLGERKALQGCKGRPGCQEVEEGKNSREVQTMWTLLLWSVLIVVIKGNADAAAASAAAASASPSSGDVGVDGQKVRTPVELLFMYAWVACLIVMCIPEATWLGILGKAVFIVFFLLGFAKVVLKLVAFFMAGNSYAVGKNARLVSGYMAQLVEDGAEEGNGHVPPYVVVGESKEHVEEKPQGYRIKSDALKNKLSTLVTLNRVWWLSDHGDGLLAKRRELRDLCLSFSLFKSLRRRFSGYPLAEAGSSNAVDFVLRGMDAAAGDGKGGTDTDRVFRVLVDELWFASDFYYSPLPLCSFSGWCAVLNYILSVLIIAGAIGVGVVYHGKRVIAFRPDSGEDPAPDPASYQKAYYFITLFLLLATVLTEACEIIAGVCSNWTKMALLGHYIRFRSGTPGRCTDAALERVLRLRPAKRWSDKIGQNSVLEPRRFGKRSGLFSEKLYGRAGLMRSVEVSPAVKDAVLRSFKSSYGGLDKGSTPAAHLVGLGGKVDSWAWPAIGAGSGTSSTTEHILACHIGTRLFEIKYSHAAYPASAAADMTAACHLSYYCAYLVAATPGLLPDSPAWTDKRYKEVVADVKAALGKDDDGASESTTQRYERLRKELSATTRDEVLQRGAELGSRLVEAYPEDEAAAWRFLADFWSEMVLFVAPSKNVKGHVEAMGRGGEFVTLVWALLLHAGVTDRPGTADGSGVPMDTSSTIQTAVEAARVPGLSVASAVLAILVVALSTYSRRCRHPALRFVVWGASVAFIPLTSSAISALLGERKALQGCKGRPGCQEVEEGKNSREVQTMWTLLLWSVLIVVIKGNADAAAASAAAASASPSSGDVGVDGQKVRTPVELLFMYAWVACLIVMCIPEATWLGILGKAVFIVFFLLGFAKVVLKLVAFFMAGNSYAVGKNARLVSGYMAQLVEDGAEEGNGHVPPYVVVGESKEHVEEKPQGYRIKSDALKNKLSTLVTLNRVWWLSDHGDGLLAKRRELRDLCLSFSLFKSLRRRFSGYPLAEAGSSNAVDFVLRGMDAAAGDGKGGTDTDRVFRVLVDELWFASDFYYSPLPLCSFSGWCAVLNYILSVLIIAGAIGVGVVYHGKRVIAFRPDSGEDPAPDPASYQKAYYFITLFLLLATVLTEACEIIAGVCSNWTKMALLGHYIRFRSGTPGRCTDAALERVLRLRPAKRWSDKIGQNSVLEPRRFGKRSGLFSEKLYGRAGLMRSVEVSPAVKDAVLRSFKSSYGGLDKGSTPAAHLVGLGGKVDSWAWPAIGAGSGTSSTTEHILACHIGTRLFEIKYSHAAYPASAAADMTAACHLSYYCAYLVAATPGLLPDSPAWTDKRYKEVVADVKAALGKDDDGASESTTQRYERLRKELSATTRDEVLQRGAELGSRLVEAYPEDEAAAWRFLADFWSEMVLFVAPSKNVKGHVEAMGRGGEFVTLVWALLLHAGVTDRPGTADGSGVP

Solvent-accessible surface area (backbone atoms only — not comparable to full-atom values): 78655 Å² total; per-residue (Å²): 135,69,60,67,56,53,53,48,48,50,51,58,70,36,40,57,58,46,36,50,50,50,34,51,53,27,50,51,45,31,58,62,36,54,70,45,44,80,62,46,80,33,67,68,60,48,47,50,30,52,41,29,57,64,46,35,58,41,40,44,39,23,35,42,24,19,52,52,18,24,48,51,39,40,59,71,39,62,90,34,64,80,51,70,79,73,61,67,42,71,70,15,68,66,56,26,51,40,54,48,53,49,49,51,52,50,52,46,50,43,56,47,46,54,56,50,50,24,51,46,45,21,57,64,62,45,70,31,60,52,45,30,42,73,69,64,77,55,59,75,58,48,61,64,46,52,51,54,48,50,52,53,49,52,50,50,53,49,64,69,48,54,80,65,46,64,67,53,43,72,65,46,50,47,48,48,50,48,36,50,48,46,47,50,48,48,52,51,48,52,53,50,39,46,56,52,38,51,72,27,49,70,56,43,41,21,41,57,36,50,39,24,32,50,39,47,42,61,70,68,53,51,84,72,76,81,53,56,56,62,72,44,62,55,44,53,59,45,74,89,39,48,41,72,34,44,79,26,32,34,65,41,66,66,42,73,68,36,88,79,30,56,47,39,30,42,38,56,52,52,47,39,29,74,72,36,89,48,70,49,37,74,32,64,66,56,52,42,49,47,47,15,52,26,48,30,51,55,50,44,18,56,52,38,64,48,49,59,69,51,55,34,32,43,63,29,36,45,29,63,68,34,23,74,54,46,76,68,75,72,86,73,80,74,74,56,54,66,56,55,51,49,32,49,50,49,16,50,46,54,50,41,35,48,58,70,30,52,59,56,51,34,40,74,36,66,64,57,30,52,51,51,48,50,47,34,52,49,43,38,51,28,44,50,50,42,50,48,45,34,48,74,60,40,48,40,36,77,63,58,47,82,55,97,74,55,45,74,69,58,53,73,68,39,39,52,49,33,53,52,50,49,49,50,46,49,50,52,40,50,53,40,48,47,50,47,50,52,47,60,19,24,69,55,44,52,46,42,52,47,44,50,42,61,50,66,32,76,65,66,78,54,72,63,60,55,50,50,49,56,56,43,68,70,41,70,49,81,81,62,68,50,67,39,38,49,34,29,38,80,90,44,52,70,78,24,44,49,92,60,59,94,61,32,55,75,61,45,34,63,57,62,32,32,39,64,44,67,67,48,68,40,38,52,45,35,36,50,52,36,46,43,66,60,58,57,78,61,52,91,81,44,39,53,62,76,54,35,67,46,63,50,61,70,39,24,72,68,52,59,71,44,69,76,68,68,74,94,75,72,46,63,61,53,50,51,51,16,51,35,46,10,51,48,43,46,44,45,49,53,66,84,60,90,60,58,70,69,37,41,35,24,38,50,20,23,49,53,43,35,21,28,53,46,21,34,50,73,47,40,28,62,62,44,73,38,26,41,71,27,37,49,52,52,49,52,53,52,45,52,47,43,38,67,61,57,44,93,75,68,63,70,77,87,50,56,44,61,57,46,34,53,49,50,40,54,53,32,48,35,84,89,44,55,68,48,43,28,47,5,32,49,42,20,51,50,52,51,66,74,32,74,90,37,61,50,59,48,25,45,48,40,17,44,38,42,26,44,49,50,62,51,38,29,32,55,69,35,39,24,45,47,47,51,31,43,65,71,20,42,46,61,56,49,52,51,25,50,54,34,43,58,28,15,42,55,59,46,52,87,59,59,86,61,65,63,57,98,134,69,60,68,55,52,52,48,47,51,52,58,68,36,40,56,59,46,35,49,49,50,35,52,53,28,50,50,44,30,57,60,36,54,71,45,44,79,62,48,80,34,67,67,58,50,48,50,33,51,42,30,56,65,46,35,58,43,41,44,39,23,34,42,24,20,52,51,18,23,48,52,38,39,59,70,38,62,89,36,64,77,52,70,79,72,62,68,42,71,71,14,67,65,56,27,50,39,52,48,52,50,48,50,51,51,52,47,49,42,56,48,48,55,57,49,50,20,52,46,51,21,58,66,67,41,68,28,57,50,43,32,46,73,70,65,77,54,61,76,57,47,61,63,45,50,52,54,47,51,52,53,48,51,49,50,53,48,65,68,48,55,81,66,47,66,67,53,42,71,64,46,50,48,49,46,51,49,37,51,49,46,45,50,48,49,51,52,49,53,52,49,37,43,56,53,38,51,74,27,49,69,54,48,43,22,41,56,38,49,41,24,32,47,38,48,41,61,71,66,53,51,83,74,82,83,56,58,57,62,72,45,62,56,45,53,58,41,77,90,38,49,39,74,34,46,79,28,34,34,65,41,66,65,42,73,67,36,87,80,30,56,47,39,31,43,37,56,52,50,47,39,30,75,71,38,88,48,70,49,38,73,32,65,69,55,52,41,48,48,49,15,52,25,50,29,52,56,51,44,19,56,58,39,64,47,48,58,67,50,55,34,33,45,65,29,36,47,30,62,68,35,24,73,53,46,76,68,74,66,89,76,79,76,75,56,52,66,56,55,52,48,32,48,52,50,14,52,45,54,49,42,35,50,55,71,32,52,57,54,49,32,40,70,37,69,65,56,32,51,51,50,47,50,47,36,52,49,44,39,50,28,45,51,52,42,51,49,46,33,47,74,60,40,47,40,36,77,63,57,46,85,54,97,72,56,44,74,68,58,53,73,66,40,38,52,48,34,52,50,49,51,50,51,46,49,49,51,39,49,52,40,48,48,50,48,51,52,47,59,19,24,69,54,41,51,47,43,52,47,45,49,41,61,49,66,30,75,63,69,72,54,71,63,61,53,51,51,48,54,54,43,66,70,40,70,49,81,80,62,69,50,66,38,39,49,34,29,38,80,91,43,51,71,77,25,44,50,91,62,58,96,60,32,55,76,62,46,34,63,58,61,33,31,39,64,44,68,65,48,69,41,38,51,45,35,35,50,53,35,46,44,66,60,56,57,78,62,53,92,81,43,38,53,64,76,51,35,66,44,67,50,60,70,40,23,71,68,56,56,69,49,74,76,66,67,78,93,76,76,45,63,60,53,49,51,52,14,50,35,46,10,51,48,44,44,44,46,50,52,63,85,62,87,60,57,72,68,38,40,35,23,39,49,20,22,50,53,42,37,20,27,54,44,23,34,48,73,47,39,28,61,63,42,72,39,26,41,69,28,36,50,53,51,48,50,52,51,45,52,47,44,41,69,60,56,44,91,74,70,63,72,76,90,49,55,43,61,57,46,34,54,50,50,40,54,54,32,48,35,86,89,43,54,66,48,44,29,48,4,31,50,43,20,50,50,51,49,68,74,32,74,91,38,62,51,60,48,25,46,49,42,16,43,40,42,27,44,48,51,63,51,37,27,33,57,69,32,39,21,45,48,48,52,31,44,63,72,21,42,44,61,56,50,52,51,25,51,53,33,44,59,29,14,41,56,60,46,53,86,59,59,86,60,65,62,56,97

Radius of gyration: 36.18 Å; Cα contacts (8 Å, |Δi|>4): 2231; chains: 2; bounding box: 92×104×93 Å

InterPro domains:
  IPR007658 Protein of unknown function DUF594 [PF04578] (693-745)
  IPR025315 Domain of unknown function DUF4220 [PF13968] (50-492)

Secondary structure (DSSP, 8-state):
--HHHHHHHHHHHTHHHHHHHHHHHHHHHHHHHHHHHTT---HHHHHHHHHHHHHHHHHHHHHHHHHHHHHHHHHHTTTSTT------GGG-HHHHHHHHHHHHHHHHHHHHHHHHHHHHHHHHHT--TT--SGGGG-GGGHHHHHHHHHHHHHHHHHHHHGGG-GGGHHHHHHHHHHHHHHHHHHHHHHHHHHHHHHTSTTTTTHHHHHHHHHHHHHHTT---SSSPPP--EEE---GGGEEEETTEEEE-HHHHH-TT-S-EEHHHHHHHHHH--SHHHH-HHHHHHHHHHHHHHHHHHHHHT---TTTT-HHHHHIIIIITTTT-TTS-----HHHHHHHHHHHHHHHHHHHH-SHHHHHHSHHHHHHHHHHHHHHHHHHHHHHHHHHHTTSS-SS---SSS------HHHHHHHHHHHHHHHHHHHHHHHHHHHHHHSHHHHHHHHHHHHHH-SSS--HHHHHHHHHHHTPPPP--S--EEE---SS-HHHHB----TTHHHHHHHHHTB-EEE--HHHHHHHHHHHHHHHTT--TT--TTTT---TTTHHHHHSSS-TTTS-TT--HHHHHHHHHHHHHHHHHHTTT----HHHHHHHHHHHHHHHHHHHHHHH-GGGSSS-HHHHHHHHHHHHHHHHHHH-TT---TTS-HHHHHHHHHHHHT-TTS-HHHHHHHHHHHHHHHH-TT-HHHHHHHHHHHHHHHHHHHS--S-HHHHHHHHHTT--HHHHHHHHHHHTT--S-TT--TT----/--HHHHHHHHHHHTHHHHHHHHHHHHHHHHHHHHHHHTT---HHHHHHHHHHHHHHHHHHHHHHHHHHHHHHHHHHTTTSTT------GGG-HHHHHHHHHHHHHHHHHHHHHHHHHHHHHHHHHT--TT--SGGGG-GGGHHHHHHHHHHHHHHHHHHHHGGG-GGGHHHHHHHHHHHHHHHHHHHHHHHHHHHHHHTSTTTTTHHHHHHHHHHHHHHTT---SSSPPP--EEE---GGGEEEETTEEEE-HHHHH-TT-S-EEHHHHHHHHHH--SHHHH-HHHHHHHHHHHHHHHHHHHHHT---TTTT-HHHHHIIIIITTTT--SS-----HHHHHHHHHHHHHHHHHHHH-SHHHHHHSHHHHHHHHHHHHHHHHHHHHHHHHHHHTTSS-SS---SSS-PPPPPHHHHHHHHHHHHHHHHHHHHHHHHHHHHHHSHHHHHHHHHHHHHHTTSS--HHHHHHHHHHHTPPPP--S--EEE---SS-GGGSB----TTHHHHHHHHHTB-EEE--HHHHHHHHHHHHHHHTT--TT--TTTT---TTTHHHHHSSS-TTTS-TT--HHHHHHHHHHHHHHHHHHTTT----HHHHHHHHHHHHHHHHHHHHHHH-GGGSSS-HHHHHHHHHHHHHHHHHHH-TT---TTS-HHHHHHHHHHHHT-TTS-HHHHHHHHHHHHHHHH-TT-HHHHHHHHHHHHHHHHHHHS--S-HHHHHHHHHTT--HHHHHHHHHHHTT--S-TT--TT----

Nearest PDB structures (foldseek):
  7wbj-assembly1_R  TM=1.655E-01  e=5.080E+00  Homo sapiens
  4tq4-assembly3_C  TM=1.985E-01  e=1.989E+00  Archaeoglobus fulgidus DSM 4304